Protein AF-0000000076528315 (afdb_homodimer)

Foldseek 3Di:
DADDAAEEEEDAQQADDCVSVLVSQLLQQLLQVPLCVVVVHGHAYEYEYQDDDDPQRDHDPRYDYHHAQHWHDDPNAIAGPPDPDGPVVSLQRVLVVLLCCCLVVVHQEYEYEDDLLHHVSSNLVSLVVNCVNRVLHAYEYEYELFDFQLVVQVVVLVVVDDLVSVVSRHQAYEYQFFVVLPHCLVRNNDNPSHSVRYDYQYHQAPPSLVSQVVFADPPPPPFAEEEEEARQQQPCLLLLQQQQQADADPRYAYEYARHDNHDPVSQVNSCVNHDPRYHYDPDGRSVLVVLQRHLAYEYEQDRVVVSSNLNHQHAYEYAYDPPPGNRSVSRQVSCVVVVRYHYDYSVGNGSHVVNVCNNPRSPDGGDNPVTGSCNSNRSSVVSSCSSPDDRPPVPVPD/DADDAAEEEEDAQQADDCVSVLVSQLLQQLLQVPLCVVVVHGHAYEYEYQDDDDPQRDHDPRYDYDHAQHWHDDPNAIAGPDDPDGPVVSLQRVLVVLLCCCLVVVHQEYEYEDDLLHHVSSNLVSLVVSCVNRVLHAYEYEYELFDFQLVVQVVVLVVVDDLVSVVSRHQAYEYQFFVVLPHCLVRNNDNPSHSVRYDYQYHQAPPSLVSQVVFADPPPPVFAEEEEEARQQQPCLLLLQQQQQADADPRYAYEYARHQNHDPVSQVNSCVNHDPRYHYDPDGRSVLVVLQRHLAYEYEQDRVVVSSNLNHQHAYEYAYDPPPGNRSVSRQVSCVVVVRYHYDYSVGNGSHVVNVVNNPRSPDGGDNPVTGSCNSNRSSVVSSCSSPDDRPVVPVPD

pLDDT: mean 91.98, std 11.57, range [23.72, 98.81]

Sequence (796 aa):
MNAAPIRVMLYSHDAQGLGHLRRNLALAHHLAQTLPGIASTEVTGLVATGLTPDGSFELPQGFDWLVLPGVKKSEGMYLPRRLRATRDQLAALRSSLLEATLLSFAPDLVIIDRHPYGVRKELRDPLTRFKRTHPGSRVVLGLREILDSPETLAREWASLGPGELLRELIDQVWVYGDPKVHNLVDTGEAPGALSDRIRFTGYLARGRSRLEDSQAQATALGEPFILTTAGGGSDGFSLLMEAAAMEPPAGHQHVVVSGPQLSDSEFAKVARSSGPRTLVRRTWPGLSRHIDDASAVISMGGYNTVCEILATSTPALLVPREVPRLEQLIRASALERSGAVDFLRSEDASSSALTQWTASAVERPVSRDHIDLTGLSTVPGLAHELITGPSATAGAGAMNAAPIRVMLYSHDAQGLGHLRRNLALAHHLAQTLPGIASTEVTGLVATGLTPDGSFELPQGFDWLVLPGVKKSEGMYLPRRLRATRDQLAALRSSLLEATLLSFAPDLVIIDRHPYGVRKELRDPLTRFKRTHPGSRVVLGLREILDSPETLAREWASLGPGELLRELIDQVWVYGDPKVHNLVDTGEAPGALSDRIRFTGYLARGRSRLEDSQAQATALGEPFILTTAGGGSDGFSLLMEAAAMEPPAGHQHVVVSGPQLSDSEFAKVARSSGPRTLVRRTWPGLSRHIDDASAVISMGGYNTVCEILATSTPALLVPREVPRLEQLIRASALERSGAVDFLRSEDASSSALTQWTASAVERPVSRDHIDLTGLSTVPGLAHELITGPSATAGAGA

InterPro domains:
  IPR007235 Glycosyl transferase, family 28, C-terminal [PF04101] (232-356)

Radius of gyration: 28.92 Å; Cα contacts (8 Å, |Δi|>4): 1692; chains: 2; bounding box: 74×75×62 Å

Organism: NCBI:txid131109

Solvent-accessible surface area (backbone atoms only — not comparable to full-atom values): 40632 Å² total; per-residue (Å²): 132,84,66,78,50,49,31,33,33,35,40,36,57,40,43,82,52,63,60,56,55,51,52,48,43,53,50,48,37,35,35,51,68,45,30,26,70,76,68,72,35,50,50,23,32,37,44,34,29,18,49,85,59,46,91,85,60,73,74,42,79,21,33,36,52,33,30,42,64,35,36,25,70,52,96,93,35,71,34,50,57,39,43,73,55,53,50,65,56,49,38,50,32,52,19,37,33,51,29,28,43,46,64,57,63,51,39,42,34,36,40,28,51,73,40,85,29,43,68,92,46,30,35,47,63,33,48,54,55,32,48,70,74,40,62,79,40,39,29,32,35,36,34,63,39,60,76,46,50,34,70,60,34,48,54,54,50,56,70,75,48,64,47,65,59,53,49,74,59,40,68,34,30,43,27,42,20,32,61,87,57,46,40,32,70,82,66,46,41,46,56,76,66,46,58,92,36,56,40,71,40,9,23,66,16,46,75,51,54,73,75,37,54,87,55,42,61,82,75,78,63,88,58,55,27,36,36,36,39,34,64,59,10,75,81,25,60,69,56,44,42,22,56,25,50,25,56,60,40,90,83,35,35,29,40,37,30,44,15,81,53,39,48,70,71,57,48,51,53,29,50,70,47,32,38,96,57,40,47,70,39,46,73,59,64,30,50,50,57,50,49,52,66,20,41,24,36,36,30,42,34,49,69,68,62,44,24,45,45,60,57,30,44,35,22,38,39,24,40,22,52,65,72,95,51,41,27,19,41,55,46,36,52,34,37,30,76,68,60,62,35,47,59,45,56,57,91,62,51,38,25,66,51,52,24,56,51,47,56,58,32,57,79,40,75,38,76,46,82,90,52,50,39,46,13,44,72,39,46,30,57,53,49,52,51,57,60,72,39,82,62,81,75,66,63,78,70,118,130,85,65,77,50,49,31,35,33,36,39,37,58,39,44,82,54,63,61,56,55,52,51,48,43,52,49,47,37,34,35,51,67,46,28,26,71,76,67,72,36,49,49,21,33,36,44,35,28,16,48,85,62,45,89,86,59,72,74,44,79,22,34,34,51,33,30,42,65,35,36,25,70,52,95,92,35,70,34,49,56,40,43,74,55,52,50,66,55,49,38,50,31,52,19,36,34,51,27,29,43,46,62,56,64,51,40,42,34,37,41,29,50,73,40,85,30,43,68,91,47,30,36,46,64,32,48,54,53,31,47,70,75,41,62,80,42,39,29,31,36,35,32,63,40,59,78,45,51,32,71,60,34,49,54,55,50,56,71,74,48,65,47,66,58,53,48,73,60,41,68,33,30,41,26,41,20,31,61,89,57,46,40,32,70,81,67,46,42,46,55,76,66,46,58,91,37,56,41,72,40,10,23,66,15,47,75,51,54,72,75,38,52,86,54,43,59,81,77,78,62,89,57,57,29,36,35,36,38,33,64,57,10,74,82,25,59,69,57,45,42,22,57,27,50,26,57,61,40,91,83,36,34,29,39,37,32,43,15,80,54,40,49,70,70,57,47,51,52,30,50,70,48,32,37,96,58,40,46,72,38,46,72,58,64,29,50,52,57,50,49,52,66,19,42,25,37,36,30,41,34,50,68,69,62,45,23,45,46,62,56,32,43,35,21,39,39,26,39,22,50,66,73,94,51,40,28,20,41,54,47,36,51,34,36,30,76,69,59,61,35,47,60,44,56,58,91,64,50,38,26,66,51,51,26,55,49,48,56,59,34,56,77,41,75,37,75,46,80,89,53,51,38,47,12,43,73,40,48,29,57,53,50,52,50,56,61,73,40,82,60,79,74,66,63,78,70,116

Nearest PDB structures (foldseek):
  1nlm-assembly1_B  TM=6.347E-01  e=2.083E-11  Escherichia coli
  6jen-assembly1_A  TM=5.512E-01  e=7.442E-10  Phytolacca americana
  6su7-assembly2_B  TM=5.892E-01  e=2.496E-09  Persicaria tinctoria
  6ija-assembly1_A  TM=5.461E-01  e=5.392E-09  Arabidopsis thaliana
  8inv-assembly1_A  TM=5.588E-01  e=2.536E-07  Catharanthus roseus

Secondary structure (DSSP, 8-state):
---PPEEEEEE---SS-SHHHHHHHHHHHHHHHHHHHHHTS-EEEEEEESS---TT--PPTTEEEEEPPPEEEETTEEEESSSSS-HHHHHHHHHHHHHHHHHHH--SEEEEES-TT-GGGTTHHHHHHHHHH-TT-EEEEEEES--S-HHHHHHHHHTT--HHHHHHH-SEEEEES-TTT--HHHHT-S-GGGGGGEEE---S-TTSGGGTGGG-------S-EEEEE-TT-TT-HHHHHHHHT--PPTT-EEEEE--TTS-HHHHHHHHHT--TTEEEES--SSHHHHHHHSSEEEE---HHHHHHHHTS---EEE----SS--HHHHHHHHHHHTTS-EE--GGG--HHHHHHHHHHHTT-----TTS---HHHHHHHHHHHHHHSPPGGGGS--/---PPEEEEEE---SS-SHHHHHHHHHHHHHHHHHHHHHTS-EEEEEEESS---TT--PPTTEEEEEPPPEEEETTEEEESSSSS-HHHHHHHHHHHHHHHHHHH--SEEEEES-TT-GGGTTHHHHHHHHHH-TT-EEEEEEES--S-HHHHHHHHHTT--HHHHHHH-SEEEEES-TTT--HHHHT-S-GGGGGGEEE---S-TTSGGGTGGG-------S-EEEEE-TT-TT-HHHHHHHHT--PPTT-EEEEE--TTS-HHHHHHHHHT--TTEEEES--SSHHHHHHHSSEEEE---HHHHHHHHTS---EEE----SS--HHHHHHHHHHHTTS-EE--GGG--HHHHHHHHHHHTT-----TTS---HHHHHHHHHHHHHHSPPGGGGS--

Structure (mmCIF, N/CA/C/O backbone):
data_AF-0000000076528315-model_v1
#
loop_
_entity.id
_entity.type
_entity.pdbx_description
1 polymer 'Glycosyl transferase family 28'
#
loop_
_atom_site.group_PDB
_atom_site.id
_atom_site.type_symbol
_atom_site.label_atom_id
_atom_site.label_alt_id
_atom_site.label_comp_id
_atom_site.label_asym_id
_atom_site.label_entity_id
_atom_site.label_seq_id
_atom_site.pdbx_PDB_ins_code
_atom_site.Cartn_x
_atom_site.Cartn_y
_atom_site.Cartn_z
_atom_site.occupancy
_atom_site.B_iso_or_equiv
_atom_site.auth_seq_id
_atom_site.auth_comp_id
_atom_site.auth_asym_id
_atom_site.auth_atom_id
_atom_site.pdbx_PDB_model_num
ATOM 1 N N . MET A 1 1 ? 16.719 -18.484 25.531 1 39.19 1 MET A N 1
ATOM 2 C CA . MET A 1 1 ? 17.375 -17.516 24.656 1 39.19 1 MET A CA 1
ATOM 3 C C . MET A 1 1 ? 16.703 -17.5 23.281 1 39.19 1 MET A C 1
ATOM 5 O O . MET A 1 1 ? 16.719 -18.5 22.562 1 39.19 1 MET A O 1
ATOM 9 N N . ASN A 1 2 ? 15.547 -16.859 23 1 57.16 2 ASN A N 1
ATOM 10 C CA . ASN A 1 2 ? 14.625 -17.047 21.891 1 57.16 2 ASN A CA 1
ATOM 11 C C . ASN A 1 2 ? 15.32 -16.828 20.547 1 57.16 2 ASN A C 1
ATOM 13 O O . ASN A 1 2 ? 15.922 -15.773 20.312 1 57.16 2 ASN A O 1
ATOM 17 N N . ALA A 1 3 ? 15.727 -17.922 19.828 1 78.56 3 ALA A N 1
ATOM 18 C CA . ALA A 1 3 ? 16.438 -17.938 18.547 1 78.56 3 ALA A CA 1
ATOM 19 C C . ALA A 1 3 ? 15.883 -16.875 17.594 1 78.56 3 ALA A C 1
ATOM 21 O O . ALA A 1 3 ? 14.703 -16.531 17.672 1 78.56 3 ALA A O 1
ATOM 22 N N . ALA A 1 4 ? 16.859 -16.172 16.938 1 90.31 4 ALA A N 1
ATOM 23 C CA . ALA A 1 4 ? 16.484 -15.188 15.938 1 90.31 4 ALA A CA 1
ATOM 24 C C . ALA A 1 4 ? 15.484 -15.766 14.945 1 90.31 4 ALA A C 1
ATOM 26 O O . ALA A 1 4 ? 15.602 -16.922 14.539 1 90.31 4 ALA A O 1
ATOM 27 N N . PRO A 1 5 ? 14.484 -15.094 14.641 1 97.06 5 PRO A N 1
ATOM 28 C CA . PRO A 1 5 ? 13.492 -15.602 13.688 1 97.06 5 PRO A CA 1
ATOM 29 C C . PRO A 1 5 ? 14.086 -15.859 12.305 1 97.06 5 PRO A C 1
ATOM 31 O O . PRO A 1 5 ? 15.078 -15.227 11.93 1 97.06 5 PRO A O 1
ATOM 34 N N . ILE A 1 6 ? 13.539 -16.844 11.625 1 97.94 6 ILE A N 1
ATOM 35 C CA . ILE A 1 6 ? 13.859 -17.031 10.219 1 97.94 6 ILE A CA 1
ATOM 36 C C . ILE A 1 6 ? 13.305 -15.867 9.398 1 97.94 6 ILE A C 1
ATOM 38 O O . ILE A 1 6 ? 12.125 -15.523 9.516 1 97.94 6 ILE A O 1
ATOM 42 N N . ARG A 1 7 ? 14.133 -15.234 8.648 1 98.62 7 ARG A N 1
ATOM 43 C CA . ARG A 1 7 ? 13.734 -14.094 7.832 1 98.62 7 ARG A CA 1
ATOM 44 C C . ARG A 1 7 ? 13.508 -14.508 6.383 1 98.62 7 ARG A C 1
ATOM 46 O O . ARG A 1 7 ? 14.391 -15.094 5.754 1 98.62 7 ARG A O 1
ATOM 53 N N . VAL A 1 8 ? 12.305 -14.18 5.883 1 98.81 8 VAL A N 1
ATOM 54 C CA . VAL A 1 8 ? 11.945 -14.539 4.516 1 98.81 8 VAL A CA 1
ATOM 55 C C . VAL A 1 8 ? 11.594 -13.281 3.725 1 98.81 8 VAL A C 1
ATOM 57 O O . VAL A 1 8 ? 10.977 -12.352 4.258 1 98.81 8 VAL A O 1
ATOM 60 N N . MET A 1 9 ? 12.039 -13.242 2.508 1 98.81 9 MET A N 1
ATOM 61 C CA . MET A 1 9 ? 11.633 -12.172 1.595 1 98.81 9 MET A CA 1
ATOM 62 C C . MET A 1 9 ? 11 -12.75 0.333 1 98.81 9 MET A C 1
ATOM 64 O O . MET A 1 9 ? 11.578 -13.625 -0.315 1 98.81 9 MET A O 1
ATOM 68 N N . LEU A 1 10 ? 9.789 -12.359 0.058 1 98.75 10 LEU A N 1
ATOM 69 C CA . LEU A 1 10 ? 9.117 -12.727 -1.184 1 98.75 10 LEU A CA 1
ATOM 70 C C . LEU A 1 10 ? 9.031 -11.531 -2.129 1 98.75 10 LEU A C 1
ATOM 72 O O . LEU A 1 10 ? 8.648 -10.43 -1.714 1 98.75 10 LEU A O 1
ATOM 76 N N . TYR A 1 11 ? 9.422 -11.766 -3.42 1 98.19 11 TYR A N 1
ATOM 77 C CA . TYR A 1 11 ? 9.477 -10.68 -4.387 1 98.19 11 TYR A CA 1
ATOM 78 C C . TYR A 1 11 ? 8.664 -11 -5.633 1 98.19 11 TYR A C 1
ATOM 80 O O . TYR A 1 11 ? 8.773 -12.102 -6.18 1 98.19 11 TYR A O 1
ATOM 88 N N . SER A 1 12 ? 7.867 -10.008 -6.027 1 94.25 12 SER A N 1
ATOM 89 C CA . SER A 1 12 ? 7.309 -9.953 -7.375 1 94.25 12 SER A CA 1
ATOM 90 C C . SER A 1 12 ? 7.227 -8.523 -7.887 1 94.25 12 SER A C 1
ATOM 92 O O . SER A 1 12 ? 7.059 -7.586 -7.102 1 94.25 12 SER A O 1
ATOM 94 N N . HIS A 1 13 ? 7.395 -8.297 -9.148 1 86.31 13 HIS A N 1
ATOM 95 C CA . HIS A 1 13 ? 7.375 -6.949 -9.703 1 86.31 13 HIS A CA 1
ATOM 96 C C . HIS A 1 13 ? 5.949 -6.438 -9.852 1 86.31 13 HIS A C 1
ATOM 98 O O . HIS A 1 13 ? 5.707 -5.23 -9.789 1 86.31 13 HIS A O 1
ATOM 104 N N . ASP A 1 14 ? 4.91 -7.184 -10.086 1 79.56 14 ASP A N 1
ATOM 105 C CA . ASP A 1 14 ? 3.469 -6.965 -10.164 1 79.56 14 ASP A CA 1
ATOM 106 C C . ASP A 1 14 ? 3.135 -5.816 -11.117 1 79.56 14 ASP A C 1
ATOM 108 O O . ASP A 1 14 ? 2.529 -4.824 -10.711 1 79.56 14 ASP A O 1
ATOM 112 N N . ALA A 1 15 ? 3.396 -5.953 -12.445 1 74.88 15 ALA A N 1
ATOM 113 C CA . ALA A 1 15 ? 3.176 -4.934 -13.469 1 74.88 15 ALA A CA 1
ATOM 114 C C . ALA A 1 15 ? 1.734 -4.965 -13.977 1 74.88 15 ALA A C 1
ATOM 116 O O . ALA A 1 15 ? 1.172 -3.93 -14.328 1 74.88 15 ALA A O 1
ATOM 117 N N . GLN A 1 16 ? 1.107 -6 -14.172 1 66.12 16 GLN A N 1
ATOM 118 C CA . GLN A 1 16 ? -0.198 -6.07 -14.82 1 66.12 16 GLN A CA 1
ATOM 119 C C . GLN A 1 16 ? -1.228 -6.738 -13.906 1 66.12 16 GLN A C 1
ATOM 121 O O . GLN A 1 16 ? -2.357 -6.262 -13.789 1 66.12 16 GLN A O 1
ATOM 126 N N . GLY A 1 17 ? -0.804 -7.793 -13.375 1 68.5 17 GLY A N 1
ATOM 127 C CA . GLY A 1 17 ? -1.785 -8.586 -12.656 1 68.5 17 GLY A CA 1
ATOM 128 C C . GLY A 1 17 ? -1.467 -8.742 -11.18 1 68.5 17 GLY A C 1
ATOM 129 O O . GLY A 1 17 ? -0.449 -8.234 -10.703 1 68.5 17 GLY A O 1
ATOM 130 N N . LEU A 1 18 ? -2.508 -9.273 -10.539 1 79.44 18 LEU A N 1
ATOM 131 C CA . LEU A 1 18 ? -2.441 -9.492 -9.102 1 79.44 18 LEU A CA 1
ATOM 132 C C . LEU A 1 18 ? -1.992 -10.914 -8.781 1 79.44 18 LEU A C 1
ATOM 134 O O . LEU A 1 18 ? -1.822 -11.273 -7.617 1 79.44 18 LEU A O 1
ATOM 138 N N . GLY A 1 19 ? -1.738 -11.656 -9.867 1 85.75 19 GLY A N 1
ATOM 139 C CA . GLY A 1 19 ? -1.484 -13.078 -9.695 1 85.75 19 GLY A CA 1
ATOM 140 C C . GLY A 1 19 ? -0.215 -13.367 -8.922 1 85.75 19 GLY A C 1
ATOM 141 O O . GLY A 1 19 ? -0.2 -14.242 -8.055 1 85.75 19 GLY A O 1
ATOM 142 N N . HIS A 1 20 ? 0.832 -12.617 -9.234 1 90.06 20 HIS A N 1
ATOM 143 C CA . HIS A 1 20 ? 2.098 -12.836 -8.547 1 90.06 20 HIS A CA 1
ATOM 144 C C . HIS A 1 20 ? 1.967 -12.539 -7.055 1 90.06 20 HIS A C 1
ATOM 146 O O . HIS A 1 20 ? 2.43 -13.312 -6.219 1 90.06 20 HIS A O 1
ATOM 152 N N . LEU A 1 21 ? 1.351 -11.477 -6.805 1 91.94 21 LEU A N 1
ATOM 153 C CA . LEU A 1 21 ? 1.186 -11.062 -5.414 1 91.94 21 LEU A CA 1
ATOM 154 C C . LEU A 1 21 ? 0.338 -12.07 -4.648 1 91.94 21 LEU A C 1
ATOM 156 O O . LEU A 1 21 ? 0.659 -12.422 -3.51 1 91.94 21 LEU A O 1
ATOM 160 N N . ARG A 1 22 ? -0.73 -12.539 -5.289 1 89.38 22 ARG A N 1
ATOM 161 C CA . ARG A 1 22 ? -1.594 -13.523 -4.641 1 89.38 22 ARG A CA 1
ATOM 162 C C . ARG A 1 22 ? -0.832 -14.805 -4.34 1 89.38 22 ARG A C 1
ATOM 164 O O . ARG A 1 22 ? -1.014 -15.414 -3.277 1 89.38 22 ARG A O 1
ATOM 171 N N . ARG A 1 23 ? -0.049 -15.203 -5.23 1 93.44 23 ARG A N 1
ATOM 172 C CA . ARG A 1 23 ? 0.761 -16.406 -5.031 1 93.44 23 ARG A CA 1
ATOM 173 C C . ARG A 1 23 ? 1.761 -16.203 -3.898 1 93.44 23 ARG A C 1
ATOM 175 O O . ARG A 1 23 ? 1.908 -17.078 -3.037 1 93.44 23 ARG A O 1
ATOM 182 N N . ASN A 1 24 ? 2.447 -15.102 -3.893 1 95.44 24 ASN A N 1
ATOM 183 C CA . ASN A 1 24 ? 3.408 -14.805 -2.836 1 95.44 24 ASN A CA 1
ATOM 184 C C . ASN A 1 24 ? 2.732 -14.727 -1.47 1 95.44 24 ASN A C 1
ATOM 186 O O . ASN A 1 24 ? 3.299 -15.164 -0.468 1 95.44 24 ASN A O 1
ATOM 190 N N . LEU A 1 25 ? 1.529 -14.172 -1.467 1 94.31 25 LEU A N 1
ATOM 191 C CA . LEU A 1 25 ? 0.799 -14.078 -0.207 1 94.31 25 LEU A CA 1
ATOM 192 C C . LEU A 1 25 ? 0.401 -15.461 0.292 1 94.31 25 LEU A C 1
ATOM 194 O O . LEU A 1 25 ? 0.484 -15.742 1.489 1 94.31 25 LEU A O 1
ATOM 198 N N . ALA A 1 26 ? -0.023 -16.281 -0.621 1 94.31 26 ALA A N 1
ATOM 199 C CA . ALA A 1 26 ? -0.347 -17.656 -0.237 1 94.31 26 ALA A CA 1
ATOM 200 C C . ALA A 1 26 ? 0.866 -18.359 0.363 1 94.31 26 ALA A C 1
ATOM 202 O O . ALA A 1 26 ? 0.757 -19.031 1.394 1 94.31 26 ALA A O 1
ATOM 203 N N . LEU A 1 27 ? 1.997 -18.203 -0.298 1 97.19 27 LEU A N 1
ATOM 204 C CA . LEU A 1 27 ? 3.234 -18.797 0.203 1 97.19 27 LEU A CA 1
ATOM 205 C C . LEU A 1 27 ? 3.596 -18.219 1.567 1 97.19 27 LEU A C 1
ATOM 207 O O . LEU A 1 27 ? 3.93 -18.953 2.492 1 97.19 27 LEU A O 1
ATOM 211 N N . ALA A 1 28 ? 3.492 -16.922 1.719 1 97.5 28 ALA A N 1
ATOM 212 C CA . ALA A 1 28 ? 3.828 -16.25 2.973 1 97.5 28 ALA A CA 1
ATOM 213 C C . ALA A 1 28 ? 2.971 -16.781 4.121 1 97.5 28 ALA A C 1
ATOM 215 O O . ALA A 1 28 ? 3.477 -17.047 5.215 1 97.5 28 ALA A O 1
ATOM 216 N N . HIS A 1 29 ? 1.697 -16.922 3.875 1 96.19 29 HIS A N 1
ATOM 217 C CA . HIS A 1 29 ? 0.783 -17.406 4.906 1 96.19 29 HIS A CA 1
ATOM 218 C C . HIS A 1 29 ? 1.156 -18.812 5.371 1 96.19 29 HIS A C 1
ATOM 220 O O . HIS A 1 29 ? 1.188 -19.078 6.574 1 96.19 29 HIS A O 1
ATOM 226 N N . HIS A 1 30 ? 1.454 -19.641 4.465 1 96.5 30 HIS A N 1
ATOM 227 C CA . HIS A 1 30 ? 1.748 -21.031 4.824 1 96.5 30 HIS A CA 1
ATOM 228 C C . HIS A 1 30 ? 3.121 -21.141 5.477 1 96.5 30 HIS A C 1
ATOM 230 O O . HIS A 1 30 ? 3.322 -21.969 6.367 1 96.5 30 HIS A O 1
ATOM 236 N N . LEU A 1 31 ? 4.074 -20.375 5.031 1 97.81 31 LEU A N 1
ATOM 237 C CA . LEU A 1 31 ? 5.371 -20.328 5.703 1 97.81 31 LEU A CA 1
ATOM 238 C C . LEU A 1 31 ? 5.219 -19.844 7.141 1 97.81 31 LEU A C 1
ATOM 240 O O . LEU A 1 31 ? 5.762 -20.453 8.062 1 97.81 31 LEU A O 1
ATOM 244 N N . ALA A 1 32 ? 4.457 -18.781 7.328 1 96.88 32 ALA A N 1
ATOM 245 C CA . ALA A 1 32 ? 4.246 -18.203 8.656 1 96.88 32 ALA A CA 1
ATOM 246 C C . ALA A 1 32 ? 3.547 -19.203 9.578 1 96.88 32 ALA A C 1
ATOM 248 O O . ALA A 1 32 ? 3.836 -19.25 10.773 1 96.88 32 ALA A O 1
ATOM 249 N N . GLN A 1 33 ? 2.699 -19.984 9.031 1 94.81 33 GLN A N 1
ATOM 250 C CA . GLN A 1 33 ? 1.862 -20.875 9.82 1 94.81 33 GLN A CA 1
ATOM 251 C C . GLN A 1 33 ? 2.605 -22.156 10.164 1 94.81 33 GLN A C 1
ATOM 253 O O . GLN A 1 33 ? 2.457 -22.703 11.266 1 94.81 33 GLN A O 1
ATOM 258 N N . THR A 1 34 ? 3.373 -22.656 9.273 1 96.5 34 THR A N 1
ATOM 259 C CA . THR A 1 34 ? 3.84 -24.031 9.398 1 96.5 34 THR A CA 1
ATOM 260 C C . THR A 1 34 ? 5.336 -24.078 9.703 1 96.5 34 THR A C 1
ATOM 262 O O . THR A 1 34 ? 5.797 -24.922 10.469 1 96.5 34 THR A O 1
ATOM 265 N N . LEU A 1 35 ? 6.074 -23.172 9.172 1 97.25 35 LEU A N 1
ATOM 266 C CA . LEU A 1 35 ? 7.527 -23.234 9.266 1 97.25 35 LEU A CA 1
ATOM 267 C C . LEU A 1 35 ? 7.984 -23.125 10.719 1 97.25 35 LEU A C 1
ATOM 269 O O . LEU A 1 35 ? 8.938 -23.781 11.125 1 97.25 35 LEU A O 1
ATOM 273 N N . PRO A 1 36 ? 7.32 -22.281 11.562 1 96.81 36 PRO A N 1
ATOM 274 C CA . PRO A 1 36 ? 7.742 -22.188 12.961 1 96.81 36 PRO A CA 1
ATOM 275 C C . PRO A 1 36 ? 7.703 -23.547 13.68 1 96.81 36 PRO A C 1
ATOM 277 O O . PRO A 1 36 ? 8.586 -23.844 14.492 1 96.81 36 PRO A O 1
ATOM 280 N N . GLY A 1 37 ? 6.715 -24.312 13.344 1 96.25 37 GLY A N 1
ATOM 281 C CA . GLY A 1 37 ? 6.613 -25.625 13.945 1 96.25 37 GLY A CA 1
ATOM 282 C C . GLY A 1 37 ? 7.707 -26.578 13.492 1 96.25 37 GLY A C 1
ATOM 283 O O . GLY A 1 37 ? 8.25 -27.328 14.297 1 96.25 37 GLY A O 1
ATOM 284 N N . ILE A 1 38 ? 8.031 -26.516 12.289 1 96.56 38 ILE A N 1
ATOM 285 C CA . ILE A 1 38 ? 9.031 -27.391 11.711 1 96.56 38 ILE A CA 1
ATOM 286 C C . ILE A 1 38 ? 10.422 -27 12.211 1 96.56 38 ILE A C 1
ATOM 288 O O . ILE A 1 38 ? 11.211 -27.859 12.617 1 96.56 38 ILE A O 1
ATOM 292 N N . ALA A 1 39 ? 10.672 -25.734 12.242 1 95.5 39 ALA A N 1
ATOM 293 C CA . ALA A 1 39 ? 12.008 -25.219 12.539 1 95.5 39 ALA A CA 1
ATOM 294 C C . ALA A 1 39 ? 12.148 -24.891 14.023 1 95.5 39 ALA A C 1
ATOM 296 O O . ALA A 1 39 ? 13.25 -24.609 14.5 1 95.5 39 ALA A O 1
ATOM 297 N N . SER A 1 40 ? 11.078 -24.906 14.797 1 95.69 40 SER A N 1
ATOM 298 C CA . SER A 1 40 ? 11.047 -24.578 16.219 1 95.69 40 SER A CA 1
ATOM 299 C C . SER A 1 40 ? 11.586 -23.172 16.469 1 95.69 40 SER A C 1
ATOM 301 O O . SER A 1 40 ? 12.367 -22.953 17.391 1 95.69 40 SER A O 1
ATOM 303 N N . THR A 1 41 ? 11.336 -22.344 15.586 1 95.5 41 THR A N 1
ATOM 304 C CA . THR A 1 41 ? 11.695 -20.938 15.68 1 95.5 41 THR A CA 1
ATOM 305 C C . THR A 1 41 ? 10.672 -20.062 14.961 1 95.5 41 THR A C 1
ATOM 307 O O . THR A 1 41 ? 9.953 -20.547 14.078 1 95.5 41 THR A O 1
ATOM 310 N N . GLU A 1 42 ? 10.516 -18.766 15.297 1 96.56 42 GLU A N 1
ATOM 311 C CA . GLU A 1 42 ? 9.578 -17.828 14.672 1 96.56 42 GLU A CA 1
ATOM 312 C C . GLU A 1 42 ? 10.008 -17.484 13.25 1 96.56 42 GLU A C 1
ATOM 314 O O . GLU A 1 42 ? 11.164 -17.688 12.883 1 96.56 42 GLU A O 1
ATOM 319 N N . VAL A 1 43 ? 9.023 -17.062 12.539 1 98 43 VAL A N 1
ATOM 320 C CA . VAL A 1 43 ? 9.266 -16.625 11.164 1 98 43 VAL A CA 1
ATOM 321 C C . VAL A 1 43 ? 8.82 -15.18 10.992 1 98 43 VAL A C 1
ATOM 323 O O . VAL A 1 43 ? 7.828 -14.758 11.586 1 98 43 VAL A O 1
ATOM 326 N N . THR A 1 44 ? 9.586 -14.391 10.297 1 98.62 44 THR A N 1
ATOM 327 C CA . THR A 1 44 ? 9.266 -13.016 9.93 1 98.62 44 THR A CA 1
ATOM 328 C C . THR A 1 44 ? 9.625 -12.75 8.469 1 98.62 44 THR A C 1
ATOM 330 O O . THR A 1 44 ? 10.367 -13.523 7.855 1 98.62 44 THR A O 1
ATOM 333 N N . GLY A 1 45 ? 8.93 -11.766 7.867 1 98.56 45 GLY A N 1
ATOM 334 C CA . GLY A 1 45 ? 9.281 -11.633 6.465 1 98.56 45 GLY A CA 1
ATOM 335 C C . GLY A 1 45 ? 8.758 -10.359 5.836 1 98.56 45 GLY A C 1
ATOM 336 O O . GLY A 1 45 ? 8.016 -9.609 6.469 1 98.56 45 GLY A O 1
ATOM 337 N N . LEU A 1 46 ? 9.258 -10.102 4.617 1 98.69 46 LEU A N 1
ATOM 338 C CA . LEU A 1 46 ? 8.852 -8.977 3.781 1 98.69 46 LEU A CA 1
ATOM 339 C C . LEU A 1 46 ? 8.266 -9.469 2.463 1 98.69 46 LEU A C 1
ATOM 341 O O . LEU A 1 46 ? 8.773 -10.414 1.863 1 98.69 46 LEU A O 1
ATOM 345 N N . VAL A 1 47 ? 7.125 -8.93 2.133 1 98.06 47 VAL A N 1
ATOM 346 C CA . VAL A 1 47 ? 6.602 -9.086 0.781 1 98.06 47 VAL A CA 1
ATOM 347 C C . VAL A 1 47 ? 6.871 -7.816 -0.028 1 98.06 47 VAL A C 1
ATOM 349 O O . VAL A 1 47 ? 6.273 -6.77 0.229 1 98.06 47 VAL A O 1
ATOM 352 N N . ALA A 1 48 ? 7.809 -7.906 -0.972 1 97.81 48 ALA A N 1
ATOM 353 C CA . ALA A 1 48 ? 8.188 -6.789 -1.835 1 97.81 48 ALA A CA 1
ATOM 354 C C . ALA A 1 48 ? 7.371 -6.797 -3.127 1 97.81 48 ALA A C 1
ATOM 356 O O . ALA A 1 48 ? 7.352 -7.797 -3.85 1 97.81 48 ALA A O 1
ATOM 357 N N . THR A 1 49 ? 6.672 -5.707 -3.408 1 95.75 49 THR A N 1
ATOM 358 C CA . THR A 1 49 ? 5.777 -5.672 -4.559 1 95.75 49 THR A CA 1
ATOM 359 C C . THR A 1 49 ? 5.793 -4.293 -5.211 1 95.75 49 THR A C 1
ATOM 361 O O . THR A 1 49 ? 6.195 -3.309 -4.59 1 95.75 49 THR A O 1
ATOM 364 N N . GLY A 1 50 ? 5.488 -4.27 -6.496 1 93.75 50 GLY A N 1
ATOM 365 C CA . GLY A 1 50 ? 5.359 -3.016 -7.223 1 93.75 50 GLY A CA 1
ATOM 366 C C . GLY A 1 50 ? 3.934 -2.506 -7.285 1 93.75 50 GLY A C 1
ATOM 367 O O . GLY A 1 50 ? 3.646 -1.534 -7.988 1 93.75 50 GLY A O 1
ATOM 368 N N . LEU A 1 51 ? 3.061 -3.141 -6.578 1 90 51 LEU A N 1
ATOM 369 C CA . LEU A 1 51 ? 1.658 -2.748 -6.492 1 90 51 LEU A CA 1
ATOM 370 C C . LEU A 1 51 ? 1.291 -2.361 -5.062 1 90 51 LEU A C 1
ATOM 372 O O . LEU A 1 51 ? 1.724 -3.01 -4.109 1 90 51 LEU A O 1
ATOM 376 N N . THR A 1 52 ? 0.528 -1.29 -4.973 1 88 52 THR A N 1
ATOM 377 C CA . THR A 1 52 ? 0.004 -0.953 -3.652 1 88 52 THR A CA 1
ATOM 378 C C . THR A 1 52 ? -1.171 -1.857 -3.291 1 88 52 THR A C 1
ATOM 380 O O . THR A 1 52 ? -2.242 -1.766 -3.895 1 88 52 THR A O 1
ATOM 383 N N . PRO A 1 53 ? -0.973 -2.664 -2.279 1 86.69 53 PRO A N 1
ATOM 384 C CA . PRO A 1 53 ? -2.051 -3.594 -1.934 1 86.69 53 PRO A CA 1
ATOM 385 C C . PRO A 1 53 ? -3.254 -2.896 -1.305 1 86.69 53 PRO A C 1
ATOM 387 O O . PRO A 1 53 ? -3.092 -1.909 -0.583 1 86.69 53 PRO A O 1
ATOM 390 N N . ASP A 1 54 ? -4.367 -3.416 -1.688 1 80.12 54 ASP A N 1
ATOM 391 C CA . ASP A 1 54 ? -5.57 -2.881 -1.058 1 80.12 54 ASP A CA 1
ATOM 392 C C . ASP A 1 54 ? -6.039 -3.781 0.084 1 80.12 54 ASP A C 1
ATOM 394 O O . ASP A 1 54 ? -5.297 -4.648 0.542 1 80.12 54 ASP A O 1
ATOM 398 N N . GLY A 1 55 ? -7.188 -3.496 0.611 1 75.12 55 GLY A N 1
ATOM 399 C CA . GLY A 1 55 ? -7.695 -4.184 1.788 1 75.12 55 GLY A CA 1
ATOM 400 C C . GLY A 1 55 ? -7.945 -5.66 1.553 1 75.12 55 GLY A C 1
ATOM 401 O O . GLY A 1 55 ? -8.102 -6.43 2.506 1 75.12 55 GLY A O 1
ATOM 402 N N . SER A 1 56 ? -7.906 -6.09 0.323 1 75.31 56 SER A N 1
ATOM 403 C CA . SER A 1 56 ? -8.164 -7.492 0.018 1 75.31 56 SER A CA 1
ATOM 404 C C . SER A 1 56 ? -6.898 -8.328 0.163 1 75.31 56 SER A C 1
ATOM 406 O O . SER A 1 56 ? -6.965 -9.562 0.197 1 75.31 56 SER A O 1
ATOM 408 N N . PHE A 1 57 ? -5.844 -7.715 0.3 1 84.56 57 PHE A N 1
ATOM 409 C CA . PHE A 1 57 ? -4.57 -8.398 0.5 1 84.56 57 PHE A CA 1
ATOM 410 C C . PHE A 1 57 ? -4.164 -8.367 1.969 1 84.56 57 PHE A C 1
ATOM 412 O O . PHE A 1 57 ? -3.912 -7.289 2.521 1 84.56 57 PHE A O 1
ATOM 419 N N . GLU A 1 58 ? -4.137 -9.547 2.529 1 87.94 58 GLU A N 1
ATOM 420 C CA . GLU A 1 58 ? -3.797 -9.633 3.947 1 87.94 58 GLU A CA 1
ATOM 421 C C . GLU A 1 58 ? -2.457 -10.328 4.152 1 87.94 58 GLU A C 1
ATOM 423 O O . GLU A 1 58 ? -2.24 -11.43 3.645 1 87.94 58 GLU A O 1
ATOM 428 N N . LEU A 1 59 ? -1.679 -9.672 4.93 1 94.31 59 LEU A N 1
ATOM 429 C CA . LEU A 1 59 ? -0.403 -10.273 5.301 1 94.31 59 LEU A CA 1
ATOM 430 C C . LEU A 1 59 ? -0.567 -11.195 6.504 1 94.31 59 LEU A C 1
ATOM 432 O O . LEU A 1 59 ? -1.404 -10.945 7.371 1 94.31 59 LEU A O 1
ATOM 436 N N . PRO A 1 60 ? 0.18 -12.312 6.539 1 95 60 PRO A N 1
ATOM 437 C CA . PRO A 1 60 ? 0.219 -13.086 7.785 1 95 60 PRO A CA 1
ATOM 438 C C . PRO A 1 60 ? 0.962 -12.359 8.906 1 95 60 PRO A C 1
ATOM 440 O O . PRO A 1 60 ? 1.699 -11.406 8.648 1 95 60 PRO A O 1
ATOM 443 N N . GLN A 1 61 ? 0.724 -12.852 10.156 1 94.62 61 GLN A N 1
ATOM 444 C CA . GLN A 1 61 ? 1.433 -12.281 11.297 1 94.62 61 GLN A CA 1
ATOM 445 C C . GLN A 1 61 ? 2.943 -12.398 11.117 1 94.62 61 GLN A C 1
ATOM 447 O O . GLN A 1 61 ? 3.445 -13.43 10.68 1 94.62 61 GLN A O 1
ATOM 452 N N . GLY A 1 62 ? 3.623 -11.289 11.414 1 97.56 62 GLY A N 1
ATOM 453 C CA . GLY A 1 62 ? 5.074 -11.297 11.344 1 97.56 62 GLY A CA 1
ATOM 454 C C . GLY A 1 62 ? 5.613 -10.836 10 1 97.56 62 GLY A C 1
ATOM 455 O O . GLY A 1 62 ? 6.824 -10.695 9.828 1 97.56 62 GLY A O 1
ATOM 456 N N . PHE A 1 63 ? 4.73 -10.617 9.062 1 98.12 63 PHE A N 1
ATOM 457 C CA . PHE A 1 63 ? 5.156 -10.156 7.75 1 98.12 63 PHE A CA 1
ATOM 458 C C . PHE A 1 63 ? 4.762 -8.695 7.535 1 98.12 63 PHE A C 1
ATOM 460 O O . PHE A 1 63 ? 3.768 -8.227 8.094 1 98.12 63 PHE A O 1
ATOM 467 N N . ASP A 1 64 ? 5.555 -7.984 6.742 1 97.88 64 ASP A N 1
ATOM 468 C CA . ASP A 1 64 ? 5.273 -6.59 6.41 1 97.88 64 ASP A CA 1
ATOM 469 C C . ASP A 1 64 ? 5.484 -6.324 4.922 1 97.88 64 ASP A C 1
ATOM 471 O O . ASP A 1 64 ? 6 -7.18 4.199 1 97.88 64 ASP A O 1
ATOM 475 N N . TRP A 1 65 ? 5.027 -5.176 4.508 1 97 65 TRP A N 1
ATOM 476 C CA . TRP A 1 65 ? 5.102 -4.793 3.102 1 97 65 TRP A CA 1
ATOM 477 C C . TRP A 1 65 ? 6.379 -4.008 2.82 1 97 65 TRP A C 1
ATOM 479 O O . TRP A 1 65 ? 6.832 -3.227 3.66 1 97 65 TRP A O 1
ATOM 489 N N . LEU A 1 66 ? 6.953 -4.176 1.711 1 98.12 66 LEU A N 1
ATOM 490 C CA . LEU A 1 66 ? 7.809 -3.232 0.994 1 98.12 66 LEU A CA 1
ATOM 491 C C . LEU A 1 66 ? 7.23 -2.918 -0.383 1 98.12 66 LEU A C 1
ATOM 493 O O . LEU A 1 66 ? 7.301 -3.748 -1.293 1 98.12 66 LEU A O 1
ATOM 497 N N . VAL A 1 67 ? 6.664 -1.748 -0.527 1 97 67 VAL A N 1
ATOM 498 C CA . VAL A 1 67 ? 6.051 -1.383 -1.801 1 97 67 VAL A CA 1
ATOM 499 C C . VAL A 1 67 ? 6.988 -0.461 -2.578 1 97 67 VAL A C 1
ATOM 501 O O . VAL A 1 67 ? 7.348 0.617 -2.098 1 97 67 VAL A O 1
ATOM 504 N N . LEU A 1 68 ? 7.402 -0.93 -3.729 1 97.69 68 LEU A N 1
ATOM 505 C CA . LEU A 1 68 ? 8.297 -0.208 -4.625 1 97.69 68 LEU A CA 1
ATOM 506 C C . LEU A 1 68 ? 7.508 0.604 -5.645 1 97.69 68 LEU A C 1
ATOM 508 O O . LEU A 1 68 ? 6.352 0.288 -5.938 1 97.69 68 LEU A O 1
ATOM 512 N N . PRO A 1 69 ? 8.148 1.698 -6.184 1 97.56 69 PRO A N 1
ATOM 513 C CA . PRO A 1 69 ? 7.484 2.395 -7.289 1 97.56 69 PRO A CA 1
ATOM 514 C C . PRO A 1 69 ? 7.074 1.45 -8.422 1 97.56 69 PRO A C 1
ATOM 516 O O . PRO A 1 69 ? 7.836 0.556 -8.789 1 97.56 69 PRO A O 1
ATOM 519 N N . GLY A 1 70 ? 5.914 1.689 -8.938 1 95.88 70 GLY A N 1
ATOM 520 C CA . GLY A 1 70 ? 5.238 0.695 -9.758 1 95.88 70 GLY A CA 1
ATOM 521 C C . GLY A 1 70 ? 5.73 0.666 -11.195 1 95.88 70 GLY A C 1
ATOM 522 O O . GLY A 1 70 ? 6.227 1.673 -11.703 1 95.88 70 GLY A O 1
ATOM 523 N N . VAL A 1 71 ? 5.559 -0.514 -11.781 1 94.88 71 VAL A N 1
ATOM 524 C CA . VAL A 1 71 ? 5.84 -0.733 -13.195 1 94.88 71 VAL A CA 1
ATOM 525 C C . VAL A 1 71 ? 4.57 -1.197 -13.906 1 94.88 71 VAL A C 1
ATOM 527 O O . VAL A 1 71 ? 3.732 -1.881 -13.312 1 94.88 71 VAL A O 1
ATOM 530 N N . LYS A 1 72 ? 4.395 -0.772 -15.102 1 90.81 72 LYS A N 1
ATOM 531 C CA . LYS A 1 72 ? 3.305 -1.257 -15.938 1 90.81 72 LYS A CA 1
ATOM 532 C C . LYS A 1 72 ? 3.834 -1.804 -17.266 1 90.81 72 LYS A C 1
ATOM 534 O O . LYS A 1 72 ? 4.898 -1.393 -17.734 1 90.81 72 LYS A O 1
ATOM 539 N N . LYS A 1 73 ? 3.111 -2.758 -17.703 1 85.12 73 LYS A N 1
ATOM 540 C CA . LYS A 1 73 ? 3.447 -3.311 -19 1 85.12 73 LYS A CA 1
ATOM 541 C C . LYS A 1 73 ? 2.682 -2.598 -20.125 1 85.12 73 LYS A C 1
ATOM 543 O O . LYS A 1 73 ? 1.472 -2.385 -20.016 1 85.12 73 LYS A O 1
ATOM 548 N N . SER A 1 74 ? 3.449 -2.07 -21.047 1 81.06 74 SER A N 1
ATOM 549 C CA . SER A 1 74 ? 2.873 -1.432 -22.219 1 81.06 74 SER A CA 1
ATOM 550 C C . SER A 1 74 ? 3.633 -1.82 -23.484 1 81.06 74 SER A C 1
ATOM 552 O O . SER A 1 74 ? 4.836 -1.582 -23.594 1 81.06 74 SER A O 1
ATOM 554 N N . GLU A 1 75 ? 2.91 -2.387 -24.438 1 78.19 75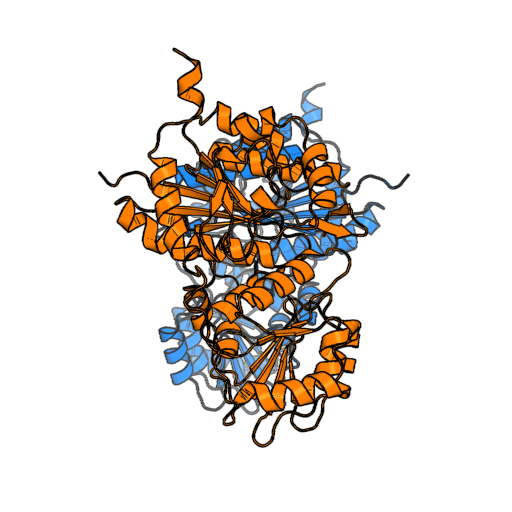 GLU A N 1
ATOM 555 C CA . GLU A 1 75 ? 3.467 -2.781 -25.734 1 78.19 75 GLU A CA 1
ATOM 556 C C . GLU A 1 75 ? 4.742 -3.604 -25.547 1 78.19 75 GLU A C 1
ATOM 558 O O . GLU A 1 75 ? 5.77 -3.305 -26.172 1 78.19 75 GLU A O 1
ATOM 563 N N . GLY A 1 76 ? 4.754 -4.438 -24.688 1 76.56 76 GLY A N 1
ATOM 564 C CA . GLY A 1 76 ? 5.844 -5.383 -24.516 1 76.56 76 GLY A CA 1
ATOM 565 C C . GLY A 1 76 ? 6.98 -4.832 -23.672 1 76.56 76 GLY A C 1
ATOM 566 O O . GLY A 1 76 ? 7.969 -5.527 -23.422 1 76.56 76 GLY A O 1
ATOM 567 N N . MET A 1 77 ? 6.762 -3.584 -23.219 1 83.69 77 MET A N 1
ATOM 568 C CA . MET A 1 77 ? 7.82 -2.98 -22.422 1 83.69 77 MET A CA 1
ATOM 569 C C . MET A 1 77 ? 7.312 -2.635 -21.031 1 83.69 77 MET A C 1
ATOM 571 O O . MET A 1 77 ? 6.121 -2.371 -20.844 1 83.69 77 MET A O 1
ATOM 575 N N . TYR A 1 78 ? 8.281 -2.703 -20.172 1 90 78 TYR A N 1
ATOM 576 C CA . TYR A 1 78 ? 7.973 -2.258 -18.812 1 90 78 TYR A CA 1
ATOM 577 C C . TYR A 1 78 ? 8.289 -0.778 -18.641 1 90 78 TYR A C 1
ATOM 579 O O . TYR A 1 78 ? 9.406 -0.337 -18.938 1 90 78 TYR A O 1
ATOM 587 N N . LEU A 1 79 ? 7.289 -0.028 -18.297 1 94.12 79 LEU A N 1
ATOM 588 C CA . LEU A 1 79 ? 7.391 1.414 -18.109 1 94.12 79 LEU A CA 1
ATOM 589 C C . LEU A 1 79 ? 6.98 1.807 -16.688 1 94.12 79 LEU A C 1
ATOM 591 O O . LEU A 1 79 ? 6.297 1.042 -16 1 94.12 79 LEU A O 1
ATOM 595 N N . PRO A 1 80 ? 7.516 3.021 -16.281 1 95.44 80 PRO A N 1
ATOM 596 C CA . PRO A 1 80 ? 6.988 3.5 -15.008 1 95.44 80 PRO A CA 1
ATOM 597 C C . PRO A 1 80 ? 5.469 3.619 -15 1 95.44 80 PRO A C 1
ATOM 599 O O . PRO A 1 80 ? 4.879 4.117 -15.961 1 95.44 80 PRO A O 1
ATOM 602 N N . ARG A 1 81 ? 4.898 3.133 -13.945 1 94.81 81 ARG A N 1
ATOM 603 C CA . ARG A 1 81 ? 3.443 3.178 -13.836 1 94.81 81 ARG A CA 1
ATOM 604 C C . ARG A 1 81 ? 2.955 4.605 -13.609 1 94.81 81 ARG A C 1
ATOM 606 O O . ARG A 1 81 ? 1.95 5.023 -14.188 1 94.81 81 ARG A O 1
ATOM 613 N N . ARG A 1 82 ? 3.67 5.344 -12.742 1 96.12 82 ARG A N 1
ATOM 614 C CA . ARG A 1 82 ? 3.182 6.664 -12.359 1 96.12 82 ARG A CA 1
ATOM 615 C C . ARG A 1 82 ? 4.277 7.715 -12.508 1 96.12 82 ARG A C 1
ATOM 617 O O . ARG A 1 82 ? 4.023 8.82 -12.984 1 96.12 82 ARG A O 1
ATOM 624 N N . LEU A 1 83 ? 5.504 7.34 -12.172 1 97.44 83 LEU A N 1
ATOM 625 C CA . LEU A 1 83 ? 6.605 8.297 -12.148 1 97.44 83 LEU A CA 1
ATOM 626 C C . LEU A 1 83 ? 6.926 8.789 -13.555 1 97.44 83 LEU A C 1
ATOM 628 O O . LEU A 1 83 ? 6.875 8.023 -14.516 1 97.44 83 LEU A O 1
ATOM 632 N N . ARG A 1 84 ? 7.152 10.062 -13.617 1 97.19 84 ARG A N 1
ATOM 633 C CA . ARG A 1 84 ? 7.703 10.617 -14.852 1 97.19 84 ARG A CA 1
ATOM 634 C C . ARG A 1 84 ? 9.211 10.398 -14.922 1 97.19 84 ARG A C 1
ATOM 636 O O . ARG A 1 84 ? 9.992 11.32 -14.672 1 97.19 84 ARG A O 1
ATOM 643 N N . ALA A 1 85 ? 9.625 9.234 -15.25 1 96.38 85 ALA A N 1
ATOM 644 C CA . ALA A 1 85 ? 11.016 8.781 -15.328 1 96.38 85 ALA A CA 1
ATOM 645 C C . ALA A 1 85 ? 11.211 7.824 -16.5 1 96.38 85 ALA A C 1
ATOM 647 O O . ALA A 1 85 ? 10.242 7.285 -17.047 1 96.38 85 ALA A O 1
ATOM 648 N N . THR A 1 86 ? 12.43 7.723 -16.938 1 95.62 86 THR A N 1
ATOM 649 C CA . THR A 1 86 ? 12.742 6.711 -17.953 1 95.62 86 THR A CA 1
ATOM 650 C C . THR A 1 86 ? 12.711 5.312 -17.344 1 95.62 86 THR A C 1
ATOM 652 O O . THR A 1 86 ? 12.758 5.16 -16.109 1 95.62 86 THR A O 1
ATOM 655 N N . ARG A 1 87 ? 12.57 4.328 -18.219 1 95.25 87 ARG A N 1
ATOM 656 C CA . ARG A 1 87 ? 12.594 2.938 -17.781 1 95.25 87 ARG A CA 1
ATOM 657 C C . ARG A 1 87 ? 13.883 2.625 -17.031 1 95.25 87 ARG A C 1
ATOM 659 O O . ARG A 1 87 ? 13.859 1.901 -16.031 1 95.25 87 ARG A O 1
ATOM 666 N N . ASP A 1 88 ? 14.945 3.166 -17.453 1 95.88 88 ASP A N 1
ATOM 667 C CA . ASP A 1 88 ? 16.234 2.9 -16.828 1 95.88 88 ASP A CA 1
ATOM 668 C C . ASP A 1 88 ? 16.328 3.557 -15.453 1 95.88 88 ASP A C 1
ATOM 670 O O . ASP A 1 88 ? 16.891 2.98 -14.523 1 95.88 88 ASP A O 1
ATOM 674 N N . GLN A 1 89 ? 15.812 4.75 -15.336 1 96.44 89 GLN A N 1
ATOM 675 C CA . GLN A 1 89 ? 15.812 5.453 -14.062 1 96.44 89 GLN A CA 1
ATOM 676 C C . GLN A 1 89 ? 14.992 4.695 -13.016 1 96.44 89 GLN A C 1
ATOM 678 O O . GLN A 1 89 ? 15.414 4.566 -11.867 1 96.44 89 GLN A O 1
ATOM 683 N N . LEU A 1 90 ? 13.859 4.25 -13.438 1 97.38 90 LEU A N 1
ATOM 684 C CA . LEU A 1 90 ? 13.023 3.492 -12.508 1 97.38 90 LEU A CA 1
ATOM 685 C C . LEU A 1 90 ? 13.703 2.186 -12.117 1 97.38 90 LEU A C 1
ATOM 687 O O . LEU A 1 90 ? 13.68 1.801 -10.945 1 97.38 90 LEU A O 1
ATOM 691 N N . ALA A 1 91 ? 14.289 1.514 -13.125 1 96.94 91 ALA A N 1
ATOM 692 C CA . ALA A 1 91 ? 14.977 0.258 -12.844 1 96.94 91 ALA A CA 1
ATOM 693 C C . ALA A 1 91 ? 16.109 0.469 -11.844 1 96.94 91 ALA A C 1
ATOM 695 O O . ALA A 1 91 ? 16.312 -0.347 -10.945 1 96.94 91 ALA A O 1
ATOM 696 N N . ALA A 1 92 ? 16.844 1.514 -11.992 1 97.88 92 ALA A N 1
ATOM 697 C CA . ALA A 1 92 ? 17.953 1.825 -11.094 1 97.88 92 ALA A CA 1
ATOM 698 C C . ALA A 1 92 ? 17.453 2.1 -9.68 1 97.88 92 ALA A C 1
ATOM 700 O O . ALA A 1 92 ? 18.047 1.642 -8.703 1 97.88 92 ALA A O 1
ATOM 701 N N . LEU A 1 93 ? 16.406 2.842 -9.57 1 98.31 93 LEU A N 1
ATOM 702 C CA . LEU A 1 93 ? 15.805 3.145 -8.273 1 98.31 93 LEU A CA 1
ATOM 703 C C . LEU A 1 93 ? 15.344 1.869 -7.574 1 98.31 93 LEU A C 1
ATOM 705 O O . LEU A 1 93 ? 15.703 1.623 -6.422 1 98.31 93 LEU A O 1
ATOM 709 N N . ARG A 1 94 ? 14.578 1.069 -8.289 1 98.44 94 ARG A N 1
ATOM 710 C CA . ARG A 1 94 ? 14.062 -0.175 -7.727 1 98.44 94 ARG A CA 1
ATOM 711 C C . ARG A 1 94 ? 15.195 -1.123 -7.363 1 98.44 94 ARG A C 1
ATOM 713 O O . ARG A 1 94 ? 15.164 -1.765 -6.309 1 98.44 94 ARG A O 1
ATOM 720 N N . SER A 1 95 ? 16.188 -1.185 -8.203 1 98.62 95 SER A N 1
ATOM 721 C CA . SER A 1 95 ? 17.344 -2.025 -7.938 1 98.62 95 SER A CA 1
ATOM 722 C C . SER A 1 95 ? 18.047 -1.599 -6.656 1 98.62 95 SER A C 1
ATOM 724 O O . SER A 1 95 ? 18.438 -2.441 -5.844 1 98.62 95 SER A O 1
ATOM 726 N N . SER A 1 96 ? 18.234 -0.306 -6.473 1 98.62 96 SER A N 1
ATOM 727 C CA . SER A 1 96 ? 18.875 0.221 -5.273 1 98.62 96 SER A CA 1
ATOM 728 C C . SER A 1 96 ? 18.062 -0.106 -4.02 1 98.62 96 SER A C 1
ATOM 730 O O . SER A 1 96 ? 18.641 -0.435 -2.979 1 98.62 96 SER A O 1
ATOM 732 N N . LEU A 1 97 ? 16.797 0.006 -4.121 1 98.69 97 LEU A N 1
ATOM 733 C CA . LEU A 1 97 ? 15.906 -0.307 -3.004 1 98.69 97 LEU A CA 1
ATOM 734 C C . LEU A 1 97 ? 15.984 -1.787 -2.645 1 98.69 97 LEU A C 1
ATOM 736 O O . LEU A 1 97 ? 16.062 -2.143 -1.468 1 98.69 97 LEU A O 1
ATOM 740 N N . LEU A 1 98 ? 15.953 -2.617 -3.666 1 98.75 98 LEU A N 1
ATOM 741 C CA . LEU A 1 98 ? 16.031 -4.059 -3.453 1 98.75 98 LEU A CA 1
ATOM 742 C C . LEU A 1 98 ? 17.375 -4.449 -2.85 1 98.75 98 LEU A C 1
ATOM 744 O O . LEU A 1 98 ? 17.438 -5.305 -1.962 1 98.75 98 LEU A O 1
ATOM 748 N N . GLU A 1 99 ? 18.406 -3.848 -3.312 1 98.81 99 GLU A N 1
ATOM 749 C CA . GLU A 1 99 ? 19.734 -4.109 -2.75 1 98.81 99 GLU A CA 1
ATOM 750 C C . GLU A 1 99 ? 19.781 -3.727 -1.273 1 98.81 99 GLU A C 1
ATOM 752 O O . GLU A 1 99 ? 20.266 -4.5 -0.444 1 98.81 99 GLU A O 1
ATOM 757 N N . ALA A 1 100 ? 19.297 -2.533 -0.97 1 98.69 100 ALA A N 1
ATOM 758 C CA . ALA A 1 100 ? 19.266 -2.074 0.417 1 98.69 100 ALA A CA 1
ATOM 759 C C . ALA A 1 100 ? 18.484 -3.049 1.295 1 98.69 100 ALA A C 1
ATOM 761 O O . ALA A 1 100 ? 18.891 -3.342 2.422 1 98.69 100 ALA A O 1
ATOM 762 N N . THR A 1 101 ? 17.391 -3.537 0.796 1 98.75 101 THR A N 1
ATOM 763 C CA . THR A 1 101 ? 16.547 -4.473 1.536 1 98.75 101 THR A CA 1
ATOM 764 C C . THR A 1 101 ? 17.281 -5.781 1.791 1 98.75 101 THR A C 1
ATOM 766 O O . THR A 1 101 ? 17.344 -6.254 2.928 1 98.75 101 THR A O 1
ATOM 769 N N . LEU A 1 102 ? 17.812 -6.316 0.72 1 98.75 102 LEU A N 1
ATOM 770 C CA . LEU A 1 102 ? 18.5 -7.602 0.824 1 98.75 102 LEU A CA 1
ATOM 771 C C . LEU A 1 102 ? 19.672 -7.523 1.803 1 98.75 102 LEU A C 1
ATOM 773 O O . LEU A 1 102 ? 19.844 -8.406 2.645 1 98.75 102 LEU A O 1
ATOM 777 N N . LEU A 1 103 ? 20.422 -6.469 1.748 1 98.62 103 LEU A N 1
ATOM 778 C CA . LEU A 1 103 ? 21.641 -6.359 2.555 1 98.62 103 LEU A CA 1
ATOM 779 C C . LEU A 1 103 ? 21.297 -6.035 4.004 1 98.62 103 LEU A C 1
ATOM 781 O O . LEU A 1 103 ? 21.953 -6.531 4.926 1 98.62 103 LEU A O 1
ATOM 785 N N . SER A 1 104 ? 20.281 -5.211 4.227 1 98.19 104 SER A N 1
ATOM 786 C CA . SER A 1 104 ? 19.969 -4.754 5.578 1 98.19 104 SER A CA 1
ATOM 787 C C . SER A 1 104 ? 19.062 -5.738 6.293 1 98.19 104 SER A C 1
ATOM 789 O O . SER A 1 104 ? 19.234 -6.004 7.484 1 98.19 104 SER A O 1
ATOM 791 N N . PHE A 1 105 ? 18.078 -6.273 5.621 1 98.44 105 PHE A N 1
ATOM 792 C CA . PHE A 1 105 ? 17.156 -7.238 6.211 1 98.44 105 PHE A CA 1
ATOM 793 C C . PHE A 1 105 ? 17.812 -8.602 6.352 1 98.44 105 PHE A C 1
ATOM 795 O O . PHE A 1 105 ? 17.5 -9.359 7.273 1 98.44 105 PHE A O 1
ATOM 802 N N . ALA A 1 106 ? 18.672 -8.883 5.391 1 98.19 106 ALA A N 1
ATOM 803 C CA . ALA A 1 106 ? 19.469 -10.102 5.398 1 98.19 106 ALA A CA 1
ATOM 804 C C . ALA A 1 106 ? 18.594 -11.344 5.543 1 98.19 106 ALA A C 1
ATOM 806 O O . ALA A 1 106 ? 18.797 -12.148 6.453 1 98.19 106 ALA A O 1
ATOM 807 N N . PRO A 1 107 ? 17.672 -11.562 4.602 1 98.56 107 PRO A N 1
ATOM 808 C CA . PRO A 1 107 ? 16.797 -12.734 4.703 1 98.56 107 PRO A CA 1
ATOM 809 C C . PRO A 1 107 ? 17.578 -14.047 4.613 1 98.56 107 PRO A C 1
ATOM 811 O O . PRO A 1 107 ? 18.562 -14.141 3.891 1 98.56 107 PRO A O 1
ATOM 814 N N . ASP A 1 108 ? 17.062 -15.031 5.355 1 98.31 108 ASP A N 1
ATOM 815 C CA . ASP A 1 108 ? 17.594 -16.391 5.25 1 98.31 108 ASP A CA 1
ATOM 816 C C . ASP A 1 108 ? 17.125 -17.047 3.957 1 98.31 108 ASP A C 1
ATOM 818 O O . ASP A 1 108 ? 17.812 -17.922 3.422 1 98.31 108 ASP A O 1
ATOM 822 N N . LEU A 1 109 ? 15.992 -16.672 3.498 1 98.69 109 LEU A N 1
ATOM 823 C CA . LEU A 1 109 ? 15.359 -17.234 2.309 1 98.69 109 LEU A CA 1
ATOM 824 C C . LEU A 1 109 ? 14.742 -16.141 1.452 1 98.69 109 LEU A C 1
ATOM 826 O O . LEU A 1 109 ? 13.953 -15.336 1.949 1 98.69 109 LEU A O 1
ATOM 830 N N . VAL A 1 110 ? 15.133 -16.078 0.225 1 98.81 110 VAL A N 1
ATOM 831 C CA . VAL A 1 110 ? 14.523 -15.18 -0.757 1 98.81 110 VAL A CA 1
ATOM 832 C C . VAL A 1 110 ? 13.758 -16 -1.796 1 98.81 110 VAL A C 1
ATOM 834 O O . VAL A 1 110 ? 14.305 -16.922 -2.395 1 98.81 110 VAL A O 1
ATOM 837 N N . ILE A 1 111 ? 12.508 -15.703 -1.977 1 98.81 111 ILE A N 1
ATOM 838 C CA . ILE A 1 111 ? 11.688 -16.344 -2.994 1 98.81 111 ILE A CA 1
ATOM 839 C C . ILE A 1 111 ? 11.32 -15.336 -4.078 1 98.81 111 ILE A C 1
ATOM 841 O O . ILE A 1 111 ? 10.664 -14.328 -3.799 1 98.81 111 ILE A O 1
ATOM 845 N N . ILE A 1 112 ? 11.742 -15.609 -5.285 1 98.44 112 ILE A N 1
ATOM 846 C CA . ILE A 1 112 ? 11.484 -14.75 -6.438 1 98.44 112 ILE A CA 1
ATOM 847 C C . ILE A 1 112 ? 10.43 -15.398 -7.336 1 98.44 112 ILE A C 1
ATOM 849 O O . ILE A 1 112 ? 10.594 -16.547 -7.758 1 98.44 112 ILE A O 1
ATOM 853 N N . ASP A 1 113 ? 9.398 -14.664 -7.66 1 96.94 113 ASP A N 1
ATOM 854 C CA . ASP A 1 113 ? 8.336 -15.203 -8.5 1 96.94 113 ASP A CA 1
ATOM 855 C C . ASP A 1 113 ? 8.594 -14.906 -9.977 1 96.94 113 ASP A C 1
ATOM 857 O O . ASP A 1 113 ? 8.641 -13.75 -10.383 1 96.94 113 ASP A O 1
ATOM 861 N N . ARG A 1 114 ? 8.789 -15.906 -10.781 1 94.44 114 ARG A N 1
ATOM 862 C CA . ARG A 1 114 ? 8.688 -15.945 -12.242 1 94.44 114 ARG A CA 1
ATOM 863 C C . ARG A 1 114 ? 9.984 -15.469 -12.883 1 94.44 114 ARG A C 1
ATOM 865 O O . ARG A 1 114 ? 10.531 -16.141 -13.766 1 94.44 114 ARG A O 1
ATOM 872 N N . HIS A 1 115 ? 10.5 -14.258 -12.531 1 94.31 115 HIS A N 1
ATOM 873 C CA . HIS A 1 115 ? 11.68 -13.688 -13.188 1 94.31 115 HIS A CA 1
ATOM 874 C C . HIS A 1 115 ? 12.875 -13.672 -12.25 1 94.31 115 HIS A C 1
ATOM 876 O O . HIS A 1 115 ? 12.945 -12.852 -11.328 1 94.31 115 HIS A O 1
ATOM 882 N N . PRO A 1 116 ? 13.883 -14.523 -12.539 1 95.81 116 PRO A N 1
ATOM 883 C CA . PRO A 1 116 ? 14.984 -14.672 -11.578 1 95.81 116 PRO A CA 1
ATOM 884 C C . PRO A 1 116 ? 15.727 -13.367 -11.32 1 95.81 116 PRO A C 1
ATOM 886 O O . PRO A 1 116 ? 16.172 -13.117 -10.195 1 95.81 116 PRO A O 1
ATOM 889 N N . TYR A 1 117 ? 15.812 -12.539 -12.359 1 96.5 117 TYR A N 1
ATOM 890 C CA . TYR A 1 117 ? 16.516 -11.281 -12.195 1 96.5 117 TYR A CA 1
ATOM 891 C C . TYR A 1 117 ? 15.547 -10.117 -12.062 1 96.5 117 TYR A C 1
ATOM 893 O O . TYR A 1 117 ? 15.922 -8.953 -12.219 1 96.5 117 TYR A O 1
ATOM 901 N N . GLY A 1 118 ? 14.273 -10.391 -11.812 1 94.19 118 GLY A N 1
ATOM 902 C CA . GLY A 1 118 ? 13.266 -9.344 -11.727 1 94.19 118 GLY A CA 1
ATOM 903 C C . GLY A 1 118 ? 13.016 -8.648 -13.055 1 94.19 118 GLY A C 1
ATOM 904 O O . GLY A 1 118 ? 13.617 -9 -14.07 1 94.19 118 GLY A O 1
ATOM 905 N N . VAL A 1 119 ? 12.117 -7.695 -13.008 1 92.25 119 VAL A N 1
ATOM 906 C CA . VAL A 1 119 ? 11.812 -6.891 -14.188 1 92.25 119 VAL A CA 1
ATOM 907 C C . VAL A 1 119 ? 13.023 -6.039 -14.555 1 92.25 119 VAL A C 1
ATOM 909 O O . VAL A 1 119 ? 13.695 -5.488 -13.68 1 92.25 119 VAL A O 1
ATOM 912 N N . ARG A 1 120 ? 13.406 -6.125 -15.836 1 91.88 120 ARG A N 1
ATOM 913 C CA . ARG A 1 120 ? 14.539 -5.383 -16.375 1 91.88 120 ARG A CA 1
ATOM 914 C C . ARG A 1 120 ? 15.828 -5.734 -15.648 1 91.88 120 ARG A C 1
ATOM 916 O O . ARG A 1 120 ? 16.688 -4.875 -15.445 1 91.88 120 ARG A O 1
ATOM 923 N N . LYS A 1 121 ? 15.906 -6.902 -15.047 1 95.38 121 LYS A N 1
ATOM 924 C CA . LYS A 1 121 ? 17.078 -7.457 -14.383 1 95.38 121 LYS A CA 1
ATOM 925 C C . LYS A 1 121 ? 17.469 -6.629 -13.156 1 95.38 121 LYS A C 1
ATOM 927 O O . LYS A 1 121 ? 18.641 -6.531 -12.812 1 95.38 121 LYS A O 1
ATOM 932 N N . GLU A 1 122 ? 16.484 -6.062 -12.516 1 97.12 122 GLU A N 1
ATOM 933 C CA . GLU A 1 122 ? 16.719 -5.176 -11.383 1 97.12 122 GLU A CA 1
ATOM 934 C C . GLU A 1 122 ? 17.25 -5.949 -10.18 1 97.12 122 GLU A C 1
ATOM 936 O O . GLU A 1 122 ? 17.766 -5.352 -9.234 1 97.12 122 GLU A O 1
ATOM 941 N N . LEU A 1 123 ? 17.219 -7.262 -10.18 1 97.81 123 LEU A N 1
ATOM 942 C CA . LEU A 1 123 ? 17.641 -8.062 -9.039 1 97.81 123 LEU A CA 1
ATOM 943 C C . LEU A 1 123 ? 19.062 -8.602 -9.258 1 97.81 123 LEU A C 1
ATOM 945 O O . LEU A 1 123 ? 19.688 -9.094 -8.32 1 97.81 123 LEU A O 1
ATOM 949 N N . ARG A 1 124 ? 19.578 -8.555 -10.469 1 97.5 124 ARG A N 1
ATOM 950 C CA . ARG A 1 124 ? 20.828 -9.242 -10.789 1 97.5 124 ARG A CA 1
ATOM 951 C C . ARG A 1 124 ? 21.969 -8.75 -9.898 1 97.5 124 ARG A C 1
ATOM 953 O O . ARG A 1 124 ? 22.609 -9.547 -9.211 1 97.5 124 ARG A O 1
ATOM 960 N N . ASP A 1 125 ? 22.234 -7.473 -9.875 1 97.81 125 ASP A N 1
ATOM 961 C CA . ASP A 1 125 ? 23.328 -6.926 -9.086 1 97.81 125 ASP A CA 1
ATOM 962 C C . ASP A 1 125 ? 23.047 -7.035 -7.594 1 97.81 125 ASP A C 1
ATOM 964 O O . ASP A 1 125 ? 23.906 -7.453 -6.82 1 97.81 125 ASP A O 1
ATOM 968 N N . PRO A 1 126 ? 21.828 -6.676 -7.164 1 98.62 126 PRO A N 1
ATOM 969 C CA . PRO A 1 126 ? 21.5 -6.836 -5.746 1 98.62 126 PRO A CA 1
ATOM 970 C C . PRO A 1 126 ? 21.734 -8.266 -5.246 1 98.62 126 PRO A C 1
ATOM 972 O O . PRO A 1 126 ? 22.297 -8.461 -4.164 1 98.62 126 PRO A O 1
ATOM 975 N N . LEU A 1 127 ? 21.297 -9.258 -6.016 1 98.56 127 LEU A N 1
ATOM 976 C CA . LEU A 1 127 ? 21.469 -10.648 -5.609 1 98.56 127 LEU A CA 1
ATOM 977 C C . LEU A 1 127 ? 22.938 -11.031 -5.566 1 98.56 127 LEU A C 1
ATOM 979 O O . LEU A 1 127 ? 23.359 -11.789 -4.691 1 98.56 127 LEU A O 1
ATOM 983 N N . THR A 1 128 ? 23.688 -10.555 -6.551 1 98.12 128 THR A N 1
ATOM 984 C CA . THR A 1 128 ? 25.109 -10.828 -6.586 1 98.12 128 THR A CA 1
ATOM 985 C C . THR A 1 128 ? 25.797 -10.32 -5.316 1 98.12 128 THR A C 1
ATOM 987 O O . THR A 1 128 ? 26.531 -11.055 -4.66 1 98.12 128 THR A O 1
ATOM 990 N N . ARG A 1 129 ? 25.516 -9.078 -4.977 1 98.38 129 ARG A N 1
ATOM 991 C CA . ARG A 1 129 ? 26.094 -8.492 -3.771 1 98.38 129 ARG A CA 1
ATOM 992 C C . ARG A 1 129 ? 25.562 -9.18 -2.518 1 98.38 129 ARG A C 1
ATOM 994 O O . ARG A 1 129 ? 26.312 -9.391 -1.557 1 98.38 129 ARG A O 1
ATOM 1001 N N . PHE A 1 130 ? 24.422 -9.547 -2.523 1 98.38 130 PHE A N 1
ATOM 1002 C CA . PHE A 1 130 ? 23.766 -10.211 -1.399 1 98.38 130 PHE A CA 1
ATOM 1003 C C . PHE A 1 130 ? 24.422 -11.562 -1.111 1 98.38 130 PHE A C 1
ATOM 1005 O O . PHE A 1 130 ? 24.766 -11.852 0.033 1 98.38 130 PHE A O 1
ATOM 1012 N N . LYS A 1 131 ? 24.531 -12.367 -2.191 1 97.25 131 LYS A N 1
ATOM 1013 C CA . LYS A 1 131 ? 25.125 -13.688 -2.033 1 97.25 131 LYS A CA 1
ATOM 1014 C C . LYS A 1 131 ? 26.562 -13.578 -1.525 1 97.25 131 LYS A C 1
ATOM 1016 O O . LYS A 1 131 ? 27.031 -14.438 -0.776 1 97.25 131 LYS A O 1
ATOM 1021 N N . ARG A 1 132 ? 27.25 -12.531 -1.877 1 97.19 132 ARG A N 1
ATOM 1022 C CA . ARG A 1 132 ? 28.625 -12.297 -1.416 1 97.19 132 ARG A CA 1
ATOM 1023 C C . ARG A 1 132 ? 28.641 -11.898 0.057 1 97.19 132 ARG A C 1
ATOM 1025 O O . ARG A 1 132 ? 29.484 -12.375 0.819 1 97.19 132 ARG A O 1
ATOM 1032 N N . THR A 1 133 ? 27.719 -11.078 0.457 1 97.56 133 THR A N 1
ATOM 1033 C CA . THR A 1 133 ? 27.688 -10.523 1.803 1 97.56 133 THR A CA 1
ATOM 1034 C C . THR A 1 133 ? 27.078 -11.516 2.787 1 97.56 133 THR A C 1
ATOM 1036 O O . THR A 1 133 ? 27.484 -11.57 3.953 1 97.56 133 THR A O 1
ATOM 1039 N N . HIS A 1 134 ? 26.125 -12.258 2.32 1 96.38 134 HIS A N 1
ATOM 1040 C CA . HIS A 1 134 ? 25.438 -13.242 3.137 1 96.38 134 HIS A CA 1
ATOM 1041 C C . HIS A 1 134 ? 25.422 -14.609 2.461 1 96.38 134 HIS A C 1
ATOM 1043 O O . HIS A 1 134 ? 24.359 -15.102 2.062 1 96.38 134 HIS A O 1
ATOM 1049 N N . PRO A 1 135 ? 26.484 -15.312 2.455 1 94.25 135 PRO A N 1
ATOM 1050 C CA . PRO A 1 135 ? 26.609 -16.562 1.699 1 94.25 135 PRO A CA 1
ATOM 1051 C C . PRO A 1 135 ? 25.719 -17.672 2.232 1 94.25 135 PRO A C 1
ATOM 1053 O O . PRO A 1 135 ? 25.438 -18.641 1.522 1 94.25 135 PRO A O 1
ATOM 1056 N N . GLY A 1 136 ? 25.281 -17.547 3.443 1 94.94 136 GLY A N 1
ATOM 1057 C CA . GLY A 1 136 ? 24.422 -18.547 4.023 1 94.94 136 GLY A CA 1
ATOM 1058 C C . GLY A 1 136 ? 22.969 -18.406 3.59 1 94.94 136 GLY A C 1
ATOM 1059 O O . GLY A 1 136 ? 22.172 -19.328 3.781 1 94.94 136 GLY A O 1
ATOM 1060 N N . SER A 1 137 ? 22.578 -17.297 2.971 1 97.12 137 SER A N 1
ATOM 1061 C CA . SER A 1 137 ? 21.219 -17.047 2.531 1 97.12 137 SER A CA 1
ATOM 1062 C C . SER A 1 137 ? 20.859 -17.906 1.312 1 97.12 137 SER A C 1
ATOM 1064 O O . SER A 1 137 ? 21.734 -18.25 0.526 1 97.12 137 SER A O 1
ATOM 1066 N N . ARG A 1 138 ? 19.641 -18.266 1.19 1 98.38 138 ARG A N 1
ATOM 1067 C CA . ARG A 1 138 ? 19.172 -19.109 0.103 1 98.38 138 ARG A CA 1
ATOM 1068 C C . ARG A 1 138 ? 18.188 -18.359 -0.79 1 98.38 138 ARG A C 1
ATOM 1070 O O . ARG A 1 138 ? 17.344 -17.609 -0.297 1 98.38 138 ARG A O 1
ATOM 1077 N N . VAL A 1 139 ? 18.375 -18.547 -2.104 1 98.56 139 VAL A N 1
ATOM 1078 C CA . VAL A 1 139 ? 17.5 -17.891 -3.082 1 98.56 139 VAL A CA 1
ATOM 1079 C C . VAL A 1 139 ? 16.75 -18.938 -3.893 1 98.56 139 VAL A C 1
ATOM 1081 O O . VAL A 1 139 ? 17.359 -19.859 -4.453 1 98.56 139 VAL A O 1
ATOM 1084 N N . VAL A 1 140 ? 15.461 -18.797 -3.938 1 98.69 140 VAL A N 1
ATOM 1085 C CA . VAL A 1 140 ? 14.594 -19.719 -4.66 1 98.69 140 VAL A CA 1
ATOM 1086 C C . VAL A 1 140 ? 13.867 -18.984 -5.781 1 98.69 140 VAL A C 1
ATOM 1088 O O . VAL A 1 140 ? 13.391 -17.859 -5.59 1 98.69 140 VAL A O 1
ATOM 1091 N N . LEU A 1 141 ? 13.875 -19.594 -6.953 1 98.25 141 LEU A N 1
ATOM 1092 C CA . LEU A 1 141 ? 13.016 -19.156 -8.047 1 98.25 141 LEU A CA 1
ATOM 1093 C C . LEU A 1 141 ? 11.719 -19.953 -8.07 1 98.25 141 LEU A C 1
ATOM 1095 O O . LEU A 1 141 ? 11.734 -21.188 -8.172 1 98.25 141 LEU A O 1
ATOM 1099 N N . GLY A 1 142 ? 10.602 -19.266 -7.871 1 98.12 142 GLY A N 1
ATOM 1100 C CA . GLY A 1 142 ? 9.289 -19.891 -8 1 98.12 142 GLY A CA 1
ATOM 1101 C C . GLY A 1 142 ? 8.703 -19.766 -9.391 1 98.12 142 GLY A C 1
ATOM 1102 O O . GLY A 1 142 ? 8.648 -18.672 -9.953 1 98.12 142 GLY A O 1
ATOM 1103 N N . LEU A 1 143 ? 8.266 -20.906 -9.914 1 97.5 143 LEU A N 1
ATOM 1104 C CA . LEU A 1 143 ? 7.695 -20.938 -11.258 1 97.5 143 LEU A CA 1
ATOM 1105 C C . LEU A 1 143 ? 6.352 -21.656 -11.258 1 97.5 143 LEU A C 1
ATOM 1107 O O . LEU A 1 143 ? 6.18 -22.656 -10.555 1 97.5 143 LEU A O 1
ATOM 1111 N N . ARG A 1 144 ? 5.445 -21.156 -12.086 1 96.38 144 ARG A N 1
ATOM 1112 C CA . ARG A 1 144 ? 4.297 -21.969 -12.453 1 96.38 144 ARG A CA 1
ATOM 1113 C C . ARG A 1 144 ? 4.727 -23.172 -13.281 1 96.38 144 ARG A C 1
ATOM 1115 O O . ARG A 1 144 ? 5.812 -23.188 -13.859 1 96.38 144 ARG A O 1
ATOM 1122 N N . GLU A 1 145 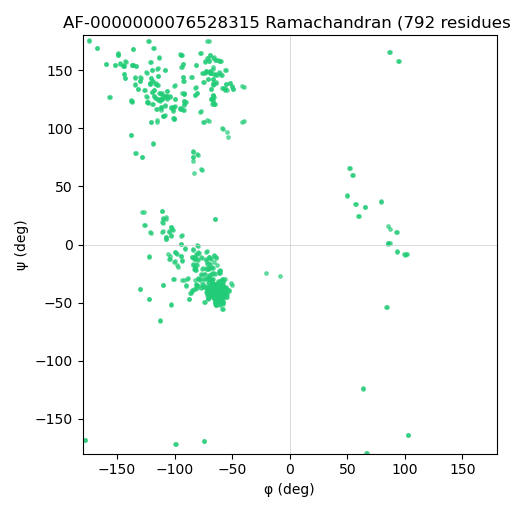? 3.908 -24.141 -13.336 1 94.56 145 GLU A N 1
ATOM 1123 C CA . GLU A 1 145 ? 4.25 -25.391 -14.008 1 94.56 145 GLU A CA 1
ATOM 1124 C C . GLU A 1 145 ? 4.312 -25.203 -15.523 1 94.56 145 GLU A C 1
ATOM 1126 O O . GLU A 1 145 ? 5.008 -25.953 -16.219 1 94.56 145 GLU A O 1
ATOM 1131 N N . ILE A 1 146 ? 3.549 -24.266 -15.977 1 95.62 146 ILE A N 1
ATOM 1132 C CA . ILE A 1 146 ? 3.543 -23.922 -17.391 1 95.62 146 ILE A CA 1
ATOM 1133 C C . ILE A 1 146 ? 3.846 -22.438 -17.578 1 95.62 146 ILE A C 1
ATOM 1135 O O . ILE A 1 146 ? 3.162 -21.594 -17 1 95.62 146 ILE A O 1
ATOM 1139 N N . LEU A 1 147 ? 4.824 -22.156 -18.281 1 93.44 147 LEU A N 1
ATOM 1140 C CA . LEU A 1 147 ? 5.273 -20.781 -18.453 1 93.44 147 LEU A CA 1
ATOM 1141 C C . LEU A 1 147 ? 4.848 -20.234 -19.812 1 93.44 147 LEU A C 1
ATOM 1143 O O . LEU A 1 147 ? 4.297 -19.125 -19.891 1 93.44 147 LEU A O 1
ATOM 1147 N N . ASP A 1 148 ? 5.109 -20.875 -20.812 1 93.06 148 ASP A N 1
ATOM 1148 C CA . ASP A 1 148 ? 4.801 -20.609 -22.203 1 93.06 148 ASP A CA 1
ATOM 1149 C C . ASP A 1 148 ? 5.285 -21.734 -23.109 1 93.06 148 ASP A C 1
ATOM 1151 O O . ASP A 1 148 ? 5.555 -22.844 -22.625 1 93.06 148 ASP A O 1
ATOM 1155 N N . SER A 1 149 ? 5.285 -21.516 -24.453 1 92.62 149 SER A N 1
ATOM 1156 C CA . SER A 1 149 ? 5.844 -22.516 -25.359 1 92.62 149 SER A CA 1
ATOM 1157 C C . SER A 1 149 ? 7.344 -22.672 -25.141 1 92.62 149 SER A C 1
ATOM 1159 O O . SER A 1 149 ? 8.023 -21.719 -24.75 1 92.62 149 SER A O 1
ATOM 1161 N N . PRO A 1 150 ? 7.832 -23.875 -25.312 1 92.31 150 PRO A N 1
ATOM 1162 C CA . PRO A 1 150 ? 9.266 -24.125 -25.141 1 92.31 150 PRO A CA 1
ATOM 1163 C C . PRO A 1 150 ? 10.125 -23.172 -25.984 1 92.31 150 PRO A C 1
ATOM 1165 O O . PRO A 1 150 ? 11.18 -22.734 -25.531 1 92.31 150 PRO A O 1
ATOM 1168 N N . GLU A 1 151 ? 9.703 -22.891 -27.172 1 92.31 151 GLU A N 1
ATOM 1169 C CA . GLU A 1 151 ? 10.453 -22 -28.062 1 92.31 151 GLU A CA 1
ATOM 1170 C C . GLU A 1 151 ? 10.547 -20.594 -27.469 1 92.31 151 GLU A C 1
ATOM 1172 O O . GLU A 1 151 ? 11.617 -19.984 -27.484 1 92.31 151 GLU A O 1
ATOM 1177 N N . THR A 1 152 ? 9.422 -20.156 -27 1 92.44 152 THR A N 1
ATOM 1178 C CA . THR A 1 152 ? 9.391 -18.828 -26.391 1 92.44 152 THR A CA 1
ATOM 1179 C C . THR A 1 152 ? 10.281 -18.797 -25.156 1 92.44 152 THR A C 1
ATOM 1181 O O . THR A 1 152 ? 11.047 -17.844 -24.953 1 92.44 152 THR A O 1
ATOM 1184 N N . LEU A 1 153 ? 10.242 -19.812 -24.406 1 93.81 153 LEU A N 1
ATOM 1185 C CA . LEU A 1 153 ? 11 -19.859 -23.156 1 93.81 153 LEU A CA 1
ATOM 1186 C C . LEU A 1 153 ? 12.492 -19.969 -23.438 1 93.81 153 LEU A C 1
ATOM 1188 O O . LEU A 1 153 ? 13.312 -19.391 -22.703 1 93.81 153 LEU A O 1
ATOM 1192 N N . ALA A 1 154 ? 12.82 -20.766 -24.438 1 92 154 ALA A N 1
ATOM 1193 C CA . ALA A 1 154 ? 14.234 -20.875 -24.797 1 92 154 ALA A CA 1
ATOM 1194 C C . ALA A 1 154 ? 14.828 -19.5 -25.094 1 92 154 ALA A C 1
ATOM 1196 O O . ALA A 1 154 ? 15.953 -19.203 -24.688 1 92 154 ALA A O 1
ATOM 1197 N N . ARG A 1 155 ? 14.102 -18.703 -25.797 1 92.81 155 ARG A N 1
ATOM 1198 C CA . ARG A 1 155 ? 14.547 -17.344 -26.109 1 92.81 155 ARG A CA 1
ATOM 1199 C C . ARG A 1 155 ? 14.633 -16.484 -24.844 1 92.81 155 ARG A C 1
ATOM 1201 O O . ARG A 1 155 ? 15.578 -15.719 -24.672 1 92.81 155 ARG A O 1
ATOM 1208 N N . GLU A 1 156 ? 13.656 -16.641 -24.016 1 92.06 156 GLU A N 1
ATOM 1209 C CA . GLU A 1 156 ? 13.625 -15.867 -22.781 1 92.06 156 GLU A CA 1
ATOM 1210 C C . GLU A 1 156 ? 14.805 -16.219 -21.875 1 92.06 156 GLU A C 1
ATOM 1212 O O . GLU A 1 156 ? 15.484 -15.32 -21.359 1 92.06 156 GLU A O 1
ATOM 1217 N N . TRP A 1 157 ? 15.094 -17.516 -21.703 1 94.19 157 TRP A N 1
ATOM 1218 C CA . TRP A 1 157 ? 16.203 -17.938 -20.844 1 94.19 157 TRP A CA 1
ATOM 1219 C C . TRP A 1 157 ? 17.547 -17.5 -21.438 1 94.19 157 TRP A C 1
ATOM 1221 O O . TRP A 1 157 ? 18.438 -17.062 -20.703 1 94.19 157 TRP A O 1
ATOM 1231 N N . ALA A 1 158 ? 17.656 -17.562 -22.719 1 92.5 158 ALA A N 1
ATOM 1232 C CA . ALA A 1 158 ? 18.891 -17.141 -23.391 1 92.5 158 ALA A CA 1
ATOM 1233 C C . ALA A 1 158 ? 19.156 -15.656 -23.172 1 92.5 158 ALA A C 1
ATOM 1235 O O . ALA A 1 158 ? 20.312 -15.234 -23.078 1 92.5 158 ALA A O 1
ATOM 1236 N N . SER A 1 159 ? 18.125 -14.922 -23.078 1 92.5 159 SER A N 1
ATOM 1237 C CA . SER A 1 159 ? 18.25 -13.477 -22.938 1 92.5 159 SER A CA 1
ATOM 1238 C C . SER A 1 159 ? 18.75 -13.086 -21.562 1 92.5 159 SER A C 1
ATOM 1240 O O . SER A 1 159 ? 19.188 -11.945 -21.344 1 92.5 159 SER A O 1
ATOM 1242 N N . LEU A 1 160 ? 18.781 -13.969 -20.609 1 93.56 160 LEU A N 1
ATOM 1243 C CA . LEU A 1 160 ? 19.188 -13.672 -19.234 1 93.56 160 LEU A CA 1
ATOM 1244 C C . LEU A 1 160 ? 20.703 -13.703 -19.094 1 93.56 160 LEU A C 1
ATOM 1246 O O . LEU A 1 160 ? 21.25 -13.227 -18.094 1 93.56 160 LEU A O 1
ATOM 1250 N N . GLY A 1 161 ? 21.359 -14.227 -20.109 1 90.5 161 GLY A N 1
ATOM 1251 C CA . GLY A 1 161 ? 22.812 -14.359 -20.016 1 90.5 161 GLY A CA 1
ATOM 1252 C C . GLY A 1 161 ? 23.266 -15.773 -19.719 1 90.5 161 GLY A C 1
ATOM 1253 O O . GLY A 1 161 ? 22.516 -16.719 -19.906 1 90.5 161 GLY A O 1
ATOM 1254 N N . PRO A 1 162 ? 24.516 -15.93 -19.297 1 90.38 162 PRO A N 1
ATOM 1255 C CA . PRO A 1 162 ? 25.078 -17.266 -19.094 1 90.38 162 PRO A CA 1
ATOM 1256 C C . PRO A 1 162 ? 24.406 -18.016 -17.953 1 90.38 162 PRO A C 1
ATOM 1258 O O . PRO A 1 162 ? 24.109 -17.438 -16.906 1 90.38 162 PRO A O 1
ATOM 1261 N N . GLY A 1 163 ? 24.188 -19.266 -18.188 1 92.81 163 GLY A N 1
ATOM 1262 C CA . GLY A 1 163 ? 23.547 -20.109 -17.203 1 92.81 163 GLY A CA 1
ATOM 1263 C C . GLY A 1 163 ? 24.328 -20.219 -15.906 1 92.81 163 GLY A C 1
ATOM 1264 O O . GLY A 1 163 ? 23.766 -20.438 -14.844 1 92.81 163 GLY A O 1
ATOM 1265 N N . GLU A 1 164 ? 25.578 -20.016 -15.984 1 92.94 164 GLU A N 1
ATOM 1266 C CA . GLU A 1 164 ? 26.453 -20.094 -14.82 1 92.94 164 GLU A CA 1
ATOM 1267 C C . GLU A 1 164 ? 26.094 -19.031 -13.781 1 92.94 164 GLU A C 1
ATOM 1269 O O . GLU A 1 164 ? 26.141 -19.297 -12.578 1 92.94 164 GLU A O 1
ATOM 1274 N N . LEU A 1 165 ? 25.766 -17.875 -14.281 1 92.88 165 LEU A N 1
ATOM 1275 C CA . LEU A 1 165 ? 25.375 -16.812 -13.352 1 92.88 165 LEU A CA 1
ATOM 1276 C C . LEU A 1 165 ? 24.078 -17.172 -12.641 1 92.88 165 LEU A C 1
ATOM 1278 O O . LEU A 1 165 ? 23.938 -16.922 -11.445 1 92.88 165 LEU A O 1
ATOM 1282 N N . LEU A 1 166 ? 23.156 -17.688 -13.391 1 94.81 166 LEU A N 1
ATOM 1283 C CA . LEU A 1 166 ? 21.891 -18.141 -12.805 1 94.81 166 LEU A CA 1
ATOM 1284 C C . LEU A 1 166 ? 22.156 -19.156 -11.703 1 94.81 166 LEU A C 1
ATOM 1286 O O . LEU A 1 166 ? 21.547 -19.094 -10.633 1 94.81 166 LEU A O 1
ATOM 1290 N N . ARG A 1 167 ? 23.047 -20.078 -11.953 1 95.19 167 ARG A N 1
ATOM 1291 C CA . ARG A 1 167 ? 23.359 -21.141 -11.008 1 95.19 167 ARG A CA 1
ATOM 1292 C C . ARG A 1 167 ? 24.047 -20.594 -9.758 1 95.19 167 ARG A C 1
ATOM 1294 O O . ARG A 1 167 ? 23.859 -21.125 -8.656 1 95.19 167 ARG A O 1
ATOM 1301 N N . GLU A 1 168 ? 24.781 -19.531 -9.938 1 95.38 168 GLU A N 1
ATOM 1302 C CA . GLU A 1 168 ? 25.453 -18.891 -8.805 1 95.38 168 GLU A CA 1
ATOM 1303 C C . GLU A 1 168 ? 24.453 -18.203 -7.883 1 95.38 168 GLU A C 1
ATOM 1305 O O . GLU A 1 168 ? 24.656 -18.141 -6.668 1 95.38 168 GLU A O 1
ATOM 1310 N N . LEU A 1 169 ? 23.375 -17.75 -8.438 1 96.94 169 LEU A N 1
ATOM 1311 C CA . LEU A 1 169 ? 22.484 -16.875 -7.676 1 96.94 169 LEU A CA 1
ATOM 1312 C C . LEU A 1 169 ? 21.281 -17.656 -7.148 1 96.94 169 LEU A C 1
ATOM 1314 O O . LEU A 1 169 ? 20.734 -17.312 -6.102 1 96.94 169 LEU A O 1
ATOM 1318 N N . ILE A 1 170 ? 20.875 -18.688 -7.875 1 97.69 170 ILE A N 1
ATOM 1319 C CA . ILE A 1 170 ? 19.656 -19.406 -7.527 1 97.69 170 ILE A CA 1
ATOM 1320 C C . ILE A 1 170 ? 20.016 -20.766 -6.922 1 97.69 170 ILE A C 1
ATOM 1322 O O . ILE A 1 170 ? 20.672 -21.578 -7.562 1 97.69 170 ILE A O 1
ATOM 1326 N N . ASP A 1 171 ? 19.5 -21.031 -5.75 1 97.69 171 ASP A N 1
ATOM 1327 C CA . ASP A 1 171 ? 19.828 -22.266 -5.051 1 97.69 171 ASP A CA 1
ATOM 1328 C C . ASP A 1 171 ? 18.859 -23.391 -5.41 1 97.69 171 ASP A C 1
ATOM 1330 O O . ASP A 1 171 ? 19.234 -24.562 -5.457 1 97.69 171 ASP A O 1
ATOM 1334 N N . GLN A 1 172 ? 17.625 -23.047 -5.613 1 97.94 172 GLN A N 1
ATOM 1335 C CA . GLN A 1 172 ? 16.594 -24.016 -5.977 1 97.94 172 GLN A CA 1
ATOM 1336 C C . GLN A 1 172 ? 15.492 -23.359 -6.809 1 97.94 172 GLN A C 1
ATOM 1338 O O . GLN A 1 172 ? 15.312 -22.141 -6.766 1 97.94 172 GLN A O 1
ATOM 1343 N N . VAL A 1 173 ? 14.844 -24.203 -7.602 1 98.25 173 VAL A N 1
ATOM 1344 C CA . VAL A 1 173 ? 13.664 -23.797 -8.359 1 98.25 173 VAL A CA 1
ATOM 1345 C C . VAL A 1 173 ? 12.445 -24.578 -7.867 1 98.25 173 VAL A C 1
ATOM 1347 O O . VAL A 1 173 ? 12.438 -25.812 -7.898 1 98.25 173 VAL A O 1
ATOM 1350 N N . TRP A 1 174 ? 11.492 -23.875 -7.336 1 98.75 174 TRP A N 1
ATOM 1351 C CA . TRP A 1 174 ? 10.234 -24.5 -6.941 1 98.75 174 TRP A CA 1
ATOM 1352 C C . TRP A 1 174 ? 9.188 -24.359 -8.039 1 98.75 174 TRP A C 1
ATOM 1354 O O . TRP A 1 174 ? 8.805 -23.234 -8.398 1 98.75 174 TRP A O 1
ATOM 1364 N N . VAL A 1 175 ? 8.742 -25.484 -8.586 1 98.62 175 VAL A N 1
ATOM 1365 C CA . VAL A 1 175 ? 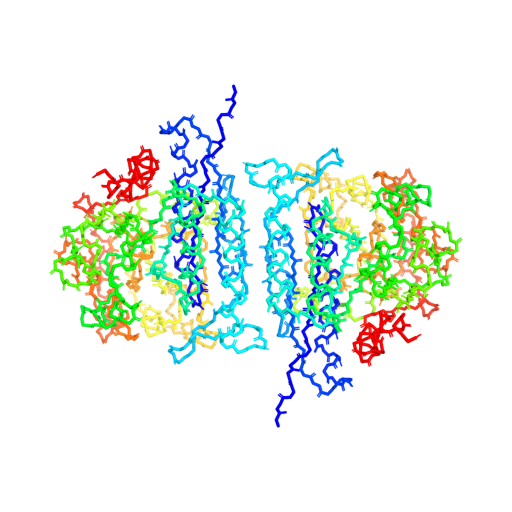7.711 -25.484 -9.617 1 98.62 175 VAL A CA 1
ATOM 1366 C C . VAL A 1 175 ? 6.359 -25.828 -8.992 1 98.62 175 VAL A C 1
ATOM 1368 O O . VAL A 1 175 ? 6.172 -26.922 -8.445 1 98.62 175 VAL A O 1
ATOM 1371 N N . TYR A 1 176 ? 5.465 -24.906 -9.102 1 98.38 176 TYR A N 1
ATOM 1372 C CA . TYR A 1 176 ? 4.145 -25.031 -8.492 1 98.38 176 TYR A CA 1
ATOM 1373 C C . TYR A 1 176 ? 3.207 -25.828 -9.391 1 98.38 176 TYR A C 1
ATOM 1375 O O . TYR A 1 176 ? 2.289 -25.266 -9.992 1 98.38 176 TYR A O 1
ATOM 1383 N N . GLY A 1 177 ? 3.396 -27.094 -9.422 1 98.19 177 GLY A N 1
ATOM 1384 C CA . GLY A 1 177 ? 2.607 -27.984 -10.25 1 98.19 177 GLY A CA 1
ATOM 1385 C C . GLY A 1 177 ? 2.922 -29.453 -10.008 1 98.19 177 GLY A C 1
ATOM 1386 O O . GLY A 1 177 ? 3.736 -29.781 -9.141 1 98.19 177 GLY A O 1
ATOM 1387 N N . ASP A 1 178 ? 2.199 -30.297 -10.641 1 98.44 178 ASP A N 1
ATOM 1388 C CA . ASP A 1 178 ? 2.354 -31.75 -10.633 1 98.44 178 ASP A CA 1
ATOM 1389 C C . ASP A 1 178 ? 3.008 -32.25 -11.922 1 98.44 178 ASP A C 1
ATOM 1391 O O . ASP A 1 178 ? 2.432 -32.094 -13.008 1 98.44 178 ASP A O 1
ATOM 1395 N N . PRO A 1 179 ? 4.184 -32.844 -11.781 1 97.62 179 PRO A N 1
ATOM 1396 C CA . PRO A 1 179 ? 4.875 -33.281 -12.992 1 97.62 179 PRO A CA 1
ATOM 1397 C C . PRO A 1 179 ? 4.109 -34.344 -13.758 1 97.62 179 PRO A C 1
ATOM 1399 O O . PRO A 1 179 ? 4.371 -34.594 -14.945 1 97.62 179 PRO A O 1
ATOM 1402 N N . LYS A 1 180 ? 3.174 -34.969 -13.125 1 97.25 180 LYS A N 1
ATOM 1403 C CA . LYS A 1 180 ? 2.334 -35.938 -13.82 1 97.25 180 LYS A CA 1
ATOM 1404 C C . LYS A 1 180 ? 1.339 -35.25 -14.75 1 97.25 180 LYS A C 1
ATOM 1406 O O . LYS A 1 180 ? 0.859 -35.844 -15.711 1 97.25 180 LYS A O 1
ATOM 1411 N N . VAL A 1 181 ? 1.022 -34.062 -14.453 1 97.81 181 VAL A N 1
ATOM 1412 C CA . VAL A 1 181 ? 0.12 -33.281 -15.281 1 97.81 181 VAL A CA 1
ATOM 1413 C C . VAL A 1 181 ? 0.915 -32.562 -16.375 1 97.81 181 VAL A C 1
ATOM 1415 O O . VAL A 1 181 ? 0.529 -32.594 -17.547 1 97.81 181 VAL A O 1
ATOM 1418 N N . HIS A 1 182 ? 1.973 -31.953 -15.992 1 97.44 182 HIS A N 1
ATOM 1419 C CA . HIS A 1 182 ? 2.875 -31.25 -16.891 1 97.44 182 HIS A CA 1
ATOM 1420 C C . HIS A 1 182 ? 4.273 -31.141 -16.297 1 97.44 182 HIS A C 1
ATOM 1422 O O . HIS A 1 182 ? 4.43 -30.641 -15.172 1 97.44 182 HIS A O 1
ATOM 1428 N N . ASN A 1 183 ? 5.234 -31.547 -17.016 1 97.12 183 ASN A N 1
ATOM 1429 C CA . ASN A 1 183 ? 6.625 -31.484 -16.578 1 97.12 183 ASN A CA 1
ATOM 1430 C C . ASN A 1 183 ? 7.449 -30.547 -17.453 1 97.12 183 ASN A C 1
ATOM 1432 O O . ASN A 1 183 ? 7.855 -30.906 -18.562 1 97.12 183 ASN A O 1
ATOM 1436 N N . LEU A 1 184 ? 7.75 -29.375 -16.906 1 95.38 184 LEU A N 1
ATOM 1437 C CA . LEU A 1 184 ? 8.391 -28.344 -17.719 1 95.38 184 LEU A CA 1
ATOM 1438 C C . LEU A 1 184 ? 9.836 -28.719 -18.016 1 95.38 184 LEU A C 1
ATOM 1440 O O . LEU A 1 184 ? 10.461 -28.125 -18.906 1 95.38 184 LEU A O 1
ATOM 1444 N N . VAL A 1 185 ? 10.445 -29.672 -17.328 1 94.69 185 VAL A N 1
ATOM 1445 C CA . VAL A 1 185 ? 11.773 -30.188 -17.656 1 94.69 185 VAL A CA 1
ATOM 1446 C C . VAL A 1 185 ? 11.703 -31.016 -18.938 1 94.69 185 VAL A C 1
ATOM 1448 O O . VAL A 1 185 ? 12.492 -30.828 -19.859 1 94.69 185 VAL A O 1
ATOM 1451 N N . ASP A 1 186 ? 10.719 -31.844 -18.984 1 94.62 186 ASP A N 1
ATOM 1452 C CA . ASP A 1 186 ? 10.547 -32.75 -20.109 1 94.62 186 ASP A CA 1
ATOM 1453 C C . ASP A 1 186 ? 10.164 -31.984 -21.375 1 94.62 186 ASP A C 1
ATOM 1455 O O . ASP A 1 186 ? 10.578 -32.375 -22.469 1 94.62 186 ASP A O 1
ATOM 1459 N N . THR A 1 187 ? 9.359 -30.938 -21.25 1 93.5 187 THR A N 1
ATOM 1460 C CA . THR A 1 187 ? 8.844 -30.219 -22.406 1 93.5 187 THR A CA 1
ATOM 1461 C C . THR A 1 187 ? 9.891 -29.25 -22.938 1 93.5 187 THR A C 1
ATOM 1463 O O . THR A 1 187 ? 9.766 -28.734 -24.047 1 93.5 187 THR A O 1
ATOM 1466 N N . GLY A 1 188 ? 10.914 -28.938 -22.109 1 91.94 188 GLY A N 1
ATOM 1467 C CA . GLY A 1 188 ? 11.953 -28.016 -22.516 1 91.94 188 GLY A CA 1
ATOM 1468 C C . GLY A 1 188 ? 11.672 -26.578 -22.109 1 91.94 188 GLY A C 1
ATOM 1469 O O . GLY A 1 188 ? 12.352 -25.656 -22.562 1 91.94 188 GLY A O 1
ATOM 1470 N N . GLU A 1 189 ? 10.672 -26.359 -21.281 1 94.44 189 GLU A N 1
ATOM 1471 C CA . GLU A 1 189 ? 10.328 -25.016 -20.812 1 94.44 189 GLU A CA 1
ATOM 1472 C C . GLU A 1 189 ? 11.289 -24.547 -19.734 1 94.44 189 GLU A C 1
ATOM 1474 O O . GLU A 1 189 ? 11.5 -23.344 -19.547 1 94.44 189 GLU A O 1
ATOM 1479 N N . ALA A 1 190 ? 11.898 -25.438 -19.016 1 94.69 190 ALA A N 1
ATOM 1480 C CA . ALA A 1 190 ? 12.734 -25.109 -17.844 1 94.69 190 ALA A CA 1
ATOM 1481 C C . ALA A 1 190 ? 14.055 -24.484 -18.281 1 94.69 190 ALA A C 1
ATOM 1483 O O . ALA A 1 190 ? 14.547 -24.75 -19.391 1 94.69 190 ALA A O 1
ATOM 1484 N N . PRO A 1 191 ? 14.539 -23.625 -17.422 1 92.75 191 PRO A N 1
ATOM 1485 C CA . PRO A 1 191 ? 15.914 -23.188 -17.703 1 92.75 191 PRO A CA 1
ATOM 1486 C C . PRO A 1 191 ? 16.922 -24.328 -17.578 1 92.75 191 PRO A C 1
ATOM 1488 O O . PRO A 1 191 ? 17.125 -24.859 -16.484 1 92.75 191 PRO A O 1
ATOM 1491 N N . GLY A 1 192 ? 17.609 -24.594 -18.609 1 92.19 192 GLY A N 1
ATOM 1492 C CA . GLY A 1 192 ? 18.531 -25.719 -18.641 1 92.19 192 GLY A CA 1
ATOM 1493 C C . GLY A 1 192 ? 19.547 -25.688 -17.531 1 92.19 192 GLY A C 1
ATOM 1494 O O . GLY A 1 192 ? 19.828 -26.719 -16.906 1 92.19 192 GLY A O 1
ATOM 1495 N N . ALA A 1 193 ? 20.016 -24.531 -17.156 1 93.88 193 ALA A N 1
ATOM 1496 C CA . ALA A 1 193 ? 21.094 -24.375 -16.172 1 93.88 193 ALA A CA 1
ATOM 1497 C C . ALA A 1 193 ? 20.625 -24.75 -14.773 1 93.88 193 ALA A C 1
ATOM 1499 O O . ALA A 1 193 ? 21.438 -25 -13.883 1 93.88 193 ALA A O 1
ATOM 1500 N N . LEU A 1 194 ? 19.328 -24.828 -14.547 1 95.75 194 LEU A N 1
ATOM 1501 C CA . LEU A 1 194 ? 18.797 -25.062 -13.203 1 95.75 194 LEU A CA 1
ATOM 1502 C C . LEU A 1 194 ? 17.969 -26.328 -13.148 1 95.75 194 LEU A C 1
ATOM 1504 O O . LEU A 1 194 ? 17.266 -26.578 -12.172 1 95.75 194 LEU A O 1
ATOM 1508 N N . SER A 1 195 ? 18 -27.125 -14.18 1 95.12 195 SER A N 1
ATOM 1509 C CA . SER A 1 195 ? 17.141 -28.297 -14.297 1 95.12 195 SER A CA 1
ATOM 1510 C C . SER A 1 195 ? 17.344 -29.266 -13.133 1 95.12 195 SER A C 1
ATOM 1512 O O . SER A 1 195 ? 16.391 -29.891 -12.664 1 95.12 195 SER A O 1
ATOM 1514 N N . ASP A 1 196 ? 18.547 -29.391 -12.625 1 95.19 196 ASP A N 1
ATOM 1515 C CA . ASP A 1 196 ? 18.875 -30.328 -11.555 1 95.19 196 ASP A CA 1
ATOM 1516 C C . ASP A 1 196 ? 18.469 -29.781 -10.195 1 95.19 196 ASP A C 1
ATOM 1518 O O . ASP A 1 196 ? 18.5 -30.5 -9.188 1 95.19 196 ASP A O 1
ATOM 1522 N N . ARG A 1 197 ? 18.031 -28.547 -10.148 1 96.62 197 ARG A N 1
ATOM 1523 C CA . ARG A 1 197 ? 17.672 -27.891 -8.898 1 96.62 197 ARG A CA 1
ATOM 1524 C C . ARG A 1 197 ? 16.172 -27.734 -8.766 1 96.62 197 ARG A C 1
ATOM 1526 O O . ARG A 1 197 ? 15.68 -27.062 -7.844 1 96.62 197 ARG A O 1
ATOM 1533 N N . ILE A 1 198 ? 15.422 -28.312 -9.688 1 97.75 198 ILE A N 1
ATOM 1534 C CA . ILE A 1 198 ? 13.977 -28.141 -9.727 1 97.75 198 ILE A CA 1
ATOM 1535 C C . ILE A 1 198 ? 13.312 -29.094 -8.742 1 97.75 198 ILE A C 1
ATOM 1537 O O . ILE A 1 198 ? 13.664 -30.281 -8.68 1 97.75 198 ILE A O 1
ATOM 1541 N N . ARG A 1 199 ? 12.469 -28.594 -7.918 1 98.12 199 ARG A N 1
ATOM 1542 C CA . ARG A 1 199 ? 11.578 -29.344 -7.043 1 98.12 199 ARG A CA 1
ATOM 1543 C C . ARG A 1 199 ? 10.117 -29.031 -7.359 1 98.12 199 ARG A C 1
ATOM 1545 O O . ARG A 1 199 ? 9.695 -27.875 -7.309 1 98.12 199 ARG A O 1
ATOM 1552 N N . PHE A 1 200 ? 9.359 -30.094 -7.711 1 98.38 200 PHE A N 1
ATOM 1553 C CA . PHE A 1 200 ? 7.926 -29.922 -7.895 1 98.38 200 PHE A CA 1
ATOM 1554 C C . PHE A 1 200 ? 7.203 -29.922 -6.551 1 98.38 200 PHE A C 1
ATOM 1556 O O . PHE A 1 200 ? 7.383 -30.844 -5.75 1 98.38 200 PHE A O 1
ATOM 1563 N N . THR A 1 201 ? 6.379 -28.953 -6.332 1 98.31 201 THR A N 1
ATOM 1564 C CA . THR A 1 201 ? 5.734 -28.797 -5.031 1 98.31 201 THR A CA 1
ATOM 1565 C C . THR A 1 201 ? 4.34 -29.406 -5.043 1 98.31 201 THR A C 1
ATOM 1567 O O . THR A 1 201 ? 3.785 -29.719 -3.988 1 98.31 201 THR A O 1
ATOM 1570 N N . GLY A 1 202 ? 3.793 -29.594 -6.199 1 98.31 202 GLY A N 1
ATOM 1571 C CA . GLY A 1 202 ? 2.348 -29.641 -6.355 1 98.31 202 GLY A CA 1
ATOM 1572 C C . GLY A 1 202 ? 1.729 -28.266 -6.559 1 98.31 202 GLY A C 1
ATOM 1573 O O . GLY A 1 202 ? 2.385 -27.25 -6.344 1 98.31 202 GLY A O 1
ATOM 1574 N N . TYR A 1 203 ? 0.475 -28.312 -6.996 1 98.12 203 TYR A N 1
ATOM 1575 C CA . TYR A 1 203 ? -0.234 -27.062 -7.215 1 98.12 203 TYR A CA 1
ATOM 1576 C C . TYR A 1 203 ? -0.472 -26.328 -5.898 1 98.12 203 TYR A C 1
ATOM 1578 O O . TYR A 1 203 ? -0.752 -26.969 -4.875 1 98.12 203 TYR A O 1
ATOM 1586 N N . LEU A 1 204 ? -0.357 -24.984 -5.934 1 97.06 204 LEU A N 1
ATOM 1587 C CA . LEU A 1 204 ? -0.692 -24.172 -4.766 1 97.06 204 LEU A CA 1
ATOM 1588 C C . LEU A 1 204 ? -2.203 -24.047 -4.609 1 97.06 204 LEU A C 1
ATOM 1590 O O . LEU A 1 204 ? -2.748 -22.938 -4.672 1 97.06 204 LEU A O 1
ATOM 1594 N N . ALA A 1 205 ? -2.875 -25.156 -4.359 1 95 205 ALA A N 1
ATOM 1595 C CA . ALA A 1 205 ? -4.332 -25.203 -4.422 1 95 205 ALA A CA 1
ATOM 1596 C C . ALA A 1 205 ? -4.934 -25.422 -3.037 1 95 205 ALA A C 1
ATOM 1598 O O . ALA A 1 205 ? -5.5 -24.484 -2.451 1 95 205 ALA A O 1
ATOM 1599 N N . ARG A 1 206 ? -4.68 -26.547 -2.453 1 91.31 206 ARG A N 1
ATOM 1600 C CA . ARG A 1 206 ? -5.266 -26.875 -1.156 1 91.31 206 ARG A CA 1
ATOM 1601 C C . ARG A 1 206 ? -4.738 -25.938 -0.072 1 91.31 206 ARG A C 1
ATOM 1603 O O . ARG A 1 206 ? -3.525 -25.75 0.05 1 91.31 206 ARG A O 1
ATOM 1610 N N . GLY A 1 207 ? -5.672 -25.281 0.712 1 85.56 207 GLY A N 1
ATOM 1611 C CA . GLY A 1 207 ? -5.297 -24.375 1.79 1 85.56 207 GLY A CA 1
ATOM 1612 C C . GLY A 1 207 ? -5.41 -22.906 1.41 1 85.56 207 GLY A C 1
ATOM 1613 O O . GLY A 1 207 ? -5.258 -22.031 2.26 1 85.56 207 GLY A O 1
ATOM 1614 N N . ARG A 1 208 ? -5.656 -22.609 0.199 1 79.44 208 ARG A N 1
ATOM 1615 C CA . ARG A 1 208 ? -5.762 -21.234 -0.295 1 79.44 208 ARG A CA 1
ATOM 1616 C C . ARG A 1 208 ? -6.996 -20.547 0.274 1 79.44 208 ARG A C 1
ATOM 1618 O O . ARG A 1 208 ? -6.945 -19.359 0.623 1 79.44 208 ARG A O 1
ATOM 1625 N N . SER A 1 209 ? -8.062 -21.203 0.296 1 64.75 209 SER A N 1
ATOM 1626 C CA . SER A 1 209 ? -9.359 -20.656 0.695 1 64.75 209 SER A CA 1
ATOM 1627 C C . SER A 1 209 ? -9.328 -20.141 2.127 1 64.75 209 SER A C 1
ATOM 1629 O O . SER A 1 209 ? -10.008 -19.156 2.455 1 64.75 209 SER A O 1
ATOM 1631 N N . ARG A 1 210 ? -8.656 -20.703 2.941 1 57.88 210 ARG A N 1
ATOM 1632 C CA . ARG A 1 210 ? -8.609 -20.312 4.348 1 57.88 210 ARG A CA 1
ATOM 1633 C C . ARG A 1 210 ? -8.109 -18.891 4.516 1 57.88 210 ARG A C 1
ATOM 1635 O O . ARG A 1 210 ? -8.445 -18.219 5.492 1 57.88 210 ARG A O 1
ATOM 1642 N N . LEU A 1 211 ? -7.426 -18.453 3.523 1 59.94 211 LEU A N 1
ATOM 1643 C CA . LEU A 1 211 ? -6.848 -17.125 3.594 1 59.94 211 LEU A CA 1
ATOM 1644 C C . LEU A 1 211 ? -7.879 -16.062 3.213 1 59.94 211 LEU A C 1
ATOM 1646 O O . LEU A 1 211 ? -7.766 -14.906 3.623 1 59.94 211 LEU A O 1
ATOM 1650 N N . GLU A 1 212 ? -8.891 -16.531 2.502 1 60.53 212 GLU A N 1
ATOM 1651 C CA . GLU A 1 212 ? -9.875 -15.586 1.968 1 60.53 212 GLU A CA 1
ATOM 1652 C C . GLU A 1 212 ? -11.172 -15.633 2.768 1 60.53 212 GLU A C 1
ATOM 1654 O O . GLU A 1 212 ? -12.047 -14.781 2.578 1 60.53 212 GLU A O 1
ATOM 1659 N N . ASP A 1 213 ? -11.375 -16.578 3.594 1 57.47 213 ASP A N 1
ATOM 1660 C CA . ASP A 1 213 ? -12.641 -16.828 4.27 1 57.47 213 ASP A CA 1
ATOM 1661 C C . ASP A 1 213 ? -13.109 -15.609 5.055 1 57.47 213 ASP A C 1
ATOM 1663 O O . ASP A 1 213 ? -14.305 -15.367 5.184 1 57.47 213 ASP A O 1
ATOM 1667 N N . SER A 1 214 ? -12.109 -14.883 5.484 1 53.12 214 SER A N 1
ATOM 1668 C CA . SER A 1 214 ? -12.555 -13.781 6.34 1 53.12 214 SER A CA 1
ATOM 1669 C C . SER A 1 214 ? -13.289 -12.719 5.535 1 53.12 214 SER A C 1
ATOM 1671 O O . SER A 1 214 ? -14.023 -11.898 6.102 1 53.12 214 SER A O 1
ATOM 1673 N N . GLN A 1 215 ? -13.188 -12.859 4.262 1 57.75 215 GLN A N 1
ATOM 1674 C CA . GLN A 1 215 ? -13.758 -11.797 3.434 1 57.75 215 GLN A CA 1
ATOM 1675 C C . GLN A 1 215 ? -15.078 -12.242 2.816 1 57.75 215 GLN A C 1
ATOM 1677 O O . GLN A 1 215 ? -15.797 -11.43 2.219 1 57.75 215 GLN A O 1
ATOM 1682 N N . ALA A 1 216 ? -15.383 -13.586 2.967 1 58.53 216 ALA A N 1
ATOM 1683 C CA . ALA A 1 216 ? -16.516 -14.117 2.225 1 58.53 216 ALA A CA 1
ATOM 1684 C C . ALA A 1 216 ? -17.844 -13.609 2.803 1 58.53 216 ALA A C 1
ATOM 1686 O O . ALA A 1 216 ? -18.062 -13.672 4.012 1 58.53 216 ALA A O 1
ATOM 1687 N N . GLN A 1 217 ? -18.406 -12.664 1.955 1 56.06 217 GLN A N 1
ATOM 1688 C CA . GLN A 1 217 ? -19.781 -12.305 2.291 1 56.06 217 GLN A CA 1
ATOM 1689 C C . GLN A 1 217 ? -20.719 -13.484 2.055 1 56.06 217 GLN A C 1
ATOM 1691 O O . GLN A 1 217 ? -20.594 -14.203 1.064 1 56.06 217 GLN A O 1
ATOM 1696 N N . ALA A 1 218 ? -21.484 -14.031 3.057 1 52.91 218 ALA A N 1
ATOM 1697 C CA . ALA A 1 218 ? -22.469 -15.086 2.906 1 52.91 218 ALA A CA 1
ATOM 1698 C C . ALA A 1 218 ? -23.297 -14.883 1.641 1 52.91 218 ALA A C 1
ATOM 1700 O O . ALA A 1 218 ? -23.781 -13.781 1.372 1 52.91 218 ALA A O 1
ATOM 1701 N N . THR A 1 219 ? -22.984 -15.742 0.59 1 56.78 219 THR A N 1
ATOM 1702 C CA . THR A 1 219 ? -23.766 -15.727 -0.638 1 56.78 219 THR A CA 1
ATOM 1703 C C . THR A 1 219 ? -25.25 -15.922 -0.334 1 56.78 219 THR A C 1
ATOM 1705 O O . THR A 1 219 ? -25.641 -16.969 0.201 1 56.78 219 THR A O 1
ATOM 1708 N N . ALA A 1 220 ? -25.922 -14.984 -0.261 1 56.62 220 ALA A N 1
ATOM 1709 C CA . ALA A 1 220 ? -27.375 -15.016 -0.101 1 56.62 220 ALA A CA 1
ATOM 1710 C C . ALA A 1 220 ? -28.047 -15.633 -1.323 1 56.62 220 ALA A C 1
ATOM 1712 O O . ALA A 1 220 ? -29.234 -15.422 -1.552 1 56.62 220 ALA A O 1
ATOM 1713 N N . LEU A 1 221 ? -27.203 -16.516 -2.164 1 66.75 221 LEU A N 1
ATOM 1714 C CA . LEU A 1 221 ? -27.984 -16.906 -3.324 1 66.75 221 LEU A CA 1
ATOM 1715 C C . LEU A 1 221 ? -28.875 -18.109 -2.988 1 66.75 221 LEU A C 1
ATOM 1717 O O . LEU A 1 221 ? -28.406 -19.109 -2.467 1 66.75 221 LEU A O 1
ATOM 1721 N N . GLY A 1 222 ? -29.891 -18.031 -2.238 1 68.56 222 GLY A N 1
ATOM 1722 C CA . GLY A 1 222 ? -30.859 -19.062 -1.888 1 68.56 222 GLY A CA 1
ATOM 1723 C C . GLY A 1 222 ? -30.891 -20.219 -2.863 1 68.56 222 GLY A C 1
ATOM 1724 O O . GLY A 1 222 ? -31.234 -21.344 -2.492 1 68.56 222 GLY A O 1
ATOM 1725 N N . GLU A 1 223 ? -30.484 -20.141 -4.195 1 82.06 223 GLU A N 1
ATOM 1726 C CA . GLU A 1 223 ? -30.578 -21.141 -5.25 1 82.06 223 GLU A CA 1
ATOM 1727 C C . GLU A 1 223 ? -29.203 -21.594 -5.715 1 82.06 223 GLU A C 1
ATOM 1729 O O . GLU A 1 223 ? -28.219 -20.844 -5.586 1 82.06 223 GLU A O 1
ATOM 1734 N N . PRO A 1 224 ? -29.141 -22.938 -6.227 1 93.81 224 PRO A N 1
ATOM 1735 C CA . PRO A 1 224 ? -27.891 -23.359 -6.883 1 93.81 224 PRO A CA 1
ATOM 1736 C C . PRO A 1 224 ? -27.5 -22.438 -8.039 1 93.81 224 PRO A C 1
ATOM 1738 O O . PRO A 1 224 ? -28.375 -21.828 -8.664 1 93.81 224 PRO A O 1
ATOM 1741 N N . PHE A 1 225 ? -26.188 -22.312 -8.305 1 96.5 225 PHE A N 1
ATOM 1742 C CA . PHE A 1 225 ? -25.781 -21.375 -9.336 1 96.5 225 PHE A CA 1
ATOM 1743 C C . PHE A 1 225 ? -24.578 -21.891 -10.109 1 96.5 225 PHE A C 1
ATOM 1745 O O . PHE A 1 225 ? -23.859 -22.766 -9.625 1 96.5 225 PHE A O 1
ATOM 1752 N N . ILE A 1 226 ? -24.484 -21.391 -11.367 1 97.88 226 ILE A N 1
ATOM 1753 C CA . ILE A 1 226 ? -23.281 -21.484 -12.188 1 97.88 226 ILE A CA 1
ATOM 1754 C C . ILE A 1 226 ? -22.422 -20.234 -12.016 1 97.88 226 ILE A C 1
ATOM 1756 O O . ILE A 1 226 ? -22.953 -19.141 -11.859 1 97.88 226 ILE A O 1
ATOM 1760 N N . LEU A 1 227 ? -21.141 -20.453 -11.977 1 97.88 227 LEU A N 1
ATOM 1761 C CA . LEU A 1 227 ? -20.234 -19.312 -11.859 1 97.88 227 LEU A CA 1
ATOM 1762 C C . LEU A 1 227 ? -19.344 -19.188 -13.086 1 97.88 227 LEU A C 1
ATOM 1764 O O . LEU A 1 227 ? -18.719 -20.172 -13.508 1 97.88 227 LEU A O 1
ATOM 1768 N N . THR A 1 228 ? -19.328 -18.031 -13.711 1 98.38 228 THR A N 1
ATOM 1769 C CA . THR A 1 228 ? -18.328 -17.703 -14.711 1 98.38 228 THR A CA 1
ATOM 1770 C C . THR A 1 228 ? -17.406 -16.594 -14.195 1 98.38 228 THR A C 1
ATOM 1772 O O . THR A 1 228 ? -17.875 -15.57 -13.688 1 98.38 228 THR A O 1
ATOM 1775 N N . THR A 1 229 ? -16.078 -16.812 -14.289 1 96.88 229 THR A N 1
ATOM 1776 C CA . THR A 1 229 ? -15.133 -15.789 -13.852 1 96.88 229 THR A CA 1
ATOM 1777 C C . THR A 1 229 ? -14.016 -15.609 -14.875 1 96.88 229 THR A C 1
ATOM 1779 O O . THR A 1 229 ? -13.547 -16.594 -15.469 1 96.88 229 THR A O 1
ATOM 1782 N N . ALA A 1 230 ? -13.586 -14.367 -15.047 1 94.19 230 ALA A N 1
ATOM 1783 C CA . ALA A 1 230 ? -12.492 -14.047 -15.961 1 94.19 230 ALA A CA 1
ATOM 1784 C C . ALA A 1 230 ? -11.242 -13.625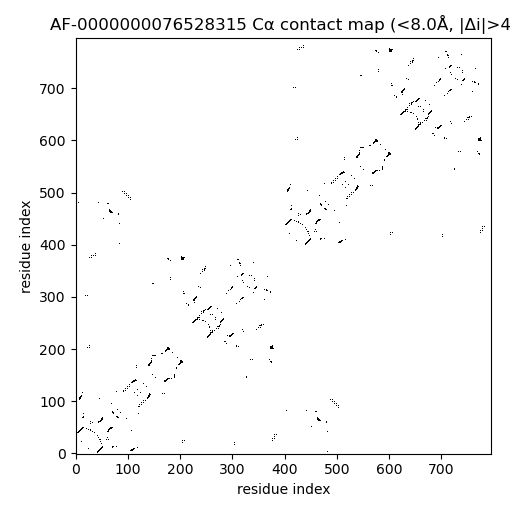 -15.195 1 94.19 230 ALA A C 1
ATOM 1786 O O . ALA A 1 230 ? -10.328 -13.031 -15.773 1 94.19 230 ALA A O 1
ATOM 1787 N N . GLY A 1 231 ? -11.195 -13.977 -13.898 1 87.5 231 GLY A N 1
ATOM 1788 C CA . GLY A 1 231 ? -10.055 -13.555 -13.109 1 87.5 231 GLY A CA 1
ATOM 1789 C C . GLY A 1 231 ? -9.945 -12.047 -12.977 1 87.5 231 GLY A C 1
ATOM 1790 O O . GLY A 1 231 ? -10.898 -11.383 -12.555 1 87.5 231 GLY A O 1
ATOM 1791 N N . GLY A 1 232 ? -8.781 -11.461 -13.391 1 81.56 232 GLY A N 1
ATOM 1792 C CA . GLY A 1 232 ? -8.617 -10.016 -13.352 1 81.56 232 GLY A CA 1
ATOM 1793 C C . GLY A 1 232 ? -9.469 -9.297 -14.375 1 81.56 232 GLY A C 1
ATOM 1794 O O . GLY A 1 232 ? -9.797 -8.117 -14.203 1 81.56 232 GLY A O 1
ATOM 1795 N N . GLY A 1 233 ? -9.812 -9.883 -15.43 1 74.06 233 GLY A N 1
ATOM 1796 C CA . GLY A 1 233 ? -10.82 -9.383 -16.344 1 74.06 233 GLY A CA 1
ATOM 1797 C C . GLY A 1 233 ? -10.227 -8.68 -17.562 1 74.06 233 GLY A C 1
ATOM 1798 O O . GLY A 1 233 ? -10.945 -8.359 -18.516 1 74.06 233 GLY A O 1
ATOM 1799 N N . SER A 1 234 ? -8.914 -8.445 -17.562 1 77.81 234 SER A N 1
ATOM 1800 C CA . SER A 1 234 ? -8.336 -7.613 -18.609 1 77.81 234 SER A CA 1
ATOM 1801 C C . SER A 1 234 ? -8.477 -8.273 -19.969 1 77.81 234 SER A C 1
ATOM 1803 O O . SER A 1 234 ? -8.633 -7.59 -20.984 1 77.81 234 SER A O 1
ATOM 1805 N N . ASP A 1 235 ? -8.586 -9.578 -20.047 1 84.81 235 ASP A N 1
ATOM 1806 C CA . ASP A 1 235 ? -8.609 -10.289 -21.312 1 84.81 235 ASP A CA 1
ATOM 1807 C C . ASP A 1 235 ? -9.844 -11.195 -21.422 1 84.81 235 ASP A C 1
ATOM 1809 O O . ASP A 1 235 ? -9.875 -12.109 -22.25 1 84.81 235 ASP A O 1
ATOM 1813 N N . GLY A 1 236 ? -10.82 -10.969 -20.609 1 92.44 236 GLY A N 1
ATOM 1814 C CA . GLY A 1 236 ? -11.906 -11.93 -20.516 1 92.44 236 GLY A CA 1
ATOM 1815 C C . GLY A 1 236 ? -13.172 -11.484 -21.203 1 92.44 236 GLY A C 1
ATOM 1816 O O . GLY A 1 236 ? -14.211 -12.141 -21.109 1 92.44 236 GLY A O 1
ATOM 1817 N N . PHE A 1 237 ? -13.148 -10.383 -22.016 1 94.94 237 PHE A N 1
ATOM 1818 C CA . PHE A 1 237 ? -14.352 -9.742 -22.547 1 94.94 237 PHE A CA 1
ATOM 1819 C C . PHE A 1 237 ? -15.141 -10.711 -23.406 1 94.94 237 PHE A C 1
ATOM 1821 O O . PHE A 1 237 ? -16.359 -10.852 -23.25 1 94.94 237 PHE A O 1
ATOM 1828 N N . SER A 1 238 ? -14.516 -11.383 -24.328 1 95.19 238 SER A N 1
ATOM 1829 C CA . SER A 1 238 ? -15.195 -12.273 -25.266 1 95.19 238 SER A CA 1
ATOM 1830 C C . SER A 1 238 ? -15.914 -13.398 -24.531 1 95.19 238 SER A C 1
ATOM 1832 O O . SER A 1 238 ? -17.078 -13.695 -24.812 1 95.19 238 SER A O 1
ATOM 1834 N N . LEU A 1 239 ? -15.242 -14.008 -23.625 1 96.81 239 LEU A N 1
ATOM 1835 C CA . LEU A 1 239 ? -15.852 -15.07 -22.844 1 96.81 239 LEU A CA 1
ATOM 1836 C C . LEU A 1 239 ? -17.031 -14.547 -22.031 1 96.81 239 LEU A C 1
ATOM 1838 O O . LEU A 1 239 ? -18.078 -15.203 -21.969 1 96.81 239 LEU A O 1
ATOM 1842 N N . LEU A 1 240 ? -16.828 -13.375 -21.422 1 97.75 240 LEU A N 1
ATOM 1843 C CA . LEU A 1 240 ? -17.859 -12.797 -20.562 1 97.75 240 LEU A CA 1
ATOM 1844 C C . LEU A 1 240 ? -19.125 -12.484 -21.359 1 97.75 240 LEU A C 1
ATOM 1846 O O . LEU A 1 240 ? -20.234 -12.688 -20.875 1 97.75 240 LEU A O 1
ATOM 1850 N N . MET A 1 241 ? -18.953 -12.031 -22.594 1 97.56 241 MET A N 1
ATOM 1851 C CA . MET A 1 241 ? -20.078 -11.734 -23.453 1 97.56 241 MET A CA 1
ATOM 1852 C C . MET A 1 241 ? -20.891 -13 -23.75 1 97.56 241 MET A C 1
ATOM 1854 O O . MET A 1 241 ? -22.109 -13 -23.641 1 97.56 241 MET A O 1
ATOM 1858 N N . GLU A 1 242 ? -20.219 -14.016 -24.109 1 97.69 242 GLU A N 1
ATOM 1859 C CA . GLU A 1 242 ? -20.875 -15.281 -24.422 1 97.69 242 GLU A CA 1
ATOM 1860 C C . GLU A 1 242 ? -21.531 -15.883 -23.172 1 97.69 242 GLU A C 1
ATOM 1862 O O . GLU A 1 242 ? -22.641 -16.406 -23.25 1 97.69 242 GLU A O 1
ATOM 1867 N N . ALA A 1 243 ? -20.812 -15.836 -22.047 1 98.12 243 ALA A N 1
ATOM 1868 C CA . ALA A 1 243 ? -21.312 -16.375 -20.797 1 98.12 243 ALA A CA 1
ATOM 1869 C C . ALA A 1 243 ? -22.578 -15.641 -20.344 1 98.12 243 ALA A C 1
ATOM 1871 O O . ALA A 1 243 ? -23.531 -16.25 -19.859 1 98.12 243 ALA A O 1
ATOM 1872 N N . ALA A 1 244 ? -22.516 -14.32 -20.453 1 97.94 244 ALA A N 1
ATOM 1873 C CA . ALA A 1 244 ? -23.656 -13.508 -20.031 1 97.94 244 ALA A CA 1
ATOM 1874 C C . ALA A 1 244 ? -24.922 -13.898 -20.797 1 97.94 244 ALA A C 1
ATOM 1876 O O . ALA A 1 244 ? -26.016 -13.859 -20.25 1 97.94 244 ALA A O 1
ATOM 1877 N N . ALA A 1 245 ? -24.75 -14.305 -21.984 1 97.06 245 ALA A N 1
ATOM 1878 C CA . ALA A 1 245 ? -25.875 -14.602 -22.875 1 97.06 245 ALA A CA 1
ATOM 1879 C C . ALA A 1 245 ? -26.297 -16.062 -22.766 1 97.06 245 ALA A C 1
ATOM 1881 O O . ALA A 1 245 ? -27.297 -16.469 -23.359 1 97.06 245 ALA A O 1
ATOM 1882 N N . MET A 1 246 ? -25.609 -16.812 -22.016 1 97.56 246 MET A N 1
ATOM 1883 C CA . MET A 1 246 ? -25.938 -18.234 -21.922 1 97.56 246 MET A CA 1
ATOM 1884 C C . MET A 1 246 ? -27.203 -18.453 -21.109 1 97.56 246 MET A C 1
ATOM 1886 O O . MET A 1 246 ? -27.625 -17.578 -20.344 1 97.56 246 MET A O 1
ATOM 1890 N N . GLU A 1 247 ? -27.844 -19.594 -21.328 1 97.31 247 GLU A N 1
ATOM 1891 C CA . GLU A 1 247 ? -28.984 -20.016 -20.547 1 97.31 247 GLU A CA 1
ATOM 1892 C C . GLU A 1 247 ? -28.594 -21.062 -19.5 1 97.31 247 GLU A C 1
ATOM 1894 O O . GLU A 1 247 ? -28.25 -22.188 -19.844 1 97.31 247 GLU A O 1
ATOM 1899 N N . PRO A 1 248 ? -28.609 -20.656 -18.25 1 96.88 248 PRO A N 1
ATOM 1900 C CA . PRO A 1 248 ? -28.266 -21.656 -17.234 1 96.88 248 PRO A CA 1
ATOM 1901 C C . PRO A 1 248 ? -29.266 -22.797 -17.156 1 96.88 248 PRO A C 1
ATOM 1903 O O . PRO A 1 248 ? -30.422 -22.641 -17.578 1 96.88 248 PRO A O 1
ATOM 1906 N N . PRO A 1 249 ? -28.875 -23.938 -16.609 1 96.19 249 PRO A N 1
ATOM 1907 C CA . PRO A 1 249 ? -29.812 -25.047 -16.469 1 96.19 249 PRO A CA 1
ATOM 1908 C C . PRO A 1 249 ? -31.016 -24.688 -15.602 1 96.19 249 PRO A C 1
ATOM 1910 O O . PRO A 1 249 ? -30.953 -23.766 -14.789 1 96.19 249 PRO A O 1
ATOM 1913 N N . ALA A 1 250 ? -32.094 -25.484 -15.836 1 93.31 250 ALA A N 1
ATOM 1914 C CA . ALA A 1 250 ? -33.281 -25.25 -15.055 1 93.31 250 ALA A CA 1
ATOM 1915 C C . ALA A 1 250 ? -33 -25.328 -13.562 1 93.31 250 ALA A C 1
ATOM 1917 O O . ALA A 1 250 ? -32.281 -26.219 -13.102 1 93.31 250 ALA A O 1
ATOM 1918 N N . GLY A 1 251 ? -33.5 -24.344 -12.891 1 93.75 251 GLY A N 1
ATOM 1919 C CA . GLY A 1 251 ? -33.375 -24.328 -11.445 1 93.75 251 GLY A CA 1
ATOM 1920 C C . GLY A 1 251 ? -32.062 -23.688 -10.984 1 93.75 251 GLY A C 1
ATOM 1921 O O . GLY A 1 251 ? -31.766 -23.672 -9.789 1 93.75 251 GLY A O 1
ATOM 1922 N N . HIS A 1 252 ? -31.281 -23.234 -11.945 1 96.56 252 HIS A N 1
ATOM 1923 C CA . HIS A 1 252 ? -30 -22.609 -11.586 1 96.56 252 HIS A CA 1
ATOM 1924 C C . HIS A 1 252 ? -29.984 -21.141 -11.945 1 96.56 252 HIS A C 1
ATOM 1926 O O . HIS A 1 252 ? -30.547 -20.734 -12.961 1 96.56 252 HIS A O 1
ATOM 1932 N N . GLN A 1 253 ? -29.344 -20.406 -11.141 1 96.38 253 GLN A N 1
ATOM 1933 C CA . GLN A 1 253 ? -28.938 -19.047 -11.5 1 96.38 253 GLN A CA 1
ATOM 1934 C C . GLN A 1 253 ? -27.516 -19.031 -12.062 1 96.38 253 GLN A C 1
ATOM 1936 O O . GLN A 1 253 ? -26.797 -20.047 -11.992 1 96.38 253 GLN A O 1
ATOM 1941 N N . HIS A 1 254 ? -27.234 -17.953 -12.695 1 97.56 254 HIS A N 1
ATOM 1942 C CA . HIS A 1 254 ? -25.906 -17.766 -13.234 1 97.56 254 HIS A CA 1
ATOM 1943 C C . HIS A 1 254 ? -25.266 -16.484 -12.727 1 97.56 254 HIS A C 1
ATOM 1945 O O . HIS A 1 254 ? -25.906 -15.422 -12.766 1 97.56 254 HIS A O 1
ATOM 1951 N N . VAL A 1 255 ? -24.078 -16.594 -12.18 1 97.25 255 VAL A N 1
ATOM 1952 C CA . VAL A 1 255 ? -23.344 -15.406 -11.727 1 97.25 255 VAL A CA 1
ATOM 1953 C C . VAL A 1 255 ? -22.078 -15.234 -12.578 1 97.25 255 VAL A C 1
ATOM 1955 O O . VAL A 1 255 ? -21.266 -16.156 -12.688 1 97.25 255 VAL A O 1
ATOM 1958 N N . VAL A 1 256 ? -21.969 -14.039 -13.164 1 97.81 256 VAL A N 1
ATOM 1959 C CA . VAL A 1 256 ? -20.812 -13.68 -13.977 1 97.81 256 VAL A CA 1
ATOM 1960 C C . VAL A 1 256 ? -19.953 -12.656 -13.242 1 97.81 256 VAL A C 1
ATOM 1962 O O . VAL A 1 256 ? -20.422 -11.562 -12.922 1 97.81 256 VAL A O 1
ATOM 1965 N N . VAL A 1 257 ? -18.703 -13.023 -12.984 1 96.12 257 VAL A N 1
ATOM 1966 C CA . VAL A 1 257 ? -17.766 -12.125 -12.328 1 96.12 257 VAL A CA 1
ATOM 1967 C C . VAL A 1 257 ? -16.703 -11.664 -13.328 1 96.12 257 VAL A C 1
ATOM 1969 O O . VAL A 1 257 ? -15.82 -12.438 -13.703 1 96.12 257 VAL A O 1
ATOM 1972 N N . SER A 1 258 ? -16.734 -10.461 -13.688 1 95.62 258 SER A N 1
ATOM 1973 C CA . SER A 1 258 ? -15.93 -9.977 -14.797 1 95.62 258 SER A CA 1
ATOM 1974 C C . SER A 1 258 ? -14.484 -9.734 -14.359 1 95.62 258 SER A C 1
ATOM 1976 O O . SER A 1 258 ? -13.562 -9.836 -15.172 1 95.62 258 SER A O 1
ATOM 1978 N N . GLY A 1 259 ? -14.289 -9.398 -13.07 1 90.62 259 GLY A N 1
ATOM 1979 C CA . GLY A 1 259 ? -12.992 -8.93 -12.617 1 90.62 259 GLY A CA 1
ATOM 1980 C C . GLY A 1 259 ? -12.867 -7.418 -12.617 1 90.62 259 GLY A C 1
ATOM 1981 O O . GLY A 1 259 ? -13.555 -6.734 -13.375 1 90.62 259 GLY A O 1
ATOM 1982 N N . PRO A 1 260 ? -11.938 -6.926 -11.82 1 83.88 260 PRO A N 1
ATOM 1983 C CA . PRO A 1 260 ? -11.836 -5.48 -11.617 1 83.88 260 PRO A CA 1
ATOM 1984 C C . PRO A 1 260 ? -11.195 -4.754 -12.797 1 83.88 260 PRO A C 1
ATOM 1986 O O . PRO A 1 260 ? -11.289 -3.529 -12.898 1 83.88 260 PRO A O 1
ATOM 1989 N N . GLN A 1 261 ? -10.641 -5.406 -13.688 1 85.5 261 GLN A N 1
ATOM 1990 C CA . GLN A 1 261 ? -9.828 -4.75 -14.703 1 85.5 261 GLN A CA 1
ATOM 1991 C C . GLN A 1 261 ? -10.602 -4.562 -16 1 85.5 261 GLN A C 1
ATOM 1993 O O . GLN A 1 261 ? -10.117 -3.936 -16.938 1 85.5 261 GLN A O 1
ATOM 1998 N N . LEU A 1 262 ? -11.828 -5.121 -16.062 1 90.25 262 LEU A N 1
ATOM 1999 C CA . LEU A 1 262 ? -12.672 -4.879 -17.234 1 90.25 262 LEU A CA 1
ATOM 2000 C C . LEU A 1 262 ? -13.117 -3.42 -17.281 1 90.25 262 LEU A C 1
ATOM 2002 O O . LEU A 1 262 ? -13.508 -2.85 -16.266 1 90.25 262 LEU A O 1
ATOM 2006 N N . SER A 1 263 ? -13.008 -2.863 -18.406 1 91.5 263 SER A N 1
ATOM 2007 C CA . SER A 1 263 ? -13.398 -1.463 -18.531 1 91.5 263 SER A CA 1
ATOM 2008 C C . SER A 1 263 ? -14.883 -1.273 -18.203 1 91.5 263 SER A C 1
ATOM 2010 O O . SER A 1 263 ? -15.672 -2.209 -18.344 1 91.5 263 SER A O 1
ATOM 2012 N N . ASP A 1 264 ? -15.203 -0.077 -17.859 1 92.06 264 ASP A N 1
ATOM 2013 C CA . ASP A 1 264 ? -16.594 0.231 -17.531 1 92.06 264 ASP A CA 1
ATOM 2014 C C . ASP A 1 264 ? -17.5 0.008 -18.734 1 92.06 264 ASP A C 1
ATOM 2016 O O . ASP A 1 264 ? -18.609 -0.5 -18.594 1 92.06 264 ASP A O 1
ATOM 2020 N N . SER A 1 265 ? -16.984 0.421 -19.875 1 95.5 265 SER A N 1
ATOM 2021 C CA . SER A 1 265 ? -17.766 0.259 -21.109 1 95.5 265 SER A CA 1
ATOM 2022 C C . SER A 1 265 ? -18 -1.214 -21.422 1 95.5 265 SER A C 1
ATOM 2024 O O . SER A 1 265 ? -19.125 -1.605 -21.766 1 95.5 265 SER A O 1
ATOM 2026 N N . GLU A 1 266 ? -17.016 -1.994 -21.281 1 96.38 266 GLU A N 1
ATOM 2027 C CA . GLU A 1 266 ? -17.141 -3.428 -21.531 1 96.38 266 GLU A CA 1
ATOM 2028 C C . GLU A 1 266 ? -18.016 -4.102 -20.5 1 96.38 266 GLU A C 1
ATOM 2030 O O . GLU A 1 266 ? -18.828 -4.977 -20.828 1 96.38 266 GLU A O 1
ATOM 2035 N N . PHE A 1 267 ? -17.859 -3.674 -19.344 1 96.25 267 PHE A N 1
ATOM 2036 C CA . PHE A 1 267 ? -18.688 -4.223 -18.266 1 96.25 267 PHE A CA 1
ATOM 2037 C C . PHE A 1 267 ? -20.172 -3.971 -18.547 1 96.25 267 PHE A C 1
ATOM 2039 O O . PHE A 1 267 ? -21 -4.867 -18.375 1 96.25 267 PHE A O 1
ATOM 2046 N N . ALA A 1 268 ? -20.469 -2.77 -18.906 1 96.38 268 ALA A N 1
ATOM 2047 C CA . ALA A 1 268 ? -21.859 -2.408 -19.219 1 96.38 268 ALA A CA 1
ATOM 2048 C C . ALA A 1 268 ? -22.406 -3.264 -20.359 1 96.38 268 ALA A C 1
ATOM 2050 O O . ALA A 1 268 ? -23.562 -3.672 -20.328 1 96.38 268 ALA A O 1
ATOM 2051 N N . LYS A 1 269 ? -21.578 -3.498 -21.328 1 97 269 LYS A N 1
ATOM 2052 C CA . LYS A 1 269 ? -21.984 -4.324 -22.453 1 97 269 LYS A CA 1
ATOM 2053 C C . LYS A 1 269 ? -22.312 -5.75 -22 1 97 269 LYS A C 1
ATOM 2055 O O . LYS A 1 269 ? -23.312 -6.332 -22.438 1 97 269 LYS A O 1
ATOM 2060 N N . VAL A 1 270 ? -21.484 -6.297 -21.172 1 97.75 270 VAL A N 1
ATOM 2061 C CA . VAL A 1 270 ? -21.688 -7.645 -20.641 1 97.75 270 VAL A CA 1
ATOM 2062 C C . VAL A 1 270 ? -23 -7.691 -19.844 1 97.75 270 VAL A C 1
ATOM 2064 O O . VAL A 1 270 ? -23.797 -8.609 -20.016 1 97.75 270 VAL A O 1
ATOM 2067 N N . ALA A 1 271 ? -23.172 -6.711 -19.031 1 96.88 271 ALA A N 1
ATOM 2068 C CA . ALA A 1 271 ? -24.359 -6.648 -18.188 1 96.88 271 ALA A CA 1
ATOM 2069 C C . ALA A 1 271 ? -25.641 -6.562 -19.031 1 96.88 271 ALA A C 1
ATOM 2071 O O . ALA A 1 271 ? -26.641 -7.199 -18.719 1 96.88 271 ALA A O 1
ATOM 2072 N N . ARG A 1 272 ? -25.578 -5.801 -20.031 1 96.5 272 ARG A N 1
ATOM 2073 C CA . ARG A 1 272 ? -26.734 -5.609 -20.906 1 96.5 272 ARG A CA 1
ATOM 2074 C C . ARG A 1 272 ? -27.062 -6.891 -21.656 1 96.5 272 ARG A C 1
ATOM 2076 O O . ARG A 1 272 ? -28.203 -7.113 -22.047 1 96.5 272 ARG A O 1
ATOM 2083 N N . SER A 1 273 ? -26.109 -7.672 -21.906 1 95.56 273 SER A N 1
ATOM 2084 C CA . SER A 1 273 ? -26.281 -8.898 -22.672 1 95.56 273 SER A CA 1
ATOM 2085 C C . SER A 1 273 ? -26.766 -10.047 -21.797 1 95.56 273 SER A C 1
ATOM 2087 O O . SER A 1 273 ? -27.047 -11.141 -22.281 1 95.56 273 SER A O 1
ATOM 2089 N N . SER A 1 274 ? -26.859 -9.781 -20.531 1 96.62 274 SER A N 1
ATOM 2090 C CA . SER A 1 274 ? -27.156 -10.859 -19.578 1 96.62 274 SER A CA 1
ATOM 2091 C C . SER A 1 274 ? -28.609 -11.273 -19.641 1 96.62 274 SER A C 1
ATOM 2093 O O . SER A 1 274 ? -29.5 -10.43 -19.812 1 96.62 274 SER A O 1
ATOM 2095 N N . GLY A 1 275 ? -28.891 -12.578 -19.562 1 93.12 275 GLY A N 1
ATOM 2096 C CA . GLY A 1 275 ? -30.234 -13.102 -19.453 1 93.12 275 GLY A CA 1
ATOM 2097 C C . GLY A 1 275 ? -30.891 -12.828 -18.109 1 93.12 275 GLY A C 1
ATOM 2098 O O . GLY A 1 275 ? -30.234 -12.359 -17.188 1 93.12 275 GLY A O 1
ATOM 2099 N N . PRO A 1 276 ? -32.156 -13.164 -17.922 1 93.25 276 PRO A N 1
ATOM 2100 C CA . PRO A 1 276 ? -32.938 -12.828 -16.719 1 93.25 276 PRO A CA 1
ATOM 2101 C C . PRO A 1 276 ? -32.438 -13.57 -15.477 1 93.25 276 PRO A C 1
ATOM 2103 O O . PRO A 1 276 ? -32.625 -13.094 -14.359 1 93.25 276 PRO A O 1
ATOM 2106 N N . ARG A 1 277 ? -31.812 -14.695 -15.664 1 95.62 277 ARG A N 1
ATOM 2107 C CA . ARG A 1 277 ? -31.344 -15.469 -14.516 1 95.62 277 ARG A CA 1
ATOM 2108 C C . ARG A 1 277 ? -29.859 -15.281 -14.297 1 95.62 277 ARG A C 1
ATOM 2110 O O . ARG A 1 277 ? -29.219 -16.062 -13.57 1 95.62 277 ARG A O 1
ATOM 2117 N N . THR A 1 278 ? -29.297 -14.305 -14.953 1 96.88 278 THR A N 1
ATOM 2118 C CA . THR A 1 278 ? -27.859 -14.07 -14.867 1 96.88 278 THR A CA 1
ATOM 2119 C C . THR A 1 278 ? -27.562 -12.766 -14.141 1 96.88 278 THR A C 1
ATOM 2121 O O . THR A 1 278 ? -28.094 -11.711 -14.5 1 96.88 278 THR A O 1
ATOM 2124 N N . LEU A 1 279 ? -26.781 -12.898 -13.141 1 95.88 279 LEU A N 1
ATOM 2125 C CA . LEU A 1 279 ? -26.281 -11.734 -12.406 1 95.88 279 LEU A CA 1
ATOM 2126 C C . LEU A 1 279 ? -24.828 -11.438 -12.766 1 95.88 279 LEU A C 1
ATOM 2128 O O . LEU A 1 279 ? -23.969 -12.32 -12.688 1 95.88 279 LEU A O 1
ATOM 2132 N N . VAL A 1 280 ? -24.578 -10.172 -13.164 1 96.81 280 VAL A N 1
ATOM 2133 C CA . VAL A 1 280 ? -23.234 -9.758 -13.531 1 96.81 280 VAL A CA 1
ATOM 2134 C C . VAL A 1 280 ? -22.656 -8.836 -12.461 1 96.81 280 VAL A C 1
ATOM 2136 O O . VAL A 1 280 ? -23.312 -7.871 -12.047 1 96.81 280 VAL A O 1
ATOM 2139 N N . ARG A 1 281 ? -21.453 -9.195 -11.992 1 94.94 281 ARG A N 1
ATOM 2140 C CA . ARG A 1 281 ? -20.781 -8.359 -11.008 1 94.94 281 ARG A CA 1
ATOM 2141 C C . ARG A 1 281 ? -19.297 -8.211 -11.32 1 94.94 281 ARG A C 1
ATOM 2143 O O . ARG A 1 281 ? -18.719 -9.078 -11.977 1 94.94 281 ARG A O 1
ATOM 2150 N N . ARG A 1 282 ? -18.719 -7.148 -10.875 1 93.44 282 ARG A N 1
ATOM 2151 C CA . ARG A 1 282 ? -17.297 -6.902 -11.102 1 93.44 282 ARG A CA 1
ATOM 2152 C C . ARG A 1 282 ? -16.438 -7.801 -10.219 1 93.44 282 ARG A C 1
ATOM 2154 O O . ARG A 1 282 ? -15.414 -8.32 -10.664 1 93.44 282 ARG A O 1
ATOM 2161 N N . THR A 1 283 ? -16.781 -7.785 -8.992 1 89.19 283 THR A N 1
ATOM 2162 C CA . THR A 1 283 ? -16.047 -8.578 -8.008 1 89.19 283 THR A CA 1
ATOM 2163 C C . THR A 1 283 ? -17.016 -9.344 -7.109 1 89.19 283 THR A C 1
ATOM 2165 O O . THR A 1 283 ? -18.188 -8.977 -6.996 1 89.19 283 THR A O 1
ATOM 2168 N N . TRP A 1 284 ? -16.578 -10.414 -6.586 1 89.19 284 TRP A N 1
ATOM 2169 C CA . TRP A 1 284 ? -17.281 -11.203 -5.586 1 89.19 284 TRP A CA 1
ATOM 2170 C C . TRP A 1 284 ? -16.328 -11.688 -4.496 1 89.19 284 TRP A C 1
ATOM 2172 O O . TRP A 1 284 ? -15.672 -12.719 -4.652 1 89.19 284 TRP A O 1
ATOM 2182 N N . PRO A 1 285 ? -16.234 -10.93 -3.373 1 82.25 285 PRO A N 1
ATOM 2183 C CA . PRO A 1 285 ? -15.32 -11.336 -2.303 1 82.25 285 PRO A CA 1
ATOM 2184 C C . PRO A 1 285 ? -15.5 -12.789 -1.892 1 82.25 285 PRO A C 1
ATOM 2186 O O . PRO A 1 285 ? -16.625 -13.273 -1.795 1 82.25 285 PRO A O 1
ATOM 2189 N N . GLY A 1 286 ? -14.43 -13.453 -1.728 1 83 286 GLY A N 1
ATOM 2190 C CA . GLY A 1 286 ? -14.461 -14.859 -1.38 1 83 286 GLY A CA 1
ATOM 2191 C C . GLY A 1 286 ? -14.727 -15.766 -2.57 1 83 286 GLY A C 1
ATOM 2192 O O . GLY A 1 286 ? -15.469 -16.75 -2.461 1 83 286 GLY A O 1
ATOM 2193 N N . LEU A 1 287 ? -14.211 -15.43 -3.658 1 86.75 287 LEU A N 1
ATOM 2194 C CA . LEU A 1 287 ? -14.492 -16.109 -4.914 1 86.75 287 LEU A CA 1
ATOM 2195 C C . LEU A 1 287 ? -14.156 -17.594 -4.812 1 86.75 287 LEU A C 1
ATOM 2197 O O . LEU A 1 287 ? -14.844 -18.438 -5.398 1 86.75 287 LEU A O 1
ATOM 2201 N N . SER A 1 288 ? -13.109 -17.984 -4.129 1 87.94 288 SER A N 1
ATOM 2202 C CA . SER A 1 288 ? -12.727 -19.375 -3.99 1 87.94 288 SER A CA 1
ATOM 2203 C C . SER A 1 288 ? -13.844 -20.203 -3.359 1 87.94 288 SER A C 1
ATOM 2205 O O . SER A 1 288 ? -14.102 -21.328 -3.771 1 87.94 288 SER A O 1
ATOM 2207 N N . ARG A 1 289 ? -14.445 -19.609 -2.383 1 88.44 289 ARG A N 1
ATOM 2208 C CA . ARG A 1 289 ? -15.57 -20.297 -1.75 1 88.44 289 ARG A CA 1
ATOM 2209 C C . ARG A 1 289 ? -16.734 -20.438 -2.717 1 88.44 289 ARG A C 1
ATOM 2211 O O . ARG A 1 289 ? -17.422 -21.453 -2.727 1 88.44 289 ARG A O 1
ATOM 2218 N N . HIS A 1 290 ? -16.938 -19.438 -3.465 1 91.81 290 HIS A N 1
ATOM 2219 C CA . HIS A 1 290 ? -18.031 -19.469 -4.434 1 91.81 290 HIS A CA 1
ATOM 2220 C C . HIS A 1 290 ? -17.766 -20.516 -5.516 1 91.81 290 HIS A C 1
ATOM 2222 O O . HIS A 1 290 ? -18.703 -21.141 -6.031 1 91.81 290 HIS A O 1
ATOM 2228 N N . ILE A 1 291 ? -16.562 -20.672 -5.828 1 93.94 291 ILE A N 1
ATOM 2229 C CA . ILE A 1 291 ? -16.203 -21.719 -6.77 1 93.94 291 ILE A CA 1
ATOM 2230 C C . ILE A 1 291 ? -16.578 -23.078 -6.191 1 93.94 291 ILE A C 1
ATOM 2232 O O . ILE A 1 291 ? -17.141 -23.922 -6.891 1 93.94 291 ILE A O 1
ATOM 2236 N N . ASP A 1 292 ? -16.312 -23.266 -4.996 1 92.12 292 ASP A N 1
ATOM 2237 C CA . ASP A 1 292 ? -16.609 -24.516 -4.316 1 92.12 292 ASP A CA 1
ATOM 2238 C C . ASP A 1 292 ? -18.125 -24.734 -4.207 1 92.12 292 ASP A C 1
ATOM 2240 O O . ASP A 1 292 ? -18.594 -25.875 -4.281 1 92.12 292 ASP A O 1
ATOM 2244 N N . ASP A 1 293 ? -18.844 -23.672 -4.051 1 92.31 293 ASP A N 1
ATOM 2245 C CA . ASP A 1 293 ? -20.281 -23.75 -3.848 1 92.31 293 ASP A CA 1
ATOM 2246 C C . ASP A 1 293 ? -21.016 -23.891 -5.18 1 92.31 293 ASP A C 1
ATOM 2248 O O . ASP A 1 293 ? -22.188 -24.281 -5.207 1 92.31 293 ASP A O 1
ATOM 2252 N N . ALA A 1 294 ? -20.438 -23.531 -6.227 1 95.88 294 ALA A N 1
ATOM 2253 C CA . ALA A 1 294 ? -21.094 -23.516 -7.535 1 95.88 294 ALA A CA 1
ATOM 2254 C C . ALA A 1 294 ? -21.359 -24.938 -8.023 1 95.88 294 ALA A C 1
ATOM 2256 O O . ALA A 1 294 ? -20.609 -25.859 -7.719 1 95.88 294 ALA A O 1
ATOM 2257 N N . SER A 1 295 ? -22.469 -25.047 -8.766 1 97.31 295 SER A N 1
ATOM 2258 C CA . SER A 1 295 ? -22.781 -26.328 -9.391 1 97.31 295 SER A CA 1
ATOM 2259 C C . SER A 1 295 ? -21.812 -26.625 -10.539 1 97.31 295 SER A C 1
ATOM 2261 O O . SER A 1 295 ? -21.578 -27.781 -10.867 1 97.31 295 SER A O 1
ATOM 2263 N N . ALA A 1 296 ? -21.344 -25.625 -11.141 1 98.12 296 ALA A N 1
ATOM 2264 C CA . ALA A 1 296 ? -20.328 -25.656 -12.195 1 98.12 296 ALA A CA 1
ATOM 2265 C C . ALA A 1 296 ? -19.641 -24.312 -12.344 1 98.12 296 ALA A C 1
ATOM 2267 O O . ALA A 1 296 ? -20.219 -23.281 -11.992 1 98.12 296 ALA A O 1
ATOM 2268 N N . VAL A 1 297 ? -18.438 -24.344 -12.852 1 98.31 297 VAL A N 1
ATOM 2269 C CA . VAL A 1 297 ? -17.688 -23.094 -13.008 1 98.31 297 VAL A CA 1
ATOM 2270 C C . VAL A 1 297 ? -17.094 -23.016 -14.414 1 98.31 297 VAL A C 1
ATOM 2272 O O . VAL A 1 297 ? -16.609 -24.016 -14.945 1 98.31 297 VAL A O 1
ATOM 2275 N N . ILE A 1 298 ? -17.234 -21.891 -15.055 1 98.56 298 ILE A N 1
ATOM 2276 C CA . ILE A 1 298 ? -16.578 -21.531 -16.312 1 98.56 298 ILE A CA 1
ATOM 2277 C C . ILE A 1 298 ? -15.523 -20.469 -16.062 1 98.56 298 ILE A C 1
ATOM 2279 O O . ILE A 1 298 ? -15.797 -19.453 -15.406 1 98.56 298 ILE A O 1
ATOM 2283 N N . SER A 1 299 ? -14.359 -20.688 -16.484 1 97.81 299 SER A N 1
ATOM 2284 C CA . SER A 1 299 ? -13.281 -19.734 -16.203 1 97.81 299 SER A CA 1
ATOM 2285 C C . SER A 1 299 ? -12.25 -19.719 -17.328 1 97.81 299 SER A C 1
ATOM 2287 O O . SER A 1 299 ? -12.234 -20.625 -18.172 1 97.81 299 SER A O 1
ATOM 2289 N N . MET A 1 300 ? -11.484 -18.703 -17.266 1 96.12 300 MET A N 1
ATOM 2290 C CA . MET A 1 300 ? -10.297 -18.734 -18.094 1 96.12 300 MET A CA 1
ATOM 2291 C C . MET A 1 300 ? -9.25 -19.688 -17.516 1 96.12 300 MET A C 1
ATOM 2293 O O . MET A 1 300 ? -9.547 -20.469 -16.609 1 96.12 300 MET A O 1
ATOM 2297 N N . GLY A 1 301 ? -7.992 -19.672 -18.031 1 94 301 GLY A N 1
ATOM 2298 C CA . GLY A 1 301 ? -7 -20.656 -17.656 1 94 301 GLY A CA 1
ATOM 2299 C C . GLY A 1 301 ? -5.867 -20.078 -16.828 1 94 301 GLY A C 1
ATOM 2300 O O . GLY A 1 301 ? -4.734 -20.562 -16.891 1 94 301 GLY A O 1
ATOM 2301 N N . GLY A 1 302 ? -6.152 -19 -16.047 1 93.44 302 GLY A N 1
ATOM 2302 C CA . GLY A 1 302 ? -5.125 -18.438 -15.188 1 93.44 302 GLY A CA 1
ATOM 2303 C C . GLY A 1 302 ? -4.742 -19.359 -14.047 1 93.44 302 GLY A C 1
ATOM 2304 O O . GLY A 1 302 ? -5.598 -20.031 -13.477 1 93.44 302 GLY A O 1
ATOM 2305 N N . TYR A 1 303 ? -3.488 -19.297 -13.656 1 95.12 303 TYR A N 1
ATOM 2306 C CA . TYR A 1 303 ? -2.941 -20.234 -12.68 1 95.12 303 TYR A CA 1
ATOM 2307 C C . TYR A 1 303 ? -3.711 -20.156 -11.367 1 95.12 303 TYR A C 1
ATOM 2309 O O . TYR A 1 303 ? -4.109 -21.188 -10.812 1 95.12 303 TYR A O 1
ATOM 2317 N N . ASN A 1 304 ? -3.926 -19 -10.805 1 93.38 304 ASN A N 1
ATOM 2318 C CA . ASN A 1 304 ? -4.535 -18.859 -9.484 1 93.38 304 ASN A CA 1
ATOM 2319 C C . ASN A 1 304 ? -5.973 -19.359 -9.477 1 93.38 304 ASN A C 1
ATOM 2321 O O . ASN A 1 304 ? -6.363 -20.109 -8.578 1 93.38 304 ASN A O 1
ATOM 2325 N N . THR A 1 305 ? -6.746 -18.953 -10.453 1 93.38 305 THR A N 1
ATOM 2326 C CA . THR A 1 305 ? -8.133 -19.406 -10.531 1 93.38 305 THR A CA 1
ATOM 2327 C C . THR A 1 305 ? -8.195 -20.906 -10.727 1 93.38 305 THR A C 1
ATOM 2329 O O . THR A 1 305 ? -9.039 -21.578 -10.133 1 93.38 305 THR A O 1
ATOM 2332 N N . VAL A 1 306 ? -7.348 -21.406 -11.555 1 96.5 306 VAL A N 1
ATOM 2333 C CA . VAL A 1 306 ? -7.312 -22.844 -11.797 1 96.5 306 VAL A CA 1
ATOM 2334 C C . VAL A 1 306 ? -6.992 -23.578 -10.492 1 96.5 306 VAL A C 1
ATOM 2336 O O . VAL A 1 306 ? -7.602 -24.609 -10.188 1 96.5 306 VAL A O 1
ATOM 2339 N N . CYS A 1 307 ? -6.051 -23.062 -9.742 1 96.06 307 CYS A N 1
ATOM 2340 C CA . CYS A 1 307 ? -5.73 -23.672 -8.453 1 96.06 307 CYS A CA 1
ATOM 2341 C C . CYS A 1 307 ? -6.945 -23.672 -7.535 1 96.06 307 CYS A C 1
ATOM 2343 O O . CYS A 1 307 ? -7.176 -24.641 -6.805 1 96.06 307 CYS A O 1
ATOM 2345 N N . GLU A 1 308 ? -7.699 -22.609 -7.539 1 94.12 308 GLU A N 1
ATOM 2346 C CA . GLU A 1 308 ? -8.922 -22.547 -6.746 1 94.12 308 GLU A CA 1
ATOM 2347 C C . GLU A 1 308 ? -9.93 -23.609 -7.195 1 94.12 308 GLU A C 1
ATOM 2349 O O . GLU A 1 308 ? -10.578 -24.234 -6.363 1 94.12 308 GLU A O 1
ATOM 2354 N N . ILE A 1 309 ? -10.031 -23.797 -8.43 1 96.38 309 ILE A N 1
ATOM 2355 C CA . ILE A 1 309 ? -10.93 -24.797 -9 1 96.38 309 ILE A CA 1
ATOM 2356 C C . ILE A 1 309 ? -10.453 -26.203 -8.602 1 96.38 309 ILE A C 1
ATOM 2358 O O . ILE A 1 309 ? -11.25 -27.031 -8.148 1 96.38 309 ILE A O 1
ATOM 2362 N N . LEU A 1 310 ? -9.164 -26.422 -8.75 1 97.06 310 LEU A N 1
ATOM 2363 C CA . LEU A 1 310 ? -8.594 -27.734 -8.484 1 97.06 310 LEU A CA 1
ATOM 2364 C C . LEU A 1 310 ? -8.812 -28.141 -7.035 1 97.06 310 LEU A C 1
ATOM 2366 O O . LEU A 1 310 ? -8.859 -29.328 -6.719 1 97.06 310 LEU A O 1
ATOM 2370 N N . ALA A 1 311 ? -8.992 -27.188 -6.227 1 94.94 311 ALA A N 1
ATOM 2371 C CA . ALA A 1 311 ? -9.18 -27.453 -4.805 1 94.94 311 ALA A CA 1
ATOM 2372 C C . ALA A 1 311 ? -10.617 -27.875 -4.504 1 94.94 311 ALA A C 1
ATOM 2374 O O . ALA A 1 311 ? -10.969 -28.125 -3.35 1 94.94 311 ALA A O 1
ATOM 2375 N N . THR A 1 312 ? -11.438 -27.938 -5.457 1 95.19 312 THR A N 1
ATOM 2376 C CA . THR A 1 312 ? -12.836 -28.297 -5.289 1 95.19 312 THR A CA 1
ATOM 2377 C C . THR A 1 312 ? -13.195 -29.516 -6.156 1 95.19 312 THR A C 1
ATOM 2379 O O . THR A 1 312 ? -12.359 -30 -6.926 1 95.19 312 THR A O 1
ATOM 2382 N N . SER A 1 313 ? -14.414 -29.953 -5.977 1 96.5 313 SER A N 1
ATOM 2383 C CA . SER A 1 313 ? -14.945 -31 -6.844 1 96.5 313 SER A CA 1
ATOM 2384 C C . SER A 1 313 ? -15.898 -30.422 -7.887 1 96.5 313 SER A C 1
ATOM 2386 O O . SER A 1 313 ? -16.531 -31.172 -8.633 1 96.5 313 SER A O 1
ATOM 2388 N N . THR A 1 314 ? -15.953 -29.094 -7.934 1 97.25 314 THR A N 1
ATOM 2389 C CA . THR A 1 314 ? -16.875 -28.422 -8.852 1 97.25 314 THR A CA 1
ATOM 2390 C C . THR A 1 314 ? -16.469 -28.672 -10.297 1 97.25 314 THR A C 1
ATOM 2392 O O . THR A 1 314 ? -15.32 -28.422 -10.68 1 97.25 314 THR A O 1
ATOM 2395 N N . PRO A 1 315 ? -17.422 -29.25 -11.133 1 98.31 315 PRO A N 1
ATOM 2396 C CA . PRO A 1 315 ? -17.078 -29.375 -12.547 1 98.31 315 PRO A CA 1
ATOM 2397 C C . PRO A 1 315 ? -16.688 -28.031 -13.18 1 98.31 315 PRO A C 1
ATOM 2399 O O . PRO A 1 315 ? -17.297 -27 -12.891 1 98.31 315 PRO A O 1
ATOM 2402 N N . ALA A 1 316 ? -15.648 -28.062 -14.008 1 98.56 316 ALA A N 1
ATOM 2403 C CA . ALA A 1 316 ? -15.117 -26.812 -14.523 1 98.56 316 ALA A CA 1
ATOM 2404 C C . ALA A 1 316 ? -14.852 -26.906 -16.031 1 98.56 316 ALA A C 1
ATOM 2406 O O . ALA A 1 316 ? -14.391 -27.938 -16.516 1 98.56 316 ALA A O 1
ATOM 2407 N N . LEU A 1 317 ? -15.211 -25.859 -16.703 1 98.69 317 LEU A N 1
ATOM 2408 C CA . LEU A 1 317 ? -14.859 -25.641 -18.094 1 98.69 317 LEU A CA 1
ATOM 2409 C C . LEU A 1 317 ? -13.883 -24.469 -18.234 1 98.69 317 LEU A C 1
ATOM 2411 O O . LEU A 1 317 ? -14.203 -23.344 -17.891 1 98.69 317 LEU A O 1
ATOM 2415 N N . LEU A 1 318 ? -12.672 -24.766 -18.734 1 98.5 318 LEU A N 1
ATOM 2416 C CA . LEU A 1 318 ? -11.695 -23.703 -18.984 1 98.5 318 LEU A CA 1
ATOM 2417 C C . LEU A 1 318 ? -11.789 -23.219 -20.422 1 98.5 318 LEU A C 1
ATOM 2419 O O . LEU A 1 318 ? -11.883 -24.031 -21.359 1 98.5 318 LEU A O 1
ATOM 2423 N N . VAL A 1 319 ? -11.867 -21.938 -20.609 1 98.12 319 VAL A N 1
ATOM 2424 C CA . VAL A 1 319 ? -11.773 -21.25 -21.891 1 98.12 319 VAL A CA 1
ATOM 2425 C C . VAL A 1 319 ? -10.578 -20.312 -21.891 1 98.12 319 VAL A C 1
ATOM 2427 O O . VAL A 1 319 ? -10.734 -19.109 -21.656 1 98.12 319 VAL A O 1
ATOM 2430 N N . PRO A 1 320 ? -9.43 -20.844 -22.25 1 96.5 320 PRO A N 1
ATOM 2431 C CA . PRO A 1 320 ? -8.172 -20.094 -22.062 1 96.5 320 PRO A CA 1
ATOM 2432 C C . PRO A 1 320 ? -7.98 -19 -23.094 1 96.5 320 PRO A C 1
ATOM 2434 O O . PRO A 1 320 ? -8.461 -19.109 -24.219 1 96.5 320 PRO A O 1
ATOM 2437 N N . ARG A 1 321 ? -7.32 -17.953 -22.609 1 93 321 ARG A N 1
ATOM 2438 C CA . ARG A 1 321 ? -6.793 -17 -23.594 1 93 321 ARG A CA 1
ATOM 2439 C C . ARG A 1 321 ? -5.652 -17.625 -24.391 1 93 321 ARG A C 1
ATOM 2441 O O . ARG A 1 321 ? -4.883 -18.438 -23.859 1 93 321 ARG A O 1
ATOM 2448 N N . GLU A 1 322 ? -5.504 -17.203 -25.625 1 91.19 322 GLU A N 1
ATOM 2449 C CA . GLU A 1 322 ? -4.516 -17.828 -26.5 1 91.19 322 GLU A CA 1
ATOM 2450 C C . GLU A 1 322 ? -3.51 -16.797 -27.016 1 91.19 322 GLU A C 1
ATOM 2452 O O . GLU A 1 322 ? -2.52 -17.156 -27.656 1 91.19 322 GLU A O 1
ATOM 2457 N N . VAL A 1 323 ? -3.818 -15.586 -26.781 1 86.25 323 VAL A N 1
ATOM 2458 C CA . VAL A 1 323 ? -2.932 -14.484 -27.156 1 86.25 323 VAL A CA 1
ATOM 2459 C C . VAL A 1 323 ? -2.742 -13.555 -25.953 1 86.25 323 VAL A C 1
ATOM 2461 O O . VAL A 1 323 ? -3.686 -13.297 -25.203 1 86.25 323 VAL A O 1
ATOM 2464 N N . PRO A 1 324 ? -1.648 -13 -25.641 1 81.31 324 PRO A N 1
ATOM 2465 C CA . PRO A 1 324 ? -0.409 -13.117 -26.406 1 81.31 324 PRO A CA 1
ATOM 2466 C C . PRO A 1 324 ? 0.394 -14.367 -26.062 1 81.31 324 PRO A C 1
ATOM 2468 O O . PRO A 1 324 ? 1.311 -14.742 -26.797 1 81.31 324 PRO A O 1
ATOM 2471 N N . ARG A 1 325 ? 0.143 -15 -24.969 1 86.75 325 ARG A N 1
ATOM 2472 C CA . ARG A 1 325 ? 0.889 -16.172 -24.516 1 86.75 325 ARG A CA 1
ATOM 2473 C C . ARG A 1 325 ? 0.013 -17.422 -24.531 1 86.75 325 ARG A C 1
ATOM 2475 O O . ARG A 1 325 ? -1.215 -17.328 -24.484 1 86.75 325 ARG A O 1
ATOM 2482 N N . LEU A 1 326 ? 0.664 -18.547 -24.531 1 92.69 326 LEU A N 1
ATOM 2483 C CA . LEU A 1 326 ? -0.069 -19.797 -24.734 1 92.69 326 LEU A CA 1
ATOM 2484 C C . LEU A 1 326 ? -0.163 -20.594 -23.422 1 92.69 326 LEU A C 1
ATOM 2486 O O . LEU A 1 326 ? -0.69 -21.703 -23.406 1 92.69 326 LEU A O 1
ATOM 2490 N N . GLU A 1 327 ? 0.302 -20.062 -22.359 1 94.5 327 GLU A N 1
ATOM 2491 C CA . GLU A 1 327 ? 0.392 -20.797 -21.109 1 94.5 327 GLU A CA 1
ATOM 2492 C C . GLU A 1 327 ? -0.979 -21.297 -20.656 1 94.5 327 GLU A C 1
ATOM 2494 O O . GLU A 1 327 ? -1.101 -22.406 -20.141 1 94.5 327 GLU A O 1
ATOM 2499 N N . GLN A 1 328 ? -2.049 -20.516 -20.859 1 95.44 328 GLN A N 1
ATOM 2500 C CA . GLN A 1 328 ? -3.371 -20.938 -20.422 1 95.44 328 GLN A CA 1
ATOM 2501 C C . GLN A 1 328 ? -3.895 -22.094 -21.266 1 95.44 328 GLN A C 1
ATOM 2503 O O . GLN A 1 328 ? -4.516 -23.016 -20.734 1 95.44 328 GLN A O 1
ATOM 2508 N N . LEU A 1 329 ? -3.6 -21.953 -22.547 1 96.31 329 LEU A N 1
ATOM 2509 C CA . LEU A 1 329 ? -4.027 -23.016 -23.438 1 96.31 329 LEU A CA 1
ATOM 2510 C C . LEU A 1 329 ? -3.332 -24.328 -23.094 1 96.31 329 LEU A C 1
ATOM 2512 O O . LEU A 1 329 ? -3.977 -25.375 -23.016 1 96.31 329 LEU A O 1
ATOM 2516 N N . ILE A 1 330 ? -2.057 -24.297 -22.906 1 96.69 330 ILE A N 1
ATOM 2517 C CA . ILE A 1 330 ? -1.285 -25.484 -22.562 1 96.69 330 ILE A CA 1
ATOM 2518 C C . ILE A 1 330 ? -1.782 -26.047 -21.234 1 96.69 330 ILE A C 1
ATOM 2520 O O . ILE A 1 330 ? -1.957 -27.266 -21.094 1 96.69 330 ILE A O 1
ATOM 2524 N N . ARG A 1 331 ? -2.113 -25.203 -20.266 1 97.38 331 ARG A N 1
ATOM 2525 C CA . ARG A 1 331 ? -2.611 -25.625 -18.969 1 97.38 331 ARG A CA 1
ATOM 2526 C C . ARG A 1 331 ? -3.961 -26.328 -19.094 1 97.38 331 ARG A C 1
ATOM 2528 O O . ARG A 1 331 ? -4.152 -27.422 -18.562 1 97.38 331 ARG A O 1
ATOM 2535 N N . ALA A 1 332 ? -4.828 -25.656 -19.812 1 97.62 332 ALA A N 1
ATOM 2536 C CA . ALA A 1 332 ? -6.164 -26.219 -20 1 97.62 332 ALA A CA 1
ATOM 2537 C C . ALA A 1 332 ? -6.09 -27.594 -20.656 1 97.62 332 ALA A C 1
ATOM 2539 O O . ALA A 1 332 ? -6.754 -28.531 -20.219 1 97.62 332 ALA A O 1
ATOM 2540 N N . SER A 1 333 ? -5.277 -27.688 -21.641 1 97.12 333 SER A N 1
ATOM 2541 C CA . SER A 1 333 ? -5.117 -28.938 -22.375 1 97.12 333 SER A CA 1
ATOM 2542 C C . SER A 1 333 ? -4.531 -30.031 -21.469 1 97.12 333 SER A C 1
ATOM 2544 O O . SER A 1 333 ? -5.004 -31.172 -21.484 1 97.12 333 SER A O 1
ATOM 2546 N N . ALA A 1 334 ? -3.51 -29.734 -20.75 1 97.25 334 ALA A N 1
ATOM 2547 C CA . ALA A 1 334 ? -2.855 -30.688 -19.844 1 97.25 334 ALA A CA 1
ATOM 2548 C C . ALA A 1 334 ? -3.816 -31.172 -18.766 1 97.25 334 ALA A C 1
ATOM 2550 O O . ALA A 1 334 ? -3.863 -32.375 -18.469 1 97.25 334 ALA A O 1
ATOM 2551 N N . LEU A 1 335 ? -4.574 -30.281 -18.219 1 98.06 335 LEU A N 1
ATOM 2552 C CA . LEU A 1 335 ? -5.5 -30.625 -17.141 1 98.06 335 LEU A CA 1
ATOM 2553 C C . LEU A 1 335 ? -6.664 -31.453 -17.672 1 98.06 335 LEU A C 1
ATOM 2555 O O . LEU A 1 335 ? -7.168 -32.344 -16.969 1 98.06 335 LEU A O 1
ATOM 2559 N N . GLU A 1 336 ? -7.07 -31.109 -18.875 1 98 336 GLU A N 1
ATOM 2560 C CA . GLU A 1 336 ? -8.117 -31.938 -19.484 1 98 336 GLU A CA 1
ATOM 2561 C C . GLU A 1 336 ? -7.633 -33.375 -19.688 1 98 336 GLU A C 1
ATOM 2563 O O . GLU A 1 336 ? -8.352 -34.344 -19.391 1 98 336 GLU A O 1
ATOM 2568 N N . ARG A 1 337 ? -6.43 -33.531 -20.188 1 97.12 337 ARG A N 1
ATOM 2569 C CA . ARG A 1 337 ? -5.852 -34.844 -20.406 1 97.12 337 ARG A CA 1
ATOM 2570 C C . ARG A 1 337 ? -5.773 -35.625 -19.109 1 97.12 337 ARG A C 1
ATOM 2572 O O . ARG A 1 337 ? -5.895 -36.875 -19.125 1 97.12 337 ARG A O 1
ATOM 2579 N N . SER A 1 338 ? -5.629 -34.969 -18.047 1 96.81 338 SER A N 1
ATOM 2580 C CA . SER A 1 338 ? -5.543 -35.594 -16.75 1 96.81 338 SER A CA 1
ATOM 2581 C C . SER A 1 338 ? -6.926 -35.906 -16.188 1 96.81 338 SER A C 1
ATOM 2583 O O . SER A 1 338 ? -7.051 -36.562 -15.141 1 96.81 338 SER A O 1
ATOM 2585 N N . GLY A 1 339 ? -7.973 -35.375 -16.844 1 96.75 339 GLY A N 1
ATOM 2586 C CA . GLY A 1 339 ? -9.336 -35.625 -16.391 1 96.75 339 GLY A CA 1
ATOM 2587 C C . GLY A 1 339 ? -9.789 -34.625 -15.328 1 96.75 339 GLY A C 1
ATOM 2588 O O . GLY A 1 339 ? -10.828 -34.844 -14.695 1 96.75 339 GLY A O 1
ATOM 2589 N N . ALA A 1 340 ? -9.055 -33.562 -15.164 1 97.56 340 ALA A N 1
ATOM 2590 C CA . ALA A 1 340 ? -9.328 -32.656 -14.047 1 97.56 340 ALA A CA 1
ATOM 2591 C C . ALA A 1 340 ? -10.344 -31.594 -14.43 1 97.56 340 ALA A C 1
ATOM 2593 O O . ALA A 1 340 ? -11.047 -31.047 -13.57 1 97.56 340 ALA A O 1
ATOM 2594 N N . VAL A 1 341 ? -10.391 -31.234 -15.68 1 98.19 341 VAL A N 1
ATOM 2595 C CA . VAL A 1 341 ? -11.297 -30.203 -16.172 1 98.19 341 VAL A CA 1
ATOM 2596 C C . VAL A 1 341 ? -11.703 -30.5 -17.609 1 98.19 341 VAL A C 1
ATOM 2598 O O . VAL A 1 341 ? -11.109 -31.375 -18.25 1 98.19 341 VAL A O 1
ATOM 2601 N N . ASP A 1 342 ? -12.773 -29.844 -18.047 1 97.94 342 ASP A N 1
ATOM 2602 C CA . ASP A 1 342 ? -13.078 -29.734 -19.469 1 97.94 342 ASP A CA 1
ATOM 2603 C C . ASP A 1 342 ? -12.523 -28.422 -20.047 1 97.94 342 ASP A C 1
ATOM 2605 O O . ASP A 1 342 ? -12.242 -27.484 -19.297 1 97.94 342 ASP A O 1
ATOM 2609 N N . PHE A 1 343 ? -12.211 -28.359 -21.281 1 95.44 343 PHE A N 1
ATOM 2610 C CA . PHE A 1 343 ? -11.789 -27.078 -21.844 1 95.44 343 PHE A CA 1
ATOM 2611 C C . PHE A 1 343 ? -12.312 -26.906 -23.266 1 95.44 343 PHE A C 1
ATOM 2613 O O . PHE A 1 343 ? -12.531 -27.891 -23.969 1 95.44 343 PHE A O 1
ATOM 2620 N N . LEU A 1 344 ? -12.664 -25.75 -23.594 1 96.44 344 LEU A N 1
ATOM 2621 C CA . LEU A 1 344 ? -13.062 -25.281 -24.906 1 96.44 344 LEU A CA 1
ATOM 2622 C C . LEU A 1 344 ? -12.125 -24.172 -25.406 1 96.44 344 LEU A C 1
ATOM 2624 O O . LEU A 1 344 ? -11.742 -23.297 -24.625 1 96.44 344 LEU A O 1
ATOM 2628 N N . ARG A 1 345 ? -11.812 -24.219 -26.719 1 96.38 345 ARG A N 1
ATOM 2629 C CA . ARG A 1 345 ? -11.07 -23.109 -27.297 1 96.38 345 ARG A CA 1
ATOM 2630 C C . ARG A 1 345 ? -11.906 -21.828 -27.297 1 96.38 345 ARG A C 1
ATOM 2632 O O . ARG A 1 345 ? -13.141 -21.891 -27.359 1 96.38 345 ARG A O 1
ATOM 2639 N N . SER A 1 346 ? -11.18 -20.734 -27.219 1 93.31 346 SER A N 1
ATOM 2640 C CA . SER A 1 346 ? -11.852 -19.453 -27.141 1 93.31 346 SER A CA 1
ATOM 2641 C C . SER A 1 346 ? -12.812 -19.25 -28.297 1 93.31 346 SER A C 1
ATOM 2643 O O . SER A 1 346 ? -13.922 -18.734 -28.125 1 93.31 346 SER A O 1
ATOM 2645 N N . GLU A 1 347 ? -12.469 -19.672 -29.453 1 93 347 GLU A N 1
ATOM 2646 C CA . GLU A 1 347 ? -13.273 -19.484 -30.656 1 93 347 GLU A CA 1
ATOM 2647 C C . GLU A 1 347 ? -14.516 -20.375 -30.641 1 93 347 GLU A C 1
ATOM 2649 O O . GLU A 1 347 ? -15.508 -20.094 -31.312 1 93 347 GLU A O 1
ATOM 2654 N N . ASP A 1 348 ? -14.516 -21.406 -29.859 1 95.88 348 ASP A N 1
ATOM 2655 C CA . ASP A 1 348 ? -15.602 -22.359 -29.812 1 95.88 348 ASP A CA 1
ATOM 2656 C C . ASP A 1 348 ? -16.547 -22.078 -28.641 1 95.88 348 ASP A C 1
ATOM 2658 O O . ASP A 1 348 ? -17.594 -22.719 -28.5 1 95.88 348 ASP A O 1
ATOM 2662 N N . ALA A 1 349 ? -16.188 -21.141 -27.781 1 96.31 349 ALA A N 1
ATOM 2663 C CA . ALA A 1 349 ? -16.969 -20.859 -26.578 1 96.31 349 ALA A CA 1
ATOM 2664 C C . ALA A 1 349 ? -18.109 -19.906 -26.891 1 96.31 349 ALA A C 1
ATOM 2666 O O . ALA A 1 349 ? -18.047 -18.719 -26.547 1 96.31 349 ALA A O 1
ATOM 2667 N N . SER A 1 350 ? -19.156 -20.422 -27.422 1 97.44 350 SER A N 1
ATOM 2668 C CA . SER A 1 350 ? -20.375 -19.656 -27.688 1 97.44 350 SER A CA 1
ATOM 2669 C C . SER A 1 350 ? -21.375 -19.812 -26.547 1 97.44 350 SER A C 1
ATOM 2671 O O . SER A 1 350 ? -21.25 -20.719 -25.719 1 97.44 350 SER A O 1
ATOM 2673 N N . SER A 1 351 ? -22.344 -18.859 -26.578 1 97.81 351 SER A N 1
ATOM 2674 C CA . SER A 1 351 ? -23.406 -18.953 -25.578 1 97.81 351 SER A CA 1
ATOM 2675 C C . SER A 1 351 ? -24.094 -20.312 -25.641 1 97.81 351 SER A C 1
ATOM 2677 O O . SER A 1 351 ? -24.438 -20.891 -24.609 1 97.81 351 SER A O 1
ATOM 2679 N N . SER A 1 352 ? -24.281 -20.766 -26.828 1 97.69 352 SER A N 1
ATOM 2680 C CA . SER A 1 352 ? -24.922 -22.062 -27.016 1 97.69 352 SER A CA 1
ATOM 2681 C C . SER A 1 352 ? -24.062 -23.188 -26.484 1 97.69 352 SER A C 1
ATOM 2683 O O . SER A 1 352 ? -24.562 -24.109 -25.812 1 97.69 352 SER A O 1
ATOM 2685 N N . ALA A 1 353 ? -22.797 -23.172 -26.781 1 98.25 353 ALA A N 1
ATOM 2686 C CA . ALA A 1 353 ? -21.875 -24.188 -26.297 1 98.25 353 ALA A CA 1
ATOM 2687 C C . ALA A 1 353 ? -21.828 -24.203 -24.766 1 98.25 353 ALA A C 1
ATOM 2689 O O . ALA A 1 353 ? -21.812 -25.266 -24.156 1 98.25 353 ALA A O 1
ATOM 2690 N N . LEU A 1 354 ? -21.766 -23.031 -24.188 1 98.44 354 LEU A N 1
ATOM 2691 C CA . LEU A 1 354 ? -21.719 -22.906 -22.734 1 98.44 354 LEU A CA 1
ATOM 2692 C C . LEU A 1 354 ? -23.016 -23.438 -22.094 1 98.44 354 LEU A C 1
ATOM 2694 O O . LEU A 1 354 ? -22.969 -24.109 -21.062 1 98.44 354 LEU A O 1
ATOM 2698 N N . THR A 1 355 ? -24.156 -23.141 -22.719 1 98.12 355 THR A N 1
ATOM 2699 C CA . THR A 1 355 ? -25.453 -23.625 -22.25 1 98.12 355 THR A CA 1
ATOM 2700 C C . THR A 1 355 ? -25.484 -25.141 -22.25 1 98.12 355 THR A C 1
ATOM 2702 O O . THR A 1 355 ? -25.891 -25.766 -21.25 1 98.12 355 THR A O 1
ATOM 2705 N N . GLN A 1 356 ? -25.016 -25.656 -23.312 1 97.56 356 GLN A N 1
ATOM 2706 C CA . GLN A 1 356 ? -25.031 -27.109 -23.453 1 97.56 356 GLN A CA 1
ATOM 2707 C C . GLN A 1 356 ? -24.109 -27.766 -22.422 1 97.56 356 GLN A C 1
ATOM 2709 O O . GLN A 1 356 ? -24.469 -28.766 -21.797 1 97.56 356 GLN A O 1
ATOM 2714 N N . TRP A 1 357 ? -22.969 -27.25 -22.281 1 98 357 TRP A N 1
ATOM 2715 C CA . TRP A 1 357 ? -22 -27.828 -21.344 1 98 357 TRP A CA 1
ATOM 2716 C C . TRP A 1 357 ? -22.547 -27.797 -19.922 1 98 357 TRP A C 1
ATOM 2718 O O . TRP A 1 357 ? -22.469 -28.797 -19.203 1 98 357 TRP A O 1
ATOM 2728 N N . THR A 1 358 ? -23.109 -26.672 -19.469 1 98 358 THR A N 1
ATOM 2729 C CA . THR A 1 358 ? -23.578 -26.531 -18.094 1 98 358 THR A CA 1
ATOM 2730 C C . THR A 1 358 ? -24.734 -27.484 -17.812 1 98 358 THR A C 1
ATOM 2732 O O . THR A 1 358 ? -24.875 -27.984 -16.688 1 98 358 THR A O 1
ATOM 2735 N N . ALA A 1 359 ? -25.531 -27.734 -18.766 1 96.38 359 ALA A N 1
ATOM 2736 C CA . ALA A 1 359 ? -26.672 -28.625 -18.594 1 96.38 359 ALA A CA 1
ATOM 2737 C C . ALA A 1 359 ? -26.219 -30 -18.141 1 96.38 359 ALA A C 1
ATOM 2739 O O . ALA A 1 359 ? -26.906 -30.656 -17.344 1 96.38 359 ALA A O 1
ATOM 2740 N N . SER A 1 360 ? -25.141 -30.375 -18.625 1 94.81 360 SER A N 1
ATOM 2741 C CA . SER A 1 360 ? -24.641 -31.703 -18.281 1 94.81 360 SER A CA 1
ATOM 2742 C C . SER A 1 360 ? -23.688 -31.641 -17.094 1 94.81 360 SER A C 1
ATOM 2744 O O . SER A 1 360 ? -23.578 -32.625 -16.328 1 94.81 360 SER A O 1
ATOM 2746 N N . ALA A 1 361 ? -23 -30.641 -16.906 1 96.5 361 ALA A N 1
ATOM 2747 C CA . ALA A 1 361 ? -21.922 -30.5 -15.93 1 96.5 361 ALA A CA 1
ATOM 2748 C C . ALA A 1 361 ? -22.469 -30.516 -14.5 1 96.5 361 ALA A C 1
ATOM 2750 O O . ALA A 1 361 ? -21.844 -31.078 -13.602 1 96.5 361 ALA A O 1
ATOM 2751 N N . VAL A 1 362 ? -23.656 -29.953 -14.242 1 94.81 362 VAL A N 1
ATOM 2752 C CA . VAL A 1 362 ? -24.188 -29.719 -12.898 1 94.81 362 VAL A CA 1
ATOM 2753 C C . VAL A 1 362 ? -24.453 -31.062 -12.227 1 94.81 362 VAL A C 1
ATOM 2755 O O . VAL A 1 362 ? -24.625 -31.125 -11.008 1 94.81 362 VAL A O 1
ATOM 2758 N N . GLU A 1 363 ? -24.375 -32.156 -12.898 1 91 363 GLU A N 1
ATOM 2759 C CA . GLU A 1 363 ? -24.672 -33.5 -12.344 1 91 363 GLU A CA 1
ATOM 2760 C C . GLU A 1 363 ? -23.406 -34.344 -12.227 1 91 363 GLU A C 1
ATOM 2762 O O . GLU A 1 363 ? -23.469 -35.531 -11.914 1 91 363 GLU A O 1
ATOM 2767 N N . ARG A 1 364 ? -22.281 -33.688 -12.414 1 92.5 364 ARG A N 1
ATOM 2768 C CA . ARG A 1 364 ? -21.062 -34.469 -12.531 1 92.5 364 ARG A CA 1
ATOM 2769 C C . ARG A 1 364 ? -19.938 -33.875 -11.672 1 92.5 364 ARG A C 1
ATOM 2771 O O . ARG A 1 364 ? -19.016 -33.25 -12.188 1 92.5 364 ARG A O 1
ATOM 2778 N N . PRO A 1 365 ? -20 -34.156 -10.367 1 92.75 365 PRO A N 1
ATOM 2779 C CA . PRO A 1 365 ? -18.828 -33.75 -9.602 1 92.75 365 PRO A CA 1
ATOM 2780 C C . PRO A 1 365 ? -17.547 -34.406 -10.094 1 92.75 365 PRO A C 1
ATOM 2782 O O . PRO A 1 365 ? -17.578 -35.5 -10.633 1 92.75 365 PRO A O 1
ATOM 2785 N N . VAL A 1 366 ? -16.422 -33.719 -10.023 1 96.62 366 VAL A N 1
ATOM 2786 C CA . VAL A 1 366 ? -15.156 -34.188 -10.57 1 96.62 366 VAL A CA 1
ATOM 2787 C C . VAL A 1 366 ? -14.172 -34.469 -9.438 1 96.62 366 VAL A C 1
ATOM 2789 O O . VAL A 1 366 ? -13.922 -33.594 -8.602 1 96.62 366 VAL A O 1
ATOM 2792 N N . SER A 1 367 ? -13.68 -35.656 -9.391 1 95.62 367 SER A N 1
ATOM 2793 C CA . SER A 1 367 ? -12.617 -35.969 -8.445 1 95.62 367 SER A CA 1
ATOM 2794 C C . SER A 1 367 ? -11.25 -35.531 -8.984 1 95.62 367 SER A C 1
ATOM 2796 O O . SER A 1 367 ? -10.953 -35.75 -10.156 1 95.62 367 SER A O 1
ATOM 2798 N N . ARG A 1 368 ? -10.484 -34.938 -8.164 1 97 368 ARG A N 1
ATOM 2799 C CA . ARG A 1 368 ? -9.156 -34.469 -8.539 1 97 368 ARG A CA 1
ATOM 2800 C C . ARG A 1 368 ? -8.102 -34.969 -7.562 1 97 368 ARG A C 1
ATOM 2802 O O . ARG A 1 368 ? -7.051 -34.344 -7.395 1 97 368 ARG A O 1
ATOM 2809 N N . ASP A 1 369 ? -8.336 -36.062 -6.969 1 94 369 ASP A N 1
ATOM 2810 C CA . ASP A 1 369 ? -7.48 -36.656 -5.949 1 94 369 ASP A CA 1
ATOM 2811 C C . ASP A 1 369 ? -6.195 -37.188 -6.566 1 94 369 ASP A C 1
ATOM 2813 O O . ASP A 1 369 ? -5.211 -37.438 -5.859 1 94 369 ASP A O 1
ATOM 2817 N N . HIS A 1 370 ? -6.215 -37.438 -7.84 1 96.62 370 HIS A N 1
ATOM 2818 C CA . HIS A 1 370 ? -5.059 -38 -8.516 1 96.62 370 HIS A CA 1
ATOM 2819 C C . HIS A 1 370 ? -4.023 -36.938 -8.844 1 96.62 370 HIS A C 1
ATOM 2821 O O . HIS A 1 370 ? -2.924 -37.25 -9.305 1 96.62 370 HIS A O 1
ATOM 2827 N N . ILE A 1 371 ? -4.344 -35.688 -8.656 1 97.62 371 ILE A N 1
ATOM 2828 C CA . ILE A 1 371 ? -3.453 -34.562 -8.906 1 97.62 371 ILE A CA 1
ATOM 2829 C C . ILE A 1 371 ? -2.846 -34.094 -7.586 1 97.62 371 ILE A C 1
ATOM 2831 O O . ILE A 1 371 ? -3.535 -34.031 -6.566 1 97.62 371 ILE A O 1
ATOM 2835 N N . ASP A 1 372 ? -1.522 -33.781 -7.562 1 98.31 372 ASP A N 1
ATOM 2836 C CA . ASP A 1 372 ? -0.87 -33.25 -6.371 1 98.31 372 ASP A CA 1
ATOM 2837 C C . ASP A 1 372 ? -1.248 -31.797 -6.152 1 98.31 372 ASP A C 1
ATOM 2839 O O . ASP A 1 372 ? -0.728 -30.906 -6.828 1 98.31 372 ASP A O 1
ATOM 2843 N N . LEU A 1 373 ? -2.104 -31.562 -5.176 1 97.62 373 LEU A N 1
ATOM 2844 C CA . LEU A 1 373 ? -2.639 -30.234 -4.883 1 97.62 373 LEU A CA 1
ATOM 2845 C C . LEU A 1 373 ? -2.086 -29.703 -3.562 1 97.62 373 LEU A C 1
ATOM 2847 O O . LEU A 1 373 ? -2.658 -28.781 -2.967 1 97.62 373 LEU A O 1
ATOM 2851 N N . THR A 1 374 ? -0.9 -30.234 -3.119 1 97.19 374 THR A N 1
ATOM 2852 C CA . THR A 1 374 ? -0.45 -30 -1.754 1 97.19 374 THR A CA 1
ATOM 2853 C C . THR A 1 374 ? 0.724 -29.016 -1.736 1 97.19 374 THR A C 1
ATOM 2855 O O . THR A 1 374 ? 1.522 -29.016 -0.797 1 97.19 374 THR A O 1
ATOM 2858 N N . GLY A 1 375 ? 0.864 -28.219 -2.775 1 97.81 375 GLY A N 1
ATOM 2859 C CA . GLY A 1 375 ? 2.008 -27.328 -2.9 1 97.81 375 GLY A CA 1
ATOM 2860 C C . GLY A 1 375 ? 2.18 -26.406 -1.708 1 97.81 375 GLY A C 1
ATOM 2861 O O . GLY A 1 375 ? 3.301 -26.172 -1.249 1 97.81 375 GLY A O 1
ATOM 2862 N N . LEU A 1 376 ? 1.132 -25.844 -1.161 1 96.56 376 LEU A N 1
ATOM 2863 C CA . LEU A 1 376 ? 1.196 -24.891 -0.064 1 96.56 376 LEU A CA 1
ATOM 2864 C C . LEU A 1 376 ? 1.683 -25.562 1.217 1 96.56 376 LEU A C 1
ATOM 2866 O O . LEU A 1 376 ? 2.391 -24.938 2.016 1 96.56 376 LEU A O 1
ATOM 2870 N N . SER A 1 377 ? 1.347 -26.828 1.431 1 95.5 377 SER A N 1
ATOM 2871 C CA . SER A 1 377 ? 1.806 -27.547 2.607 1 95.5 377 SER A CA 1
ATOM 2872 C C . SER A 1 377 ? 3.219 -28.094 2.41 1 95.5 377 SER A C 1
ATOM 2874 O O . SER A 1 377 ? 3.92 -28.375 3.383 1 95.5 377 SER A O 1
ATOM 2876 N N . THR A 1 378 ? 3.668 -28.219 1.194 1 97.69 378 THR A N 1
ATOM 2877 C CA . THR A 1 378 ? 4.977 -28.766 0.855 1 97.69 378 THR A CA 1
ATOM 2878 C C . THR A 1 378 ? 6.062 -27.703 1.013 1 97.69 378 THR A C 1
ATOM 2880 O O . THR A 1 378 ? 7.172 -28 1.465 1 97.69 378 THR A O 1
ATOM 2883 N N . VAL A 1 379 ? 5.785 -26.516 0.748 1 97.88 379 VAL A N 1
ATOM 2884 C CA . VAL A 1 379 ? 6.746 -25.422 0.604 1 97.88 379 VAL A CA 1
ATOM 2885 C C . VAL A 1 379 ? 7.457 -25.172 1.934 1 97.88 379 VAL A C 1
ATOM 2887 O O . VAL A 1 379 ? 8.68 -25.031 1.971 1 97.88 379 VAL A O 1
ATOM 2890 N N . PRO A 1 380 ? 6.73 -25.172 3.078 1 98.12 380 PRO A N 1
ATOM 2891 C CA . PRO A 1 380 ? 7.445 -24.953 4.336 1 98.12 380 PRO A CA 1
ATOM 2892 C C . PRO A 1 380 ? 8.5 -26.016 4.613 1 98.12 380 PRO A C 1
ATOM 2894 O O . PRO A 1 380 ? 9.586 -25.703 5.117 1 98.12 380 PRO A O 1
ATOM 2897 N N . GLY A 1 381 ? 8.211 -27.234 4.285 1 98 381 GLY A N 1
ATOM 2898 C CA . GLY A 1 381 ? 9.195 -28.297 4.43 1 98 381 GLY A CA 1
ATOM 2899 C C . GLY A 1 381 ? 10.406 -28.094 3.537 1 98 381 GLY A C 1
ATOM 2900 O O . GLY A 1 381 ? 11.547 -28.266 3.982 1 98 381 GLY A O 1
ATOM 2901 N N . LEU A 1 382 ? 10.195 -27.75 2.295 1 98.25 382 LEU A N 1
ATOM 2902 C CA . LEU A 1 382 ? 11.273 -27.469 1.357 1 98.25 382 LEU A CA 1
ATOM 2903 C C . LEU A 1 382 ? 12.141 -26.312 1.85 1 98.25 382 LEU A C 1
ATOM 2905 O O . LEU A 1 382 ? 13.367 -26.359 1.752 1 98.25 382 LEU A O 1
ATOM 2909 N N . ALA A 1 383 ? 11.477 -25.312 2.34 1 98.44 383 ALA A N 1
ATOM 2910 C CA . ALA A 1 383 ? 12.18 -24.141 2.867 1 98.44 383 ALA A CA 1
ATOM 2911 C C . ALA A 1 383 ? 13.102 -24.547 4.02 1 98.44 383 ALA A C 1
ATOM 2913 O O . ALA A 1 383 ? 14.266 -24.141 4.055 1 98.44 383 ALA A O 1
ATOM 2914 N N . HIS A 1 384 ? 12.578 -25.297 4.941 1 98 384 HIS A N 1
ATOM 2915 C CA . HIS A 1 384 ? 13.359 -25.734 6.094 1 98 384 HIS A CA 1
ATOM 2916 C C . HIS A 1 384 ? 14.586 -26.531 5.66 1 98 384 HIS A C 1
ATOM 2918 O O . HIS A 1 384 ? 15.688 -26.297 6.156 1 98 384 HIS A O 1
ATOM 2924 N N . GLU A 1 385 ? 14.352 -27.438 4.734 1 97.44 385 GLU A N 1
ATOM 2925 C CA . GLU A 1 385 ? 15.438 -28.266 4.227 1 97.44 385 GLU A CA 1
ATOM 2926 C C . GLU A 1 385 ? 16.516 -27.406 3.562 1 97.44 385 GLU A C 1
ATOM 2928 O O . GLU A 1 385 ? 17.703 -27.656 3.736 1 97.44 385 GLU A O 1
ATOM 2933 N N . LEU A 1 386 ? 16.094 -26.438 2.869 1 97.25 386 LEU A N 1
ATOM 2934 C CA . LEU A 1 386 ? 17 -25.594 2.115 1 97.25 386 LEU A CA 1
ATOM 2935 C C . LEU A 1 386 ? 17.828 -24.719 3.051 1 97.25 386 LEU A C 1
ATOM 2937 O O . LEU A 1 386 ? 19.047 -24.578 2.875 1 97.25 386 LEU A O 1
ATOM 2941 N N . ILE A 1 387 ? 17.172 -24.109 4 1 96 387 ILE A N 1
ATOM 2942 C CA . ILE A 1 387 ? 17.828 -23.172 4.91 1 96 387 ILE A CA 1
ATOM 2943 C C . ILE A 1 387 ? 18.812 -23.922 5.797 1 96 387 ILE A C 1
ATOM 2945 O O . ILE A 1 387 ? 19.859 -23.375 6.168 1 96 387 ILE A O 1
ATOM 2949 N N . THR A 1 388 ? 18.516 -25.156 6.16 1 93.19 388 THR A N 1
ATOM 2950 C CA . THR A 1 388 ? 19.344 -25.922 7.082 1 93.19 388 THR A CA 1
ATOM 2951 C C . THR A 1 388 ? 20.359 -26.781 6.32 1 93.19 388 THR A C 1
ATOM 2953 O O . THR A 1 388 ? 21.297 -27.312 6.91 1 93.19 388 THR A O 1
ATOM 2956 N N . GLY A 1 389 ? 20.141 -26.906 5.062 1 88.31 389 GLY A N 1
ATOM 2957 C CA . GLY A 1 389 ? 21.031 -27.719 4.258 1 88.31 389 GLY A CA 1
ATOM 2958 C C . GLY A 1 389 ? 22.344 -27.047 3.93 1 88.31 389 GLY A C 1
ATOM 2959 O O . GLY A 1 389 ? 22.516 -25.844 4.203 1 88.31 389 GLY A O 1
ATOM 2960 N N . PRO A 1 390 ? 23.297 -27.906 3.475 1 76.88 390 PRO A N 1
ATOM 2961 C CA . PRO A 1 390 ? 24.594 -27.328 3.117 1 76.88 390 PRO A CA 1
ATOM 2962 C C . PRO A 1 390 ? 24.516 -26.359 1.943 1 76.88 390 PRO A C 1
ATOM 2964 O O . PRO A 1 390 ? 23.625 -26.469 1.105 1 76.88 390 PRO A O 1
ATOM 2967 N N . SER A 1 391 ? 25.266 -25.297 2.102 1 64.81 391 SER A N 1
ATOM 2968 C CA . SER A 1 391 ? 25.297 -24.297 1.027 1 64.81 391 SER A CA 1
ATOM 2969 C C . SER A 1 391 ? 26 -24.859 -0.21 1 64.81 391 SER A C 1
ATOM 2971 O O . SER A 1 391 ? 26.953 -25.625 -0.098 1 64.81 391 SER A O 1
ATOM 2973 N N . ALA A 1 392 ? 25.438 -24.875 -1.375 1 53.69 392 ALA A N 1
ATOM 2974 C CA . ALA A 1 392 ? 26.062 -25.359 -2.6 1 53.69 392 ALA A CA 1
ATOM 2975 C C . ALA A 1 392 ? 27.438 -24.734 -2.795 1 53.69 392 ALA A C 1
ATOM 2977 O O . ALA A 1 392 ? 28.328 -25.359 -3.377 1 53.69 392 ALA A O 1
ATOM 2978 N N . THR A 1 393 ? 27.844 -23.531 -2.479 1 48.81 393 THR A N 1
ATOM 2979 C CA . THR A 1 393 ? 29.141 -22.938 -2.773 1 48.81 393 THR A CA 1
ATOM 2980 C C . THR A 1 393 ? 30.219 -23.5 -1.855 1 48.81 393 THR A C 1
ATOM 2982 O O . THR A 1 393 ? 31.406 -23.203 -2.012 1 48.81 393 THR A O 1
ATOM 2985 N N . ALA A 1 394 ? 30 -24.031 -0.828 1 45.16 394 ALA A N 1
ATOM 2986 C CA . ALA A 1 394 ? 31.109 -24.5 0.005 1 45.16 394 ALA A CA 1
ATOM 2987 C C . ALA A 1 394 ? 31.812 -25.703 -0.638 1 45.16 394 ALA A C 1
ATOM 2989 O O . ALA A 1 394 ? 32.781 -26.219 -0.098 1 45.16 394 ALA A O 1
ATOM 2990 N N . GLY A 1 395 ? 31.203 -26.391 -1.528 1 33.78 395 GLY A N 1
ATOM 2991 C CA . GLY A 1 395 ? 31.922 -27.516 -2.066 1 33.78 395 GLY A CA 1
ATOM 2992 C C . GLY A 1 395 ? 33.094 -27.125 -2.947 1 33.78 395 GLY A C 1
ATOM 2993 O O . GLY A 1 395 ? 33.844 -27.984 -3.436 1 33.78 395 GLY A O 1
ATOM 2994 N N . ALA A 1 396 ? 33.156 -26.094 -3.705 1 37.03 396 ALA A N 1
ATOM 2995 C CA . ALA A 1 396 ? 34.312 -25.922 -4.586 1 37.03 396 ALA A CA 1
ATOM 2996 C C . ALA A 1 396 ? 35.562 -25.547 -3.795 1 37.03 396 ALA A C 1
ATOM 29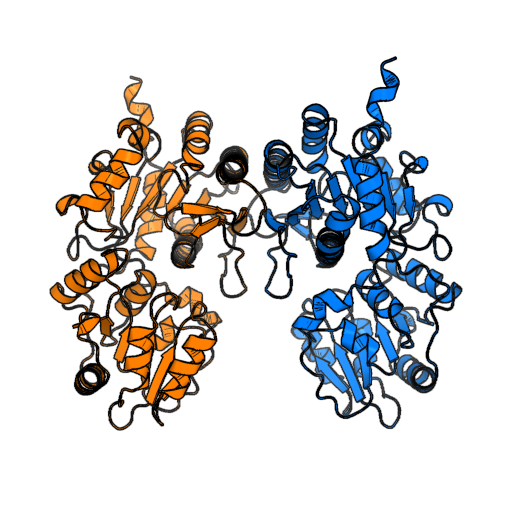98 O O . ALA A 1 396 ? 36.625 -25.297 -4.375 1 37.03 396 ALA A O 1
ATOM 2999 N N . GLY A 1 397 ? 35.562 -25.312 -2.596 1 28.55 397 GLY A N 1
ATOM 3000 C CA . GLY A 1 397 ? 36.844 -24.984 -1.955 1 28.55 397 GLY A CA 1
ATOM 3001 C C . GLY A 1 397 ? 37.688 -26.219 -1.632 1 28.55 397 GLY A C 1
ATOM 3002 O O . GLY A 1 397 ? 38.875 -26.109 -1.426 1 28.55 397 GLY A O 1
ATOM 3003 N N . ALA A 1 398 ? 37.219 -27.438 -1.196 1 24 398 ALA A N 1
ATOM 3004 C CA . ALA A 1 398 ? 38.375 -28.25 -0.875 1 24 398 ALA A CA 1
ATOM 3005 C C . ALA A 1 398 ? 38.906 -28.984 -2.107 1 24 398 ALA A C 1
ATOM 3007 O O . ALA A 1 398 ? 38.094 -29.531 -2.887 1 24 398 ALA A O 1
ATOM 3008 N N . MET B 1 1 ? 13.258 20.109 -26.25 1 39.06 1 MET B N 1
ATOM 3009 C CA . MET B 1 1 ? 14.055 19.219 -25.406 1 39.06 1 MET B CA 1
ATOM 3010 C C . MET B 1 1 ? 13.461 19.125 -24 1 39.06 1 MET B C 1
ATOM 3012 O O . MET B 1 1 ? 13.398 20.125 -23.281 1 39.06 1 MET B O 1
ATOM 3016 N N . ASN B 1 2 ? 12.398 18.375 -23.672 1 57.06 2 ASN B N 1
ATOM 3017 C CA . ASN B 1 2 ? 11.523 18.469 -22.516 1 57.06 2 ASN B CA 1
ATOM 3018 C C . ASN B 1 2 ? 12.305 18.328 -21.203 1 57.06 2 ASN B C 1
ATOM 3020 O O . ASN B 1 2 ? 13.039 17.359 -21.016 1 57.06 2 ASN B O 1
ATOM 3024 N N . ALA B 1 3 ? 12.625 19.469 -20.516 1 78.56 3 ALA B N 1
ATOM 3025 C CA . ALA B 1 3 ? 13.383 19.578 -19.266 1 78.56 3 ALA B CA 1
ATOM 3026 C C . ALA B 1 3 ? 13 18.453 -18.297 1 78.56 3 ALA B C 1
ATOM 3028 O O . ALA B 1 3 ? 11.867 17.969 -18.312 1 78.56 3 ALA B O 1
ATOM 3029 N N . ALA B 1 4 ? 14.086 17.859 -17.688 1 90.25 4 ALA B N 1
ATOM 3030 C CA . ALA B 1 4 ? 13.875 16.844 -16.672 1 90.25 4 ALA B CA 1
ATOM 3031 C C . ALA B 1 4 ? 12.859 17.312 -15.625 1 90.25 4 ALA B C 1
ATOM 3033 O O . ALA B 1 4 ? 12.867 18.469 -15.227 1 90.25 4 ALA B O 1
ATOM 3034 N N . PRO B 1 5 ? 11.953 16.531 -15.281 1 97 5 PRO B N 1
ATOM 3035 C CA . PRO B 1 5 ? 10.961 16.922 -14.273 1 97 5 PRO B CA 1
ATOM 3036 C C . PRO B 1 5 ? 11.586 17.25 -12.922 1 97 5 PRO B C 1
ATOM 3038 O O . PRO B 1 5 ? 12.656 16.734 -12.594 1 97 5 PRO B O 1
ATOM 3041 N N . ILE B 1 6 ? 10.969 18.172 -12.219 1 97.94 6 ILE B N 1
ATOM 3042 C CA . ILE B 1 6 ? 11.328 18.406 -10.828 1 97.94 6 ILE B CA 1
ATOM 3043 C C . ILE B 1 6 ? 10.953 17.188 -9.992 1 97.94 6 ILE B C 1
ATOM 3045 O O . ILE B 1 6 ? 9.82 16.703 -10.047 1 97.94 6 ILE B O 1
ATOM 3049 N N . ARG B 1 7 ? 11.883 16.656 -9.281 1 98.56 7 ARG B N 1
ATOM 3050 C CA . ARG B 1 7 ? 11.656 15.477 -8.453 1 98.56 7 ARG B CA 1
ATOM 3051 C C . ARG B 1 7 ? 11.453 15.867 -6.992 1 98.56 7 ARG B C 1
ATOM 3053 O O . ARG B 1 7 ? 12.289 16.547 -6.402 1 98.56 7 ARG B O 1
ATOM 3060 N N . VAL B 1 8 ? 10.32 15.414 -6.43 1 98.81 8 VAL B N 1
ATOM 3061 C CA . VAL B 1 8 ? 9.984 15.734 -5.047 1 98.81 8 VAL B CA 1
ATOM 3062 C C . VAL B 1 8 ? 9.82 14.445 -4.242 1 98.81 8 VAL B C 1
ATOM 3064 O O . VAL B 1 8 ? 9.273 13.453 -4.742 1 98.81 8 VAL B O 1
ATOM 3067 N N . MET B 1 9 ? 10.328 14.453 -3.047 1 98.81 9 MET B N 1
ATOM 3068 C CA . MET B 1 9 ? 10.094 13.352 -2.121 1 98.81 9 MET B CA 1
ATOM 3069 C C . MET B 1 9 ? 9.461 13.852 -0.825 1 98.81 9 MET B C 1
ATOM 3071 O O . MET B 1 9 ? 9.969 14.789 -0.204 1 98.81 9 MET B O 1
ATOM 3075 N N . LEU B 1 10 ? 8.312 13.328 -0.495 1 98.75 10 LEU B N 1
ATOM 3076 C CA . LEU B 1 10 ? 7.668 13.617 0.78 1 98.75 10 LEU B CA 1
ATOM 3077 C C . LEU B 1 10 ? 7.766 12.43 1.724 1 98.75 10 LEU B C 1
ATOM 3079 O O . LEU B 1 10 ? 7.504 11.289 1.322 1 98.75 10 LEU B O 1
ATOM 3083 N N . TYR B 1 11 ? 8.188 12.711 2.998 1 98.19 11 TYR B N 1
ATOM 3084 C CA . TYR B 1 11 ? 8.414 11.633 3.959 1 98.19 11 TYR B CA 1
ATOM 3085 C C . TYR B 1 11 ? 7.633 11.875 5.246 1 98.19 11 TYR B C 1
ATOM 3087 O O . TYR B 1 11 ? 7.648 12.984 5.789 1 98.19 11 TYR B O 1
ATOM 3095 N N . SER B 1 12 ? 6.977 10.812 5.668 1 94.38 12 SER B N 1
ATOM 3096 C CA . SER B 1 12 ? 6.504 10.703 7.047 1 94.38 12 SER B CA 1
ATOM 3097 C C . SER B 1 12 ? 6.613 9.273 7.559 1 94.38 12 SER B C 1
ATOM 3099 O O . SER B 1 12 ? 6.512 8.32 6.781 1 94.38 12 SER B O 1
ATOM 3101 N N . HIS B 1 13 ? 6.871 9.078 8.812 1 86.69 13 HIS B N 1
ATOM 3102 C CA . HIS B 1 13 ? 7.031 7.734 9.359 1 86.69 13 HIS B CA 1
ATOM 3103 C C . HIS B 1 13 ? 5.68 7.062 9.578 1 86.69 13 HIS B C 1
ATOM 3105 O O . HIS B 1 13 ? 5.578 5.836 9.516 1 86.69 13 HIS B O 1
ATOM 3111 N N . ASP B 1 14 ? 4.574 7.664 9.852 1 80.69 14 ASP B N 1
ATOM 3112 C CA . ASP B 1 14 ? 3.17 7.285 10 1 80.69 14 ASP B CA 1
ATOM 3113 C C . ASP B 1 14 ? 3.02 6.109 10.961 1 80.69 14 ASP B C 1
ATOM 3115 O O . ASP B 1 14 ? 2.51 5.051 10.586 1 80.69 14 ASP B O 1
ATOM 3119 N N . ALA B 1 15 ? 3.334 6.277 12.281 1 75.38 15 ALA B N 1
ATOM 3120 C CA . ALA B 1 15 ? 3.281 5.246 13.312 1 75.38 15 ALA B CA 1
ATOM 3121 C C . ALA B 1 15 ? 1.873 5.113 13.883 1 75.38 15 ALA B C 1
ATOM 3123 O O . ALA B 1 15 ? 1.452 4.016 14.266 1 75.38 15 ALA B O 1
ATOM 3124 N N . GLN B 1 16 ? 1.137 6.066 14.117 1 66.38 16 GLN B N 1
ATOM 3125 C CA . GLN B 1 16 ? -0.135 5.984 14.828 1 66.38 16 GLN B CA 1
ATOM 3126 C C . GLN B 1 16 ? -1.277 6.523 13.969 1 66.38 16 GLN B C 1
ATOM 3128 O O . GLN B 1 16 ? -2.346 5.914 13.898 1 66.38 16 GLN B O 1
ATOM 3133 N N . GLY B 1 17 ? -1.007 7.629 13.422 1 69.06 17 GLY B N 1
ATOM 3134 C CA . GLY B 1 17 ? -2.109 8.305 12.758 1 69.06 17 GLY B CA 1
ATOM 3135 C C . GLY B 1 17 ? -1.888 8.484 11.266 1 69.06 17 GLY B C 1
ATOM 3136 O O . GLY B 1 17 ? -0.851 8.086 10.734 1 69.06 17 GLY B O 1
ATOM 3137 N N . LEU B 1 18 ? -3.018 8.898 10.68 1 79.56 18 LEU B N 1
ATOM 3138 C CA . LEU B 1 18 ? -3.053 9.117 9.242 1 79.56 18 LEU B CA 1
ATOM 3139 C C . LEU B 1 18 ? -2.777 10.586 8.906 1 79.56 18 LEU B C 1
ATOM 3141 O O . LEU B 1 18 ? -2.701 10.953 7.734 1 79.56 18 LEU B O 1
ATOM 3145 N N . GLY B 1 19 ? -2.561 11.344 9.977 1 85.75 19 GLY B N 1
ATOM 3146 C CA . GLY B 1 19 ? -2.48 12.789 9.805 1 85.75 19 GLY B CA 1
ATOM 3147 C C . GLY B 1 19 ? -1.293 13.219 8.969 1 85.75 19 GLY B C 1
ATOM 3148 O O . GLY B 1 19 ? -1.419 14.094 8.102 1 85.75 19 GLY B O 1
ATOM 3149 N N . HIS B 1 20 ? -0.146 12.602 9.227 1 90.12 20 HIS B N 1
ATOM 3150 C CA . HIS B 1 20 ? 1.051 12.961 8.477 1 90.12 20 HIS B CA 1
ATOM 3151 C C . HIS B 1 20 ? 0.884 12.648 6.996 1 90.12 20 HIS B C 1
ATOM 3153 O O . HIS B 1 20 ? 1.213 13.469 6.141 1 90.12 20 HIS B O 1
ATOM 3159 N N . LEU B 1 21 ? 0.388 11.516 6.777 1 92 21 LEU B N 1
ATOM 3160 C CA . LEU B 1 21 ? 0.208 11.086 5.395 1 92 21 LEU B CA 1
ATOM 3161 C C . LEU B 1 21 ? -0.788 11.984 4.672 1 92 21 LEU B C 1
ATOM 3163 O O . LEU B 1 21 ? -0.567 12.359 3.518 1 92 21 LEU B O 1
ATOM 3167 N N . ARG B 1 22 ? -1.873 12.32 5.359 1 89.5 22 ARG B N 1
ATOM 3168 C CA . ARG B 1 22 ? -2.873 13.195 4.754 1 89.5 22 ARG B CA 1
ATOM 3169 C C . ARG B 1 22 ? -2.281 14.562 4.422 1 89.5 22 ARG B C 1
ATOM 3171 O O . ARG B 1 22 ? -2.584 15.133 3.373 1 89.5 22 ARG B O 1
ATOM 3178 N N . ARG B 1 23 ? -1.51 15.047 5.273 1 93.5 23 ARG B N 1
ATOM 3179 C CA . ARG B 1 23 ? -0.853 16.328 5.043 1 93.5 23 ARG B CA 1
ATOM 3180 C C . ARG B 1 23 ? 0.109 16.234 3.861 1 93.5 23 ARG B C 1
ATOM 3182 O O . ARG B 1 23 ? 0.119 17.125 2.998 1 93.5 23 ARG B O 1
ATOM 3189 N N . ASN B 1 24 ? 0.916 15.227 3.824 1 95.56 24 ASN B N 1
ATOM 3190 C CA . ASN B 1 24 ? 1.853 15.039 2.723 1 95.56 24 ASN B CA 1
ATOM 3191 C C . ASN B 1 24 ? 1.126 14.883 1.389 1 95.56 24 ASN B C 1
ATOM 3193 O O . ASN B 1 24 ? 1.592 15.383 0.363 1 95.56 24 ASN B O 1
ATOM 3197 N N . LEU B 1 25 ? -0.011 14.195 1.442 1 94.38 25 LEU B N 1
ATOM 3198 C CA . LEU B 1 25 ? -0.784 14.023 0.218 1 94.38 25 LEU B CA 1
ATOM 3199 C C . LEU B 1 25 ? -1.361 15.352 -0.256 1 94.38 25 LEU B C 1
ATOM 3201 O O . LEU B 1 25 ? -1.37 15.633 -1.456 1 94.38 25 LEU B O 1
ATOM 3205 N N . ALA B 1 26 ? -1.835 16.125 0.676 1 94.31 26 ALA B N 1
ATOM 3206 C CA . ALA B 1 26 ? -2.332 17.438 0.313 1 94.31 26 ALA B CA 1
ATOM 3207 C C . ALA B 1 26 ? -1.236 18.281 -0.344 1 94.31 26 ALA B C 1
ATOM 3209 O O . ALA B 1 26 ? -1.471 18.922 -1.366 1 94.31 26 ALA B O 1
ATOM 3210 N N . LEU B 1 27 ? -0.058 18.25 0.257 1 97.19 27 LEU B N 1
ATOM 3211 C CA . LEU B 1 27 ? 1.077 18.984 -0.302 1 97.19 27 LEU B CA 1
ATOM 3212 C C . LEU B 1 27 ? 1.437 18.453 -1.685 1 97.19 27 LEU B C 1
ATOM 3214 O O . LEU B 1 27 ? 1.638 19.219 -2.621 1 97.19 27 LEU B O 1
ATOM 3218 N N . ALA B 1 28 ? 1.472 17.141 -1.831 1 97.44 28 ALA B N 1
ATOM 3219 C CA . ALA B 1 28 ? 1.822 16.516 -3.1 1 97.44 28 ALA B CA 1
ATOM 3220 C C . ALA B 1 28 ? 0.856 16.938 -4.207 1 97.44 28 ALA B C 1
ATOM 3222 O O . ALA B 1 28 ? 1.277 17.25 -5.32 1 97.44 28 ALA B O 1
ATOM 3223 N N . HIS B 1 29 ? -0.417 16.938 -3.893 1 96.19 29 HIS B N 1
ATOM 3224 C CA . HIS B 1 29 ? -1.429 17.297 -4.879 1 96.19 29 HIS B CA 1
ATOM 3225 C C . HIS B 1 29 ? -1.237 18.734 -5.355 1 96.19 29 HIS B C 1
ATOM 3227 O O . HIS B 1 29 ? -1.298 19.016 -6.559 1 96.19 29 HIS B O 1
ATOM 3233 N N . HIS B 1 30 ? -0.996 19.609 -4.465 1 96.5 30 HIS B N 1
ATOM 3234 C CA . HIS B 1 30 ? -0.878 21.016 -4.836 1 96.5 30 HIS B CA 1
ATOM 3235 C C . HIS B 1 30 ? 0.441 21.281 -5.551 1 96.5 30 HIS B C 1
ATOM 3237 O O . HIS B 1 30 ? 0.504 22.125 -6.449 1 96.5 30 HIS B O 1
ATOM 3243 N N . LEU B 1 31 ? 1.501 20.641 -5.16 1 97.81 31 LEU B N 1
ATOM 3244 C CA . LEU B 1 31 ? 2.758 20.734 -5.895 1 97.81 31 LEU B CA 1
ATOM 3245 C C . LEU B 1 31 ? 2.594 20.234 -7.324 1 97.81 31 LEU B C 1
ATOM 3247 O O . LEU B 1 31 ? 3.016 20.891 -8.273 1 97.81 31 LEU B O 1
ATOM 3251 N N . ALA B 1 32 ? 1.948 19.078 -7.477 1 96.88 32 ALA B N 1
ATOM 3252 C CA . ALA B 1 32 ? 1.738 18.484 -8.797 1 96.88 32 ALA B CA 1
ATOM 3253 C C . ALA B 1 32 ? 0.886 19.391 -9.68 1 96.88 32 ALA B C 1
ATOM 3255 O O . ALA B 1 32 ? 1.104 19.469 -10.891 1 96.88 32 ALA B O 1
ATOM 3256 N N . GLN B 1 33 ? -0.017 20.062 -9.086 1 94.81 33 GLN B N 1
ATOM 3257 C CA . GLN B 1 33 ? -0.988 20.859 -9.828 1 94.81 33 GLN B CA 1
ATOM 3258 C C . GLN B 1 33 ? -0.413 22.219 -10.211 1 94.81 33 GLN B C 1
ATOM 3260 O O . GLN B 1 33 ? -0.671 22.734 -11.297 1 94.81 33 GLN B O 1
ATOM 3265 N N . THR B 1 34 ? 0.333 22.812 -9.359 1 96.5 34 THR B N 1
ATOM 3266 C CA . THR B 1 34 ? 0.635 24.234 -9.5 1 96.5 34 THR B CA 1
ATOM 3267 C C . THR B 1 34 ? 2.1 24.438 -9.875 1 96.5 34 THR B C 1
ATOM 3269 O O . THR B 1 34 ? 2.422 25.328 -10.656 1 96.5 34 THR B O 1
ATOM 3272 N N . LEU B 1 35 ? 2.959 23.625 -9.383 1 97.25 35 LEU B N 1
ATOM 3273 C CA . LEU B 1 35 ? 4.391 23.844 -9.547 1 97.25 35 LEU B CA 1
ATOM 3274 C C . LEU B 1 35 ? 4.781 23.781 -11.023 1 97.25 35 LEU B C 1
ATOM 3276 O O . LEU B 1 35 ? 5.633 24.547 -11.477 1 97.25 35 LEU B O 1
ATOM 3280 N N . PRO B 1 36 ? 4.18 22.875 -11.828 1 96.81 36 PRO B N 1
ATOM 3281 C CA . PRO B 1 36 ? 4.539 22.828 -13.25 1 96.81 36 PRO B CA 1
ATOM 3282 C C . PRO B 1 36 ? 4.305 24.156 -13.961 1 96.81 36 PRO B C 1
ATOM 3284 O O . PRO B 1 36 ? 5.102 24.547 -14.82 1 96.81 36 PRO B O 1
ATOM 3287 N N . GLY B 1 37 ? 3.258 24.812 -13.57 1 96.19 37 GLY B N 1
ATOM 3288 C CA . GLY B 1 37 ? 2.977 26.109 -14.164 1 96.19 37 GLY B CA 1
ATOM 3289 C C . GLY B 1 37 ? 3.975 27.172 -13.766 1 96.19 37 GLY B C 1
ATOM 3290 O O . GLY B 1 37 ? 4.383 27.984 -14.594 1 96.19 37 GLY B O 1
ATOM 3291 N N . ILE B 1 38 ? 4.359 27.156 -12.578 1 96.5 38 ILE B N 1
ATOM 3292 C CA . ILE B 1 38 ? 5.285 28.156 -12.039 1 96.5 38 ILE B CA 1
ATOM 3293 C C . ILE B 1 38 ? 6.68 27.922 -12.617 1 96.5 38 ILE B C 1
ATOM 3295 O O . ILE B 1 38 ? 7.344 28.859 -13.055 1 96.5 38 ILE B O 1
ATOM 3299 N N . ALA B 1 39 ? 7.07 26.688 -12.672 1 95.5 39 ALA B N 1
ATOM 3300 C CA . ALA B 1 39 ? 8.438 26.328 -13.039 1 95.5 39 ALA B CA 1
ATOM 3301 C C . ALA B 1 39 ? 8.539 26.016 -14.531 1 95.5 39 ALA B C 1
ATOM 3303 O O . ALA B 1 39 ? 9.641 25.859 -15.062 1 95.5 39 ALA B O 1
ATOM 3304 N N . SER B 1 40 ? 7.441 25.906 -15.242 1 95.62 40 SER B N 1
ATOM 3305 C CA . SER B 1 40 ? 7.383 25.562 -16.656 1 95.62 40 SER B CA 1
ATOM 3306 C C . SER B 1 40 ? 8.07 24.234 -16.938 1 95.62 40 SER B C 1
ATOM 3308 O O . SER B 1 40 ? 8.82 24.109 -17.906 1 95.62 40 SER B O 1
ATOM 3310 N N . THR B 1 41 ? 7.961 23.391 -16.047 1 95.44 41 THR B N 1
ATOM 3311 C CA . THR B 1 41 ? 8.484 22.031 -16.156 1 95.44 41 THR B CA 1
ATOM 3312 C C . THR B 1 41 ? 7.598 21.047 -15.391 1 95.44 41 THR B C 1
ATOM 3314 O O . THR B 1 41 ? 6.875 21.438 -14.477 1 95.44 41 THR B O 1
ATOM 3317 N N . GLU B 1 42 ? 7.57 19.734 -15.734 1 96.44 42 GLU B N 1
ATOM 3318 C CA . GLU B 1 42 ? 6.777 18.703 -15.062 1 96.44 42 GLU B CA 1
ATOM 3319 C C . GLU B 1 42 ? 7.309 18.406 -13.664 1 96.44 42 GLU B C 1
ATOM 3321 O O . GLU B 1 42 ? 8.461 18.734 -13.352 1 96.44 42 GLU B O 1
ATOM 3326 N N . VAL B 1 43 ? 6.418 17.875 -12.906 1 98 43 VAL B N 1
ATOM 3327 C CA . VAL B 1 43 ? 6.77 17.484 -11.547 1 98 43 VAL B CA 1
ATOM 3328 C C . VAL B 1 43 ? 6.504 15.992 -11.359 1 98 43 VAL B C 1
ATOM 3330 O O . VAL B 1 43 ? 5.539 15.453 -11.906 1 98 43 VAL B O 1
ATOM 3333 N N . THR B 1 44 ? 7.383 15.297 -10.703 1 98.62 44 THR B N 1
ATOM 3334 C CA . THR B 1 44 ? 7.238 13.898 -10.32 1 98.62 44 THR B CA 1
ATOM 3335 C C . THR B 1 44 ? 7.699 13.68 -8.883 1 98.62 44 THR B C 1
ATOM 3337 O O . THR B 1 44 ? 8.383 14.531 -8.312 1 98.62 44 THR B O 1
ATOM 3340 N N . GLY B 1 45 ? 7.152 12.625 -8.258 1 98.56 45 GLY B N 1
ATOM 3341 C CA . GLY B 1 45 ? 7.586 12.539 -6.875 1 98.56 45 GLY B CA 1
ATOM 3342 C C . GLY B 1 45 ? 7.242 11.211 -6.227 1 98.56 45 GLY B C 1
ATOM 3343 O O . GLY B 1 45 ? 6.555 10.383 -6.824 1 98.56 45 GLY B O 1
ATOM 3344 N N . LEU B 1 46 ? 7.824 11.016 -5.027 1 98.69 46 LEU B N 1
ATOM 3345 C CA . LEU B 1 46 ? 7.586 9.859 -4.172 1 98.69 46 LEU B CA 1
ATOM 3346 C C . LEU B 1 46 ? 7.008 10.281 -2.828 1 98.69 46 LEU B C 1
ATOM 3348 O O . LEU B 1 46 ? 7.438 11.289 -2.254 1 98.69 46 LEU B O 1
ATOM 3352 N N . VAL B 1 47 ? 5.961 9.625 -2.449 1 98.06 47 VAL B N 1
ATOM 3353 C CA . VAL B 1 47 ? 5.484 9.727 -1.073 1 98.06 47 VAL B CA 1
ATOM 3354 C C . VAL B 1 47 ? 5.934 8.5 -0.282 1 98.06 47 VAL B C 1
ATOM 3356 O O . VAL B 1 47 ? 5.445 7.391 -0.513 1 98.06 47 VAL B O 1
ATOM 3359 N N . ALA B 1 48 ? 6.902 8.695 0.613 1 97.81 48 ALA B N 1
ATOM 3360 C CA . ALA B 1 48 ? 7.441 7.629 1.453 1 97.81 48 ALA B CA 1
ATOM 3361 C C . ALA B 1 48 ? 6.695 7.547 2.781 1 97.81 48 ALA B C 1
ATOM 3363 O O . ALA B 1 48 ? 6.594 8.539 3.506 1 97.81 48 ALA B O 1
ATOM 3364 N N . THR B 1 49 ? 6.145 6.387 3.098 1 95.75 49 THR B N 1
ATOM 3365 C CA . THR B 1 49 ? 5.316 6.25 4.289 1 95.75 49 THR B CA 1
ATOM 3366 C C . THR B 1 49 ? 5.516 4.887 4.938 1 95.75 49 THR B C 1
ATOM 3368 O O . THR B 1 49 ? 5.988 3.947 4.289 1 95.75 49 THR B O 1
ATOM 3371 N N . GLY B 1 50 ? 5.285 4.836 6.234 1 93.81 50 GLY B N 1
ATOM 3372 C CA . GLY B 1 50 ? 5.332 3.578 6.965 1 93.81 50 GLY B CA 1
ATOM 3373 C C . GLY B 1 50 ? 3.977 2.912 7.094 1 93.81 50 GLY B C 1
ATOM 3374 O O . GLY B 1 50 ? 3.834 1.916 7.805 1 93.81 50 GLY B O 1
ATOM 3375 N N . LEU B 1 51 ? 3.008 3.436 6.43 1 90.12 51 LEU B N 1
ATOM 3376 C CA . LEU B 1 51 ? 1.656 2.889 6.406 1 90.12 51 LEU B CA 1
ATOM 3377 C C . LEU B 1 51 ? 1.274 2.438 5 1 90.12 51 LEU B C 1
ATOM 3379 O O . LEU B 1 51 ? 1.598 3.113 4.02 1 90.12 51 LEU B O 1
ATOM 3383 N N . THR B 1 52 ? 0.617 1.299 4.953 1 88.19 52 THR B N 1
ATOM 3384 C CA . THR B 1 52 ? 0.072 0.89 3.664 1 88.19 52 THR B CA 1
ATOM 3385 C C . THR B 1 52 ? -1.212 1.654 3.354 1 88.19 52 THR B C 1
ATOM 3387 O O . THR B 1 52 ? -2.238 1.445 4.004 1 88.19 52 THR B O 1
ATOM 3390 N N . PRO B 1 53 ? -1.146 2.473 2.334 1 86.81 53 PRO B N 1
ATOM 3391 C CA . PRO B 1 53 ? -2.336 3.275 2.041 1 86.81 53 PRO B CA 1
ATOM 3392 C C . PRO B 1 53 ? -3.48 2.443 1.465 1 86.81 53 PRO B C 1
ATOM 3394 O O . PRO B 1 53 ? -3.24 1.479 0.732 1 86.81 53 PRO B O 1
ATOM 3397 N N . ASP B 1 54 ? -4.629 2.834 1.898 1 80.25 54 ASP B N 1
ATOM 3398 C CA . ASP B 1 54 ? -5.789 2.166 1.324 1 80.25 54 ASP B CA 1
ATOM 3399 C C . ASP B 1 54 ? -6.422 3.012 0.219 1 80.25 54 ASP B C 1
ATOM 3401 O O . ASP B 1 54 ? -5.809 3.965 -0.264 1 80.25 54 ASP B O 1
ATOM 3405 N N . GLY B 1 55 ? -7.555 2.604 -0.253 1 75.19 55 GLY B N 1
ATOM 3406 C CA . GLY B 1 55 ? -8.195 3.234 -1.395 1 75.19 55 GLY B CA 1
ATOM 3407 C C . GLY B 1 55 ? -8.602 4.672 -1.132 1 75.19 55 GLY B C 1
ATOM 3408 O O . GLY B 1 55 ? -8.891 5.422 -2.066 1 75.19 55 GLY B O 1
ATOM 3409 N N . SER B 1 56 ? -8.547 5.098 0.105 1 75.38 56 SER B N 1
ATOM 3410 C CA . SER B 1 56 ? -8.945 6.465 0.438 1 75.38 56 SER B CA 1
ATOM 3411 C C . SER B 1 56 ? -7.785 7.438 0.232 1 75.38 56 SER B C 1
ATOM 3413 O O . SER B 1 56 ? -7.988 8.656 0.215 1 75.38 56 SER B O 1
ATOM 3415 N N . PHE B 1 57 ? -6.676 6.945 0.038 1 84.56 57 PHE B N 1
ATOM 3416 C CA . PHE B 1 57 ? -5.5 7.766 -0.23 1 84.56 57 PHE B CA 1
ATOM 3417 C C . PHE B 1 57 ? -5.172 7.773 -1.719 1 84.56 57 PHE B C 1
ATOM 3419 O O . PHE B 1 57 ? -4.852 6.73 -2.293 1 84.56 57 PHE B O 1
ATOM 3426 N N . GLU B 1 58 ? -5.297 8.961 -2.273 1 87.88 58 GLU B N 1
ATOM 3427 C CA . GLU B 1 58 ? -5.043 9.07 -3.707 1 87.88 58 GLU B CA 1
ATOM 3428 C C . GLU B 1 58 ? -3.805 9.914 -3.982 1 87.88 58 GLU B C 1
ATOM 3430 O O . GLU B 1 58 ? -3.695 11.047 -3.5 1 87.88 58 GLU B O 1
ATOM 3435 N N . LEU B 1 59 ? -2.988 9.344 -4.793 1 94.25 59 LEU B N 1
ATOM 3436 C CA . LEU B 1 59 ? -1.808 10.078 -5.227 1 94.25 59 LEU B CA 1
ATOM 3437 C C . LEU B 1 59 ? -2.135 10.977 -6.418 1 94.25 59 LEU B C 1
ATOM 3439 O O . LEU B 1 59 ? -2.984 10.633 -7.242 1 94.25 59 LEU B O 1
ATOM 3443 N N . PRO B 1 60 ? -1.526 12.164 -6.492 1 94.94 60 PRO B N 1
ATOM 3444 C CA . PRO B 1 60 ? -1.639 12.938 -7.734 1 94.94 60 PRO B CA 1
ATOM 3445 C C . PRO B 1 60 ? -0.876 12.305 -8.891 1 94.94 60 PRO B C 1
ATOM 3447 O O . PRO B 1 60 ? -0.025 11.438 -8.68 1 94.94 60 PRO B O 1
ATOM 3450 N N . GLN B 1 61 ? -1.229 12.766 -10.125 1 94.5 61 GLN B N 1
ATOM 3451 C CA . GLN B 1 61 ? -0.519 12.273 -11.305 1 94.5 61 GLN B CA 1
ATOM 3452 C C . GLN B 1 61 ? 0.976 12.562 -11.203 1 94.5 61 GLN B C 1
ATOM 3454 O O . GLN B 1 61 ? 1.377 13.656 -10.789 1 94.5 61 GLN B O 1
ATOM 3459 N N . GLY B 1 62 ? 1.761 11.547 -11.531 1 97.5 62 GLY B N 1
ATOM 3460 C CA . GLY B 1 62 ? 3.205 11.719 -11.539 1 97.5 62 GLY B CA 1
ATOM 3461 C C . GLY B 1 62 ? 3.857 11.328 -10.227 1 97.5 62 GLY B C 1
ATOM 3462 O O . GLY B 1 62 ? 5.086 11.32 -10.109 1 97.5 62 GLY B O 1
ATOM 3463 N N . PHE B 1 63 ? 3.053 11.008 -9.242 1 98.12 63 PHE B N 1
ATOM 3464 C CA . PHE B 1 63 ? 3.594 10.594 -7.953 1 98.12 63 PHE B CA 1
ATOM 3465 C C . PHE B 1 63 ? 3.379 9.102 -7.727 1 98.12 63 PHE B C 1
ATOM 3467 O O . PHE B 1 63 ? 2.414 8.523 -8.234 1 98.12 63 PHE B O 1
ATOM 3474 N N . ASP B 1 64 ? 4.285 8.492 -6.977 1 97.88 64 ASP B N 1
ATOM 3475 C CA . ASP B 1 64 ? 4.18 7.074 -6.637 1 97.88 64 ASP B CA 1
ATOM 3476 C C . ASP B 1 64 ? 4.492 6.84 -5.16 1 97.88 64 ASP B C 1
ATOM 3478 O O . ASP B 1 64 ? 4.941 7.75 -4.461 1 97.88 64 ASP B O 1
ATOM 3482 N N . TRP B 1 65 ? 4.191 5.645 -4.727 1 97 65 TRP B N 1
ATOM 3483 C CA . TRP B 1 65 ? 4.379 5.277 -3.326 1 97 65 TRP B CA 1
ATOM 3484 C C . TRP B 1 65 ? 5.75 4.645 -3.109 1 97 65 TRP B C 1
ATOM 3486 O O . TRP B 1 65 ? 6.25 3.924 -3.973 1 97 65 TRP B O 1
ATOM 3496 N N . LEU B 1 66 ? 6.352 4.883 -2.037 1 98.12 66 LEU B N 1
ATOM 3497 C CA . LEU B 1 66 ? 7.34 4.047 -1.365 1 98.12 66 LEU B CA 1
ATOM 3498 C C . LEU B 1 66 ? 6.867 3.67 0.036 1 98.12 66 LEU B C 1
ATOM 3500 O O . LEU B 1 66 ? 6.891 4.5 0.948 1 98.12 66 LEU B O 1
ATOM 3504 N N . VAL B 1 67 ? 6.445 2.445 0.196 1 97 67 VAL B N 1
ATOM 3505 C CA . VAL B 1 67 ? 5.941 2.012 1.496 1 97 67 VAL B CA 1
ATOM 3506 C C . VAL B 1 67 ? 7.016 1.207 2.223 1 97 67 VAL B C 1
ATOM 3508 O O . VAL B 1 67 ? 7.477 0.18 1.721 1 97 67 VAL B O 1
ATOM 3511 N N . LEU B 1 68 ? 7.418 1.721 3.359 1 97.75 68 LEU B N 1
ATOM 3512 C CA . LEU B 1 68 ? 8.43 1.111 4.211 1 97.75 68 LEU B CA 1
ATOM 3513 C C . LEU B 1 68 ? 7.793 0.215 5.266 1 97.75 68 LEU B C 1
ATOM 3515 O O . LEU B 1 68 ? 6.625 0.396 5.613 1 97.75 68 LEU B O 1
ATOM 3519 N N . PRO B 1 69 ? 8.578 -0.792 5.77 1 97.56 69 PRO B N 1
ATOM 3520 C CA . PRO B 1 69 ? 8.062 -1.555 6.906 1 97.56 69 PRO B CA 1
ATOM 3521 C C . PRO B 1 69 ? 7.598 -0.661 8.055 1 97.56 69 PRO B C 1
ATOM 3523 O O . PRO B 1 69 ? 8.273 0.317 8.391 1 97.56 69 PRO B O 1
ATOM 3526 N N . GLY B 1 70 ? 6.5 -1.032 8.633 1 95.88 70 GLY B N 1
ATOM 3527 C CA . GLY B 1 70 ? 5.754 -0.118 9.484 1 95.88 70 GLY B CA 1
ATOM 3528 C C . GLY B 1 70 ? 6.312 -0.029 10.898 1 95.88 70 GLY B C 1
ATOM 3529 O O . GLY B 1 70 ? 6.945 -0.97 11.383 1 95.88 70 GLY B O 1
ATOM 3530 N N . VAL B 1 71 ? 6.035 1.123 11.508 1 94.94 71 VAL B N 1
ATOM 3531 C CA . VAL B 1 71 ? 6.355 1.377 12.906 1 94.94 71 VAL B CA 1
ATOM 3532 C C . VAL B 1 71 ? 5.078 1.692 13.68 1 94.94 71 VAL B C 1
ATOM 3534 O O . VAL B 1 71 ? 4.137 2.271 13.133 1 94.94 71 VAL B O 1
ATOM 3537 N N . LYS B 1 72 ? 5.008 1.251 14.875 1 90.81 72 LYS B N 1
ATOM 3538 C CA . LYS B 1 72 ? 3.914 1.61 15.773 1 90.81 72 LYS B CA 1
ATOM 3539 C C . LYS B 1 72 ? 4.441 2.223 17.062 1 90.81 72 LYS B C 1
ATOM 3541 O O . LYS B 1 72 ? 5.566 1.935 17.484 1 90.81 72 LYS B O 1
ATOM 3546 N N . LYS B 1 73 ? 3.648 3.1 17.531 1 85.06 73 LYS B N 1
ATOM 3547 C CA . LYS B 1 73 ? 3.98 3.691 18.828 1 85.06 73 LYS B CA 1
ATOM 3548 C C . LYS B 1 73 ? 3.357 2.9 19.969 1 85.06 73 LYS B C 1
ATOM 3550 O O . LYS B 1 73 ? 2.174 2.557 19.922 1 85.06 73 LYS B O 1
ATOM 3555 N N . SER B 1 74 ? 4.223 2.449 20.859 1 80.94 74 SER B N 1
ATOM 3556 C CA . SER B 1 74 ? 3.779 1.752 22.062 1 80.94 74 SER B CA 1
ATOM 3557 C C . SER B 1 74 ? 4.559 2.219 23.281 1 80.94 74 SER B C 1
ATOM 3559 O O . SER B 1 74 ? 5.785 2.115 23.328 1 80.94 74 SER B O 1
ATOM 3561 N N . GLU B 1 75 ? 3.828 2.701 24.281 1 78.12 75 GLU B N 1
ATOM 3562 C CA . GLU B 1 75 ? 4.406 3.15 25.547 1 78.12 75 GLU B CA 1
ATOM 3563 C C . GLU B 1 75 ? 5.566 4.109 25.312 1 78.12 75 GLU B C 1
ATOM 3565 O O . GLU B 1 75 ? 6.652 3.928 25.859 1 78.12 75 GLU B O 1
ATOM 3570 N N . GLY B 1 76 ? 5.438 4.945 24.453 1 76.5 76 GLY B N 1
ATOM 3571 C CA . GLY B 1 76 ? 6.406 6.008 24.234 1 76.5 76 GLY B CA 1
ATOM 3572 C C . GLY B 1 76 ? 7.555 5.59 23.328 1 76.5 76 GLY B C 1
ATOM 3573 O O . GLY B 1 76 ? 8.438 6.395 23.031 1 76.5 76 GLY B O 1
ATOM 3574 N N . MET B 1 77 ? 7.453 4.324 22.875 1 83.69 77 MET B N 1
ATOM 3575 C CA . MET B 1 77 ? 8.531 3.846 22.016 1 83.69 77 MET B CA 1
ATOM 3576 C C . MET B 1 77 ? 7.996 3.447 20.656 1 83.69 77 MET B C 1
ATOM 3578 O O . MET B 1 77 ? 6.832 3.055 20.516 1 83.69 77 MET B O 1
ATOM 3582 N N . TYR B 1 78 ? 8.898 3.623 19.75 1 90.06 78 TYR B N 1
ATOM 3583 C CA . TYR B 1 78 ? 8.578 3.145 18.406 1 90.06 78 TYR B CA 1
ATOM 3584 C C . TYR B 1 78 ? 9.055 1.71 18.203 1 90.06 78 TYR B C 1
ATOM 3586 O O . TYR B 1 78 ? 10.219 1.399 18.438 1 90.06 78 TYR B O 1
ATOM 3594 N N . LEU B 1 79 ? 8.133 0.853 17.922 1 94.12 79 LEU B N 1
ATOM 3595 C CA . LEU B 1 79 ? 8.391 -0.569 17.719 1 94.12 79 LEU B CA 1
ATOM 3596 C C . LEU B 1 79 ? 7.953 -1.012 16.328 1 94.12 79 LEU B C 1
ATOM 3598 O O . LEU B 1 79 ? 7.156 -0.332 15.672 1 94.12 79 LEU B O 1
ATOM 3602 N N . PRO B 1 80 ? 8.594 -2.158 15.891 1 95.5 80 PRO B N 1
ATOM 3603 C CA . PRO B 1 80 ? 8.062 -2.697 14.641 1 95.5 80 PRO B CA 1
ATOM 3604 C C . PRO B 1 80 ? 6.57 -2.99 14.711 1 95.5 80 PRO B C 1
ATOM 3606 O O . PRO B 1 80 ? 6.09 -3.549 15.695 1 95.5 80 PRO B O 1
ATOM 3609 N N . ARG B 1 81 ? 5.895 -2.568 13.688 1 94.88 81 ARG B N 1
ATOM 3610 C CA . ARG B 1 81 ? 4.449 -2.779 13.648 1 94.88 81 ARG B CA 1
ATOM 3611 C C . ARG B 1 81 ? 4.117 -4.254 13.438 1 94.88 81 ARG B C 1
ATOM 3613 O O . ARG B 1 81 ? 3.197 -4.781 14.07 1 94.88 81 ARG B O 1
ATOM 3620 N N . ARG B 1 82 ? 4.867 -4.902 12.539 1 96.19 82 ARG B N 1
ATOM 3621 C CA . ARG B 1 82 ? 4.516 -6.27 12.18 1 96.19 82 ARG B CA 1
ATOM 3622 C C . ARG B 1 82 ? 5.727 -7.191 12.266 1 96.19 82 ARG B C 1
ATOM 3624 O O . ARG B 1 82 ? 5.621 -8.32 12.758 1 96.19 82 ARG B O 1
ATOM 3631 N N . LEU B 1 83 ? 6.883 -6.688 11.867 1 97.5 83 LEU B N 1
ATOM 3632 C CA . LEU B 1 83 ? 8.078 -7.512 11.789 1 97.5 83 LEU B CA 1
ATOM 3633 C C . LEU B 1 83 ? 8.523 -7.969 13.18 1 97.5 83 LEU B C 1
ATOM 3635 O O . LEU B 1 83 ? 8.43 -7.203 14.141 1 97.5 83 LEU B O 1
ATOM 3639 N N . ARG B 1 84 ? 8.891 -9.195 13.234 1 97.25 84 ARG B N 1
ATOM 3640 C CA . ARG B 1 84 ? 9.562 -9.688 14.438 1 97.25 84 ARG B CA 1
ATOM 3641 C C . ARG B 1 84 ? 11.031 -9.297 14.445 1 97.25 84 ARG B C 1
ATOM 3643 O O . ARG B 1 84 ? 11.898 -10.125 14.156 1 97.25 84 ARG B O 1
ATOM 3650 N N . ALA B 1 85 ? 11.328 -8.094 14.75 1 96.44 85 ALA B N 1
ATOM 3651 C CA . ALA B 1 85 ? 12.656 -7.48 14.758 1 96.44 85 ALA B CA 1
ATOM 3652 C C . ALA B 1 85 ? 12.805 -6.508 15.922 1 96.44 85 ALA B C 1
ATOM 3654 O O . ALA B 1 85 ? 11.805 -6.082 16.516 1 96.44 85 ALA B O 1
ATOM 3655 N N . THR B 1 86 ? 14.008 -6.262 16.312 1 95.69 86 THR B N 1
ATOM 3656 C CA . THR B 1 86 ? 14.258 -5.219 17.297 1 95.69 86 THR B CA 1
ATOM 3657 C C . THR B 1 86 ? 14.039 -3.834 16.688 1 95.69 86 THR B C 1
ATOM 3659 O O . THR B 1 86 ? 14.016 -3.682 15.469 1 95.69 86 THR B O 1
ATOM 3662 N N . ARG B 1 87 ? 13.836 -2.867 17.594 1 95.25 87 ARG B N 1
ATOM 3663 C CA . ARG B 1 87 ? 13.688 -1.481 17.156 1 95.25 87 ARG B CA 1
ATOM 3664 C C . ARG B 1 87 ? 14.891 -1.029 16.328 1 95.25 87 ARG B C 1
ATOM 3666 O O . ARG B 1 87 ? 14.734 -0.314 15.344 1 95.25 87 ARG B O 1
ATOM 3673 N N . ASP B 1 88 ? 16.031 -1.449 16.703 1 95.94 88 ASP B N 1
ATOM 3674 C CA . ASP B 1 88 ? 17.25 -1.041 16.016 1 95.94 88 ASP B CA 1
ATOM 3675 C C . ASP B 1 88 ? 17.359 -1.688 14.641 1 95.94 88 ASP B C 1
ATOM 3677 O O . ASP B 1 88 ? 17.812 -1.055 13.68 1 95.94 88 ASP B O 1
ATOM 3681 N N . GLN B 1 89 ? 16.969 -2.93 14.547 1 96.5 89 GLN B N 1
ATOM 3682 C CA . GLN B 1 89 ? 16.984 -3.637 13.273 1 96.5 89 GLN B CA 1
ATOM 3683 C C . GLN B 1 89 ? 16.047 -2.982 12.266 1 96.5 89 GLN B C 1
ATOM 3685 O O . GLN B 1 89 ? 16.391 -2.811 11.102 1 96.5 89 GLN B O 1
ATOM 3690 N N . LEU B 1 90 ? 14.883 -2.664 12.742 1 97.38 90 LEU B N 1
ATOM 3691 C CA . LEU B 1 90 ? 13.922 -2.006 11.859 1 97.38 90 LEU B CA 1
ATOM 3692 C C . LEU B 1 90 ? 14.43 -0.633 11.438 1 97.38 90 LEU B C 1
ATOM 3694 O O . LEU B 1 90 ? 14.312 -0.261 10.266 1 97.38 90 LEU B O 1
ATOM 3698 N N . ALA B 1 91 ? 14.984 0.11 12.414 1 97 91 ALA B N 1
ATOM 3699 C CA . ALA B 1 91 ? 15.508 1.436 12.094 1 97 91 ALA B CA 1
ATOM 3700 C C . ALA B 1 91 ? 16.609 1.35 11.047 1 97 91 ALA B C 1
ATOM 3702 O O . ALA B 1 91 ? 16.688 2.18 10.141 1 97 91 ALA B O 1
ATOM 3703 N N . ALA B 1 92 ? 17.469 0.391 11.164 1 97.94 92 ALA B N 1
ATOM 3704 C CA . ALA B 1 92 ? 18.562 0.204 10.211 1 97.94 92 ALA B CA 1
ATOM 3705 C C . ALA B 1 92 ? 18.031 -0.129 8.82 1 97.94 92 ALA B C 1
ATOM 3707 O O . ALA B 1 92 ? 18.516 0.391 7.816 1 97.94 92 ALA B O 1
ATOM 3708 N N . LEU B 1 93 ? 17.062 -0.986 8.758 1 98.31 93 LEU B N 1
ATOM 3709 C CA . LEU B 1 93 ? 16.438 -1.359 7.492 1 98.31 93 LEU B CA 1
ATOM 3710 C C . LEU B 1 93 ? 15.805 -0.146 6.82 1 98.31 93 LEU B C 1
ATOM 3712 O O . LEU B 1 93 ? 16.078 0.136 5.652 1 98.31 93 LEU B O 1
ATOM 3716 N N . ARG B 1 94 ? 14.984 0.558 7.57 1 98.5 94 ARG B N 1
ATOM 3717 C CA . ARG B 1 94 ? 14.305 1.733 7.039 1 98.5 94 ARG B CA 1
ATOM 3718 C C . ARG B 1 94 ? 15.312 2.803 6.621 1 98.5 94 ARG B C 1
ATOM 3720 O O . ARG B 1 94 ? 15.156 3.436 5.574 1 98.5 94 ARG B O 1
ATOM 3727 N N . SER B 1 95 ? 16.328 2.982 7.414 1 98.69 95 SER B N 1
ATOM 3728 C CA . SER B 1 95 ? 17.375 3.947 7.094 1 98.69 95 SER B CA 1
ATOM 3729 C C . SER B 1 95 ? 18.062 3.6 5.777 1 98.69 95 SER B C 1
ATOM 3731 O O . SER B 1 95 ? 18.312 4.477 4.953 1 98.69 95 SER B O 1
ATOM 3733 N N . SER B 1 96 ? 18.375 2.338 5.582 1 98.69 96 SER B N 1
ATOM 3734 C CA . SER B 1 96 ? 19.016 1.883 4.355 1 98.69 96 SER B CA 1
ATOM 3735 C C . SER B 1 96 ? 18.109 2.111 3.143 1 98.69 96 SER B C 1
ATOM 3737 O O . SER B 1 96 ? 18.594 2.498 2.074 1 98.69 96 SER B O 1
ATOM 3739 N N . LEU B 1 97 ? 16.859 1.854 3.303 1 98.69 97 LEU B N 1
ATOM 3740 C CA . LEU B 1 97 ? 15.898 2.062 2.23 1 98.69 97 LEU B CA 1
ATOM 3741 C C . LEU B 1 97 ? 15.789 3.541 1.874 1 98.69 97 LEU B C 1
ATOM 3743 O O . LEU B 1 97 ? 15.773 3.9 0.694 1 98.69 97 LEU B O 1
ATOM 3747 N N . LEU B 1 98 ? 15.719 4.359 2.896 1 98.75 98 LEU B N 1
ATOM 3748 C CA . LEU B 1 98 ? 15.617 5.801 2.682 1 98.75 98 LEU B CA 1
ATOM 3749 C C . LEU B 1 98 ? 16.875 6.34 2.016 1 98.75 98 LEU B C 1
ATOM 3751 O O . LEU B 1 98 ? 16.797 7.191 1.128 1 98.75 98 LEU B O 1
ATOM 3755 N N . GLU B 1 99 ? 18 5.863 2.426 1 98.81 99 GLU B N 1
ATOM 3756 C CA . GLU B 1 99 ? 19.25 6.277 1.802 1 98.81 99 GLU B CA 1
ATOM 3757 C C . GLU B 1 99 ? 19.281 5.895 0.324 1 98.81 99 GLU B C 1
ATOM 3759 O O . GLU B 1 99 ? 19.641 6.715 -0.526 1 98.81 99 GLU B O 1
ATOM 3764 N N . ALA B 1 100 ? 18.922 4.652 0.044 1 98.69 100 ALA B N 1
ATOM 3765 C CA . ALA B 1 100 ? 18.875 4.188 -1.34 1 98.69 100 ALA B CA 1
ATOM 3766 C C . ALA B 1 100 ? 17.953 5.062 -2.178 1 98.69 100 ALA B C 1
ATOM 3768 O O . ALA B 1 100 ? 18.266 5.391 -3.324 1 98.69 100 ALA B O 1
ATOM 3769 N N . THR B 1 101 ? 16.828 5.418 -1.624 1 98.75 101 THR B N 1
ATOM 3770 C CA . THR B 1 101 ? 15.844 6.25 -2.32 1 98.75 101 THR B CA 1
ATOM 3771 C C . THR B 1 101 ? 16.422 7.633 -2.607 1 98.75 101 THR B C 1
ATOM 3773 O O . THR B 1 101 ? 16.375 8.109 -3.744 1 98.75 101 THR B O 1
ATOM 3776 N N . LEU B 1 102 ? 16.938 8.234 -1.564 1 98.75 102 LEU B N 1
ATOM 3777 C CA . LEU B 1 102 ? 17.469 9.586 -1.697 1 98.75 102 LEU B CA 1
ATOM 3778 C C . LEU B 1 102 ? 18.578 9.641 -2.73 1 98.75 102 LEU B C 1
ATOM 3780 O O . LEU B 1 102 ? 18.609 10.531 -3.578 1 98.75 102 LEU B O 1
ATOM 3784 N N . LEU B 1 103 ? 19.469 8.672 -2.717 1 98.62 103 LEU B N 1
ATOM 3785 C CA . LEU B 1 103 ? 20.641 8.703 -3.58 1 98.62 103 LEU B CA 1
ATOM 3786 C C . LEU B 1 103 ? 20.266 8.336 -5.016 1 98.62 103 LEU B C 1
ATOM 3788 O O . LEU B 1 103 ? 20.812 8.898 -5.965 1 98.62 103 LEU B O 1
ATOM 3792 N N . SER B 1 104 ? 19.344 7.406 -5.188 1 98.19 104 SER B N 1
ATOM 3793 C CA . SER B 1 104 ? 19.016 6.914 -6.523 1 98.19 104 SER B CA 1
ATOM 3794 C C . SER B 1 104 ? 17.969 7.789 -7.191 1 98.19 104 SER B C 1
ATOM 3796 O O . SER B 1 104 ? 18.062 8.078 -8.383 1 98.19 104 SER B O 1
ATOM 3798 N N . PHE B 1 105 ? 16.969 8.211 -6.473 1 98.44 105 PHE B N 1
ATOM 3799 C CA . PHE B 1 105 ? 15.914 9.062 -7.016 1 98.44 105 PHE B CA 1
ATOM 3800 C C . PHE B 1 105 ? 16.406 10.5 -7.176 1 98.44 105 PHE B C 1
ATOM 3802 O O . PHE B 1 105 ? 15.969 11.211 -8.086 1 98.44 105 PHE B O 1
ATOM 3809 N N . ALA B 1 106 ? 17.266 10.883 -6.262 1 98.19 106 ALA B N 1
ATOM 3810 C CA . ALA B 1 106 ? 17.938 12.18 -6.309 1 98.19 106 ALA B CA 1
ATOM 3811 C C . ALA B 1 106 ? 16.906 13.312 -6.41 1 98.19 106 ALA B C 1
ATOM 3813 O O . ALA B 1 106 ? 16.969 14.133 -7.324 1 98.19 106 ALA B O 1
ATOM 3814 N N . PRO B 1 107 ? 16.016 13.422 -5.418 1 98.56 107 PRO B N 1
ATOM 3815 C CA . PRO B 1 107 ? 15.008 14.492 -5.473 1 98.56 107 PRO B CA 1
ATOM 3816 C C . PRO B 1 107 ? 15.625 15.883 -5.422 1 98.56 107 PRO B C 1
ATOM 3818 O O . PRO B 1 107 ? 16.641 16.094 -4.75 1 98.56 107 PRO B O 1
ATOM 3821 N N . ASP B 1 108 ? 14.977 16.797 -6.137 1 98.25 108 ASP B N 1
ATOM 3822 C CA . ASP B 1 108 ? 15.352 18.203 -6.051 1 98.25 108 ASP B CA 1
ATOM 3823 C C . ASP B 1 108 ? 14.875 18.812 -4.734 1 98.25 108 ASP B C 1
ATOM 3825 O O . ASP B 1 108 ? 15.477 19.766 -4.234 1 98.25 108 ASP B O 1
ATOM 3829 N N . LEU B 1 109 ? 13.82 18.312 -4.223 1 98.69 109 LEU B N 1
ATOM 3830 C CA . LEU B 1 109 ? 13.188 18.797 -3.002 1 98.69 109 LEU B CA 1
ATOM 3831 C C . LEU B 1 109 ? 12.734 17.641 -2.119 1 98.69 109 LEU B C 1
ATOM 3833 O O . LEU B 1 109 ? 12.023 16.75 -2.578 1 98.69 109 LEU B O 1
ATOM 3837 N N . VAL B 1 110 ? 13.188 17.625 -0.91 1 98.81 110 VAL B N 1
ATOM 3838 C CA . VAL B 1 110 ? 12.734 16.672 0.099 1 98.81 110 VAL B CA 1
ATOM 3839 C C . VAL B 1 110 ? 11.93 17.406 1.174 1 98.81 110 VAL B C 1
ATOM 3841 O O . VAL B 1 110 ? 12.398 18.391 1.745 1 98.81 110 VAL B O 1
ATOM 3844 N N . ILE B 1 111 ? 10.742 16.969 1.409 1 98.81 111 ILE B N 1
ATOM 3845 C CA . ILE B 1 111 ? 9.898 17.516 2.465 1 98.81 111 ILE B CA 1
ATOM 3846 C C . ILE B 1 111 ? 9.695 16.484 3.562 1 98.81 111 ILE B C 1
ATOM 3848 O O . ILE B 1 111 ? 9.148 15.398 3.314 1 98.81 111 ILE B O 1
ATOM 3852 N N . ILE B 1 112 ? 10.141 16.797 4.754 1 98.44 112 ILE B N 1
ATOM 3853 C CA . ILE B 1 112 ? 10.039 15.922 5.914 1 98.44 112 ILE B CA 1
ATOM 3854 C C . ILE B 1 112 ? 8.961 16.453 6.863 1 98.44 112 ILE B C 1
ATOM 3856 O O . ILE B 1 112 ? 9.008 17.609 7.277 1 98.44 112 ILE B O 1
ATOM 3860 N N . ASP B 1 113 ? 8.047 15.602 7.238 1 97 113 ASP B N 1
ATOM 3861 C CA . ASP B 1 113 ? 6.965 16.016 8.125 1 97 113 ASP B CA 1
ATOM 3862 C C . ASP B 1 113 ? 7.324 15.758 9.586 1 97 113 ASP B C 1
ATOM 3864 O O . ASP B 1 113 ? 7.512 14.609 9.992 1 97 113 ASP B O 1
ATOM 3868 N N . ARG B 1 114 ? 7.441 16.781 10.391 1 94.5 114 ARG B N 1
ATOM 3869 C CA . ARG B 1 114 ? 7.414 16.812 11.852 1 94.5 114 ARG B CA 1
ATOM 3870 C C . ARG B 1 114 ? 8.789 16.484 12.43 1 94.5 114 ARG B C 1
ATOM 3872 O O . ARG B 1 114 ? 9.297 17.203 13.281 1 94.5 114 ARG B O 1
ATOM 3879 N N . HIS B 1 115 ? 9.422 15.336 12.047 1 94.25 115 HIS B N 1
ATOM 3880 C CA . HIS B 1 115 ? 10.68 14.906 12.641 1 94.25 115 HIS B CA 1
ATOM 3881 C C . HIS B 1 115 ? 11.828 15.023 11.648 1 94.25 115 HIS B C 1
ATOM 3883 O O . HIS B 1 115 ? 11.945 14.211 10.727 1 94.25 115 HIS B O 1
ATOM 3889 N N . PRO B 1 116 ? 12.742 15.977 11.906 1 95.81 116 PRO B N 1
ATOM 3890 C CA . PRO B 1 116 ? 13.766 16.25 10.891 1 95.81 116 PRO B CA 1
ATOM 3891 C C . PRO B 1 116 ? 14.641 15.039 10.594 1 95.81 116 PRO B C 1
ATOM 3893 O O . PRO B 1 116 ? 15.062 14.844 9.453 1 95.81 116 PRO B O 1
ATOM 3896 N N . TYR B 1 117 ? 14.875 14.227 11.625 1 96.5 117 TYR B N 1
ATOM 3897 C CA . TYR B 1 117 ? 15.711 13.055 11.422 1 96.5 117 TYR B CA 1
ATOM 3898 C C . TYR B 1 117 ? 14.867 11.789 11.336 1 96.5 117 TYR B C 1
ATOM 3900 O O . TYR B 1 117 ? 15.383 10.672 11.469 1 96.5 117 TYR B O 1
ATOM 3908 N N . GLY B 1 118 ? 13.562 11.906 11.141 1 94.25 118 GLY B N 1
ATOM 3909 C CA . GLY B 1 118 ? 12.68 10.758 11.102 1 94.25 118 GLY B CA 1
ATOM 3910 C C . GLY B 1 118 ? 12.57 10.039 12.438 1 94.25 118 GLY B C 1
ATOM 3911 O O . GLY B 1 118 ? 13.18 10.461 13.422 1 94.25 118 GLY B O 1
ATOM 3912 N N . VAL B 1 119 ? 11.789 8.992 12.438 1 92.31 119 VAL B N 1
ATOM 3913 C CA . VAL B 1 119 ? 11.633 8.164 13.633 1 92.31 119 VAL B CA 1
ATOM 3914 C C . VAL B 1 119 ? 12.945 7.453 13.938 1 92.31 119 VAL B C 1
ATOM 3916 O O . VAL B 1 119 ? 13.625 6.973 13.023 1 92.31 119 VAL B O 1
ATOM 3919 N N . ARG B 1 120 ? 13.383 7.586 15.195 1 91.94 120 ARG B N 1
ATOM 3920 C CA . ARG B 1 120 ? 14.617 6.977 15.672 1 91.94 120 ARG B CA 1
ATOM 3921 C C . ARG B 1 120 ? 15.82 7.473 14.883 1 91.94 120 ARG B C 1
ATOM 3923 O O . ARG B 1 120 ? 16.766 6.719 14.633 1 91.94 120 ARG B O 1
ATOM 3930 N N . LYS B 1 121 ? 15.742 8.641 14.281 1 95.38 121 LYS B N 1
ATOM 3931 C CA . LYS B 1 121 ? 16.812 9.32 13.562 1 95.38 121 LYS B CA 1
ATOM 3932 C C . LYS B 1 121 ? 17.219 8.539 12.32 1 95.38 121 LYS B C 1
ATOM 3934 O O . LYS B 1 121 ? 18.391 8.57 11.922 1 95.38 121 LYS B O 1
ATOM 3939 N N . GLU B 1 122 ? 16.281 7.867 11.727 1 97.19 122 GLU B N 1
ATOM 3940 C CA . GLU B 1 122 ? 16.562 7.012 10.57 1 97.19 122 GLU B CA 1
ATOM 3941 C C . GLU B 1 122 ? 16.953 7.84 9.352 1 97.19 122 GLU B C 1
ATOM 3943 O O . GLU B 1 122 ? 17.484 7.305 8.375 1 97.19 122 GLU B O 1
ATOM 3948 N N . LEU B 1 123 ? 16.766 9.141 9.359 1 97.81 123 LEU B N 1
ATOM 3949 C CA . LEU B 1 123 ? 17.047 9.992 8.203 1 97.81 123 LEU B CA 1
ATOM 3950 C C . LEU B 1 123 ? 18.391 10.688 8.359 1 97.81 123 LEU B C 1
ATOM 3952 O O . LEU B 1 123 ? 18.922 11.25 7.395 1 97.81 123 LEU B O 1
ATOM 3956 N N . ARG B 1 124 ? 18.984 10.695 9.539 1 97.5 124 ARG B N 1
ATOM 3957 C CA . ARG B 1 124 ? 20.156 11.516 9.805 1 97.5 124 ARG B CA 1
ATOM 3958 C C . ARG B 1 124 ? 21.297 11.156 8.859 1 97.5 124 ARG B C 1
ATOM 3960 O O . ARG B 1 124 ? 21.812 12.023 8.141 1 97.5 124 ARG B O 1
ATOM 3967 N N . ASP B 1 125 ? 21.703 9.914 8.812 1 97.81 125 ASP B N 1
ATOM 3968 C CA . ASP B 1 125 ? 22.828 9.492 7.973 1 97.81 125 ASP B CA 1
ATOM 3969 C C . ASP B 1 125 ? 22.453 9.562 6.492 1 97.81 125 ASP B C 1
ATOM 3971 O O . ASP B 1 125 ? 23.219 10.07 5.68 1 97.81 125 ASP B O 1
ATOM 3975 N N . PRO B 1 126 ? 21.25 9.078 6.121 1 98.62 126 PRO B N 1
ATOM 3976 C CA . PRO B 1 126 ? 20.844 9.195 4.719 1 98.62 126 PRO B CA 1
ATOM 3977 C C . PRO B 1 126 ? 20.891 10.633 4.211 1 98.62 126 PRO B C 1
ATOM 3979 O O . PRO B 1 126 ? 21.359 10.891 3.105 1 98.62 126 PRO B O 1
ATOM 3982 N N . LEU B 1 127 ? 20.375 11.57 5.004 1 98.56 127 LEU B N 1
ATOM 3983 C CA . LEU B 1 127 ? 20.375 12.969 4.594 1 98.56 127 LEU B CA 1
ATOM 3984 C C . LEU B 1 127 ? 21.781 13.508 4.48 1 98.56 127 LEU B C 1
ATOM 3986 O O . LEU B 1 127 ? 22.078 14.312 3.588 1 98.56 127 LEU B O 1
ATOM 3990 N N . THR B 1 128 ? 22.641 13.125 5.422 1 98.12 128 THR B N 1
ATOM 3991 C CA . THR B 1 128 ? 24.031 13.562 5.387 1 98.12 128 THR B CA 1
ATOM 3992 C C . THR B 1 128 ? 24.703 13.133 4.086 1 98.12 128 THR B C 1
ATOM 3994 O O . THR B 1 128 ? 25.312 13.945 3.398 1 98.12 128 THR B O 1
ATOM 3997 N N . ARG B 1 129 ? 24.547 11.859 3.762 1 98.31 129 ARG B N 1
ATOM 3998 C CA . ARG B 1 129 ? 25.125 11.344 2.529 1 98.31 129 ARG B CA 1
ATOM 3999 C C . ARG B 1 129 ? 24.469 11.961 1.306 1 98.31 129 ARG B C 1
ATOM 4001 O O . ARG B 1 129 ? 25.141 12.25 0.31 1 98.31 129 ARG B O 1
ATOM 4008 N N . PHE B 1 130 ? 23.281 12.203 1.367 1 98.38 130 PHE B N 1
ATOM 4009 C CA . PHE B 1 130 ? 22.5 12.781 0.28 1 98.38 130 PHE B CA 1
ATOM 4010 C C . PHE B 1 130 ? 22.984 14.195 -0.037 1 98.38 130 PHE B C 1
ATOM 4012 O O . PHE B 1 130 ? 23.234 14.523 -1.196 1 98.38 130 PHE B O 1
ATOM 4019 N N . LYS B 1 131 ? 23.062 15.008 1.033 1 97.19 131 LYS B N 1
ATOM 4020 C CA . LYS B 1 131 ? 23.5 16.391 0.848 1 97.19 131 LYS B CA 1
ATOM 4021 C C . LYS B 1 131 ? 24.906 16.438 0.273 1 97.19 131 LYS B C 1
ATOM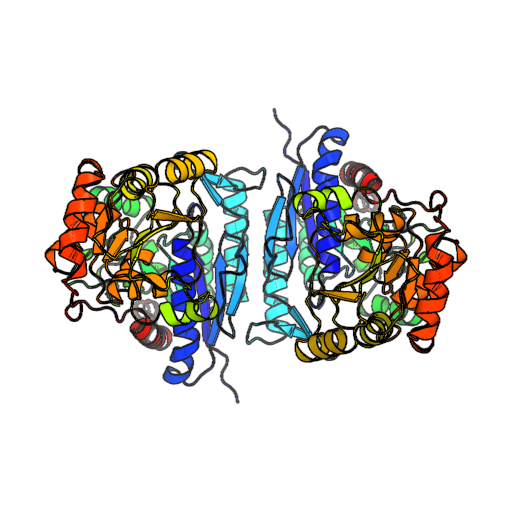 4023 O O . LYS B 1 131 ? 25.234 17.344 -0.497 1 97.19 131 LYS B O 1
ATOM 4028 N N . ARG B 1 132 ? 25.734 15.477 0.588 1 97.19 132 ARG B N 1
ATOM 4029 C CA . ARG B 1 132 ? 27.094 15.398 0.061 1 97.19 132 ARG B CA 1
ATOM 4030 C C . ARG B 1 132 ? 27.078 15 -1.412 1 97.19 132 ARG B C 1
ATOM 4032 O O . ARG B 1 132 ? 27.828 15.562 -2.215 1 97.19 132 ARG B O 1
ATOM 4039 N N . THR B 1 133 ? 26.25 14.078 -1.772 1 97.62 133 THR B N 1
ATOM 4040 C CA . THR B 1 133 ? 26.203 13.516 -3.117 1 97.62 133 THR B CA 1
ATOM 4041 C C . THR B 1 133 ? 25.453 14.438 -4.066 1 97.62 133 THR B C 1
ATOM 4043 O O . THR B 1 133 ? 25.781 14.523 -5.25 1 97.62 133 THR B O 1
ATOM 4046 N N . HIS B 1 134 ? 24.438 15.07 -3.553 1 96.31 134 HIS B N 1
ATOM 4047 C CA . HIS B 1 134 ? 23.594 15.969 -4.328 1 96.31 134 HIS B CA 1
ATOM 4048 C C . HIS B 1 134 ? 23.453 17.328 -3.646 1 96.31 134 HIS B C 1
ATOM 4050 O O . HIS B 1 134 ? 22.375 17.703 -3.195 1 96.31 134 HIS B O 1
ATOM 4056 N N . PRO B 1 135 ? 24.438 18.141 -3.689 1 94.19 135 PRO B N 1
ATOM 4057 C CA . PRO B 1 135 ? 24.469 19.406 -2.934 1 94.19 135 PRO B CA 1
ATOM 4058 C C . PRO B 1 135 ? 23.422 20.406 -3.42 1 94.19 135 PRO B C 1
ATOM 4060 O O . PRO B 1 135 ? 23.062 21.328 -2.693 1 94.19 135 PRO B O 1
ATOM 4063 N N . GLY B 1 136 ? 22.953 20.219 -4.609 1 94.88 136 GLY B N 1
ATOM 4064 C CA . GLY B 1 136 ? 21.938 21.125 -5.145 1 94.88 136 GLY B CA 1
ATOM 4065 C C . GLY B 1 136 ? 20.547 20.828 -4.645 1 94.88 136 GLY B C 1
ATOM 4066 O O . GLY B 1 136 ? 19.625 21.641 -4.797 1 94.88 136 GLY B O 1
ATOM 4067 N N . SER B 1 137 ? 20.312 19.672 -4.012 1 97.12 137 SER B N 1
ATOM 4068 C CA . SER B 1 137 ? 19 19.281 -3.508 1 97.12 137 SER B CA 1
ATOM 4069 C C . SER B 1 137 ? 18.625 20.078 -2.27 1 97.12 137 SER B C 1
ATOM 4071 O O . SER B 1 137 ? 19.484 20.547 -1.528 1 97.12 137 SER B O 1
ATOM 4073 N N . ARG B 1 138 ? 17.375 20.312 -2.084 1 98.38 138 ARG B N 1
ATOM 4074 C CA . ARG B 1 138 ? 16.859 21.094 -0.971 1 98.38 138 ARG B CA 1
ATOM 4075 C C . ARG B 1 138 ? 16.016 20.234 -0.034 1 98.38 138 ARG B C 1
ATOM 4077 O O . ARG B 1 138 ? 15.242 19.391 -0.487 1 98.38 138 ARG B O 1
ATOM 4084 N N . VAL B 1 139 ? 16.234 20.453 1.271 1 98.5 139 VAL B N 1
ATOM 4085 C CA . VAL B 1 139 ? 15.492 19.703 2.287 1 98.5 139 VAL B CA 1
ATOM 4086 C C . VAL B 1 139 ? 14.664 20.672 3.133 1 98.5 139 VAL B C 1
ATOM 4088 O O . VAL B 1 139 ? 15.195 21.641 3.668 1 98.5 139 VAL B O 1
ATOM 4091 N N . VAL B 1 140 ? 13.398 20.375 3.238 1 98.69 140 VAL B N 1
ATOM 4092 C CA . VAL B 1 140 ? 12.469 21.203 4 1 98.69 140 VAL B CA 1
ATOM 4093 C C . VAL B 1 140 ? 11.891 20.391 5.156 1 98.69 140 VAL B C 1
ATOM 4095 O O . VAL B 1 140 ? 11.539 19.219 4.988 1 98.69 140 VAL B O 1
ATOM 4098 N N . LEU B 1 141 ? 11.891 21 6.328 1 98.25 141 LEU B N 1
ATOM 4099 C CA . LEU B 1 141 ? 11.141 20.469 7.465 1 98.25 141 LEU B CA 1
ATOM 4100 C C . LEU B 1 141 ? 9.758 21.125 7.555 1 98.25 141 LEU B C 1
ATOM 4102 O O . LEU B 1 141 ? 9.648 22.344 7.66 1 98.25 141 LEU B O 1
ATOM 4106 N N . GLY B 1 142 ? 8.719 20.297 7.395 1 98.12 142 GLY B N 1
ATOM 4107 C CA . GLY B 1 142 ? 7.359 20.781 7.59 1 98.12 142 GLY B CA 1
ATOM 4108 C C . GLY B 1 142 ? 6.859 20.594 9.008 1 98.12 142 GLY B C 1
ATOM 4109 O O . GLY B 1 142 ? 6.945 19.5 9.57 1 98.12 142 GLY B O 1
ATOM 4110 N N . LEU B 1 143 ? 6.324 21.688 9.562 1 97.5 143 LEU B N 1
ATOM 4111 C CA . LEU B 1 143 ? 5.816 21.656 10.93 1 97.5 143 LEU B CA 1
ATOM 4112 C C . LEU B 1 143 ? 4.402 22.219 10.992 1 97.5 143 LEU B C 1
ATOM 4114 O O . LEU B 1 143 ? 4.082 23.188 10.305 1 97.5 143 LEU B O 1
ATOM 4118 N N . ARG B 1 144 ? 3.607 21.609 11.859 1 96.38 144 ARG B N 1
ATOM 4119 C CA . ARG B 1 144 ? 2.393 22.297 12.289 1 96.38 144 ARG B CA 1
ATOM 4120 C C . ARG B 1 144 ? 2.723 23.547 13.094 1 96.38 144 ARG B C 1
ATOM 4122 O O . ARG B 1 144 ? 3.828 23.672 13.625 1 96.38 144 ARG B O 1
ATOM 4129 N N . GLU B 1 145 ? 1.793 24.406 13.195 1 94.44 145 GLU B N 1
ATOM 4130 C CA . GLU B 1 145 ? 2.021 25.688 13.852 1 94.44 145 GLU B CA 1
ATOM 4131 C C . GLU B 1 145 ? 2.178 25.516 15.359 1 94.44 145 GLU B C 1
ATOM 4133 O O . GLU B 1 145 ? 2.814 26.328 16.031 1 94.44 145 GLU B O 1
ATOM 4138 N N . ILE B 1 146 ? 1.548 24.5 15.852 1 95.56 146 ILE B N 1
ATOM 4139 C CA . ILE B 1 146 ? 1.651 24.156 17.266 1 95.56 146 ILE B CA 1
ATOM 4140 C C . ILE B 1 146 ? 2.129 22.719 17.422 1 95.56 146 ILE B C 1
ATOM 4142 O O . ILE B 1 146 ? 1.521 21.797 16.875 1 95.56 146 ILE B O 1
ATOM 4146 N N . LEU B 1 147 ? 3.166 22.547 18.078 1 93.38 147 LEU B N 1
ATOM 4147 C CA . LEU B 1 147 ? 3.779 21.234 18.234 1 93.38 147 LEU B CA 1
ATOM 4148 C C . LEU B 1 147 ? 3.486 20.641 19.609 1 93.38 147 LEU B C 1
ATOM 4150 O O . LEU B 1 147 ? 3.076 19.484 19.719 1 93.38 147 LEU B O 1
ATOM 4154 N N . ASP B 1 148 ? 3.715 21.328 20.594 1 93.06 148 ASP B N 1
ATOM 4155 C CA . ASP B 1 148 ? 3.508 21.016 22 1 93.06 148 ASP B CA 1
ATOM 4156 C C . ASP B 1 148 ? 3.9 22.203 22.891 1 93.06 148 ASP B C 1
ATOM 4158 O O . ASP B 1 148 ? 4.012 23.328 22.406 1 93.06 148 ASP B O 1
ATOM 4162 N N . SER B 1 149 ? 3.986 21.984 24.219 1 92.62 149 SER B N 1
ATOM 4163 C CA . SER B 1 149 ? 4.465 23.047 25.094 1 92.62 149 SER B CA 1
ATOM 4164 C C . SER B 1 149 ? 5.93 23.375 24.812 1 92.62 149 SER B C 1
ATOM 4166 O O . SER B 1 149 ? 6.695 22.5 24.391 1 92.62 149 SER B O 1
ATOM 4168 N N . PRO B 1 150 ? 6.285 24.625 24.969 1 92.25 150 PRO B N 1
ATOM 4169 C CA . PRO B 1 150 ? 7.672 25.031 24.734 1 92.25 150 PRO B CA 1
ATOM 4170 C C . PRO B 1 150 ? 8.672 24.188 25.516 1 92.25 150 PRO B C 1
ATOM 4172 O O . PRO B 1 150 ? 9.75 23.859 25.016 1 92.25 150 PRO B O 1
ATOM 4175 N N . GLU B 1 151 ? 8.344 23.859 26.75 1 92.31 151 GLU B N 1
ATOM 4176 C CA . GLU B 1 151 ? 9.227 23.062 27.594 1 92.31 151 GLU B CA 1
ATOM 4177 C C . GLU B 1 151 ? 9.461 21.672 26.984 1 92.31 151 GLU B C 1
ATOM 4179 O O . GLU B 1 151 ? 10.594 21.203 26.953 1 92.31 151 GLU B O 1
ATOM 4184 N N . THR B 1 152 ? 8.375 21.109 26.578 1 92.44 152 THR B N 1
ATOM 4185 C CA . THR B 1 152 ? 8.461 19.797 25.953 1 92.44 152 THR B CA 1
ATOM 4186 C C . THR B 1 152 ? 9.297 19.844 24.672 1 92.44 152 THR B C 1
ATOM 4188 O O . THR B 1 152 ? 10.148 18.984 24.453 1 92.44 152 THR B O 1
ATOM 4191 N N . LEU B 1 153 ? 9.109 20.859 23.938 1 93.81 153 LEU B N 1
ATOM 4192 C CA . LEU B 1 153 ? 9.797 20.969 22.656 1 93.81 153 LEU B CA 1
ATOM 4193 C C . LEU B 1 153 ? 11.281 21.25 22.859 1 93.81 153 LEU B C 1
ATOM 4195 O O . LEU B 1 153 ? 12.117 20.781 22.094 1 93.81 153 LEU B O 1
ATOM 4199 N N . ALA B 1 154 ? 11.555 22.094 23.844 1 92 154 ALA B N 1
ATOM 4200 C CA . ALA B 1 154 ? 12.953 22.359 24.141 1 92 154 ALA B CA 1
ATOM 4201 C C . ALA B 1 154 ? 13.719 21.062 24.406 1 92 154 ALA B C 1
ATOM 4203 O O . ALA B 1 154 ? 14.852 20.891 23.938 1 92 154 ALA B O 1
ATOM 4204 N N . ARG B 1 155 ? 13.125 20.188 25.141 1 92.88 155 ARG B N 1
ATOM 4205 C CA . ARG B 1 155 ? 13.742 18.891 25.438 1 92.88 155 ARG B CA 1
ATOM 4206 C C . ARG B 1 155 ? 13.859 18.047 24.172 1 92.88 155 ARG B C 1
ATOM 4208 O O . ARG B 1 155 ? 14.883 17.391 23.953 1 92.88 155 ARG B O 1
ATOM 4215 N N . GLU B 1 156 ? 12.844 18.078 23.375 1 92.06 156 GLU B N 1
ATOM 4216 C CA . GLU B 1 156 ? 12.836 17.312 22.141 1 92.06 156 GLU B CA 1
ATOM 4217 C C . GLU B 1 156 ? 13.93 17.781 21.188 1 92.06 156 GLU B C 1
ATOM 4219 O O . GLU B 1 156 ? 14.672 16.969 20.641 1 92.06 156 GLU B O 1
ATOM 4224 N N . TRP B 1 157 ? 14.062 19.109 21 1 94.19 157 TRP B N 1
ATOM 4225 C CA . TRP B 1 157 ? 15.07 19.641 20.094 1 94.19 157 TRP B CA 1
ATOM 4226 C C . TRP B 1 157 ? 16.469 19.359 20.609 1 94.19 157 TRP B C 1
ATOM 4228 O O . TRP B 1 157 ? 17.375 19.031 19.828 1 94.19 157 TRP B O 1
ATOM 4238 N N . ALA B 1 158 ? 16.641 19.453 21.906 1 92.5 158 ALA B N 1
ATOM 4239 C CA . ALA B 1 158 ? 17.953 19.172 22.516 1 92.5 158 ALA B CA 1
ATOM 4240 C C . ALA B 1 158 ? 18.375 17.719 22.281 1 92.5 158 ALA B C 1
ATOM 4242 O O . ALA B 1 158 ? 19.562 17.438 22.109 1 92.5 158 ALA B O 1
ATOM 4243 N N . SER B 1 159 ? 17.422 16.875 22.219 1 92.5 159 SER B N 1
ATOM 4244 C CA . SER B 1 159 ? 17.703 15.453 22.078 1 92.5 159 SER B CA 1
ATOM 4245 C C . SER B 1 159 ? 18.188 15.117 20.672 1 92.5 159 SER B C 1
ATOM 4247 O O . SER B 1 159 ? 18.719 14.039 20.438 1 92.5 159 SER B O 1
ATOM 4249 N N . LEU B 1 160 ? 18.062 16 19.719 1 93.44 160 LEU B N 1
ATOM 4250 C CA . LEU B 1 160 ? 18.422 15.758 18.328 1 93.44 160 LEU B CA 1
ATOM 4251 C C . LEU B 1 160 ? 19.922 15.969 18.125 1 93.44 160 LEU B C 1
ATOM 4253 O O . LEU B 1 160 ? 20.469 15.562 17.094 1 93.44 160 LEU B O 1
ATOM 4257 N N . GLY B 1 161 ? 20.578 16.562 19.094 1 90.44 161 GLY B N 1
ATOM 4258 C CA . GLY B 1 161 ? 21.984 16.859 18.938 1 90.44 161 GLY B CA 1
ATOM 4259 C C . GLY B 1 161 ? 22.266 18.312 18.625 1 90.44 161 GLY B C 1
ATOM 4260 O O . GLY B 1 161 ? 21.406 19.172 18.859 1 90.44 161 GLY B O 1
ATOM 4261 N N . PRO B 1 162 ? 23.469 18.609 18.156 1 90.25 162 PRO B N 1
ATOM 4262 C CA . PRO B 1 162 ? 23.859 20 17.922 1 90.25 162 PRO B CA 1
ATOM 4263 C C . PRO B 1 162 ? 23.047 20.672 16.812 1 90.25 162 PRO B C 1
ATOM 4265 O O . PRO B 1 162 ? 22.797 20.062 15.773 1 90.25 162 PRO B O 1
ATOM 4268 N N . GLY B 1 163 ? 22.688 21.875 17.062 1 92.62 163 GLY B N 1
ATOM 4269 C CA . GLY B 1 163 ? 21.906 22.641 16.094 1 92.62 163 GLY B CA 1
ATOM 4270 C C . GLY B 1 163 ? 22.609 22.828 14.773 1 92.62 163 GLY B C 1
ATOM 4271 O O . GLY B 1 163 ? 21.969 22.969 13.734 1 92.62 163 GLY B O 1
ATOM 4272 N N . GLU B 1 164 ? 23.891 22.766 14.789 1 92.75 164 GLU B N 1
ATOM 4273 C CA . GLU B 1 164 ? 24.688 22.953 13.586 1 92.75 164 GLU B CA 1
ATOM 4274 C C . GLU B 1 164 ? 24.406 21.859 12.562 1 92.75 164 GLU B C 1
ATOM 4276 O O . GLU B 1 164 ? 24.359 22.125 11.359 1 92.75 164 GLU B O 1
ATOM 4281 N N . LEU B 1 165 ? 24.234 20.672 13.07 1 92.62 165 LEU B N 1
ATOM 4282 C CA . LEU B 1 165 ? 23.922 19.578 12.164 1 92.62 165 LEU B CA 1
ATOM 4283 C C . LEU B 1 165 ? 22.562 19.766 11.516 1 92.62 165 LEU B C 1
ATOM 4285 O O . LEU B 1 165 ? 22.391 19.516 10.32 1 92.62 165 LEU B O 1
ATOM 4289 N N . LEU B 1 166 ? 21.609 20.172 12.305 1 94.69 166 LEU B N 1
ATOM 4290 C CA . LEU B 1 166 ? 20.281 20.484 11.773 1 94.69 166 LEU B CA 1
ATOM 4291 C C . LEU B 1 166 ? 20.375 21.531 10.664 1 94.69 166 LEU B C 1
ATOM 4293 O O . LEU B 1 166 ? 19.734 21.391 9.617 1 94.69 166 LEU B O 1
ATOM 4297 N N . ARG B 1 167 ? 21.172 22.531 10.883 1 95.06 167 ARG B N 1
ATOM 4298 C CA . ARG B 1 167 ? 21.312 23.625 9.922 1 95.06 167 ARG B CA 1
ATOM 4299 C C . ARG B 1 167 ? 22 23.156 8.648 1 95.06 167 ARG B C 1
ATOM 4301 O O . ARG B 1 167 ? 21.703 23.656 7.559 1 95.06 167 ARG B O 1
ATOM 4308 N N . GLU B 1 168 ? 22.859 22.188 8.781 1 95.31 168 GLU B N 1
ATOM 4309 C CA . GLU B 1 168 ? 23.547 21.625 7.617 1 95.31 168 GLU B CA 1
ATOM 4310 C C . GLU B 1 168 ? 22.594 20.828 6.738 1 95.31 168 GLU B C 1
ATOM 4312 O O . GLU B 1 168 ? 22.75 20.781 5.52 1 95.31 168 GLU B O 1
ATOM 4317 N N . LEU B 1 169 ? 21.594 20.25 7.344 1 96.88 169 LEU B N 1
ATOM 4318 C CA . LEU B 1 169 ? 20.781 19.281 6.621 1 96.88 169 LEU B CA 1
ATOM 4319 C C . LEU B 1 169 ? 19.469 19.922 6.156 1 96.88 169 LEU B C 1
ATOM 4321 O O . LEU B 1 169 ? 18.922 19.516 5.133 1 96.88 169 LEU B O 1
ATOM 4325 N N . ILE B 1 170 ? 18.984 20.891 6.902 1 97.62 170 ILE B N 1
ATOM 4326 C CA . ILE B 1 170 ? 17.672 21.469 6.617 1 97.62 170 ILE B CA 1
ATOM 4327 C C . ILE B 1 170 ? 17.844 22.859 6 1 97.62 170 ILE B C 1
ATOM 4329 O O . ILE B 1 170 ? 18.438 23.75 6.609 1 97.62 170 ILE B O 1
ATOM 4333 N N . ASP B 1 171 ? 17.25 23.047 4.855 1 97.62 171 ASP B N 1
ATOM 4334 C CA . ASP B 1 171 ? 17.406 24.312 4.141 1 97.62 171 ASP B CA 1
ATOM 4335 C C . ASP B 1 171 ? 16.328 25.312 4.551 1 97.62 171 ASP B C 1
ATOM 4337 O O . ASP B 1 171 ? 16.578 26.531 4.578 1 97.62 171 ASP B O 1
ATOM 4341 N N . GLN B 1 172 ? 15.156 24.844 4.82 1 97.88 172 GLN B N 1
ATOM 4342 C CA . GLN B 1 172 ? 14.047 25.688 5.238 1 97.88 172 GLN B CA 1
ATOM 4343 C C . GLN B 1 172 ? 13.062 24.922 6.117 1 97.88 172 GLN B C 1
ATOM 4345 O O . GLN B 1 172 ? 13.016 23.688 6.078 1 97.88 172 GLN B O 1
ATOM 4350 N N . VAL B 1 173 ? 12.359 25.688 6.941 1 98.25 173 VAL B N 1
ATOM 4351 C CA . VAL B 1 173 ? 11.273 25.156 7.75 1 98.25 173 VAL B CA 1
ATOM 4352 C C . VAL B 1 173 ? 9.953 25.797 7.324 1 98.25 173 VAL B C 1
ATOM 4354 O O . VAL B 1 173 ? 9.805 27.016 7.359 1 98.25 173 VAL B O 1
ATOM 4357 N N . TRP B 1 174 ? 9.062 25 6.832 1 98.69 174 TRP B N 1
ATOM 4358 C CA . TRP B 1 174 ? 7.719 25.469 6.5 1 98.69 174 TRP B CA 1
ATOM 4359 C C . TRP B 1 174 ? 6.75 25.203 7.648 1 98.69 174 TRP B C 1
ATOM 4361 O O . TRP B 1 174 ? 6.512 24.047 8.023 1 98.69 174 TRP B O 1
ATOM 4371 N N . VAL B 1 175 ? 6.211 26.281 8.219 1 98.56 175 VAL B N 1
ATOM 4372 C CA . VAL B 1 175 ? 5.234 26.172 9.297 1 98.56 175 VAL B CA 1
ATOM 4373 C C . VAL B 1 175 ? 3.826 26.344 8.742 1 98.56 175 VAL B C 1
ATOM 4375 O O . VAL B 1 175 ? 3.492 27.406 8.203 1 98.56 175 VAL B O 1
ATOM 4378 N N . TYR B 1 176 ? 3.045 25.344 8.898 1 98.38 176 TYR B N 1
ATOM 4379 C CA . TYR B 1 176 ? 1.691 25.312 8.359 1 98.38 176 TYR B CA 1
ATOM 4380 C C . TYR B 1 176 ? 0.714 26 9.305 1 98.38 176 TYR B C 1
ATOM 4382 O O . TYR B 1 176 ? -0.1 25.344 9.953 1 98.38 176 TYR B O 1
ATOM 4390 N N . GLY B 1 177 ? 0.749 27.266 9.32 1 98.19 177 GLY B N 1
ATOM 4391 C CA . GLY B 1 177 ? -0.097 28.078 10.188 1 98.19 177 GLY B CA 1
ATOM 4392 C C . GLY B 1 177 ? 0.035 29.562 9.93 1 98.19 177 GLY B C 1
ATOM 4393 O O . GLY B 1 177 ? 0.762 29.984 9.023 1 98.19 177 GLY B O 1
ATOM 4394 N N . ASP B 1 178 ? -0.745 30.328 10.602 1 98.44 178 ASP B N 1
ATOM 4395 C CA . ASP B 1 178 ? -0.758 31.781 10.594 1 98.44 178 ASP B CA 1
ATOM 4396 C C . ASP B 1 178 ? -0.101 32.344 11.852 1 98.44 178 ASP B C 1
ATOM 4398 O O . ASP B 1 178 ? -0.603 32.156 12.961 1 98.44 178 ASP B O 1
ATOM 4402 N N . PRO B 1 179 ? 0.997 33.094 11.664 1 97.62 179 PRO B N 1
ATOM 4403 C CA . PRO B 1 179 ? 1.695 33.594 12.844 1 97.62 179 PRO B CA 1
ATOM 4404 C C . PRO B 1 179 ? 0.85 34.594 13.648 1 97.62 179 PRO B C 1
ATOM 4406 O O . PRO B 1 179 ? 1.141 34.844 14.82 1 97.62 179 PRO B O 1
ATOM 4409 N N . LYS B 1 180 ? -0.183 35.094 13.062 1 97.19 180 LYS B N 1
ATOM 4410 C CA . LYS B 1 180 ? -1.092 35.969 13.805 1 97.19 180 LYS B CA 1
ATOM 4411 C C . LYS B 1 180 ? -1.956 35.156 14.773 1 97.19 180 LYS B C 1
ATOM 4413 O O . LYS B 1 180 ? -2.453 35.719 15.758 1 97.19 180 LYS B O 1
ATOM 4418 N N . VAL B 1 181 ? -2.152 33.938 14.484 1 97.81 181 VAL B N 1
ATOM 4419 C CA . VAL B 1 181 ? -2.918 33.062 15.359 1 97.81 181 VAL B CA 1
ATOM 4420 C C . VAL B 1 181 ? -1.995 32.438 16.406 1 97.81 181 VAL B C 1
ATOM 4422 O O . VAL B 1 181 ? -2.326 32.406 17.594 1 97.81 181 VAL B O 1
ATOM 4425 N N . HIS B 1 182 ? -0.893 31.953 15.969 1 97.44 182 HIS B N 1
ATOM 4426 C CA . HIS B 1 182 ? 0.125 31.359 16.828 1 97.44 182 HIS B CA 1
ATOM 4427 C C . HIS B 1 182 ? 1.497 31.391 16.156 1 97.44 182 HIS B C 1
ATOM 4429 O O . HIS B 1 182 ? 1.66 30.906 15.031 1 97.44 182 HIS B O 1
ATOM 4435 N N . ASN B 1 183 ? 2.436 31.922 16.828 1 97.12 183 ASN B N 1
ATOM 4436 C CA . ASN B 1 183 ? 3.801 32 16.328 1 97.12 183 ASN B CA 1
ATOM 4437 C C . ASN B 1 183 ? 4.766 31.172 17.172 1 97.12 183 ASN B C 1
ATOM 4439 O O . ASN B 1 183 ? 5.18 31.594 18.25 1 97.12 183 ASN B O 1
ATOM 4443 N N . LEU B 1 184 ? 5.172 30.062 16.578 1 95.31 184 LEU B N 1
ATOM 4444 C CA . LEU B 1 184 ? 5.965 29.109 17.359 1 95.31 184 LEU B CA 1
ATOM 4445 C C . LEU B 1 184 ? 7.371 29.656 17.609 1 95.31 184 LEU B C 1
ATOM 4447 O O . LEU B 1 184 ? 8.094 29.125 18.453 1 95.31 184 LEU B O 1
ATOM 4451 N N . VAL B 1 185 ? 7.84 30.656 16.891 1 94.62 185 VAL B N 1
ATOM 4452 C CA . VAL B 1 185 ? 9.117 31.312 17.156 1 94.62 185 VAL B CA 1
ATOM 4453 C C . VAL B 1 185 ? 9.008 32.125 18.438 1 94.62 185 VAL B C 1
ATOM 4455 O O . VAL B 1 185 ? 9.859 32.031 19.328 1 94.62 185 VAL B O 1
ATOM 4458 N N . ASP B 1 186 ? 7.93 32.844 18.531 1 94.56 186 ASP B N 1
ATOM 4459 C CA . ASP B 1 186 ? 7.711 33.719 19.672 1 94.56 186 ASP B CA 1
ATOM 4460 C C . ASP B 1 186 ? 7.477 32.938 20.953 1 94.56 186 ASP B C 1
ATOM 4462 O O . ASP B 1 186 ? 7.902 33.344 22.031 1 94.56 186 ASP B O 1
ATOM 4466 N N . THR B 1 187 ? 6.793 31.797 20.859 1 93.44 187 THR B N 1
ATOM 4467 C CA . THR B 1 187 ? 6.422 31.031 22.031 1 93.44 187 THR B CA 1
ATOM 4468 C C . THR B 1 187 ? 7.598 30.172 22.516 1 93.44 187 THR B C 1
ATOM 4470 O O . THR B 1 187 ? 7.582 29.656 23.625 1 93.44 187 THR B O 1
ATOM 4473 N N . GLY B 1 188 ? 8.602 29.984 21.625 1 91.94 188 GLY B N 1
ATOM 4474 C CA . GLY B 1 188 ? 9.758 29.188 21.984 1 91.94 188 GLY B CA 1
ATOM 4475 C C . GLY B 1 188 ? 9.625 27.719 21.594 1 91.94 188 GLY B C 1
ATOM 4476 O O . GLY B 1 188 ? 10.422 26.891 22.016 1 91.94 188 GLY B O 1
ATOM 4477 N N . GLU B 1 189 ? 8.617 27.391 20.812 1 94.38 189 GLU B N 1
ATOM 4478 C CA . GLU B 1 189 ? 8.406 26.031 20.344 1 94.38 189 GLU B CA 1
ATOM 4479 C C . GLU B 1 189 ? 9.359 25.672 19.219 1 94.38 189 GLU B C 1
ATOM 4481 O O . GLU B 1 189 ? 9.688 24.5 19.016 1 94.38 189 GLU B O 1
ATOM 4486 N N . ALA B 1 190 ? 9.844 26.609 18.484 1 94.62 190 ALA B N 1
ATOM 4487 C CA . ALA B 1 190 ? 10.648 26.391 17.281 1 94.62 190 ALA B CA 1
ATOM 4488 C C . ALA B 1 190 ? 12.055 25.922 17.641 1 94.62 190 ALA B C 1
ATOM 4490 O O . ALA B 1 190 ? 12.562 26.234 18.734 1 94.62 190 ALA B O 1
ATOM 4491 N N . PRO B 1 191 ? 12.594 25.109 16.766 1 92.69 191 PRO B N 1
ATOM 4492 C CA . PRO B 1 191 ? 14.016 24.844 16.969 1 92.69 191 PRO B CA 1
ATOM 4493 C C . PRO B 1 191 ? 14.891 26.078 16.797 1 92.69 191 PRO B C 1
ATOM 4495 O O . PRO B 1 191 ? 14.977 26.641 15.703 1 92.69 191 PRO B O 1
ATOM 4498 N N . GLY B 1 192 ? 15.586 26.422 17.797 1 92.06 192 GLY B N 1
ATOM 4499 C CA . GLY B 1 192 ? 16.375 27.641 17.797 1 92.06 192 GLY B CA 1
ATOM 4500 C C . GLY B 1 192 ? 17.328 27.734 16.625 1 92.06 192 GLY B C 1
ATOM 4501 O O . GLY B 1 192 ? 17.453 28.797 16 1 92.06 192 GLY B O 1
ATOM 4502 N N . ALA B 1 193 ? 17.922 26.641 16.234 1 93.75 193 ALA B N 1
ATOM 4503 C CA . ALA B 1 193 ? 18.969 26.594 15.211 1 93.75 193 ALA B CA 1
ATOM 4504 C C . ALA B 1 193 ? 18.391 26.906 13.836 1 93.75 193 ALA B C 1
ATOM 4506 O O . ALA B 1 193 ? 19.125 27.266 12.906 1 93.75 193 ALA B O 1
ATOM 4507 N N . LEU B 1 194 ? 17.078 26.844 13.664 1 95.69 194 LEU B N 1
ATOM 4508 C CA . LEU B 1 194 ? 16.469 27 12.344 1 95.69 194 LEU B CA 1
ATOM 4509 C C . LEU B 1 194 ? 15.492 28.172 12.344 1 95.69 194 LEU B C 1
ATOM 4511 O O . LEU B 1 194 ? 14.719 28.344 11.398 1 95.69 194 LEU B O 1
ATOM 4515 N N . SER B 1 195 ? 15.484 28.984 13.367 1 95.06 195 SER B N 1
ATOM 4516 C CA . SER B 1 195 ? 14.5 30.047 13.531 1 95.06 195 SER B CA 1
ATOM 4517 C C . SER B 1 195 ? 14.539 31.016 12.359 1 95.06 195 SER B C 1
ATOM 4519 O O . SER B 1 195 ? 13.5 31.531 11.938 1 95.06 195 SER B O 1
ATOM 4521 N N . ASP B 1 196 ? 15.688 31.297 11.789 1 95.12 196 ASP B N 1
ATOM 4522 C CA . ASP B 1 196 ? 15.852 32.25 10.703 1 95.12 196 ASP B CA 1
ATOM 4523 C C . ASP B 1 196 ? 15.445 31.656 9.367 1 95.12 196 ASP B C 1
ATOM 4525 O O . ASP B 1 196 ? 15.352 32.375 8.359 1 95.12 196 ASP B O 1
ATOM 4529 N N . ARG B 1 197 ? 15.156 30.375 9.344 1 96.56 197 ARG B N 1
ATOM 4530 C CA . ARG B 1 197 ? 14.82 29.672 8.109 1 96.56 197 ARG B CA 1
ATOM 4531 C C . ARG B 1 197 ? 13.328 29.344 8.055 1 96.56 197 ARG B C 1
ATOM 4533 O O . ARG B 1 197 ? 12.875 28.625 7.16 1 96.56 197 ARG B O 1
ATOM 4540 N N . ILE B 1 198 ? 12.562 29.844 9.016 1 97.69 198 ILE B N 1
ATOM 4541 C CA . ILE B 1 198 ? 11.148 29.516 9.125 1 97.69 198 ILE B CA 1
ATOM 4542 C C . ILE B 1 198 ? 10.336 30.391 8.172 1 97.69 198 ILE B C 1
ATOM 4544 O O . ILE B 1 198 ? 10.547 31.594 8.102 1 97.69 198 ILE B O 1
ATOM 4548 N N . ARG B 1 199 ? 9.516 29.781 7.395 1 98.12 199 ARG B N 1
ATOM 4549 C CA . ARG B 1 199 ? 8.5 30.422 6.566 1 98.12 199 ARG B CA 1
ATOM 4550 C C . ARG B 1 199 ? 7.102 29.953 6.949 1 98.12 199 ARG B C 1
ATOM 4552 O O . ARG B 1 199 ? 6.812 28.75 6.914 1 98.12 199 ARG B O 1
ATOM 4559 N N . PHE B 1 200 ? 6.254 30.922 7.336 1 98.31 200 PHE B N 1
ATOM 4560 C CA . PHE B 1 200 ? 4.859 30.578 7.586 1 98.31 200 PHE B CA 1
ATOM 4561 C C . PHE B 1 200 ? 4.078 30.5 6.277 1 98.31 200 PHE B C 1
ATOM 4563 O O . PHE B 1 200 ? 4.113 31.438 5.473 1 98.31 200 PHE B O 1
ATOM 4570 N N . THR B 1 201 ? 3.357 29.438 6.102 1 98.31 201 THR B N 1
ATOM 4571 C CA . THR B 1 201 ? 2.676 29.219 4.832 1 98.31 201 THR B CA 1
ATOM 4572 C C . THR B 1 201 ? 1.218 29.656 4.914 1 98.31 201 THR B C 1
ATOM 4574 O O . THR B 1 201 ? 0.582 29.906 3.889 1 98.31 201 THR B O 1
ATOM 4577 N N . GLY B 1 202 ? 0.709 29.797 6.102 1 98.25 202 GLY B N 1
ATOM 4578 C CA . GLY B 1 202 ? -0.723 29.672 6.324 1 98.25 202 GLY B CA 1
ATOM 4579 C C . GLY B 1 202 ? -1.173 28.25 6.555 1 98.25 202 GLY B C 1
ATOM 4580 O O . GLY B 1 202 ? -0.417 27.297 6.309 1 98.25 202 GLY B O 1
ATOM 4581 N N . TYR B 1 203 ? -2.406 28.156 7.047 1 98.12 203 TYR B N 1
ATOM 4582 C CA . TYR B 1 203 ? -2.957 26.828 7.297 1 98.12 203 TYR B CA 1
ATOM 4583 C C . TYR B 1 203 ? -3.174 26.062 5.992 1 98.12 203 TYR B C 1
ATOM 4585 O O . TYR B 1 203 ? -3.572 26.656 4.984 1 98.12 203 TYR B O 1
ATOM 4593 N N . LEU B 1 204 ? -2.908 24.734 6.016 1 97.06 204 LEU B N 1
ATOM 4594 C CA . LEU B 1 204 ? -3.203 23.891 4.863 1 97.06 204 LEU B CA 1
ATOM 4595 C C . LEU B 1 204 ? -4.695 23.594 4.777 1 97.06 204 LEU B C 1
ATOM 4597 O O . LEU B 1 204 ? -5.109 22.438 4.867 1 97.06 204 LEU B O 1
ATOM 4601 N N . ALA B 1 205 ? -5.5 24.609 4.562 1 94.88 205 ALA B N 1
ATOM 4602 C CA . ALA B 1 205 ? -6.949 24.5 4.695 1 94.88 205 ALA B CA 1
ATOM 4603 C C . ALA B 1 205 ? -7.637 24.641 3.336 1 94.88 205 ALA B C 1
ATOM 4605 O O . ALA B 1 205 ? -8.117 23.656 2.773 1 94.88 205 ALA B O 1
ATOM 4606 N N . ARG B 1 206 ? -7.539 25.797 2.74 1 91.12 206 ARG B N 1
ATOM 4607 C CA . ARG B 1 206 ? -8.219 26.031 1.474 1 91.12 206 ARG B CA 1
ATOM 4608 C C . ARG B 1 206 ? -7.637 25.172 0.362 1 91.12 206 ARG B C 1
ATOM 4610 O O . ARG B 1 206 ? -6.418 25.125 0.182 1 91.12 206 ARG B O 1
ATOM 4617 N N . GLY B 1 207 ? -8.523 24.406 -0.379 1 85.31 207 GLY B N 1
ATOM 4618 C CA . GLY B 1 207 ? -8.094 23.547 -1.477 1 85.31 207 GLY B CA 1
ATOM 4619 C C . GLY B 1 207 ? -8.016 22.078 -1.094 1 85.31 207 GLY B C 1
ATOM 4620 O O . GLY B 1 207 ? -7.809 21.219 -1.952 1 85.31 207 GLY B O 1
ATOM 4621 N N . ARG B 1 208 ? -8.156 21.766 0.123 1 79 208 ARG B N 1
ATOM 4622 C CA . ARG B 1 208 ? -8.07 20.391 0.623 1 79 208 ARG B CA 1
ATOM 4623 C C . ARG B 1 208 ? -9.242 19.562 0.12 1 79 208 ARG B C 1
ATOM 4625 O O . ARG B 1 208 ? -9.07 18.391 -0.22 1 79 208 ARG B O 1
ATOM 4632 N N . SER B 1 209 ? -10.391 20.078 0.15 1 63.78 209 SER B N 1
ATOM 4633 C CA . SER B 1 209 ? -11.641 19.391 -0.178 1 63.78 209 SER B CA 1
ATOM 4634 C C . SER B 1 209 ? -11.617 18.859 -1.606 1 63.78 209 SER B C 1
ATOM 4636 O O . SER B 1 209 ? -12.203 17.812 -1.893 1 63.78 209 SER B O 1
ATOM 4638 N N . ARG B 1 210 ? -11.055 19.469 -2.455 1 57.06 210 ARG B N 1
ATOM 4639 C CA . ARG B 1 210 ? -11.047 19.078 -3.859 1 57.06 210 ARG B CA 1
ATOM 4640 C C . ARG B 1 210 ? -10.406 17.703 -4.035 1 57.06 210 ARG B C 1
ATOM 4642 O O . ARG B 1 210 ? -10.727 16.984 -4.977 1 57.06 210 ARG B O 1
ATOM 4649 N N . LEU B 1 211 ? -9.625 17.375 -3.094 1 59.44 211 LEU B N 1
ATOM 4650 C CA . LEU B 1 211 ? -8.914 16.094 -3.178 1 59.44 211 LEU B CA 1
ATOM 4651 C C . LEU B 1 211 ? -9.805 14.945 -2.74 1 59.44 211 LEU B C 1
ATOM 4653 O O . LEU B 1 211 ? -9.602 13.805 -3.16 1 59.44 211 LEU B O 1
ATOM 4657 N N . GLU B 1 212 ? -10.828 15.312 -1.966 1 60.03 212 GLU B N 1
ATOM 4658 C CA . GLU B 1 212 ? -11.672 14.281 -1.377 1 60.03 212 GLU B CA 1
ATOM 4659 C C . GLU B 1 212 ? -13.008 14.18 -2.102 1 60.03 212 GLU B C 1
ATOM 4661 O O . GLU B 1 212 ? -13.781 13.242 -1.869 1 60.03 212 GLU B O 1
ATOM 4666 N N . ASP B 1 213 ? -13.359 15.086 -2.912 1 57.06 213 ASP B N 1
ATOM 4667 C CA . ASP B 1 213 ? -14.688 15.203 -3.518 1 57.06 213 ASP B CA 1
ATOM 4668 C C . ASP B 1 213 ? -15.055 13.938 -4.293 1 57.06 213 ASP B C 1
ATOM 4670 O O . ASP B 1 213 ? -16.219 13.562 -4.359 1 57.06 213 ASP B O 1
ATOM 4674 N N . SER B 1 214 ? -14.008 13.32 -4.789 1 53.25 214 SER B N 1
ATOM 4675 C CA . SER B 1 214 ? -14.367 12.188 -5.633 1 53.25 214 SER B CA 1
ATOM 4676 C C . SER B 1 214 ? -14.945 11.039 -4.809 1 53.25 214 SER B C 1
ATOM 4678 O O . SER B 1 214 ? -15.609 10.156 -5.344 1 53.25 214 SER B O 1
ATOM 4680 N N . GLN B 1 215 ? -14.805 11.203 -3.539 1 57.91 215 GLN B N 1
ATOM 4681 C CA . GLN B 1 215 ? -15.219 10.078 -2.701 1 57.91 215 GLN B CA 1
ATOM 4682 C C . GLN B 1 215 ? -16.547 10.375 -2.004 1 57.91 215 GLN B C 1
ATOM 4684 O O . GLN B 1 215 ? -17.125 9.492 -1.369 1 57.91 215 GLN B O 1
ATOM 4689 N N . ALA B 1 216 ? -17 11.664 -2.137 1 59.06 216 ALA B N 1
ATOM 4690 C CA . ALA B 1 216 ? -18.156 12.062 -1.332 1 59.06 216 ALA B CA 1
ATOM 4691 C C . ALA B 1 216 ? -19.438 11.375 -1.817 1 59.06 216 ALA B C 1
ATOM 4693 O O . ALA B 1 216 ? -19.734 11.383 -3.014 1 59.06 216 ALA B O 1
ATOM 4694 N N . GLN B 1 217 ? -19.812 10.375 -0.931 1 56.44 217 GLN B N 1
ATOM 4695 C CA . GLN B 1 217 ? -21.141 9.828 -1.178 1 56.44 217 GLN B CA 1
ATOM 4696 C C . GLN B 1 217 ? -22.219 10.883 -0.931 1 56.44 217 GLN B C 1
ATOM 4698 O O . GLN B 1 217 ? -22.125 11.664 0.016 1 56.44 217 GLN B O 1
ATOM 4703 N N . ALA B 1 218 ? -23.094 11.266 -1.912 1 53.5 218 ALA B N 1
ATOM 4704 C CA . ALA B 1 218 ? -24.203 12.18 -1.742 1 53.5 218 ALA B CA 1
ATOM 4705 C C . ALA B 1 218 ? -24.922 11.945 -0.411 1 53.5 218 ALA B C 1
ATOM 4707 O O . ALA B 1 218 ? -25.234 10.805 -0.06 1 53.5 218 ALA B O 1
ATOM 4708 N N . THR B 1 219 ? -24.672 12.922 0.566 1 58.28 219 THR B N 1
ATOM 4709 C CA . THR B 1 219 ? -25.375 12.898 1.842 1 58.28 219 THR B CA 1
ATOM 4710 C C . THR B 1 219 ? -26.891 12.852 1.625 1 58.28 219 THR B C 1
ATOM 4712 O O . THR B 1 219 ? -27.469 13.781 1.046 1 58.28 219 THR B O 1
ATOM 4715 N N . ALA B 1 220 ? -27.438 11.789 1.592 1 56.84 220 ALA B N 1
ATOM 4716 C CA . ALA B 1 220 ? -28.891 11.625 1.504 1 56.84 220 ALA B CA 1
ATOM 4717 C C . ALA B 1 220 ? -29.578 12.156 2.756 1 56.84 220 ALA B C 1
ATOM 4719 O O . ALA B 1 220 ? -30.719 11.805 3.039 1 56.84 220 ALA B O 1
ATOM 4720 N N . LEU B 1 221 ? -28.797 13.164 3.578 1 65.88 221 LEU B N 1
ATOM 4721 C CA . LEU B 1 221 ? -29.547 13.445 4.789 1 65.88 221 LEU B CA 1
ATOM 4722 C C . LEU B 1 221 ? -30.625 14.5 4.523 1 65.88 221 LEU B C 1
ATOM 4724 O O . LEU B 1 221 ? -30.344 15.555 3.949 1 65.88 221 LEU B O 1
ATOM 4728 N N . GLY B 1 222 ? -31.547 14.375 3.738 1 68.38 222 GLY B N 1
ATOM 4729 C CA . GLY B 1 222 ? -32.688 15.25 3.439 1 68.38 222 GLY B CA 1
ATOM 4730 C C . GLY B 1 222 ? -32.781 16.406 4.406 1 68.38 222 GLY B C 1
ATOM 4731 O O . GLY B 1 222 ? -33.281 17.484 4.047 1 68.38 222 GLY B O 1
ATOM 4732 N N . GLU B 1 223 ? -32.312 16.406 5.73 1 81.62 223 GLU B N 1
ATOM 4733 C CA . GLU B 1 223 ? -32.469 17.406 6.785 1 81.62 223 GLU B CA 1
ATOM 4734 C C . GLU B 1 223 ? -31.141 18.016 7.172 1 81.62 223 GLU B C 1
ATOM 4736 O O . GLU B 1 223 ? -30.094 17.391 6.996 1 81.62 223 GLU B O 1
ATOM 4741 N N . PRO B 1 224 ? -31.219 19.375 7.688 1 93.69 224 PRO B N 1
ATOM 4742 C CA . PRO B 1 224 ? -30 19.938 8.289 1 93.69 224 PRO B CA 1
ATOM 4743 C C . PRO B 1 224 ? -29.438 19.078 9.414 1 93.69 224 PRO B C 1
ATOM 4745 O O . PRO B 1 224 ? -30.203 18.359 10.078 1 93.69 224 PRO B O 1
ATOM 4748 N N . PHE B 1 225 ? -28.125 19.109 9.617 1 96.38 225 PHE B N 1
ATOM 4749 C CA . PHE B 1 225 ? -27.562 18.219 10.617 1 96.38 225 PHE B CA 1
ATOM 4750 C C . PHE B 1 225 ? -26.375 18.875 11.336 1 96.38 225 PHE B C 1
ATOM 4752 O O . PHE B 1 225 ? -25.781 19.828 10.812 1 96.38 225 PHE B O 1
ATOM 4759 N N . ILE B 1 226 ? -26.172 18.406 12.578 1 97.81 226 ILE B N 1
ATOM 4760 C CA . ILE B 1 226 ? -24.953 18.641 13.344 1 97.81 226 ILE B CA 1
ATOM 4761 C C . ILE B 1 226 ? -23.953 17.5 13.117 1 97.81 226 ILE B C 1
ATOM 4763 O O . ILE B 1 226 ? -24.359 16.344 12.984 1 97.81 226 ILE B O 1
ATOM 4767 N N . LEU B 1 227 ? -22.703 17.875 13.023 1 97.75 227 LEU B N 1
ATOM 4768 C CA . LEU B 1 227 ? -21.688 16.844 12.859 1 97.75 227 LEU B CA 1
ATOM 4769 C C . LEU B 1 227 ? -20.719 16.828 14.039 1 97.75 227 LEU B C 1
ATOM 4771 O O . LEU B 1 227 ? -20.219 17.875 14.438 1 97.75 227 LEU B O 1
ATOM 4775 N N . THR B 1 228 ? -20.547 15.688 14.672 1 98.38 228 THR B N 1
ATOM 4776 C CA . THR B 1 228 ? -19.453 15.469 15.609 1 98.38 228 THR B CA 1
ATOM 4777 C C . THR B 1 228 ? -18.438 14.477 15.047 1 98.38 228 THR B C 1
ATOM 4779 O O . THR B 1 228 ? -18.812 13.406 14.57 1 98.38 228 THR B O 1
ATOM 4782 N N . THR B 1 229 ? -17.141 14.836 15.078 1 96.88 229 THR B N 1
ATOM 4783 C CA . THR B 1 229 ? -16.109 13.922 14.602 1 96.88 229 THR B CA 1
ATOM 4784 C C . THR B 1 229 ? -14.938 13.875 15.57 1 96.88 229 THR B C 1
ATOM 4786 O O . THR B 1 229 ? -14.562 14.898 16.141 1 96.88 229 THR B O 1
ATOM 4789 N N . ALA B 1 230 ? -14.352 12.695 15.703 1 94.19 230 ALA B N 1
ATOM 4790 C CA . ALA B 1 230 ? -13.188 12.508 16.562 1 94.19 230 ALA B CA 1
ATOM 4791 C C . ALA B 1 230 ? -11.938 12.234 15.742 1 94.19 230 ALA B C 1
ATOM 4793 O O . ALA B 1 230 ? -10.93 11.75 16.266 1 94.19 230 ALA B O 1
ATOM 4794 N N . GLY B 1 231 ? -11.992 12.594 14.445 1 87.5 231 GLY B N 1
ATOM 4795 C CA . GLY B 1 231 ? -10.844 12.305 13.602 1 87.5 231 GLY B CA 1
ATOM 4796 C C . GLY B 1 231 ? -10.578 10.82 13.461 1 87.5 231 GLY B C 1
ATOM 4797 O O . GLY B 1 231 ? -11.461 10.055 13.07 1 87.5 231 GLY B O 1
ATOM 4798 N N . GLY B 1 232 ? -9.328 10.375 13.812 1 81.62 232 GLY B N 1
ATOM 4799 C CA . GLY B 1 232 ? -9 8.961 13.758 1 81.62 232 GLY B CA 1
ATOM 4800 C C . GLY B 1 232 ? -9.719 8.141 14.82 1 81.62 232 GLY B C 1
ATOM 4801 O O . GLY B 1 232 ? -9.914 6.938 14.656 1 81.62 232 GLY B O 1
ATOM 4802 N N . GLY B 1 233 ? -10.078 8.688 15.883 1 74.25 233 GLY B N 1
ATOM 4803 C CA . GLY B 1 233 ? -10.977 8.07 16.844 1 74.25 233 GLY B CA 1
ATOM 4804 C C . GLY B 1 233 ? -10.258 7.438 18.016 1 74.25 233 GLY B C 1
ATOM 4805 O O . GLY B 1 233 ? -10.883 7.039 19 1 74.25 233 GLY B O 1
ATOM 4806 N N . SER B 1 234 ? -8.93 7.359 17.969 1 77.94 234 SER B N 1
ATOM 4807 C CA . SER B 1 234 ? -8.211 6.602 18.984 1 77.94 234 SER B CA 1
ATOM 4808 C C . SER B 1 234 ? -8.352 7.246 20.359 1 77.94 234 SER B C 1
ATOM 4810 O O . SER B 1 234 ? -8.383 6.551 21.375 1 77.94 234 SER B O 1
ATOM 4812 N N . ASP B 1 235 ? -8.609 8.523 20.438 1 84.81 235 ASP B N 1
ATOM 4813 C CA . ASP B 1 235 ? -8.648 9.234 21.703 1 84.81 235 ASP B CA 1
ATOM 4814 C C . ASP B 1 235 ? -9.969 9.992 21.875 1 84.81 235 ASP B C 1
ATOM 4816 O O . ASP B 1 235 ? -10.062 10.898 22.703 1 84.81 235 ASP B O 1
ATOM 4820 N N . GLY B 1 236 ? -10.953 9.648 21.109 1 92.44 236 GLY B N 1
ATOM 4821 C CA . GLY B 1 236 ? -12.141 10.484 21.078 1 92.44 236 GLY B CA 1
ATOM 4822 C C . GLY B 1 236 ? -13.32 9.891 21.828 1 92.44 236 GLY B C 1
ATOM 4823 O O . GLY B 1 236 ? -14.43 10.422 21.781 1 92.44 236 GLY B O 1
ATOM 4824 N N . PHE B 1 237 ? -13.125 8.805 22.641 1 94.88 237 PHE B N 1
ATOM 4825 C CA . PHE B 1 237 ? -14.227 8.031 23.203 1 94.88 237 PHE B CA 1
ATOM 4826 C C . PHE B 1 237 ? -15.078 8.906 24.125 1 94.88 237 PHE B C 1
ATOM 4828 O O . PHE B 1 237 ? -16.312 8.898 24.031 1 94.88 237 PHE B O 1
ATOM 4835 N N . SER B 1 238 ? -14.484 9.633 25.016 1 95.12 238 SER B N 1
ATOM 4836 C CA . SER B 1 238 ? -15.219 10.445 25.984 1 95.12 238 SER B CA 1
ATOM 4837 C C . SER B 1 238 ? -16.094 11.477 25.281 1 95.12 238 SER B C 1
ATOM 4839 O O . SER B 1 238 ? -17.266 11.641 25.641 1 95.12 238 SER B O 1
ATOM 4841 N N . LEU B 1 239 ? -15.547 12.156 24.359 1 96.81 239 LEU B N 1
ATOM 4842 C CA . LEU B 1 239 ? -16.312 13.148 23.594 1 96.81 239 LEU B CA 1
ATOM 4843 C C . LEU B 1 239 ? -17.453 12.484 22.844 1 96.81 239 LEU B C 1
ATOM 4845 O O . LEU B 1 239 ? -18.578 13.016 22.828 1 96.81 239 LEU B O 1
ATOM 4849 N N . LEU B 1 240 ? -17.156 11.344 22.219 1 97.69 240 LEU B N 1
ATOM 4850 C CA . LEU B 1 240 ? -18.156 10.648 21.406 1 97.69 240 LEU B CA 1
ATOM 4851 C C . LEU B 1 240 ? -19.328 10.195 22.266 1 97.69 240 LEU B C 1
ATOM 4853 O O . LEU B 1 240 ? -20.484 10.266 21.828 1 97.69 240 LEU B O 1
ATOM 4857 N N . MET B 1 241 ? -19.047 9.758 23.484 1 97.56 241 MET B N 1
ATOM 4858 C CA . MET B 1 241 ? -20.094 9.336 24.406 1 97.56 241 MET B CA 1
ATOM 4859 C C . MET B 1 241 ? -21.016 10.5 24.75 1 97.56 241 MET B C 1
ATOM 4861 O O . MET B 1 241 ? -22.25 10.359 24.703 1 97.56 241 MET B O 1
ATOM 4865 N N . GLU B 1 242 ? -20.453 11.586 25.078 1 97.62 242 GLU B N 1
ATOM 4866 C CA . GLU B 1 242 ? -21.234 12.773 25.422 1 97.62 242 GLU B CA 1
ATOM 4867 C C . GLU B 1 242 ? -22.016 13.289 24.219 1 97.62 242 GLU B C 1
ATOM 4869 O O . GLU B 1 242 ? -23.172 13.68 24.344 1 97.62 242 GLU B O 1
ATOM 4874 N N . ALA B 1 243 ? -21.359 13.32 23.062 1 98.12 243 ALA B N 1
ATOM 4875 C CA . ALA B 1 243 ? -21.984 13.805 21.828 1 98.12 243 ALA B CA 1
ATOM 4876 C C . ALA B 1 243 ? -23.172 12.922 21.438 1 98.12 243 ALA B C 1
ATOM 4878 O O . ALA B 1 243 ? -24.203 13.422 21 1 98.12 243 ALA B O 1
ATOM 4879 N N . ALA B 1 244 ? -22.953 11.617 21.531 1 97.94 244 ALA B N 1
ATOM 4880 C CA . ALA B 1 244 ? -24.016 10.688 21.172 1 97.94 244 ALA B CA 1
ATOM 4881 C C . ALA B 1 244 ? -25.266 10.93 22 1 97.94 244 ALA B C 1
ATOM 4883 O O . ALA B 1 244 ? -26.391 10.758 21.5 1 97.94 244 ALA B O 1
ATOM 4884 N N . ALA B 1 245 ? -25.094 11.352 23.172 1 97.06 245 ALA B N 1
ATOM 4885 C CA . ALA B 1 245 ? -26.203 11.516 24.109 1 97.06 245 ALA B CA 1
ATOM 4886 C C . ALA B 1 245 ? -26.797 12.922 24.031 1 97.06 245 ALA B C 1
ATOM 4888 O O . ALA B 1 245 ? -27.797 13.219 24.672 1 97.06 245 ALA B O 1
ATOM 4889 N N . MET B 1 246 ? -26.234 13.75 23.25 1 97.56 246 MET B N 1
ATOM 4890 C CA . MET B 1 246 ? -26.719 15.125 23.172 1 97.56 246 MET B CA 1
ATOM 4891 C C . MET B 1 246 ? -28.047 15.195 22.422 1 97.56 246 MET B C 1
ATOM 4893 O O . MET B 1 246 ? -28.406 14.273 21.688 1 97.56 246 MET B O 1
ATOM 4897 N N . GLU B 1 247 ? -28.797 16.25 22.688 1 97.31 247 GLU B N 1
ATOM 4898 C CA . GLU B 1 247 ? -30.031 16.547 21.953 1 97.31 247 GLU B CA 1
ATOM 4899 C C . GLU B 1 247 ? -29.812 17.625 20.906 1 97.31 247 GLU B C 1
ATOM 4901 O O . GLU B 1 247 ? -29.609 18.781 21.234 1 97.31 247 GLU B O 1
ATOM 4906 N N . PRO B 1 248 ? -29.844 17.203 19.656 1 96.88 248 PRO B N 1
ATOM 4907 C CA . PRO B 1 248 ? -29.672 18.234 18.625 1 96.88 248 PRO B CA 1
ATOM 4908 C C . PRO B 1 248 ? -30.797 19.25 18.609 1 96.88 248 PRO B C 1
ATOM 4910 O O . PRO B 1 248 ? -31.906 18.969 19.078 1 96.88 248 PRO B O 1
ATOM 4913 N N . PRO B 1 249 ? -30.562 20.438 18.047 1 96.12 249 PRO B N 1
ATOM 4914 C CA . PRO B 1 249 ? -31.641 21.438 17.953 1 96.12 249 PRO B CA 1
ATOM 4915 C C . PRO B 1 249 ? -32.844 20.938 17.141 1 96.12 249 PRO B C 1
ATOM 4917 O O . PRO B 1 249 ? -32.688 20.031 16.312 1 96.12 249 PRO B O 1
ATOM 4920 N N . ALA B 1 250 ? -33.969 21.594 17.438 1 93.31 250 ALA B N 1
ATOM 4921 C CA . ALA B 1 250 ? -35.188 21.234 16.703 1 93.31 250 ALA B CA 1
ATOM 4922 C C . ALA B 1 250 ? -34.969 21.328 15.195 1 93.31 250 ALA B C 1
ATOM 4924 O O . ALA B 1 250 ? -34.375 22.297 14.711 1 93.31 250 ALA B O 1
ATOM 4925 N N . GLY B 1 251 ? -35.406 20.297 14.547 1 93.62 251 GLY B N 1
ATOM 4926 C CA . GLY B 1 251 ? -35.312 20.297 13.094 1 93.62 251 GLY B CA 1
ATOM 4927 C C . GLY B 1 251 ? -33.969 19.812 12.57 1 93.62 251 GLY B C 1
ATOM 4928 O O . GLY B 1 251 ? -33.719 19.844 11.367 1 93.62 251 GLY B O 1
ATOM 4929 N N . HIS B 1 252 ? -33.094 19.453 13.492 1 96.5 252 HIS B N 1
ATOM 4930 C CA . HIS B 1 252 ? -31.766 18.984 13.078 1 96.5 252 HIS B CA 1
ATOM 4931 C C . HIS B 1 252 ? -31.562 17.516 13.43 1 96.5 252 HIS B C 1
ATOM 4933 O O . HIS B 1 252 ? -32.031 17.047 14.477 1 96.5 252 HIS B O 1
ATOM 4939 N N . GLN B 1 253 ? -30.875 16.859 12.594 1 96.25 253 GLN B N 1
ATOM 4940 C CA . GLN B 1 253 ? -30.297 15.57 12.93 1 96.25 253 GLN B CA 1
ATOM 4941 C C . GLN B 1 253 ? -28.859 15.719 13.422 1 96.25 253 GLN B C 1
ATOM 4943 O O . GLN B 1 253 ? -28.281 16.797 13.328 1 96.25 253 GLN B O 1
ATOM 4948 N N . HIS B 1 254 ? -28.438 14.68 14.039 1 97.5 254 HIS B N 1
ATOM 4949 C CA . HIS B 1 254 ? -27.047 14.656 14.516 1 97.5 254 HIS B CA 1
ATOM 4950 C C . HIS B 1 254 ? -26.312 13.438 13.969 1 97.5 254 HIS B C 1
ATOM 4952 O O . HIS B 1 254 ? -26.812 12.312 14.031 1 97.5 254 HIS B O 1
ATOM 4958 N N . VAL B 1 255 ? -25.156 13.68 13.359 1 97.12 255 VAL B N 1
ATOM 4959 C CA . VAL B 1 255 ? -24.312 12.594 12.875 1 97.12 255 VAL B CA 1
ATOM 4960 C C . VAL B 1 255 ? -23 12.562 13.656 1 97.12 255 VAL B C 1
ATOM 4962 O O . VAL B 1 255 ? -22.297 13.57 13.734 1 97.12 255 VAL B O 1
ATOM 4965 N N . VAL B 1 256 ? -22.719 11.406 14.242 1 97.75 256 VAL B N 1
ATOM 4966 C CA . VAL B 1 256 ? -21.5 11.188 14.992 1 97.75 256 VAL B CA 1
ATOM 4967 C C . VAL B 1 256 ? -20.562 10.266 14.211 1 97.75 256 VAL B C 1
ATOM 4969 O O . VAL B 1 256 ? -20.922 9.117 13.914 1 97.75 256 VAL B O 1
ATOM 4972 N N . VAL B 1 257 ? -19.391 10.773 13.891 1 96.06 257 VAL B N 1
ATOM 4973 C CA . VAL B 1 257 ? -18.375 9.977 13.188 1 96.06 257 VAL B CA 1
ATOM 4974 C C . VAL B 1 257 ? -17.234 9.648 14.133 1 96.06 257 VAL B C 1
ATOM 4976 O O . VAL B 1 257 ? -16.422 10.523 14.469 1 96.06 257 VAL B O 1
ATOM 4979 N N . SER B 1 258 ? -17.094 8.453 14.484 1 95.56 258 SER B N 1
ATOM 4980 C CA . SER B 1 258 ? -16.172 8.062 15.547 1 95.56 258 SER B CA 1
ATOM 4981 C C . SER B 1 258 ? -14.742 7.996 15.039 1 95.56 258 SER B C 1
ATOM 4983 O O . SER B 1 258 ? -13.797 8.219 15.805 1 95.56 258 SER B O 1
ATOM 4985 N N . GLY B 1 259 ? -14.578 7.684 13.742 1 90.56 259 GLY B N 1
ATOM 4986 C CA . GLY B 1 259 ? -13.25 7.371 13.227 1 90.56 259 GLY B CA 1
ATOM 4987 C C . GLY B 1 259 ? -12.953 5.887 13.211 1 90.56 259 GLY B C 1
ATOM 4988 O O . GLY B 1 259 ? -13.516 5.125 14 1 90.56 259 GLY B O 1
ATOM 4989 N N . PRO B 1 260 ? -12.008 5.5 12.375 1 83.88 260 PRO B N 1
ATOM 4990 C CA . PRO B 1 260 ? -11.75 4.074 12.156 1 83.88 260 PRO B CA 1
ATOM 4991 C C . PRO B 1 260 ? -10.969 3.432 13.297 1 83.88 260 PRO B C 1
ATOM 4993 O O . PRO B 1 260 ? -10.914 2.203 13.398 1 83.88 260 PRO B O 1
ATOM 4996 N N . GLN B 1 261 ? -10.453 4.145 14.164 1 85.56 261 GLN B N 1
ATOM 4997 C CA . GLN B 1 261 ? -9.516 3.586 15.133 1 85.56 261 GLN B CA 1
ATOM 4998 C C . GLN B 1 261 ? -10.203 3.311 16.469 1 85.56 261 GLN B C 1
ATOM 5000 O O . GLN B 1 261 ? -9.594 2.746 17.375 1 85.56 261 GLN B O 1
ATOM 5005 N N . LEU B 1 262 ? -11.484 3.729 16.594 1 90.19 262 LEU B N 1
ATOM 5006 C CA . LEU B 1 262 ? -12.234 3.385 17.797 1 90.19 262 LEU B CA 1
ATOM 5007 C C . LEU B 1 262 ? -12.508 1.885 17.859 1 90.19 262 LEU B C 1
ATOM 5009 O O . LEU B 1 262 ? -12.883 1.275 16.859 1 90.19 262 LEU B O 1
ATOM 5013 N N . SER B 1 263 ? -12.281 1.334 18.984 1 91.38 263 SER B N 1
ATOM 5014 C CA . SER B 1 263 ? -12.5 -0.102 19.109 1 91.38 263 SER B CA 1
ATOM 5015 C C . SER B 1 263 ? -13.961 -0.46 18.859 1 91.38 263 SER B C 1
ATOM 5017 O O . SER B 1 263 ? -14.852 0.378 19.031 1 91.38 263 SER B O 1
ATOM 5019 N N . ASP B 1 264 ? -14.156 -1.688 18.531 1 92 264 ASP B N 1
ATOM 5020 C CA . ASP B 1 264 ? -15.516 -2.152 18.266 1 92 264 ASP B CA 1
ATOM 5021 C C . ASP B 1 264 ? -16.391 -2.037 19.516 1 92 264 ASP B C 1
ATOM 5023 O O . ASP B 1 264 ? -17.562 -1.663 19.422 1 92 264 ASP B O 1
ATOM 5027 N N . SER B 1 265 ? -15.773 -2.387 20.625 1 95.5 265 SER B N 1
ATOM 5028 C CA . SER B 1 265 ? -16.516 -2.316 21.875 1 95.5 265 SER B CA 1
ATOM 5029 C C . SER B 1 265 ? -16.906 -0.881 22.203 1 95.5 265 SER B C 1
ATOM 5031 O O . SER B 1 265 ? -18.047 -0.621 22.625 1 95.5 265 SER B O 1
ATOM 5033 N N . GLU B 1 266 ? -16.031 0.011 22.047 1 96.31 266 GLU B N 1
ATOM 5034 C CA . GLU B 1 266 ? -16.297 1.421 22.312 1 96.31 266 GLU B CA 1
ATOM 5035 C C . GLU B 1 266 ? -17.312 1.987 21.312 1 96.31 266 GLU B C 1
ATOM 5037 O O . GLU B 1 266 ? -18.188 2.764 21.688 1 96.31 266 GLU B O 1
ATOM 5042 N N . PHE B 1 267 ? -17.156 1.584 20.141 1 96.25 267 PHE B N 1
ATOM 5043 C CA . PHE B 1 267 ? -18.094 2.031 19.125 1 96.25 267 PHE B CA 1
ATOM 5044 C C . PHE B 1 267 ? -19.516 1.613 19.469 1 96.25 267 PHE B C 1
ATOM 5046 O O . PHE B 1 267 ? -20.453 2.408 19.344 1 96.25 267 PHE B O 1
ATOM 5053 N N . ALA B 1 268 ? -19.656 0.381 19.828 1 96.31 268 ALA B N 1
ATOM 5054 C CA . ALA B 1 268 ? -20.969 -0.137 20.203 1 96.31 268 ALA B CA 1
ATOM 5055 C C . ALA B 1 268 ? -21.562 0.65 21.375 1 96.31 268 ALA B C 1
ATOM 5057 O O . ALA B 1 268 ? -22.766 0.919 21.406 1 96.31 268 ALA B O 1
ATOM 5058 N N . LYS B 1 269 ? -20.719 0.978 22.312 1 97 269 LYS B N 1
ATOM 5059 C CA . LYS B 1 269 ? -21.172 1.753 23.453 1 97 269 LYS B CA 1
ATOM 5060 C C . LYS B 1 269 ? -21.672 3.131 23.031 1 97 269 LYS B C 1
ATOM 5062 O O . LYS B 1 269 ? -22.703 3.596 23.516 1 97 269 LYS B O 1
ATOM 5067 N N . VAL B 1 270 ? -20.969 3.771 22.172 1 97.75 270 VAL B N 1
ATOM 5068 C CA . VAL B 1 270 ? -21.344 5.082 21.656 1 97.75 270 VAL B CA 1
ATOM 5069 C C . VAL B 1 270 ? -22.688 4.98 20.922 1 97.75 270 VAL B C 1
ATOM 5071 O O . VAL B 1 270 ? -23.578 5.801 21.141 1 97.75 270 VAL B O 1
ATOM 5074 N N . ALA B 1 271 ? -22.797 3.986 20.109 1 96.88 271 ALA B N 1
ATOM 5075 C CA . ALA B 1 271 ? -24 3.787 19.328 1 96.88 271 ALA B CA 1
ATOM 5076 C C . ALA B 1 271 ? -25.219 3.553 20.219 1 96.88 271 ALA B C 1
ATOM 5078 O O . ALA B 1 271 ? -26.297 4.07 19.969 1 96.88 271 ALA B O 1
ATOM 5079 N N . ARG B 1 272 ? -25.031 2.801 21.203 1 96.5 272 ARG B N 1
ATOM 5080 C CA . ARG B 1 272 ? -26.109 2.479 22.141 1 96.5 272 ARG B CA 1
ATOM 5081 C C . ARG B 1 272 ? -26.547 3.713 22.922 1 96.5 272 ARG B C 1
ATOM 5083 O O . ARG B 1 272 ? -27.688 3.803 23.359 1 96.5 272 ARG B O 1
ATOM 5090 N N . SER B 1 273 ? -25.672 4.598 23.125 1 95.56 273 SER B N 1
ATOM 5091 C CA . SER B 1 273 ? -25.953 5.793 23.906 1 95.56 273 SER B CA 1
ATOM 5092 C C . SER B 1 273 ? -26.609 6.875 23.062 1 95.56 273 SER B C 1
ATOM 5094 O O . SER B 1 273 ? -27 7.926 23.578 1 95.56 273 SER B O 1
ATOM 5096 N N . SER B 1 274 ? -26.734 6.605 21.797 1 96.56 274 SER B N 1
ATOM 5097 C CA . SER B 1 274 ? -27.188 7.648 20.875 1 96.56 274 SER B CA 1
ATOM 5098 C C . SER B 1 274 ? -28.688 7.887 21.016 1 96.56 274 SER B C 1
ATOM 5100 O O . SER B 1 274 ? -29.453 6.945 21.219 1 96.56 274 SER B O 1
ATOM 5102 N N . GLY B 1 275 ? -29.094 9.148 20.953 1 93.12 275 GLY B N 1
ATOM 5103 C CA . GLY B 1 275 ? -30.516 9.508 20.922 1 93.12 275 GLY B CA 1
ATOM 5104 C C . GLY B 1 275 ? -31.188 9.172 19.609 1 93.12 275 GLY B C 1
ATOM 5105 O O . GLY B 1 275 ? -30.531 8.766 18.656 1 93.12 275 GLY B O 1
ATOM 5106 N N . PRO B 1 276 ? -32.5 9.359 19.5 1 93.19 276 PRO B N 1
ATOM 5107 C CA . PRO B 1 276 ? -33.281 8.938 18.328 1 93.19 276 PRO B CA 1
ATOM 5108 C C . PRO B 1 276 ? -32.938 9.727 17.078 1 93.19 276 PRO B C 1
ATOM 5110 O O . PRO B 1 276 ? -33.125 9.227 15.961 1 93.19 276 PRO B O 1
ATOM 5113 N N . ARG B 1 277 ? -32.438 10.914 17.234 1 95.5 277 ARG B N 1
ATOM 5114 C CA . ARG B 1 277 ? -32.125 11.727 16.062 1 95.5 277 ARG B CA 1
ATOM 5115 C C . ARG B 1 277 ? -30.641 11.719 15.766 1 95.5 277 ARG B C 1
ATOM 5117 O O . ARG B 1 277 ? -30.141 12.562 15.016 1 95.5 277 ARG B O 1
ATOM 5124 N N . THR B 1 278 ? -29.938 10.805 16.391 1 96.75 278 THR B N 1
ATOM 5125 C CA . THR B 1 278 ? -28.484 10.75 16.234 1 96.75 278 THR B CA 1
ATOM 5126 C C . THR B 1 278 ? -28.078 9.484 15.484 1 96.75 278 THR B C 1
ATOM 5128 O O . THR B 1 278 ? -28.453 8.375 15.867 1 96.75 278 THR B O 1
ATOM 5131 N N . LEU B 1 279 ? -27.359 9.703 14.445 1 95.75 279 LEU B N 1
ATOM 5132 C CA . LEU B 1 279 ? -26.781 8.609 13.68 1 95.75 279 LEU B CA 1
ATOM 5133 C C . LEU B 1 279 ? -25.281 8.484 13.977 1 95.75 279 LEU B C 1
ATOM 5135 O O . LEU B 1 279 ? -24.547 9.461 13.867 1 95.75 279 LEU B O 1
ATOM 5139 N N . VAL B 1 280 ? -24.875 7.254 14.344 1 96.69 280 VAL B N 1
ATOM 5140 C CA . VAL B 1 280 ? -23.469 6.996 14.648 1 96.69 280 VAL B CA 1
ATOM 5141 C C . VAL B 1 280 ? -22.844 6.148 13.539 1 96.69 280 VAL B C 1
ATOM 5143 O O . VAL B 1 280 ? -23.406 5.117 13.156 1 96.69 280 VAL B O 1
ATOM 5146 N N . ARG B 1 281 ? -21.719 6.641 13.016 1 94.81 281 ARG B N 1
ATOM 5147 C CA . ARG B 1 281 ? -21 5.891 11.992 1 94.81 281 ARG B CA 1
ATOM 5148 C C . ARG B 1 281 ? -19.5 5.914 12.242 1 94.81 281 ARG B C 1
ATOM 5150 O O . ARG B 1 281 ? -18.984 6.836 12.875 1 94.81 281 ARG B O 1
ATOM 5157 N N . ARG B 1 282 ? -18.812 4.922 11.758 1 93.38 282 ARG B N 1
ATOM 5158 C CA . ARG B 1 282 ? -17.375 4.836 11.914 1 93.38 282 ARG B CA 1
ATOM 5159 C C . ARG B 1 282 ? -16.656 5.824 10.992 1 93.38 282 ARG B C 1
ATOM 5161 O O . ARG B 1 282 ? -15.672 6.449 11.391 1 93.38 282 ARG B O 1
ATOM 5168 N N . THR B 1 283 ? -17.047 5.781 9.789 1 89.12 283 THR B N 1
ATOM 5169 C CA . THR B 1 283 ? -16.469 6.66 8.781 1 89.12 283 THR B CA 1
ATOM 5170 C C . THR B 1 283 ? -17.562 7.305 7.93 1 89.12 283 THR B C 1
ATOM 5172 O O . THR B 1 283 ? -18.688 6.801 7.867 1 89.12 283 THR B O 1
ATOM 5175 N N . TRP B 1 284 ? -17.281 8.414 7.402 1 89.19 284 TRP B N 1
ATOM 5176 C CA . TRP B 1 284 ? -18.125 9.109 6.438 1 89.19 284 TRP B CA 1
ATOM 5177 C C . TRP B 1 284 ? -17.297 9.703 5.309 1 89.19 284 TRP B C 1
ATOM 5179 O O . TRP B 1 284 ? -16.766 10.805 5.434 1 89.19 284 TRP B O 1
ATOM 5189 N N . PRO B 1 285 ? -17.156 8.953 4.18 1 82.25 285 PRO B N 1
ATOM 5190 C CA . PRO B 1 285 ? -16.344 9.461 3.066 1 82.25 285 PRO B CA 1
ATOM 5191 C C . PRO B 1 285 ? -16.719 10.891 2.668 1 82.25 285 PRO B C 1
ATOM 5193 O O . PRO B 1 285 ? -17.906 11.234 2.623 1 82.25 285 PRO B O 1
ATOM 5196 N N . GLY B 1 286 ? -15.742 11.672 2.451 1 82.94 286 GLY B N 1
ATOM 5197 C CA . GLY B 1 286 ? -15.953 13.07 2.111 1 82.94 286 GLY B CA 1
ATOM 5198 C C . GLY B 1 286 ? -16.266 13.93 3.316 1 82.94 286 GLY B C 1
ATOM 5199 O O . GLY B 1 286 ? -17.125 14.812 3.25 1 82.94 286 GLY B O 1
ATOM 5200 N N . LEU B 1 287 ? -15.656 13.664 4.383 1 86.75 287 LEU B N 1
ATOM 5201 C CA . LEU B 1 287 ? -15.953 14.312 5.656 1 86.75 287 LEU B CA 1
ATOM 5202 C C . LEU B 1 287 ? -15.789 15.828 5.543 1 86.75 287 LEU B C 1
ATOM 5204 O O . LEU B 1 287 ? -16.547 16.578 6.164 1 86.75 287 LEU B O 1
ATOM 5208 N N . SER B 1 288 ? -14.828 16.328 4.801 1 87.94 288 SER B N 1
ATOM 5209 C CA . SER B 1 288 ? -14.617 17.766 4.652 1 87.94 288 SER B CA 1
ATOM 5210 C C . SER B 1 288 ? -15.859 18.438 4.078 1 87.94 288 SER B C 1
ATOM 5212 O O . SER B 1 288 ? -16.219 19.547 4.504 1 87.94 288 SER B O 1
ATOM 5214 N N . ARG B 1 289 ? -16.422 17.781 3.133 1 88.44 289 ARG B N 1
ATOM 5215 C CA . ARG B 1 289 ? -17.656 18.328 2.555 1 88.44 289 ARG B CA 1
ATOM 5216 C C . ARG B 1 289 ? -18.781 18.328 3.574 1 88.44 289 ARG B C 1
ATOM 5218 O O . ARG B 1 289 ? -19.594 19.266 3.611 1 88.44 289 ARG B O 1
ATOM 5225 N N . HIS B 1 290 ? -18.828 17.312 4.324 1 91.75 290 HIS B N 1
ATOM 5226 C CA . HIS B 1 290 ? -19.875 17.234 5.344 1 91.75 290 HIS B CA 1
ATOM 5227 C C . HIS B 1 290 ? -19.688 18.297 6.418 1 91.75 290 HIS B C 1
ATOM 5229 O O . HIS B 1 290 ? -20.656 18.797 6.977 1 91.75 290 HIS B O 1
ATOM 5235 N N . ILE B 1 291 ? -18.484 18.594 6.672 1 93.81 291 ILE B N 1
ATOM 5236 C CA . ILE B 1 291 ? -18.203 19.688 7.602 1 93.81 291 ILE B CA 1
ATOM 5237 C C . ILE B 1 291 ? -18.766 21 7.043 1 93.81 291 ILE B C 1
ATOM 5239 O O . ILE B 1 291 ? -19.391 21.766 7.77 1 93.81 291 ILE B O 1
ATOM 5243 N N . ASP B 1 292 ? -18.578 21.203 5.844 1 92.06 292 ASP B N 1
ATOM 5244 C CA . ASP B 1 292 ? -19.047 22.406 5.18 1 92.06 292 ASP B CA 1
ATOM 5245 C C . ASP B 1 292 ? -20.578 22.453 5.141 1 92.06 292 ASP B C 1
ATOM 5247 O O . ASP B 1 292 ? -21.172 23.531 5.223 1 92.06 292 ASP B O 1
ATOM 5251 N N . ASP B 1 293 ? -21.172 21.312 5.02 1 92.12 293 ASP B N 1
ATOM 5252 C CA . ASP B 1 293 ? -22.625 21.219 4.883 1 92.12 293 ASP B CA 1
ATOM 5253 C C . ASP B 1 293 ? -23.312 21.281 6.246 1 92.12 293 ASP B C 1
ATOM 5255 O O . ASP B 1 293 ? -24.516 21.531 6.332 1 92.12 293 ASP B O 1
ATOM 5259 N N . ALA B 1 294 ? -22.641 20.984 7.266 1 95.75 294 ALA B N 1
ATOM 5260 C CA . ALA B 1 294 ? -23.234 20.906 8.602 1 95.75 294 ALA B CA 1
ATOM 5261 C C . ALA B 1 294 ? -23.641 22.281 9.109 1 95.75 294 ALA B C 1
ATOM 5263 O O . ALA B 1 294 ? -23.016 23.281 8.773 1 95.75 294 ALA B O 1
ATOM 5264 N N . SER B 1 295 ? -24.719 22.25 9.906 1 97.19 295 SER B N 1
ATOM 5265 C CA . SER B 1 295 ? -25.141 23.5 10.547 1 97.19 295 SER B CA 1
ATOM 5266 C C . SER B 1 295 ? -24.172 23.906 11.648 1 97.19 295 SER B C 1
ATOM 5268 O O . SER B 1 295 ? -24.047 25.094 11.969 1 97.19 295 SER B O 1
ATOM 5270 N N . ALA B 1 296 ? -23.562 22.969 12.227 1 98.06 296 ALA B N 1
ATOM 5271 C CA . ALA B 1 296 ? -22.5 23.141 13.227 1 98.06 296 ALA B CA 1
ATOM 5272 C C . ALA B 1 296 ? -21.656 21.875 13.344 1 98.06 296 ALA B C 1
ATOM 5274 O O . ALA B 1 296 ? -22.125 20.781 13.016 1 98.06 296 ALA B O 1
ATOM 5275 N N . VAL B 1 297 ? -20.438 22.047 13.789 1 98.25 297 VAL B N 1
ATOM 5276 C CA . VAL B 1 297 ? -19.547 20.891 13.898 1 98.25 297 VAL B CA 1
ATOM 5277 C C . VAL B 1 297 ? -18.875 20.891 15.273 1 98.25 297 VAL B C 1
ATOM 5279 O O . VAL B 1 297 ? -18.469 21.938 15.781 1 98.25 297 VAL B O 1
ATOM 5282 N N . ILE B 1 298 ? -18.844 19.75 15.922 1 98.56 298 ILE B N 1
ATOM 5283 C CA . ILE B 1 298 ? -18.094 19.484 17.141 1 98.56 298 ILE B CA 1
ATOM 5284 C C . ILE B 1 298 ? -16.938 18.531 16.828 1 98.56 298 ILE B C 1
ATOM 5286 O O . ILE B 1 298 ? -17.109 17.5 16.188 1 98.56 298 ILE B O 1
ATOM 5290 N N . SER B 1 299 ? -15.781 18.875 17.203 1 97.75 299 SER B N 1
ATOM 5291 C CA . SER B 1 299 ? -14.625 18.062 16.875 1 97.75 299 SER B CA 1
ATOM 5292 C C . SER B 1 299 ? -13.539 18.156 17.938 1 97.75 299 SER B C 1
ATOM 5294 O O . SER B 1 299 ? -13.578 19.062 18.781 1 97.75 299 SER B O 1
ATOM 5296 N N . MET B 1 300 ? -12.672 17.234 17.844 1 96.12 300 MET B N 1
ATOM 5297 C CA . MET B 1 300 ? -11.445 17.422 18.625 1 96.12 300 MET B CA 1
ATOM 5298 C C . MET B 1 300 ? -10.547 18.469 17.984 1 96.12 300 MET B C 1
ATOM 5300 O O . MET B 1 300 ? -10.969 19.188 17.078 1 96.12 300 MET B O 1
ATOM 5304 N N . GLY B 1 301 ? -9.273 18.609 18.453 1 94.06 301 GLY B N 1
ATOM 5305 C CA . GLY B 1 301 ? -8.43 19.703 18.031 1 94.06 301 GLY B CA 1
ATOM 5306 C C . GLY B 1 301 ? -7.273 19.266 17.156 1 94.06 301 GLY B C 1
ATOM 5307 O O . GLY B 1 301 ? -6.203 19.875 17.156 1 94.06 301 GLY B O 1
ATOM 5308 N N . GLY B 1 302 ? -7.465 18.156 16.391 1 93.44 302 GLY B N 1
ATOM 5309 C CA . GLY B 1 302 ? -6.422 17.719 15.477 1 93.44 302 GLY B CA 1
ATOM 5310 C C . GLY B 1 302 ? -6.207 18.672 14.312 1 93.44 302 GLY B C 1
ATOM 5311 O O . GLY B 1 302 ? -7.16 19.234 13.789 1 93.44 302 GLY B O 1
ATOM 5312 N N . TYR B 1 303 ? -4.973 18.75 13.867 1 95.12 303 TYR B N 1
ATOM 5313 C CA . TYR B 1 303 ? -4.582 19.734 12.867 1 95.12 303 TYR B CA 1
ATOM 5314 C C . TYR B 1 303 ? -5.402 19.578 11.594 1 95.12 303 TYR B C 1
ATOM 5316 O O . TYR B 1 303 ? -5.941 20.547 11.062 1 95.12 303 TYR B O 1
ATOM 5324 N N . ASN B 1 304 ? -5.512 18.406 11.023 1 93.38 304 ASN B N 1
ATOM 5325 C CA . ASN B 1 304 ? -6.164 18.188 9.734 1 93.38 304 ASN B CA 1
ATOM 5326 C C . ASN B 1 304 ? -7.652 18.531 9.797 1 93.38 304 ASN B C 1
ATOM 5328 O O . ASN B 1 304 ? -8.172 19.219 8.922 1 93.38 304 ASN B O 1
ATOM 5332 N N . THR B 1 305 ? -8.328 18.031 10.805 1 93.31 305 THR B N 1
ATOM 5333 C CA . THR B 1 305 ? -9.75 18.312 10.953 1 93.31 305 THR B CA 1
ATOM 5334 C C . THR B 1 305 ? -9.977 19.812 11.164 1 93.31 305 THR B C 1
ATOM 5336 O O . THR B 1 305 ? -10.922 20.391 10.609 1 93.31 305 THR B O 1
ATOM 5339 N N . VAL B 1 306 ? -9.148 20.391 11.953 1 96.44 306 VAL B N 1
ATOM 5340 C CA . VAL B 1 306 ? -9.266 21.828 12.203 1 96.44 306 VAL B CA 1
ATOM 5341 C C . VAL B 1 306 ? -9.102 22.594 10.891 1 96.44 306 VAL B C 1
ATOM 5343 O O . VAL B 1 306 ? -9.836 23.547 10.617 1 96.44 306 VAL B O 1
ATOM 5346 N N . CYS B 1 307 ? -8.141 22.188 10.086 1 96 307 CYS B N 1
ATOM 5347 C CA . CYS B 1 307 ? -7.957 22.828 8.789 1 96 307 CYS B CA 1
ATOM 5348 C C . CYS B 1 307 ? -9.203 22.688 7.93 1 96 307 CYS B C 1
ATOM 5350 O O . CYS B 1 307 ? -9.586 23.625 7.215 1 96 307 CYS B O 1
ATOM 5352 N N . GLU B 1 308 ? -9.828 21.547 7.969 1 94.12 308 GLU B N 1
ATOM 5353 C CA . GLU B 1 308 ? -11.07 21.328 7.234 1 94.12 308 GLU B CA 1
ATOM 5354 C C . GLU B 1 308 ? -12.172 22.266 7.73 1 94.12 308 GLU B C 1
ATOM 5356 O O . GLU B 1 308 ? -12.93 22.828 6.93 1 94.12 308 GLU B O 1
ATOM 5361 N N . ILE B 1 309 ? -12.234 22.453 8.961 1 96.31 309 ILE B N 1
ATOM 5362 C CA . ILE B 1 309 ? -13.211 23.3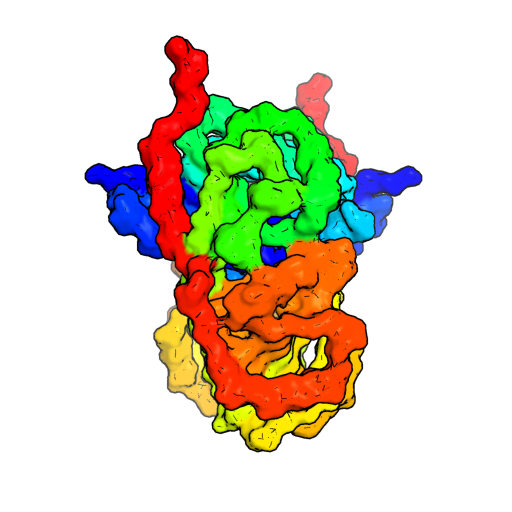44 9.578 1 96.31 309 ILE B CA 1
ATOM 5363 C C . ILE B 1 309 ? -12.93 24.797 9.164 1 96.31 309 ILE B C 1
ATOM 5365 O O . ILE B 1 309 ? -13.836 25.516 8.75 1 96.31 309 ILE B O 1
ATOM 5369 N N . LEU B 1 310 ? -11.664 25.156 9.258 1 97 310 LEU B N 1
ATOM 5370 C CA . LEU B 1 310 ? -11.266 26.531 8.977 1 97 310 LEU B CA 1
ATOM 5371 C C . LEU B 1 310 ? -11.594 26.906 7.535 1 97 310 LEU B C 1
ATOM 5373 O O . LEU B 1 310 ? -11.789 28.094 7.227 1 97 310 LEU B O 1
ATOM 5377 N N . ALA B 1 311 ? -11.703 25.938 6.73 1 94.94 311 ALA B N 1
ATOM 5378 C CA . ALA B 1 311 ? -11.984 26.172 5.316 1 94.94 311 ALA B CA 1
ATOM 5379 C C . ALA B 1 311 ? -13.469 26.438 5.086 1 94.94 311 ALA B C 1
ATOM 5381 O O . ALA B 1 311 ? -13.906 26.625 3.951 1 94.94 311 ALA B O 1
ATOM 5382 N N . THR B 1 312 ? -14.25 26.406 6.082 1 95.12 312 THR B N 1
ATOM 5383 C CA . THR B 1 312 ? -15.688 26.594 5.984 1 95.12 312 THR B CA 1
ATOM 5384 C C . THR B 1 312 ? -16.141 27.766 6.863 1 95.12 312 THR B C 1
ATOM 5386 O O . THR B 1 312 ? -15.328 28.344 7.594 1 95.12 312 THR B O 1
ATOM 5389 N N . SER B 1 313 ? -17.422 28.062 6.746 1 96.5 313 SER B N 1
ATOM 5390 C CA . SER B 1 313 ? -18.031 29.031 7.641 1 96.5 313 SER B CA 1
ATOM 5391 C C . SER B 1 313 ? -18.859 28.359 8.727 1 96.5 313 SER B C 1
ATOM 5393 O O . SER B 1 313 ? -19.547 29.031 9.492 1 96.5 313 SER B O 1
ATOM 5395 N N . THR B 1 314 ? -18.75 27.047 8.773 1 97.19 314 THR B N 1
ATOM 5396 C CA . THR B 1 314 ? -19.531 26.266 9.734 1 97.19 314 THR B CA 1
ATOM 5397 C C . THR B 1 314 ? -19.094 26.562 11.164 1 97.19 314 THR B C 1
ATOM 5399 O O . THR B 1 314 ? -17.906 26.453 11.484 1 97.19 314 THR B O 1
ATOM 5402 N N . PRO B 1 315 ? -20.062 27.031 12.039 1 98.31 315 PRO B N 1
ATOM 5403 C CA . PRO B 1 315 ? -19.672 27.188 13.438 1 98.31 315 PRO B CA 1
ATOM 5404 C C . PRO B 1 315 ? -19.109 25.906 14.047 1 98.31 315 PRO B C 1
ATOM 5406 O O . PRO B 1 315 ? -19.609 24.828 13.781 1 98.31 315 PRO B O 1
ATOM 5409 N N . ALA B 1 316 ? -18.031 26.062 14.828 1 98.56 316 ALA B N 1
ATOM 5410 C CA . ALA B 1 316 ? -17.328 24.875 15.305 1 98.56 316 ALA B CA 1
ATOM 5411 C C . ALA B 1 316 ? -17.016 25 16.797 1 98.56 316 ALA B C 1
ATOM 5413 O O . ALA B 1 316 ? -16.641 26.078 17.266 1 98.56 316 ALA B O 1
ATOM 5414 N N . LEU B 1 317 ? -17.219 23.922 17.484 1 98.69 317 LEU B N 1
ATOM 5415 C CA . LEU B 1 317 ? -16.781 23.75 18.859 1 98.69 317 LEU B CA 1
ATOM 5416 C C . LEU B 1 317 ? -15.664 22.703 18.953 1 98.69 317 LEU B C 1
ATOM 5418 O O . LEU B 1 317 ? -15.875 21.547 18.625 1 98.69 317 LEU B O 1
ATOM 5422 N N . LEU B 1 318 ? -14.469 23.141 19.375 1 98.5 318 LEU B N 1
ATOM 5423 C CA . LEU B 1 318 ? -13.367 22.203 19.578 1 98.5 318 LEU B CA 1
ATOM 5424 C C . LEU B 1 318 ? -13.336 21.703 21.016 1 98.5 318 LEU B C 1
ATOM 5426 O O . LEU B 1 318 ? -13.484 22.5 21.953 1 98.5 318 LEU B O 1
ATOM 5430 N N . VAL B 1 319 ? -13.25 20.438 21.203 1 98.12 319 VAL B N 1
ATOM 5431 C CA . VAL B 1 319 ? -13.016 19.766 22.469 1 98.12 319 VAL B CA 1
ATOM 5432 C C . VAL B 1 319 ? -11.719 18.969 22.406 1 98.12 319 VAL B C 1
ATOM 5434 O O . VAL B 1 319 ? -11.734 17.75 22.188 1 98.12 319 VAL B O 1
ATOM 5437 N N . PRO B 1 320 ? -10.625 19.625 22.703 1 96.44 320 PRO B N 1
ATOM 5438 C CA . PRO B 1 320 ? -9.305 19.031 22.453 1 96.44 320 PRO B CA 1
ATOM 5439 C C . PRO B 1 320 ? -8.93 17.953 23.469 1 96.44 320 PRO B C 1
ATOM 5441 O O . PRO B 1 320 ? -9.359 18.016 24.625 1 96.44 320 PRO B O 1
ATOM 5444 N N . ARG B 1 321 ? -8.188 17 22.969 1 92.88 321 ARG B N 1
ATOM 5445 C CA . ARG B 1 321 ? -7.508 16.125 23.906 1 92.88 321 ARG B CA 1
ATOM 5446 C C . ARG B 1 321 ? -6.406 16.859 24.656 1 92.88 321 ARG B C 1
ATOM 5448 O O . ARG B 1 321 ? -5.758 17.75 24.094 1 92.88 321 ARG B O 1
ATOM 5455 N N . GLU B 1 322 ? -6.156 16.453 25.875 1 91.19 322 GLU B N 1
ATOM 5456 C CA . GLU B 1 322 ? -5.199 17.188 26.703 1 91.19 322 GLU B CA 1
ATOM 5457 C C . GLU B 1 322 ? -4.066 16.281 27.172 1 91.19 322 GLU B C 1
ATOM 5459 O O . GLU B 1 322 ? -3.096 16.75 27.766 1 91.19 322 GLU B O 1
ATOM 5464 N N . VAL B 1 323 ? -4.234 15.047 26.953 1 86.12 323 VAL B N 1
ATOM 5465 C CA . VAL B 1 323 ? -3.213 14.047 27.266 1 86.12 323 VAL B CA 1
ATOM 5466 C C . VAL B 1 323 ? -2.973 13.148 26.062 1 86.12 323 VAL B C 1
ATOM 5468 O O . VAL B 1 323 ? -3.914 12.789 25.359 1 86.12 323 VAL B O 1
ATOM 5471 N N . PRO B 1 324 ? -1.846 12.719 25.703 1 81.12 324 PRO B N 1
ATOM 5472 C CA . PRO B 1 324 ? -0.591 12.977 26.406 1 81.12 324 PRO B CA 1
ATOM 5473 C C . PRO B 1 324 ? 0.044 14.312 26.031 1 81.12 324 PRO B C 1
ATOM 5475 O O . PRO B 1 324 ? 0.951 14.789 26.719 1 81.12 324 PRO B O 1
ATOM 5478 N N . ARG B 1 325 ? -0.333 14.922 24.953 1 86.81 325 ARG B N 1
ATOM 5479 C CA . ARG B 1 325 ? 0.251 16.172 24.484 1 86.81 325 ARG B CA 1
ATOM 5480 C C . ARG B 1 325 ? -0.759 17.312 24.547 1 86.81 325 ARG B C 1
ATOM 5482 O O . ARG B 1 325 ? -1.969 17.078 24.562 1 86.81 325 ARG B O 1
AT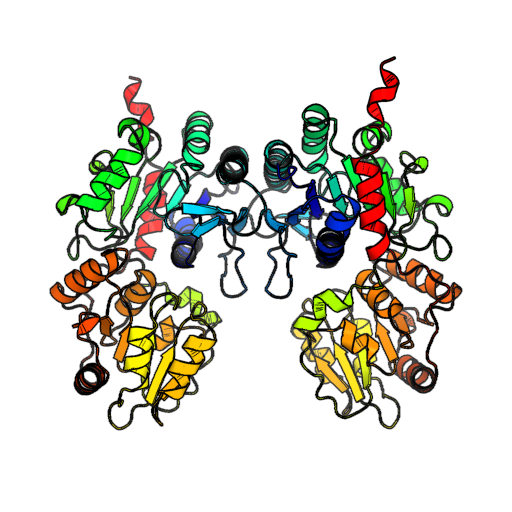OM 5489 N N . LEU B 1 326 ? -0.24 18.5 24.516 1 92.69 326 LEU B N 1
ATOM 5490 C CA . LEU B 1 326 ? -1.099 19.656 24.75 1 92.69 326 LEU B CA 1
ATOM 5491 C C . LEU B 1 326 ? -1.345 20.438 23.469 1 92.69 326 LEU B C 1
ATOM 5493 O O . LEU B 1 326 ? -2 21.469 23.469 1 92.69 326 LEU B O 1
ATOM 5497 N N . GLU B 1 327 ? -0.875 19.969 22.375 1 94.5 327 GLU B N 1
ATOM 5498 C CA . GLU B 1 327 ? -0.929 20.719 21.109 1 94.5 327 GLU B CA 1
ATOM 5499 C C . GLU B 1 327 ? -2.367 21.047 20.734 1 94.5 327 GLU B C 1
ATOM 5501 O O . GLU B 1 327 ? -2.639 22.141 20.219 1 94.5 327 GLU B O 1
ATOM 5506 N N . GLN B 1 328 ? -3.332 20.141 21 1 95.38 328 GLN B N 1
ATOM 5507 C CA . GLN B 1 328 ? -4.715 20.406 20.609 1 95.38 328 GLN B CA 1
ATOM 5508 C C . GLN B 1 328 ? -5.324 21.5 21.484 1 95.38 328 GLN B C 1
ATOM 5510 O O . GLN B 1 328 ? -6.074 22.359 21 1 95.38 328 GLN B O 1
ATOM 5515 N N . LEU B 1 329 ? -4.957 21.406 22.75 1 96.25 329 LEU B N 1
ATOM 5516 C CA . LEU B 1 329 ? -5.465 22.406 23.672 1 96.25 329 LEU B CA 1
ATOM 5517 C C . LEU B 1 329 ? -4.941 23.797 23.297 1 96.25 329 LEU B C 1
ATOM 5519 O O . LEU B 1 329 ? -5.703 24.766 23.25 1 96.25 329 LEU B O 1
ATOM 5523 N N . ILE B 1 330 ? -3.68 23.906 23.047 1 96.69 330 ILE B N 1
ATOM 5524 C CA . ILE B 1 330 ? -3.068 25.172 22.656 1 96.69 330 ILE B CA 1
ATOM 5525 C C . ILE B 1 330 ? -3.691 25.672 21.359 1 96.69 330 ILE B C 1
ATOM 5527 O O . ILE B 1 330 ? -4.016 26.859 21.25 1 96.69 330 ILE B O 1
ATOM 5531 N N . ARG B 1 331 ? -3.963 24.797 20.422 1 97.38 331 ARG B N 1
ATOM 5532 C CA . ARG B 1 331 ? -4.566 25.156 19.141 1 97.38 331 ARG B CA 1
ATOM 5533 C C . ARG B 1 331 ? -5.98 25.703 19.328 1 97.38 331 ARG B C 1
ATOM 5535 O O . ARG B 1 331 ? -6.324 26.766 18.812 1 97.38 331 ARG B O 1
ATOM 5542 N N . ALA B 1 332 ? -6.727 24.938 20.094 1 97.69 332 ALA B N 1
ATOM 5543 C CA . ALA B 1 332 ? -8.109 25.344 20.344 1 97.69 332 ALA B CA 1
ATOM 5544 C C . ALA B 1 332 ? -8.164 26.719 21 1 97.69 332 ALA B C 1
ATOM 5546 O O . ALA B 1 332 ? -8.953 27.578 20.594 1 97.69 332 ALA B O 1
ATOM 5547 N N . SER B 1 333 ? -7.324 26.906 21.953 1 97.12 333 SER B N 1
ATOM 5548 C CA . SER B 1 333 ? -7.273 28.172 22.672 1 97.12 333 SER B CA 1
ATOM 5549 C C . SER B 1 333 ? -6.859 29.312 21.75 1 97.12 333 SER B C 1
ATOM 5551 O O . SER B 1 333 ? -7.457 30.391 21.781 1 97.12 333 SER B O 1
ATOM 5553 N N . ALA B 1 334 ? -5.844 29.141 20.969 1 97.25 334 ALA B N 1
ATOM 5554 C CA . ALA B 1 334 ? -5.344 30.156 20.047 1 97.25 334 ALA B CA 1
ATOM 5555 C C . ALA B 1 334 ? -6.406 30.516 19.016 1 97.25 334 ALA B C 1
ATOM 5557 O O . ALA B 1 334 ? -6.602 31.703 18.719 1 97.25 334 ALA B O 1
ATOM 5558 N N . LEU B 1 335 ? -7.082 29.547 18.516 1 98.06 335 LEU B N 1
ATOM 5559 C CA . LEU B 1 335 ? -8.094 29.781 17.484 1 98.06 335 LEU B CA 1
ATOM 5560 C C . LEU B 1 335 ? -9.32 30.469 18.062 1 98.06 335 LEU B C 1
ATOM 5562 O O . LEU B 1 335 ? -9.953 31.281 17.391 1 98.06 335 LEU B O 1
ATOM 5566 N N . GLU B 1 336 ? -9.633 30.094 19.281 1 98 336 GLU B N 1
ATOM 5567 C CA . GLU B 1 336 ? -10.734 30.797 19.938 1 98 336 GLU B CA 1
ATOM 5568 C C . GLU B 1 336 ? -10.414 32.281 20.125 1 98 336 GLU B C 1
ATOM 5570 O O . GLU B 1 336 ? -11.25 33.125 19.875 1 98 336 GLU B O 1
ATOM 5575 N N . ARG B 1 337 ? -9.219 32.562 20.562 1 97.12 337 ARG B N 1
ATOM 5576 C CA . ARG B 1 337 ? -8.781 33.938 20.766 1 97.12 337 ARG B CA 1
ATOM 5577 C C . ARG B 1 337 ? -8.867 34.719 19.469 1 97.12 337 ARG B C 1
ATOM 5579 O O . ARG B 1 337 ? -9.125 35.938 19.5 1 97.12 337 ARG B O 1
ATOM 5586 N N . SER B 1 338 ? -8.688 34.062 18.406 1 96.75 338 SER B N 1
ATOM 5587 C CA . SER B 1 338 ? -8.742 34.719 17.094 1 96.75 338 SER B CA 1
ATOM 5588 C C . SER B 1 338 ? -10.18 34.875 16.609 1 96.75 338 SER B C 1
ATOM 5590 O O . SER B 1 338 ? -10.43 35.5 15.578 1 96.75 338 SER B O 1
ATOM 5592 N N . GLY B 1 339 ? -11.125 34.219 17.312 1 96.75 339 GLY B N 1
ATOM 5593 C CA . GLY B 1 339 ? -12.523 34.281 16.922 1 96.75 339 GLY B CA 1
ATOM 5594 C C . GLY B 1 339 ? -12.914 33.281 15.875 1 96.75 339 GLY B C 1
ATOM 5595 O O . GLY B 1 339 ? -13.992 33.344 15.297 1 96.75 339 GLY B O 1
ATOM 5596 N N . ALA B 1 340 ? -12.062 32.281 15.672 1 97.56 340 ALA B N 1
ATOM 5597 C CA . ALA B 1 340 ? -12.273 31.344 14.562 1 97.56 340 ALA B CA 1
ATOM 5598 C C . ALA B 1 340 ? -13.148 30.172 15 1 97.56 340 ALA B C 1
ATOM 5600 O O . ALA B 1 340 ? -13.82 29.547 14.172 1 97.56 340 ALA B O 1
ATOM 5601 N N . VAL B 1 341 ? -13.094 29.812 16.25 1 98.19 341 VAL B N 1
ATOM 5602 C CA . VAL B 1 341 ? -13.852 28.688 16.766 1 98.19 341 VAL B CA 1
ATOM 5603 C C . VAL B 1 341 ? -14.211 28.938 18.234 1 98.19 341 VAL B C 1
ATOM 5605 O O . VAL B 1 341 ? -13.688 29.875 18.859 1 98.19 341 VAL B O 1
ATOM 5608 N N . ASP B 1 342 ? -15.188 28.172 18.719 1 97.94 342 ASP B N 1
ATOM 5609 C CA . ASP B 1 342 ? -15.406 28.016 20.156 1 97.94 342 ASP B CA 1
ATOM 5610 C C . ASP B 1 342 ? -14.68 26.797 20.703 1 97.94 342 ASP B C 1
ATOM 5612 O O . ASP B 1 342 ? -14.312 25.891 19.938 1 97.94 342 ASP B O 1
ATOM 5616 N N . PHE B 1 343 ? -14.297 26.766 21.938 1 95.38 343 PHE B N 1
ATOM 5617 C CA . PHE B 1 343 ? -13.711 25.547 22.453 1 95.38 343 PHE B CA 1
ATOM 5618 C C . PHE B 1 343 ? -14.133 25.312 23.906 1 95.38 343 PHE B C 1
ATOM 5620 O O . PHE B 1 343 ? -14.43 26.281 24.625 1 95.38 343 PHE B O 1
ATOM 5627 N N . LEU B 1 344 ? -14.336 24.125 24.25 1 96.38 344 LEU B N 1
ATOM 5628 C CA . LEU B 1 344 ? -14.609 23.609 25.578 1 96.38 344 LEU B CA 1
ATOM 5629 C C . LEU B 1 344 ? -13.539 22.609 26.016 1 96.38 344 LEU B C 1
ATOM 5631 O O . LEU B 1 344 ? -13.094 21.781 25.219 1 96.38 344 LEU B O 1
ATOM 5635 N N . ARG B 1 345 ? -13.164 22.688 27.312 1 96.31 345 ARG B N 1
ATOM 5636 C CA . ARG B 1 345 ? -12.273 21.672 27.844 1 96.31 345 ARG B CA 1
ATOM 5637 C C . ARG B 1 345 ? -12.953 20.312 27.875 1 96.31 345 ARG B C 1
ATOM 5639 O O . ARG B 1 345 ? -14.18 20.219 28 1 96.31 345 ARG B O 1
ATOM 5646 N N . SER B 1 346 ? -12.109 19.312 27.781 1 93.19 346 SER B N 1
ATOM 5647 C CA . SER B 1 346 ? -12.633 17.953 27.719 1 93.19 346 SER B CA 1
ATOM 5648 C C . SER B 1 346 ? -13.508 17.641 28.922 1 93.19 346 SER B C 1
ATOM 5650 O O . SER B 1 346 ? -14.555 17 28.797 1 93.19 346 SER B O 1
ATOM 5652 N N . GLU B 1 347 ? -13.172 18.109 30.062 1 92.94 347 GLU B N 1
ATOM 5653 C CA . GLU B 1 347 ? -13.898 17.828 31.312 1 92.94 347 GLU B CA 1
ATOM 5654 C C . GLU B 1 347 ? -15.227 18.562 31.344 1 92.94 347 GLU B C 1
ATOM 5656 O O . GLU B 1 347 ? -16.141 18.172 32.062 1 92.94 347 GLU B O 1
ATOM 5661 N N . ASP B 1 348 ? -15.375 19.578 30.578 1 95.88 348 ASP B N 1
ATOM 5662 C CA . ASP B 1 348 ? -16.562 20.422 30.578 1 95.88 348 ASP B CA 1
ATOM 5663 C C . ASP B 1 348 ? -17.516 20.031 29.453 1 95.88 348 ASP B C 1
ATOM 5665 O O . ASP B 1 348 ? -18.641 20.547 29.375 1 95.88 348 ASP B O 1
ATOM 5669 N N . ALA B 1 349 ? -17.109 19.156 28.562 1 96.25 349 ALA B N 1
ATOM 5670 C CA . ALA B 1 349 ? -17.906 18.781 27.406 1 96.25 349 ALA B CA 1
ATOM 5671 C C . ALA B 1 349 ? -18.922 17.688 27.766 1 96.25 349 ALA B C 1
ATOM 5673 O O . ALA B 1 349 ? -18.75 16.531 27.406 1 96.25 349 ALA B O 1
ATOM 5674 N N . SER B 1 350 ? -19.984 18.078 28.359 1 97.44 350 SER B N 1
ATOM 5675 C CA . SER B 1 350 ? -21.094 17.188 28.672 1 97.44 350 SER B CA 1
ATOM 5676 C C . SER B 1 350 ? -22.156 17.219 27.594 1 97.44 350 SER B C 1
ATOM 5678 O O . SER B 1 350 ? -22.188 18.125 26.766 1 97.44 350 SER B O 1
ATOM 5680 N N . SER B 1 351 ? -23.016 16.156 27.656 1 97.81 351 SER B N 1
ATOM 5681 C CA . SER B 1 351 ? -24.125 16.141 26.719 1 97.81 351 SER B CA 1
ATOM 5682 C C . SER B 1 351 ? -24.969 17.406 26.812 1 97.81 351 SER B C 1
ATOM 5684 O O . SER B 1 351 ? -25.422 17.938 25.797 1 97.81 351 SER B O 1
ATOM 5686 N N . SER B 1 352 ? -25.141 17.828 28.016 1 97.69 352 SER B N 1
ATOM 5687 C CA . SER B 1 352 ? -25.922 19.031 28.234 1 97.69 352 SER B CA 1
ATOM 5688 C C . SER B 1 352 ? -25.219 20.266 27.672 1 97.69 352 SER B C 1
ATOM 5690 O O . SER B 1 352 ? -25.859 21.109 27.047 1 97.69 352 SER B O 1
ATOM 5692 N N . ALA B 1 353 ? -23.953 20.391 27.906 1 98.25 353 ALA B N 1
ATOM 5693 C CA . ALA B 1 353 ? -23.188 21.516 27.391 1 98.25 353 ALA B CA 1
ATOM 5694 C C . ALA B 1 353 ? -23.203 21.531 25.859 1 98.25 353 ALA B C 1
ATOM 5696 O O . ALA B 1 353 ? -23.328 22.594 25.25 1 98.25 353 ALA B O 1
ATOM 5697 N N . LEU B 1 354 ? -23.047 20.375 25.266 1 98.44 354 LEU B N 1
ATOM 5698 C CA . LEU B 1 354 ? -23.047 20.25 23.812 1 98.44 354 LEU B CA 1
ATOM 5699 C C . LEU B 1 354 ? -24.422 20.625 23.25 1 98.44 354 LEU B C 1
ATOM 5701 O O . LEU B 1 354 ? -24.516 21.297 22.219 1 98.44 354 LEU B O 1
ATOM 5705 N N . THR B 1 355 ? -25.484 20.188 23.906 1 98.12 355 THR B N 1
ATOM 5706 C CA . THR B 1 355 ? -26.859 20.531 23.516 1 98.12 355 THR B CA 1
ATOM 5707 C C . THR B 1 355 ? -27.062 22.031 23.516 1 98.12 355 THR B C 1
ATOM 5709 O O . THR B 1 355 ? -27.578 22.594 22.547 1 98.12 355 THR B O 1
ATOM 5712 N N . GLN B 1 356 ? -26.609 22.609 24.562 1 97.56 356 GLN B N 1
ATOM 5713 C CA . GLN B 1 356 ? -26.781 24.047 24.703 1 97.56 356 GLN B CA 1
ATOM 5714 C C . GLN B 1 356 ? -25.984 24.812 23.641 1 97.56 356 GLN B C 1
ATOM 5716 O O . GLN B 1 356 ? -26.5 25.766 23.047 1 97.56 356 GLN B O 1
ATOM 5721 N N . TRP B 1 357 ? -24.797 24.422 23.438 1 98 357 TRP B N 1
ATOM 5722 C CA . TRP B 1 357 ? -23.953 25.109 22.469 1 98 357 TRP B CA 1
ATOM 5723 C C . TRP B 1 357 ? -24.562 25.016 21.062 1 98 357 TRP B C 1
ATOM 5725 O O . TRP B 1 357 ? -24.625 26.016 20.344 1 98 357 TRP B O 1
ATOM 5735 N N . THR B 1 358 ? -25.016 23.828 20.641 1 98 358 THR B N 1
ATOM 5736 C CA . THR B 1 358 ? -25.516 23.625 19.297 1 98 358 THR B CA 1
ATOM 5737 C C . THR B 1 358 ? -26.797 24.453 19.062 1 98 358 THR B C 1
ATOM 5739 O O . THR B 1 358 ? -27.031 24.922 17.953 1 98 358 THR B O 1
ATOM 5742 N N . ALA B 1 359 ? -27.578 24.594 20.047 1 96.44 359 ALA B N 1
ATOM 5743 C CA . ALA B 1 359 ? -28.812 25.344 19.938 1 96.44 359 ALA B CA 1
ATOM 5744 C C . ALA B 1 359 ? -28.547 26.781 19.469 1 96.44 359 ALA B C 1
ATOM 5746 O O . ALA B 1 359 ? -29.328 27.344 18.703 1 96.44 359 ALA B O 1
ATOM 5747 N N . SER B 1 360 ? -27.5 27.281 19.922 1 94.88 360 SER B N 1
ATOM 5748 C CA . SER B 1 360 ? -27.156 28.656 19.562 1 94.88 360 SER B CA 1
ATOM 5749 C C . SER B 1 360 ? -26.266 28.703 18.328 1 94.88 360 SER B C 1
ATOM 5751 O O . SER B 1 360 ? -26.312 29.672 17.562 1 94.88 360 SER B O 1
ATOM 5753 N N . ALA B 1 361 ? -25.484 27.766 18.094 1 96.5 361 ALA B N 1
ATOM 5754 C CA . ALA B 1 361 ? -24.453 27.75 17.062 1 96.5 361 ALA B CA 1
ATOM 5755 C C . ALA B 1 361 ? -25.062 27.703 15.664 1 96.5 361 ALA B C 1
ATOM 5757 O O . ALA B 1 361 ? -24.547 28.328 14.734 1 96.5 361 ALA B O 1
ATOM 5758 N N . VAL B 1 362 ? -26.188 27 15.461 1 94.81 362 VAL B N 1
ATOM 5759 C CA . VAL B 1 362 ? -26.75 26.719 14.141 1 94.81 362 VAL B CA 1
ATOM 5760 C C . VAL B 1 362 ? -27.203 28.031 13.492 1 94.81 362 VAL B C 1
ATOM 5762 O O . VAL B 1 362 ? -27.453 28.078 12.289 1 94.81 362 VAL B O 1
ATOM 5765 N N . GLU B 1 363 ? -27.234 29.125 14.172 1 91.06 363 GLU B N 1
ATOM 5766 C CA . GLU B 1 363 ? -27.703 30.406 13.641 1 91.06 363 GLU B CA 1
ATOM 5767 C C . GLU B 1 363 ? -26.547 31.391 13.469 1 91.06 363 GLU B C 1
ATOM 5769 O O . GLU B 1 363 ? -26.766 32.562 13.164 1 91.06 363 GLU B O 1
ATOM 5774 N N . ARG B 1 364 ? -25.344 30.859 13.594 1 92.38 364 ARG B N 1
ATOM 5775 C CA . ARG B 1 364 ? -24.219 31.797 13.648 1 92.38 364 ARG B CA 1
ATOM 5776 C C . ARG B 1 364 ? -23.078 31.344 12.734 1 92.38 364 ARG B C 1
ATOM 5778 O O . ARG B 1 364 ? -22.062 30.828 13.195 1 92.38 364 ARG B O 1
ATOM 5785 N N . PRO B 1 365 ? -23.25 31.609 11.438 1 92.5 365 PRO B N 1
ATOM 5786 C CA . PRO B 1 365 ? -22.078 31.328 10.609 1 92.5 365 PRO B CA 1
ATOM 5787 C C . PRO B 1 365 ? -20.844 32.125 11.039 1 92.5 365 PRO B C 1
ATOM 5789 O O . PRO B 1 365 ? -20.969 33.219 11.594 1 92.5 365 PRO B O 1
ATOM 5792 N N . VAL B 1 366 ? -19.656 31.578 10.914 1 96.56 366 VAL B N 1
ATOM 5793 C CA . VAL B 1 366 ? -18.422 32.188 11.391 1 96.56 366 VAL B CA 1
ATOM 5794 C C . VAL B 1 366 ? -17.547 32.562 10.203 1 96.56 366 VAL B C 1
ATOM 5796 O O . VAL B 1 366 ? -17.25 31.734 9.352 1 96.56 366 VAL B O 1
ATOM 5799 N N . SER B 1 367 ? -17.172 33.812 10.141 1 95.56 367 SER B N 1
ATOM 5800 C CA . SER B 1 367 ? -16.203 34.25 9.148 1 95.56 367 SER B CA 1
ATOM 5801 C C . SER B 1 367 ? -14.773 33.969 9.617 1 95.56 367 SER B C 1
ATOM 5803 O O . SER B 1 367 ? -14.445 34.219 10.773 1 95.56 367 SER B O 1
ATOM 5805 N N . ARG B 1 368 ? -13.977 33.438 8.758 1 96.94 368 ARG B N 1
ATOM 5806 C CA . ARG B 1 368 ? -12.586 33.125 9.07 1 96.94 368 ARG B CA 1
ATOM 5807 C C . ARG B 1 368 ? -11.648 33.75 8.047 1 96.94 368 ARG B C 1
ATOM 5809 O O . ARG B 1 368 ? -10.539 33.281 7.824 1 96.94 368 ARG B O 1
ATOM 5816 N N . ASP B 1 369 ? -12.039 34.812 7.465 1 93.94 369 ASP B N 1
ATOM 5817 C CA . ASP B 1 369 ? -11.305 35.5 6.406 1 93.94 369 ASP B CA 1
ATOM 5818 C C . ASP B 1 369 ? -10.062 36.188 6.965 1 93.94 369 ASP B C 1
ATOM 5820 O O . ASP B 1 369 ? -9.141 36.531 6.215 1 93.94 369 ASP B O 1
ATOM 5824 N N . HIS B 1 370 ? -10.047 36.438 8.234 1 96.62 370 HIS B N 1
ATOM 5825 C CA . HIS B 1 370 ? -8.938 37.156 8.867 1 96.62 370 HIS B CA 1
ATOM 5826 C C . HIS B 1 370 ? -7.77 36.188 9.141 1 96.62 370 HIS B C 1
ATOM 5828 O O . HIS B 1 370 ? -6.695 36.625 9.555 1 96.62 370 HIS B O 1
ATOM 5834 N N . ILE B 1 371 ? -7.941 34.938 8.961 1 97.56 371 ILE B N 1
ATOM 5835 C CA . ILE B 1 371 ? -6.918 33.906 9.156 1 97.56 371 ILE B CA 1
ATOM 5836 C C . ILE B 1 371 ? -6.324 33.5 7.812 1 97.56 371 ILE B C 1
ATOM 5838 O O . ILE B 1 371 ? -7.047 33.375 6.824 1 97.56 371 ILE B O 1
ATOM 5842 N N . ASP B 1 372 ? -4.977 33.344 7.727 1 98.31 372 ASP B N 1
ATOM 5843 C CA . ASP B 1 372 ? -4.324 32.906 6.504 1 98.31 372 ASP B CA 1
ATOM 5844 C C . ASP B 1 372 ? -4.543 31.391 6.297 1 98.31 372 ASP B C 1
ATOM 5846 O O . ASP B 1 372 ? -3.898 30.578 6.945 1 98.31 372 ASP B O 1
ATOM 5850 N N . LEU B 1 373 ? -5.41 31.062 5.359 1 97.62 373 LEU B N 1
ATOM 5851 C CA . LEU B 1 373 ? -5.809 29.688 5.09 1 97.62 373 LEU B CA 1
ATOM 5852 C C . LEU B 1 373 ? -5.262 29.219 3.742 1 97.62 373 LEU B C 1
ATOM 5854 O O . LEU B 1 373 ? -5.758 28.25 3.168 1 97.62 373 LEU B O 1
ATOM 5858 N N . THR B 1 374 ? -4.168 29.891 3.248 1 97.19 374 THR B N 1
ATOM 5859 C CA . THR B 1 374 ? -3.756 29.703 1.862 1 97.19 374 THR B CA 1
ATOM 5860 C C . THR B 1 374 ? -2.482 28.875 1.787 1 97.19 374 THR B C 1
ATOM 5862 O O . THR B 1 374 ? -1.732 28.953 0.812 1 97.19 374 THR B O 1
ATOM 5865 N N . GLY B 1 375 ? -2.205 28.078 2.811 1 97.81 375 GLY B N 1
ATOM 5866 C CA . GLY B 1 375 ? -0.963 27.328 2.879 1 97.81 375 GLY B CA 1
ATOM 5867 C C . GLY B 1 375 ? -0.745 26.422 1.679 1 97.81 375 GLY B C 1
ATOM 5868 O O . GLY B 1 375 ? 0.372 26.328 1.167 1 97.81 375 GLY B O 1
ATOM 5869 N N . LEU B 1 376 ? -1.748 25.75 1.185 1 96.56 376 LEU B N 1
ATOM 5870 C CA . LEU B 1 376 ? -1.628 24.797 0.082 1 96.56 376 LEU B CA 1
ATOM 5871 C C . LEU B 1 376 ? -1.281 25.516 -1.218 1 96.56 376 LEU B C 1
ATOM 5873 O O . LEU B 1 376 ? -0.547 24.984 -2.051 1 96.56 376 LEU B O 1
ATOM 5877 N N . SER B 1 377 ? -1.768 26.734 -1.419 1 95.5 377 SER B N 1
ATOM 5878 C CA . SER B 1 377 ? -1.45 27.5 -2.615 1 95.5 377 SER B CA 1
ATOM 5879 C C . SER B 1 377 ? -0.099 28.203 -2.482 1 95.5 377 SER B C 1
ATOM 5881 O O . SER B 1 377 ? 0.521 28.562 -3.484 1 95.5 377 SER B O 1
ATOM 5883 N N . THR B 1 378 ? 0.388 28.391 -1.288 1 97.69 378 THR B N 1
ATOM 5884 C CA . THR B 1 378 ? 1.641 29.078 -1.011 1 97.69 378 THR B CA 1
ATOM 5885 C C . THR B 1 378 ? 2.832 28.141 -1.22 1 97.69 378 THR B C 1
ATOM 5887 O O . THR B 1 378 ? 3.877 28.562 -1.721 1 97.69 378 THR B O 1
ATOM 5890 N N . VAL B 1 379 ? 2.707 26.938 -0.944 1 97.88 379 VAL B N 1
ATOM 5891 C CA . VAL B 1 379 ? 3.785 25.953 -0.85 1 97.88 379 VAL B CA 1
ATOM 5892 C C . VAL B 1 379 ? 4.457 25.797 -2.213 1 97.88 379 VAL B C 1
ATOM 5894 O O . VAL B 1 379 ? 5.684 25.781 -2.309 1 97.88 379 VAL B O 1
ATOM 5897 N N . PRO B 1 380 ? 3.68 25.688 -3.322 1 98.12 380 PRO B N 1
ATOM 5898 C CA . PRO B 1 380 ? 4.352 25.547 -4.613 1 98.12 380 PRO B CA 1
ATOM 5899 C C . PRO B 1 380 ? 5.266 26.734 -4.941 1 98.12 380 PRO B C 1
ATOM 5901 O O . PRO B 1 380 ? 6.348 26.531 -5.5 1 98.12 380 PRO B O 1
ATOM 5904 N N . GLY B 1 381 ? 4.859 27.906 -4.594 1 97.94 381 GLY B N 1
ATOM 5905 C CA . GLY B 1 381 ? 5.711 29.078 -4.785 1 97.94 381 GLY B CA 1
ATOM 5906 C C . GLY B 1 381 ? 6.977 29.031 -3.951 1 97.94 381 GLY B C 1
ATOM 5907 O O . GLY B 1 381 ? 8.062 29.312 -4.449 1 97.94 381 GLY B O 1
ATOM 5908 N N . LEU B 1 382 ? 6.863 28.656 -2.703 1 98.25 382 LEU B N 1
ATOM 5909 C CA . LEU B 1 382 ? 8.016 28.5 -1.82 1 98.25 382 LEU B CA 1
ATOM 5910 C C . LEU B 1 382 ? 8.977 27.453 -2.355 1 98.25 382 LEU B C 1
ATOM 5912 O O . LEU B 1 382 ? 10.195 27.641 -2.316 1 98.25 382 LEU B O 1
ATOM 5916 N N . ALA B 1 383 ? 8.406 26.375 -2.818 1 98.44 383 ALA B N 1
ATOM 5917 C CA . ALA B 1 383 ? 9.219 25.297 -3.383 1 98.44 383 ALA B CA 1
ATOM 5918 C C . ALA B 1 383 ? 10.031 25.797 -4.578 1 98.44 383 ALA B C 1
ATOM 5920 O O . ALA B 1 383 ? 11.234 25.531 -4.672 1 98.44 383 ALA B O 1
ATOM 5921 N N . HIS B 1 384 ? 9.375 26.484 -5.477 1 98 384 HIS B N 1
ATOM 5922 C CA . HIS B 1 384 ? 10.047 27 -6.664 1 98 384 HIS B CA 1
ATOM 5923 C C . HIS B 1 384 ? 11.188 27.938 -6.285 1 98 384 HIS B C 1
ATOM 5925 O O . HIS B 1 384 ? 12.289 27.828 -6.836 1 98 384 HIS B O 1
ATOM 5931 N N . GLU B 1 385 ? 10.898 28.812 -5.34 1 97.38 385 GLU B N 1
ATOM 5932 C CA . GLU B 1 385 ? 11.914 29.766 -4.887 1 97.38 385 GLU B CA 1
ATOM 5933 C C . GLU B 1 385 ? 13.109 29.031 -4.273 1 97.38 385 GLU B C 1
ATOM 5935 O O . GLU B 1 385 ? 14.258 29.406 -4.504 1 97.38 385 GLU B O 1
ATOM 5940 N N . LEU B 1 386 ? 12.836 28.031 -3.572 1 97.12 386 LEU B N 1
ATOM 5941 C CA . LEU B 1 386 ? 13.883 27.297 -2.863 1 97.12 386 LEU B CA 1
ATOM 5942 C C . LEU B 1 386 ? 14.75 26.516 -3.84 1 97.12 386 LEU B C 1
ATOM 5944 O O . LEU B 1 386 ? 15.977 26.516 -3.725 1 97.12 386 LEU B O 1
ATOM 5948 N N . ILE B 1 387 ? 14.117 25.828 -4.758 1 95.88 387 ILE B N 1
ATOM 5949 C CA . ILE B 1 387 ? 14.828 24.969 -5.695 1 95.88 387 ILE B CA 1
ATOM 5950 C C . ILE B 1 387 ? 15.68 25.812 -6.633 1 95.88 387 ILE B C 1
ATOM 5952 O O . ILE B 1 387 ? 16.766 25.406 -7.055 1 95.88 387 ILE B O 1
ATOM 5956 N N . THR B 1 388 ? 15.234 27.016 -6.98 1 93.06 388 THR B N 1
ATOM 5957 C CA . THR B 1 388 ? 15.93 27.859 -7.941 1 93.06 388 THR B CA 1
ATOM 5958 C C . THR B 1 388 ? 16.875 28.828 -7.227 1 93.06 388 THR B C 1
ATOM 5960 O O . THR B 1 388 ? 17.703 29.484 -7.867 1 93.06 388 THR B O 1
ATOM 5963 N N . GLY B 1 389 ? 16.719 28.938 -5.957 1 88.12 389 GLY B N 1
ATOM 5964 C CA . GLY B 1 389 ? 17.547 29.859 -5.199 1 88.12 389 GLY B CA 1
ATOM 5965 C C . GLY B 1 389 ? 18.938 29.328 -4.934 1 88.12 389 GLY B C 1
ATOM 5966 O O . GLY B 1 389 ? 19.234 28.156 -5.215 1 88.12 389 GLY B O 1
ATOM 5967 N N . PRO B 1 390 ? 19.797 30.281 -4.527 1 76.69 390 PRO B N 1
ATOM 5968 C CA . PRO B 1 390 ? 21.172 29.875 -4.227 1 76.69 390 PRO B CA 1
ATOM 5969 C C . PRO B 1 390 ? 21.25 28.906 -3.051 1 76.69 390 PRO B C 1
ATOM 5971 O O . PRO B 1 390 ? 20.391 28.922 -2.172 1 76.69 390 PRO B O 1
ATOM 5974 N N . SER B 1 391 ? 22.125 27.922 -3.242 1 64.56 391 SER B N 1
ATOM 5975 C CA . SER B 1 391 ? 22.312 26.969 -2.166 1 64.56 391 SER B CA 1
ATOM 5976 C C . SER B 1 391 ? 23 27.609 -0.961 1 64.56 391 SER B C 1
ATOM 5978 O O . SER B 1 391 ? 23.844 28.484 -1.118 1 64.56 391 SER B O 1
ATOM 5980 N N . ALA B 1 392 ? 22.484 27.562 0.224 1 53.56 392 ALA B N 1
ATOM 5981 C CA . ALA B 1 392 ? 23.109 28.141 1.415 1 53.56 392 ALA B CA 1
ATOM 5982 C C . ALA B 1 392 ? 24.562 27.672 1.543 1 53.56 392 ALA B C 1
ATOM 5984 O O . ALA B 1 392 ? 25.406 28.406 2.057 1 53.56 392 ALA B O 1
ATOM 5985 N N . THR B 1 393 ? 25.094 26.516 1.195 1 48.75 393 THR B N 1
ATOM 5986 C CA . THR B 1 393 ? 26.453 26.062 1.425 1 48.75 393 THR B CA 1
ATOM 5987 C C . THR B 1 393 ? 27.422 26.734 0.435 1 48.75 393 THR B C 1
ATOM 5989 O O . THR B 1 393 ? 28.625 26.562 0.532 1 48.75 393 THR B O 1
ATOM 5992 N N . ALA B 1 394 ? 27.078 27.219 -0.601 1 45.5 394 ALA B N 1
ATOM 5993 C CA . ALA B 1 394 ? 28.062 27.781 -1.507 1 45.5 394 ALA B CA 1
ATOM 5994 C C . ALA B 1 394 ? 28.688 29.047 -0.919 1 45.5 394 ALA B C 1
ATOM 5996 O O . ALA B 1 394 ? 29.594 29.641 -1.516 1 45.5 394 ALA B O 1
ATOM 5997 N N . GLY B 1 395 ? 28.062 29.672 0.005 1 34 395 GLY B N 1
ATOM 5998 C CA . GLY B 1 395 ? 28.703 30.891 0.488 1 34 395 GLY B CA 1
ATOM 5999 C C . GLY B 1 395 ? 29.953 30.609 1.303 1 34 395 GLY B C 1
ATOM 6000 O O . GLY B 1 395 ? 30.625 31.547 1.74 1 34 395 GLY B O 1
ATOM 6001 N N . ALA B 1 396 ? 30.156 29.578 2.049 1 36.78 396 ALA B N 1
ATOM 6002 C CA . ALA B 1 396 ? 31.359 29.531 2.877 1 36.78 396 ALA B CA 1
ATOM 6003 C C . ALA B 1 396 ? 32.594 29.281 2.025 1 36.78 396 ALA B C 1
ATOM 6005 O O . ALA B 1 396 ? 33.719 29.141 2.555 1 36.78 396 ALA B O 1
ATOM 6006 N N . GLY B 1 397 ? 32.562 29.031 0.806 1 28.88 397 GLY B N 1
ATOM 6007 C CA . GLY B 1 397 ? 33.812 28.781 0.112 1 28.88 397 GLY B CA 1
ATOM 6008 C C . GLY B 1 397 ? 34.531 30.062 -0.303 1 28.88 397 GLY B C 1
ATOM 6009 O O . GLY B 1 397 ? 35.688 30.031 -0.662 1 28.88 397 GLY B O 1
ATOM 6010 N N . ALA B 1 398 ? 33.938 31.25 -0.632 1 23.72 398 ALA B N 1
ATOM 6011 C CA . ALA B 1 398 ? 35 32.156 -1.073 1 23.72 398 ALA B CA 1
ATOM 6012 C C . ALA B 1 398 ? 35.594 32.906 0.107 1 23.72 398 ALA B C 1
ATOM 6014 O O . ALA B 1 398 ? 34.875 33.344 1.007 1 23.72 398 ALA B O 1
#